Protein 2YQ4 (pdb70)

B-factor: mean 53.25, std 19.8, range [8.23, 131.44]

Nearest PDB structures (foldseek):
  2yq5-assembly1_B  TM=1.001E+00  e=1.625E-65  Lactobacillus delbrueckii subsp. bulgaricus
  2yq5-assembly1_C  TM=9.884E-01  e=2.726E-63  Lactobacillus delbrueckii subsp. bulgaricus
  2yq5-assembly1_A  TM=9.998E-01  e=2.490E-62  Lactobacillus delbrueckii subsp. bulgaricus
  2yq5-assembly1_D  TM=9.914E-01  e=2.132E-59  Lactobacillus delbrueckii subsp. bulgaricus
  7jp2-assembly1_B  TM=9.228E-01  e=4.873E-36  Treponema pallidum

Structure (mmCIF, N/CA/C/O backbone):
data_2YQ4
#
_entry.id   2YQ4
#
_cell.length_a   92.211
_cell.length_b   108.367
_cell.length_c   147.178
_cell.angle_alpha   90.00
_cell.angle_beta   90.00
_cell.angle_gamma   90.00
#
_symmetry.space_group_name_H-M   'P 21 21 21'
#
loop_
_entity.id
_entity.type
_entity.pdbx_description
1 polymer 'D-ISOMER SPECIFIC 2-HYDROXYACID DEHYDROGENASE'
2 water water
#
loop_
_atom_site.group_PDB
_atom_site.id
_atom_site.type_symbol
_atom_site.label_atom_id
_atom_site.label_alt_id
_atom_site.label_comp_id
_atom_site.label_asym_id
_atom_site.label_entity_id
_atom_site.label_seq_id
_atom_site.pdbx_PDB_ins_code
_atom_site.Cartn_x
_atom_site.Cartn_y
_atom_site.Cartn_z
_atom_site.occupancy
_atom_site.B_iso_or_equiv
_atom_site.auth_seq_id
_atom_site.auth_comp_id
_atom_site.auth_asym_id
_atom_site.auth_atom_id
_atom_site.pdbx_PDB_model_num
ATOM 1 N N . THR A 1 2 ? 35.703 -13.257 46.759 1.00 81.02 2 THR A N 1
ATOM 2 C CA . THR A 1 2 ? 36.107 -12.287 47.781 1.00 75.17 2 THR A CA 1
ATOM 3 C C . THR A 1 2 ? 35.148 -12.314 48.984 1.00 68.95 2 THR A C 1
ATOM 4 O O . THR A 1 2 ? 34.072 -12.913 48.936 1.00 64.05 2 THR A O 1
ATOM 8 N N . LYS A 1 3 ? 35.558 -11.647 50.054 1.00 74.16 3 LYS A N 1
ATOM 9 C CA . LYS A 1 3 ? 34.845 -11.623 51.337 1.00 78.16 3 LYS A CA 1
ATOM 10 C C . LYS A 1 3 ? 34.526 -10.208 51.831 1.00 76.20 3 LYS A C 1
ATOM 11 O O . LYS A 1 3 ? 35.351 -9.303 51.663 1.00 76.12 3 LYS A O 1
ATOM 17 N N . ILE A 1 4 ? 33.356 -10.029 52.462 1.00 71.47 4 ILE A N 1
ATOM 18 C CA . ILE A 1 4 ? 33.011 -8.745 53.095 1.00 70.90 4 ILE A CA 1
ATOM 19 C C . ILE A 1 4 ? 32.341 -9.042 54.446 1.00 64.58 4 ILE A C 1
ATOM 20 O O . ILE A 1 4 ? 31.474 -9.917 54.568 1.00 63.49 4 ILE A O 1
ATOM 25 N N . ALA A 1 5 ? 32.767 -8.314 55.474 1.00 54.32 5 ALA A N 1
ATOM 26 C CA . ALA A 1 5 ? 32.128 -8.469 56.771 1.00 62.01 5 ALA A CA 1
ATOM 27 C C . ALA A 1 5 ? 31.305 -7.287 57.190 1.00 62.66 5 ALA A C 1
ATOM 28 O O . ALA A 1 5 ? 31.736 -6.152 56.998 1.00 58.10 5 ALA A O 1
ATOM 30 N N . MET A 1 6 ? 30.155 -7.562 57.813 1.00 64.55 6 MET A N 1
ATOM 31 C CA . MET A 1 6 ? 29.179 -6.516 58.122 1.00 64.86 6 MET A CA 1
ATOM 32 C C . MET A 1 6 ? 28.817 -6.461 59.606 1.00 64.33 6 MET A C 1
ATOM 33 O O . MET A 1 6 ? 28.508 -7.474 60.238 1.00 62.38 6 MET A O 1
ATOM 38 N N . TYR A 1 7 ? 28.819 -5.241 60.132 1.00 63.70 7 TYR A N 1
ATOM 39 C CA . TYR A 1 7 ? 28.486 -4.968 61.521 1.00 62.49 7 TYR A CA 1
ATOM 40 C C . TYR A 1 7 ? 27.275 -4.094 61.608 1.00 62.93 7 TYR A C 1
ATOM 41 O O . TYR A 1 7 ? 26.863 -3.499 60.616 1.00 62.13 7 TYR A O 1
ATOM 50 N N . ASN A 1 8 ? 26.707 -4.016 62.804 1.00 66.53 8 ASN A N 1
ATOM 51 C CA . ASN A 1 8 ? 25.588 -3.133 63.016 1.00 63.58 8 ASN A CA 1
ATOM 52 C C . ASN A 1 8 ? 24.424 -3.594 62.158 1.00 66.02 8 ASN A C 1
ATOM 53 O O . ASN A 1 8 ? 23.587 -2.773 61.763 1.00 73.17 8 ASN A O 1
ATOM 58 N N . VAL A 1 9 ? 24.331 -4.896 61.886 1.00 57.23 9 VAL A N 1
ATOM 59 C CA . VAL A 1 9 ? 23.334 -5.352 60.925 1.00 52.02 9 VAL A CA 1
ATOM 60 C C . VAL A 1 9 ? 22.041 -5.532 61.683 1.00 55.87 9 VAL A C 1
ATOM 61 O O . VAL A 1 9 ? 22.025 -5.992 62.822 1.00 60.28 9 VAL A O 1
ATOM 65 N N . SER A 1 10 ? 20.955 -5.152 61.033 1.00 52.45 10 SER A N 1
ATOM 66 C CA . SER A 1 10 ? 19.654 -5.235 61.631 1.00 46.49 10 SER A CA 1
ATOM 67 C C . SER A 1 10 ? 18.867 -6.355 60.951 1.00 48.39 10 SER A C 1
ATOM 68 O O . SER A 1 10 ? 19.136 -6.697 59.793 1.00 45.54 10 SER A O 1
ATOM 71 N N . PRO A 1 11 ? 17.931 -6.980 61.682 1.00 49.07 11 PRO A N 1
ATOM 72 C CA . PRO A 1 11 ? 17.145 -8.082 61.095 1.00 51.89 11 PRO A CA 1
ATOM 73 C C . PRO A 1 11 ? 16.549 -7.750 59.719 1.00 50.09 11 PRO A C 1
ATOM 74 O O . PRO A 1 11 ? 16.494 -8.584 58.804 1.00 44.35 11 PRO A O 1
ATOM 78 N N . ILE A 1 12 ? 16.093 -6.509 59.610 1.00 47.04 12 ILE A N 1
ATOM 79 C CA . ILE A 1 12 ? 15.538 -5.956 58.384 1.00 48.30 12 ILE A CA 1
ATOM 80 C C . ILE A 1 12 ? 16.444 -5.917 57.144 1.00 43.04 12 ILE A C 1
ATOM 81 O O . ILE A 1 12 ? 15.969 -6.046 56.014 1.00 41.54 12 ILE A O 1
ATOM 86 N N . GLU A 1 13 ? 17.745 -5.794 57.395 1.00 42.52 13 GLU A N 1
ATOM 87 C CA . GLU A 1 13 ? 18.810 -5.736 56.374 1.00 48.40 13 GLU A CA 1
ATOM 88 C C . GLU A 1 13 ? 19.106 -7.102 55.769 1.00 51.37 13 GLU A C 1
ATOM 89 O O . GLU A 1 13 ? 19.545 -7.223 54.604 1.00 50.30 13 GLU A O 1
ATOM 95 N N . VAL A 1 14 ? 18.910 -8.126 56.585 1.00 51.84 14 VAL A N 1
ATOM 96 C CA . VAL A 1 14 ? 19.376 -9.446 56.243 1.00 47.18 14 VAL A CA 1
ATOM 97 C C . VAL A 1 14 ? 18.997 -9.917 54.832 1.00 50.81 14 VAL A C 1
ATOM 98 O O . VAL A 1 14 ? 19.885 -10.094 54.018 1.00 53.99 14 VAL A O 1
ATOM 102 N N . PRO A 1 15 ? 17.690 -10.109 54.536 1.00 53.30 15 PRO A N 1
ATOM 103 C CA . PRO A 1 15 ? 17.201 -10.582 53.216 1.00 52.82 15 PRO A CA 1
ATOM 104 C C . PRO A 1 15 ? 17.844 -9.899 51.989 1.00 50.73 15 PRO A C 1
ATOM 105 O O . PRO A 1 15 ? 18.153 -10.528 50.966 1.00 46.45 15 PRO A O 1
ATOM 109 N N . TYR A 1 16 ? 17.986 -8.581 52.104 1.00 50.13 16 TYR A N 1
ATOM 110 C CA . TYR A 1 16 ? 18.514 -7.738 51.045 1.00 51.05 16 TYR A CA 1
ATOM 111 C C . TYR A 1 16 ? 19.991 -8.090 50.844 1.00 51.52 16 TYR A C 1
ATOM 112 O O . TYR A 1 16 ? 20.449 -8.317 49.731 1.00 50.73 16 TYR A O 1
ATOM 121 N N . ILE A 1 17 ? 20.707 -8.186 51.965 1.00 52.15 17 ILE A N 1
ATOM 122 C CA . ILE A 1 17 ? 22.086 -8.679 51.987 1.00 53.16 17 ILE A CA 1
ATOM 123 C C . ILE A 1 17 ? 22.253 -10.086 51.424 1.00 59.72 17 ILE A C 1
ATOM 124 O O . ILE A 1 17 ? 23.151 -10.310 50.631 1.00 65.22 17 ILE A O 1
ATOM 129 N N . GLU A 1 18 ? 21.381 -11.022 51.789 1.00 62.09 18 GLU A N 1
ATOM 130 C CA . GLU A 1 18 ? 21.517 -12.406 51.328 1.00 63.05 18 GLU A CA 1
ATOM 131 C C . GLU A 1 18 ? 21.192 -12.466 49.868 1.00 58.56 18 GLU A C 1
ATOM 132 O O . GLU A 1 18 ? 21.712 -13.300 49.128 1.00 55.23 18 GLU A O 1
ATOM 138 N N . ASP A 1 19 ? 20.427 -11.479 49.441 1.00 55.92 19 ASP A N 1
ATOM 139 C CA . ASP A 1 19 ? 20.131 -11.345 48.044 1.00 66.76 19 ASP A CA 1
ATOM 140 C C . ASP A 1 19 ? 21.335 -10.817 47.238 1.00 65.41 19 ASP A C 1
ATOM 141 O O . ASP A 1 19 ? 21.732 -11.414 46.229 1.00 64.65 19 ASP A O 1
ATOM 146 N N . TRP A 1 20 ? 21.914 -9.704 47.672 1.00 62.15 20 TRP A N 1
ATOM 147 C CA . TRP A 1 20 ? 23.123 -9.217 47.034 1.00 57.42 20 TRP A CA 1
ATOM 148 C C . TRP A 1 20 ? 24.139 -10.337 47.008 1.00 62.18 20 TRP A C 1
ATOM 149 O O . TRP A 1 20 ? 24.841 -10.526 46.018 1.00 61.32 20 TRP A O 1
ATOM 160 N N . ALA A 1 21 ? 24.242 -11.048 48.128 1.00 64.41 21 ALA A N 1
ATOM 161 C CA . ALA A 1 21 ? 25.165 -12.175 48.274 1.00 65.65 21 ALA A CA 1
ATOM 162 C C . ALA A 1 21 ? 24.984 -13.302 47.250 1.00 72.00 21 ALA A C 1
ATOM 163 O O . ALA A 1 21 ? 25.903 -13.593 46.490 1.00 72.07 21 ALA A O 1
ATOM 165 N N . LYS A 1 22 ? 23.786 -13.874 47.151 1.00 71.12 22 LYS A N 1
ATOM 166 C CA . LYS A 1 22 ? 23.598 -14.979 46.210 1.00 64.89 22 LYS A CA 1
ATOM 167 C C . LYS A 1 22 ? 23.674 -14.463 44.776 1.00 66.22 22 LYS A C 1
ATOM 168 O O . LYS A 1 22 ? 23.934 -15.238 43.855 1.00 69.63 22 LYS A O 1
ATOM 174 N N . LYS A 1 23 ? 23.465 -13.154 44.602 1.00 63.09 23 LYS A N 1
ATOM 175 C CA . LYS A 1 23 ? 23.478 -12.521 43.281 1.00 63.97 23 LYS A CA 1
ATOM 176 C C . LYS A 1 23 ? 24.877 -12.234 42.729 1.00 65.78 23 LYS A C 1
ATOM 177 O O . LYS A 1 23 ? 25.114 -12.373 41.527 1.00 62.37 23 LYS A O 1
ATOM 183 N N . ASN A 1 24 ? 25.769 -11.760 43.598 1.00 65.73 24 ASN A N 1
ATOM 184 C CA . ASN A 1 24 ? 27.162 -11.413 43.236 1.00 72.51 24 ASN A CA 1
ATOM 185 C C . ASN A 1 24 ? 28.264 -12.471 43.496 1.00 68.90 24 ASN A C 1
ATOM 186 O O . ASN A 1 24 ? 29.452 -12.191 43.298 1.00 58.67 24 ASN A O 1
ATOM 191 N N . ASP A 1 25 ? 27.873 -13.653 43.970 1.00 70.09 25 ASP A N 1
ATOM 192 C CA . ASP A 1 25 ? 28.820 -14.737 44.253 1.00 72.60 25 ASP A CA 1
ATOM 193 C C . ASP A 1 25 ? 29.832 -14.363 45.340 1.00 71.89 25 ASP A C 1
ATOM 194 O O . ASP A 1 25 ? 31.033 -14.570 45.197 1.00 80.68 25 ASP A O 1
ATOM 199 N N . VAL A 1 26 ? 29.315 -13.825 46.438 1.00 66.26 26 VAL A N 1
ATOM 200 C CA . VAL A 1 26 ? 30.120 -13.184 47.472 1.00 64.00 26 VAL A CA 1
ATOM 201 C C . VAL A 1 26 ? 29.820 -13.683 48.894 1.00 71.01 26 VAL A C 1
ATOM 202 O O . VAL A 1 26 ? 28.669 -13.974 49.251 1.00 73.28 26 VAL A O 1
ATOM 206 N N . GLU A 1 27 ? 30.866 -13.824 49.696 1.00 74.28 27 GLU A N 1
ATOM 207 C CA . GLU A 1 27 ? 30.693 -14.243 51.081 1.00 73.27 27 GLU A CA 1
ATOM 208 C C . GLU A 1 27 ? 30.510 -13.084 52.030 1.00 75.18 27 GLU A C 1
ATOM 209 O O . GLU A 1 27 ? 31.287 -12.126 52.002 1.00 73.86 27 GLU A O 1
ATOM 215 N N . ILE A 1 28 ? 29.508 -13.150 52.885 1.00 72.49 28 ILE A N 1
ATOM 216 C CA . ILE A 1 28 ? 29.285 -12.016 53.753 1.00 72.84 28 ILE A CA 1
ATOM 217 C C . ILE A 1 28 ? 29.167 -12.656 55.119 1.00 69.66 28 ILE A C 1
ATOM 218 O O . ILE A 1 28 ? 28.307 -13.514 55.321 1.00 73.91 28 ILE A O 1
ATOM 223 N N . LYS A 1 29 ? 30.036 -12.287 56.054 1.00 60.15 29 LYS A N 1
ATOM 224 C CA . LYS A 1 29 ? 29.782 -12.660 57.438 1.00 66.93 29 LYS A CA 1
ATOM 225 C C . LYS A 1 29 ? 29.346 -11.452 58.285 1.00 68.47 29 LYS A C 1
ATOM 226 O O . LYS A 1 29 ? 29.930 -10.365 58.172 1.00 62.94 29 LYS A O 1
ATOM 232 N N . THR A 1 30 ? 28.314 -11.668 59.115 1.00 70.62 30 THR A N 1
ATOM 233 C CA . THR A 1 30 ? 27.619 -10.603 59.860 1.00 65.03 30 THR A CA 1
ATOM 234 C C . THR A 1 30 ? 27.550 -10.651 61.396 1.00 64.25 30 THR A C 1
ATOM 235 O O . THR A 1 30 ? 27.645 -11.710 62.013 1.00 63.68 30 THR A O 1
ATOM 239 N N . THR A 1 31 ? 27.190 -9.517 61.981 1.00 63.33 31 THR A N 1
ATOM 240 C CA . THR A 1 31 ? 26.956 -9.414 63.416 1.00 66.76 31 THR A CA 1
ATOM 241 C C . THR A 1 31 ? 26.222 -8.147 63.792 1.00 65.35 31 THR A C 1
ATOM 242 O O . THR A 1 31 ? 26.539 -7.058 63.314 1.00 66.34 31 THR A O 1
ATOM 246 N N . ASP A 1 32 ? 25.291 -8.290 64.719 1.00 62.64 32 ASP A N 1
ATOM 247 C CA . ASP A 1 32 ? 24.465 -7.180 65.158 1.00 68.82 32 ASP A CA 1
ATOM 248 C C . ASP A 1 32 ? 25.252 -6.097 65.935 1.00 73.34 32 ASP A C 1
ATOM 249 O O . ASP A 1 32 ? 24.832 -4.931 66.039 1.00 73.07 32 ASP A O 1
ATOM 254 N N . GLN A 1 33 ? 26.430 -6.472 66.411 1.00 71.88 33 GLN A N 1
ATOM 255 C CA . GLN A 1 33 ? 27.222 -5.607 67.281 1.00 75.93 33 GLN A CA 1
ATOM 256 C C . GLN A 1 33 ? 28.278 -4.781 66.555 1.00 71.54 33 GLN A C 1
ATOM 257 O O . GLN A 1 33 ? 28.745 -5.150 65.478 1.00 71.54 33 GLN A O 1
ATOM 263 N N . ALA A 1 34 ? 28.681 -3.692 67.202 1.00 68.35 34 ALA A N 1
ATOM 264 C CA . ALA A 1 34 ? 29.513 -2.640 66.617 1.00 66.81 34 ALA A CA 1
ATOM 265 C C . ALA A 1 34 ? 30.942 -3.093 66.365 1.00 70.41 34 ALA A C 1
ATOM 266 O O . ALA A 1 34 ? 31.368 -4.114 66.883 1.00 79.83 34 ALA A O 1
ATOM 268 N N . LEU A 1 35 ? 31.648 -2.404 65.478 1.00 64.84 35 LEU A N 1
ATOM 269 C CA . LEU A 1 35 ? 33.065 -2.690 65.323 1.00 70.52 35 LEU A CA 1
ATOM 270 C C . LEU A 1 35 ? 33.908 -2.202 66.499 1.00 78.56 35 LEU A C 1
ATOM 271 O O . LEU A 1 35 ? 33.877 -1.020 66.866 1.00 73.61 35 LEU A O 1
ATOM 276 N N . THR A 1 36 ? 34.699 -3.130 67.040 1.00 81.59 36 THR A N 1
ATOM 277 C CA . THR A 1 36 ? 35.568 -2.867 68.180 1.00 80.51 36 THR A CA 1
ATOM 278 C C . THR A 1 36 ? 36.716 -3.857 68.316 1.00 85.35 36 THR A C 1
ATOM 279 O O . THR A 1 36 ? 36.922 -4.728 67.464 1.00 82.92 36 THR A O 1
ATOM 283 N N . SER A 1 37 ? 37.504 -3.644 69.365 1.00 87.30 37 SER A N 1
ATOM 284 C CA . SER A 1 37 ? 38.628 -4.495 69.717 1.00 81.87 37 SER A CA 1
ATOM 285 C C . SER A 1 37 ? 38.245 -5.968 69.658 1.00 79.61 37 SER A C 1
ATOM 286 O O . SER A 1 37 ? 38.954 -6.794 69.078 1.00 74.40 37 SER A O 1
ATOM 289 N N . ALA A 1 38 ? 37.101 -6.289 70.252 1.00 77.74 38 ALA A N 1
ATOM 290 C CA . ALA A 1 38 ? 36.640 -7.665 70.264 1.00 77.44 38 ALA A CA 1
ATOM 291 C C . ALA A 1 38 ? 36.277 -8.147 68.862 1.00 87.73 38 ALA A C 1
ATOM 292 O O . ALA A 1 38 ? 36.894 -9.070 68.312 1.00 83.88 38 ALA A O 1
ATOM 294 N N . THR A 1 39 ? 35.265 -7.491 68.298 1.00 90.07 39 THR A N 1
ATOM 295 C CA . THR A 1 39 ? 34.616 -7.935 67.067 1.00 84.52 39 THR A CA 1
ATOM 296 C C . THR A 1 39 ? 35.382 -7.633 65.777 1.00 79.13 39 THR A C 1
ATOM 297 O O . THR A 1 39 ? 34.906 -7.927 64.693 1.00 79.79 39 THR A O 1
ATOM 301 N N . VAL A 1 40 ? 36.582 -7.096 65.880 1.00 75.21 40 VAL A N 1
ATOM 302 C CA . VAL A 1 40 ? 37.325 -6.812 64.674 1.00 72.20 40 VAL A CA 1
ATOM 303 C C . VAL A 1 40 ? 37.761 -8.147 64.075 1.00 73.44 40 VAL A C 1
ATOM 304 O O . VAL A 1 40 ? 38.026 -8.251 62.884 1.00 71.32 40 VAL A O 1
ATOM 308 N N . ASP A 1 41 ? 37.833 -9.167 64.927 1.00 82.21 41 ASP A N 1
ATOM 309 C CA . ASP A 1 41 ? 38.263 -10.512 64.527 1.00 84.95 41 ASP A CA 1
ATOM 310 C C . ASP A 1 41 ? 37.492 -11.184 63.375 1.00 77.87 41 ASP A C 1
ATOM 311 O O . ASP A 1 41 ? 37.968 -12.166 62.826 1.00 85.98 41 ASP A O 1
ATOM 316 N N . LEU A 1 42 ? 36.326 -10.681 62.992 1.00 76.28 42 LEU A N 1
ATOM 317 C CA . LEU A 1 42 ? 35.591 -11.306 61.879 1.00 72.77 42 LEU A CA 1
ATOM 318 C C . LEU A 1 42 ? 35.878 -10.708 60.518 1.00 75.00 42 LEU A C 1
ATOM 319 O O . LEU A 1 42 ? 35.403 -11.202 59.503 1.00 76.54 42 LEU A O 1
ATOM 324 N N . ALA A 1 43 ? 36.664 -9.645 60.505 1.00 78.84 43 ALA A N 1
ATOM 325 C CA . ALA A 1 43 ? 37.037 -9.005 59.256 1.00 80.84 43 ALA A CA 1
ATOM 326 C C . ALA A 1 43 ? 38.263 -9.647 58.612 1.00 88.42 43 ALA A C 1
ATOM 327 O O . ALA A 1 43 ? 38.942 -9.028 57.785 1.00 88.27 43 ALA A O 1
ATOM 329 N N . GLU A 1 44 ? 38.539 -10.888 59.013 1.00 87.51 44 GLU A N 1
ATOM 330 C CA . GLU A 1 44 ? 39.637 -11.674 58.443 1.00 98.03 44 GLU A CA 1
ATOM 331 C C . GLU A 1 44 ? 39.396 -12.170 57.003 1.00 97.85 44 GLU A C 1
ATOM 332 O O . GLU A 1 44 ? 38.392 -12.836 56.706 1.00 91.79 44 GLU A O 1
ATOM 338 N N . GLY A 1 45 ? 40.321 -11.814 56.114 1.00 91.38 45 GLY A N 1
ATOM 339 C CA . GLY A 1 45 ? 40.281 -12.280 54.744 1.00 86.96 45 GLY A CA 1
ATOM 340 C C . GLY A 1 45 ? 39.484 -11.348 53.878 1.00 85.35 45 GLY A C 1
ATOM 341 O O . GLY A 1 45 ? 39.376 -11.552 52.675 1.00 91.64 45 GLY A O 1
ATOM 342 N N . CYS A 1 46 ? 38.913 -10.321 54.491 1.00 81.71 46 CYS A N 1
ATOM 343 C CA . CYS A 1 46 ? 37.959 -9.498 53.776 1.00 78.10 46 CYS A CA 1
ATOM 344 C C . CYS A 1 46 ? 38.588 -8.438 52.897 1.00 77.05 46 CYS A C 1
ATOM 345 O O . CYS A 1 46 ? 39.573 -7.796 53.263 1.00 75.48 46 CYS A O 1
ATOM 348 N N . SER A 1 47 ? 37.974 -8.234 51.744 1.00 74.61 47 SER A N 1
ATOM 349 C CA . SER A 1 47 ? 38.283 -7.099 50.913 1.00 71.75 47 SER A CA 1
ATOM 350 C C . SER A 1 47 ? 37.721 -5.842 51.561 1.00 72.37 47 SER A C 1
ATOM 351 O O . SER A 1 47 ? 38.227 -4.747 51.329 1.00 69.05 47 SER A O 1
ATOM 354 N N . SER A 1 48 ? 36.642 -6.007 52.335 1.00 67.19 48 SER A N 1
ATOM 355 C CA . SER A 1 48 ? 35.947 -4.869 52.933 1.00 63.79 48 SER A CA 1
ATOM 356 C C . SER A 1 48 ? 35.167 -5.150 54.232 1.00 57.18 48 SER A C 1
ATOM 357 O O . SER A 1 48 ? 34.718 -6.270 54.494 1.00 61.67 48 SER A O 1
ATOM 360 N N . VAL A 1 49 ? 35.000 -4.112 55.042 1.00 57.41 49 VAL A N 1
ATOM 361 C CA . VAL A 1 49 ? 33.973 -4.103 56.091 1.00 59.60 49 VAL A CA 1
ATOM 362 C C . VAL A 1 49 ? 32.834 -3.125 55.752 1.00 71.75 49 VAL A C 1
ATOM 363 O O . VAL A 1 49 ? 33.005 -2.235 54.909 1.00 69.81 49 VAL A O 1
ATOM 367 N N . SER A 1 50 ? 31.679 -3.316 56.408 1.00 71.48 50 SER A N 1
ATOM 368 C CA . SER A 1 50 ? 30.449 -2.539 56.185 1.00 61.06 50 SER A CA 1
ATOM 369 C C . SER A 1 50 ? 29.777 -2.204 57.497 1.00 55.98 50 SER A C 1
ATOM 370 O O . SER A 1 50 ? 29.380 -3.092 58.251 1.00 55.41 50 SER A O 1
ATOM 373 N N . LEU A 1 51 ? 29.605 -0.913 57.750 1.00 57.94 51 LEU A N 1
ATOM 374 C CA . LEU A 1 51 ? 29.101 -0.506 59.050 1.00 63.95 51 LEU A CA 1
ATOM 375 C C . LEU A 1 51 ? 27.828 0.347 58.974 1.00 61.28 51 LEU A C 1
ATOM 376 O O . LEU A 1 51 ? 27.604 1.049 57.990 1.00 57.79 51 LEU A O 1
ATOM 381 N N . LYS A 1 52 ? 26.993 0.264 60.014 1.00 65.75 52 LYS A N 1
ATOM 382 C CA . LYS A 1 52 ? 25.935 1.257 60.267 1.00 68.53 52 LYS A CA 1
ATOM 383 C C . LYS A 1 52 ? 26.004 1.690 61.749 1.00 65.38 52 LYS A C 1
ATOM 384 O O . LYS A 1 52 ? 25.143 1.325 62.554 1.00 67.90 52 LYS A O 1
ATOM 390 N N . PRO A 1 53 ? 27.034 2.469 62.105 1.00 56.12 53 PRO A N 1
ATOM 391 C CA . PRO A 1 53 ? 27.435 2.795 63.484 1.00 66.36 53 PRO A CA 1
ATOM 392 C C . PRO A 1 53 ? 26.518 3.772 64.245 1.00 67.91 53 PRO A C 1
ATOM 393 O O . PRO A 1 53 ? 25.980 4.707 63.644 1.00 60.33 53 PRO A O 1
ATOM 397 N N . LEU A 1 54 ? 26.410 3.598 65.564 1.00 66.08 54 LEU A N 1
ATOM 398 C CA . LEU A 1 54 ? 25.716 4.565 66.431 1.00 68.95 54 LEU A CA 1
ATOM 399 C C . LEU A 1 54 ? 26.674 5.366 67.298 1.00 75.41 54 LEU A C 1
ATOM 400 O O . LEU A 1 54 ? 26.294 6.399 67.869 1.00 72.89 54 LEU A O 1
ATOM 405 N N . GLY A 1 55 ? 27.886 4.840 67.452 1.00 78.75 55 GLY A N 1
ATOM 406 C CA . GLY A 1 55 ? 28.965 5.536 68.134 1.00 83.56 55 GLY A CA 1
ATOM 407 C C . GLY A 1 55 ? 30.198 5.705 67.250 1.00 86.24 55 GLY A C 1
ATOM 408 O O . GLY A 1 55 ? 30.329 5.030 66.222 1.00 82.50 55 GLY A O 1
ATOM 409 N N . PRO A 1 56 ? 31.088 6.647 67.611 1.00 93.34 56 PRO A N 1
ATOM 410 C CA . PRO A 1 56 ? 32.426 6.686 67.006 1.00 88.01 56 PRO A CA 1
ATOM 411 C C . PRO A 1 56 ? 33.135 5.347 67.149 1.00 77.06 56 PRO A C 1
ATOM 412 O O . PRO A 1 56 ? 33.008 4.681 68.177 1.00 70.56 56 PRO A O 1
ATOM 416 N N . VAL A 1 57 ? 33.866 4.959 66.116 1.00 76.31 57 VAL A N 1
ATOM 417 C CA . VAL A 1 57 ? 34.773 3.825 66.208 1.00 77.14 57 VAL A CA 1
ATOM 418 C C . VAL A 1 57 ? 36.112 4.397 66.677 1.00 84.69 57 VAL A C 1
ATOM 419 O O . VAL A 1 57 ? 36.983 4.728 65.866 1.00 86.42 57 VAL A O 1
ATOM 423 N N . ASP A 1 58 ? 36.278 4.494 67.993 1.00 83.00 58 ASP A N 1
ATOM 424 C CA . ASP A 1 58 ? 37.335 5.309 68.586 1.00 75.39 58 ASP A CA 1
ATOM 425 C C . ASP A 1 58 ? 38.610 4.557 68.913 1.00 79.39 58 ASP A C 1
ATOM 426 O O . ASP A 1 58 ? 39.583 5.172 69.329 1.00 85.84 58 ASP A O 1
ATOM 431 N N . GLU A 1 59 ? 38.629 3.245 68.705 1.00 79.35 59 GLU A N 1
ATOM 432 C CA . GLU A 1 59 ? 39.800 2.460 69.081 1.00 83.20 59 GLU A CA 1
ATOM 433 C C . GLU A 1 59 ? 40.747 2.265 67.899 1.00 89.50 59 GLU A C 1
ATOM 434 O O . GLU A 1 59 ? 40.335 1.776 66.850 1.00 94.16 59 GLU A O 1
ATOM 440 N N . GLU A 1 60 ? 42.012 2.650 68.080 1.00 92.75 60 GLU A N 1
ATOM 441 C CA . GLU A 1 60 ? 43.046 2.591 67.027 1.00 97.09 60 GLU A CA 1
ATOM 442 C C . GLU A 1 60 ? 43.346 1.148 66.586 1.00 87.87 60 GLU A C 1
ATOM 443 O O . GLU A 1 60 ? 43.664 0.866 65.408 1.00 83.83 60 GLU A O 1
ATOM 449 N N . VAL A 1 61 ? 43.307 0.252 67.568 1.00 82.26 61 VAL A N 1
ATOM 450 C CA . VAL A 1 61 ? 43.617 -1.149 67.340 1.00 89.09 61 VAL A CA 1
ATOM 451 C C . VAL A 1 61 ? 42.816 -1.717 66.169 1.00 94.06 61 VAL A C 1
ATOM 452 O O . VAL A 1 61 ? 43.347 -2.443 65.321 1.00 91.62 61 VAL A O 1
ATOM 456 N N . VAL A 1 62 ? 41.532 -1.373 66.133 1.00 97.04 62 VAL A N 1
ATOM 457 C CA . VAL A 1 62 ? 40.630 -1.808 65.077 1.00 84.89 62 VAL A CA 1
ATOM 458 C C . VAL A 1 62 ? 41.191 -1.488 63.693 1.00 89.31 62 VAL A C 1
ATOM 459 O O . VAL A 1 62 ? 41.250 -2.357 62.824 1.00 91.82 62 VAL A O 1
ATOM 463 N N . TYR A 1 63 ? 41.640 -0.245 63.509 1.00 89.54 63 TYR A N 1
ATOM 464 C CA . TYR A 1 63 ? 42.160 0.202 62.218 1.00 85.41 63 TYR A CA 1
ATOM 465 C C . TYR A 1 63 ? 43.445 -0.526 61.870 1.00 85.28 63 TYR A C 1
ATOM 466 O O . TYR A 1 63 ? 43.625 -0.994 60.736 1.00 78.94 63 TYR A O 1
ATOM 475 N N . GLN A 1 64 ? 44.332 -0.667 62.854 1.00 93.18 64 GLN A N 1
ATOM 476 C CA . GLN A 1 64 ? 45.590 -1.338 62.538 1.00 95.34 64 GLN A CA 1
ATOM 477 C C . GLN A 1 64 ? 45.407 -2.799 62.154 1.00 93.59 64 GLN A C 1
ATOM 478 O O . GLN A 1 64 ? 45.922 -3.232 61.127 1.00 92.39 64 GLN A O 1
ATOM 484 N N . LYS A 1 65 ? 44.636 -3.541 62.946 1.00 93.14 65 LYS A N 1
ATOM 485 C CA . LYS A 1 65 ? 44.340 -4.930 62.598 1.00 98.06 65 LYS A CA 1
ATOM 486 C C . LYS A 1 65 ? 43.599 -4.979 61.249 1.00 90.63 65 LYS A C 1
ATOM 487 O O . LYS A 1 65 ? 43.697 -5.966 60.502 1.00 85.91 65 LYS A O 1
ATOM 493 N N . LEU A 1 66 ? 42.869 -3.912 60.929 1.00 86.66 66 LEU A N 1
ATOM 494 C CA . LEU A 1 66 ? 42.221 -3.853 59.622 1.00 89.66 66 LEU A CA 1
ATOM 495 C C . LEU A 1 66 ? 43.226 -3.858 58.473 1.00 91.89 66 LEU A C 1
ATOM 496 O O . LEU A 1 66 ? 43.224 -4.770 57.633 1.00 89.36 66 LEU A O 1
ATOM 501 N N . SER A 1 67 ? 44.117 -2.870 58.457 1.00 95.19 67 SER A N 1
ATOM 502 C CA . SER A 1 67 ? 45.128 -2.834 57.403 1.00 88.02 67 SER A CA 1
ATOM 503 C C . SER A 1 67 ? 46.081 -4.016 57.523 1.00 85.18 67 SER A C 1
ATOM 504 O O . SER A 1 67 ? 46.766 -4.377 56.569 1.00 86.68 67 SER A O 1
ATOM 507 N N . GLU A 1 68 ? 46.050 -4.659 58.682 1.00 80.56 68 GLU A N 1
ATOM 508 C CA . GLU A 1 68 ? 46.773 -5.899 58.924 1.00 87.19 68 GLU A CA 1
ATOM 509 C C . GLU A 1 68 ? 46.128 -7.094 58.213 1.00 91.99 68 GLU A C 1
ATOM 510 O O . GLU A 1 68 ? 46.828 -8.037 57.852 1.00 93.84 68 GLU A O 1
ATOM 516 N N . TYR A 1 69 ? 44.811 -7.061 57.994 1.00 90.95 69 TYR A N 1
ATOM 517 C CA . TYR A 1 69 ? 44.134 -8.224 57.405 1.00 82.32 69 TYR A CA 1
ATOM 518 C C . TYR A 1 69 ? 44.027 -8.157 55.891 1.00 71.67 69 TYR A C 1
ATOM 519 O O . TYR A 1 69 ? 43.595 -9.112 55.252 1.00 65.52 69 TYR A O 1
ATOM 528 N N . GLY A 1 70 ? 44.451 -7.044 55.315 1.00 72.84 70 GLY A N 1
ATOM 529 C CA . GLY A 1 70 ? 44.314 -6.862 53.887 1.00 80.62 70 GLY A CA 1
ATOM 530 C C . GLY A 1 70 ? 42.872 -6.504 53.562 1.00 81.24 70 GLY A C 1
ATOM 531 O O . GLY A 1 70 ? 42.328 -6.902 52.524 1.00 74.25 70 GLY A O 1
ATOM 532 N N . VAL A 1 71 ? 42.256 -5.776 54.494 1.00 80.02 71 VAL A N 1
ATOM 533 C CA . VAL A 1 71 ? 40.932 -5.157 54.342 1.00 79.89 71 VAL A CA 1
ATOM 534 C C . VAL A 1 71 ? 41.105 -3.830 53.591 1.00 77.61 71 VAL A C 1
ATOM 535 O O . VAL A 1 71 ? 41.850 -2.958 54.051 1.00 72.32 71 VAL A O 1
ATOM 539 N N . LYS A 1 72 ? 40.434 -3.663 52.448 1.00 76.95 72 LYS A N 1
ATOM 540 C CA . LYS A 1 72 ? 40.686 -2.481 51.618 1.00 78.44 72 LYS A CA 1
ATOM 541 C C . LYS A 1 72 ? 39.910 -1.232 52.000 1.00 76.14 72 LYS A C 1
ATOM 542 O O . LYS A 1 72 ? 40.432 -0.116 51.900 1.00 70.05 72 LYS A O 1
ATOM 548 N N . CYS A 1 73 ? 38.655 -1.422 52.407 1.00 75.48 73 CYS A N 1
ATOM 549 C CA . CYS A 1 73 ? 37.781 -0.284 52.649 1.00 74.19 73 CYS A CA 1
ATOM 550 C C . CYS A 1 73 ? 36.745 -0.520 53.753 1.00 67.61 73 CYS A C 1
ATOM 551 O O . CYS A 1 73 ? 36.292 -1.653 53.975 1.00 67.32 73 CYS A O 1
ATOM 554 N N . ILE A 1 74 ? 36.404 0.554 54.456 1.00 68.19 74 ILE A N 1
ATOM 555 C CA . ILE A 1 74 ? 35.242 0.595 55.333 1.00 72.25 74 ILE A CA 1
ATOM 556 C C . ILE A 1 74 ? 34.113 1.305 54.604 1.00 72.02 74 ILE A C 1
ATOM 557 O O . ILE A 1 74 ? 34.233 2.486 54.245 1.00 73.88 74 ILE A O 1
ATOM 562 N N . GLY A 1 75 ? 33.008 0.606 54.391 1.00 72.67 75 GLY A N 1
ATOM 563 C CA . GLY A 1 75 ? 31.918 1.200 53.652 1.00 68.34 75 GLY A CA 1
ATOM 564 C C . GLY A 1 75 ? 30.810 1.419 54.644 1.00 67.52 75 GLY A C 1
ATOM 565 O O . GLY A 1 75 ? 30.327 0.472 55.270 1.00 68.30 75 GLY A O 1
ATOM 566 N N . LEU A 1 76 ? 30.439 2.678 54.822 1.00 66.02 76 LEU A N 1
ATOM 567 C CA . LEU A 1 76 ? 29.292 3.027 55.627 1.00 62.60 76 LEU A CA 1
ATOM 568 C C . LEU A 1 76 ? 28.052 2.769 54.795 1.00 60.64 76 LEU A C 1
ATOM 569 O O . LEU A 1 76 ? 28.065 2.893 53.568 1.00 59.75 76 LEU A O 1
ATOM 574 N N . ARG A 1 77 ? 26.990 2.394 55.494 1.00 60.52 77 ARG A N 1
ATOM 575 C CA . ARG A 1 77 ? 25.657 2.279 54.937 1.00 56.18 77 ARG A CA 1
ATOM 576 C C . ARG A 1 77 ? 24.806 3.460 55.343 1.00 57.32 77 ARG A C 1
ATOM 577 O O . ARG A 1 77 ? 23.578 3.356 55.367 1.00 59.85 77 ARG A O 1
ATOM 585 N N . ILE A 1 78 ? 25.439 4.593 55.621 1.00 50.36 78 ILE A N 1
ATOM 586 C CA . ILE A 1 78 ? 24.658 5.751 55.973 1.00 51.26 78 ILE A CA 1
ATOM 587 C C . ILE A 1 78 ? 25.276 6.914 55.272 1.00 54.44 78 ILE A C 1
ATOM 588 O O . ILE A 1 78 ? 26.205 6.741 54.492 1.00 55.79 78 ILE A O 1
ATOM 593 N N . VAL A 1 79 ? 24.760 8.103 55.523 1.00 58.26 79 VAL A N 1
ATOM 594 C CA . VAL A 1 79 ? 25.391 9.285 54.973 1.00 58.96 79 VAL A CA 1
ATOM 595 C C . VAL A 1 79 ? 26.569 9.786 55.804 1.00 60.08 79 VAL A C 1
ATOM 596 O O . VAL A 1 79 ? 27.631 10.104 55.265 1.00 59.80 79 VAL A O 1
ATOM 600 N N . GLY A 1 80 ? 26.350 9.845 57.119 1.00 66.23 80 GLY A N 1
ATOM 601 C CA . GLY A 1 80 ? 27.294 10.411 58.075 1.00 77.56 80 GLY A CA 1
ATOM 602 C C . GLY A 1 80 ? 28.516 9.558 58.377 1.00 83.70 80 GLY A C 1
ATOM 603 O O . GLY A 1 80 ? 28.429 8.549 59.089 1.00 85.69 80 GLY A O 1
ATOM 604 N N . PHE A 1 81 ? 29.668 10.012 57.891 1.00 81.72 81 PHE A N 1
ATOM 605 C CA . PHE A 1 81 ? 30.950 9.335 58.098 1.00 79.63 81 PHE A CA 1
ATOM 606 C C . PHE A 1 81 ? 31.745 9.874 59.296 1.00 82.23 81 PHE A C 1
ATOM 607 O O . PHE A 1 81 ? 32.926 9.589 59.457 1.00 87.41 81 PHE A O 1
ATOM 615 N N . ASN A 1 82 ? 31.096 10.671 60.126 1.00 76.85 82 ASN A N 1
ATOM 616 C CA . ASN A 1 82 ? 31.773 11.348 61.210 1.00 75.61 82 ASN A CA 1
ATOM 617 C C . ASN A 1 82 ? 32.072 10.415 62.376 1.00 81.74 82 ASN A C 1
ATOM 618 O O . ASN A 1 82 ? 32.752 10.796 63.320 1.00 87.79 82 ASN A O 1
ATOM 623 N N . THR A 1 83 ? 31.581 9.185 62.293 1.00 79.31 83 THR A N 1
ATOM 624 C CA . THR A 1 83 ? 31.869 8.161 63.300 1.00 81.95 83 THR A CA 1
ATOM 625 C C . THR A 1 83 ? 33.172 7.437 63.002 1.00 79.83 83 THR A C 1
ATOM 626 O O . THR A 1 83 ? 33.501 6.432 63.633 1.00 79.08 83 THR A O 1
ATOM 630 N N . ILE A 1 84 ? 33.908 7.968 62.034 1.00 80.01 84 ILE A N 1
ATOM 631 C CA . ILE A 1 84 ? 35.233 7.475 61.689 1.00 83.54 84 ILE A CA 1
ATOM 632 C C . ILE A 1 84 ? 36.278 8.532 62.078 1.00 88.68 84 ILE A C 1
ATOM 633 O O . ILE A 1 84 ? 36.092 9.724 61.812 1.00 88.11 84 ILE A O 1
ATOM 638 N N . ASN A 1 85 ? 37.366 8.096 62.723 1.00 92.76 85 ASN A N 1
ATOM 639 C CA . ASN A 1 85 ? 38.569 8.925 62.887 1.00 100.24 85 ASN A CA 1
ATOM 640 C C . ASN A 1 85 ? 39.363 8.766 61.570 1.00 107.42 85 ASN A C 1
ATOM 641 O O . ASN A 1 85 ? 39.709 7.639 61.182 1.00 100.31 85 ASN A O 1
ATOM 646 N N . PHE A 1 86 ? 39.711 9.889 60.926 1.00 113.33 86 PHE A N 1
ATOM 647 C CA . PHE A 1 86 ? 40.302 9.871 59.569 1.00 106.79 86 PHE A CA 1
ATOM 648 C C . PHE A 1 86 ? 41.813 9.980 59.471 1.00 104.24 86 PHE A C 1
ATOM 649 O O . PHE A 1 86 ? 42.412 9.759 58.414 1.00 98.48 86 PHE A O 1
ATOM 657 N N . ASP A 1 87 ? 42.418 10.317 60.591 1.00 103.80 87 ASP A N 1
ATOM 658 C CA . ASP A 1 87 ? 43.846 10.278 60.738 1.00 105.14 87 ASP A CA 1
ATOM 659 C C . ASP A 1 87 ? 44.361 8.845 60.581 1.00 105.28 87 ASP A C 1
ATOM 660 O O . ASP A 1 87 ? 45.286 8.569 59.810 1.00 100.27 87 ASP A O 1
ATOM 665 N N . TRP A 1 88 ? 43.687 7.926 61.260 1.00 102.46 88 TRP A N 1
ATOM 666 C CA . TRP A 1 88 ? 44.117 6.539 61.335 1.00 98.53 88 TRP A CA 1
ATOM 667 C C . TRP A 1 88 ? 43.805 5.726 60.087 1.00 97.88 88 TRP A C 1
ATOM 668 O O . TRP A 1 88 ? 44.375 4.653 59.866 1.00 88.39 88 TRP A O 1
ATOM 679 N N . THR A 1 89 ? 42.910 6.278 59.272 1.00 103.56 89 THR A N 1
ATOM 680 C CA . THR A 1 89 ? 42.476 5.691 58.006 1.00 96.12 89 THR A CA 1
ATOM 681 C C . THR A 1 89 ? 43.519 5.844 56.896 1.00 97.23 89 THR A C 1
ATOM 682 O O . THR A 1 89 ? 43.233 5.743 55.700 1.00 98.65 89 THR A O 1
ATOM 686 N N . LYS A 1 90 ? 44.731 6.123 57.348 1.00 95.82 90 LYS A N 1
ATOM 687 C CA . LYS A 1 90 ? 45.934 6.202 56.539 1.00 91.44 90 LYS A CA 1
ATOM 688 C C . LYS A 1 90 ? 46.723 4.913 56.673 1.00 80.63 90 LYS A C 1
ATOM 689 O O . LYS A 1 90 ? 47.904 4.941 56.990 1.00 82.27 90 LYS A O 1
ATOM 695 N N . LYS A 1 91 ? 46.060 3.780 56.439 1.00 74.03 91 LYS A N 1
ATOM 696 C CA . LYS A 1 91 ? 46.639 2.477 56.755 1.00 76.30 91 LYS A CA 1
ATOM 697 C C . LYS A 1 91 ? 46.295 1.446 55.682 1.00 74.28 91 LYS A C 1
ATOM 698 O O . LYS A 1 91 ? 46.118 1.796 54.514 1.00 68.68 91 LYS A O 1
ATOM 704 N N . LEU A 1 94 ? 43.489 2.597 54.473 1.00 66.22 94 LEU A N 1
ATOM 705 C CA . LEU A 1 94 ? 42.078 2.211 54.549 1.00 70.00 94 LEU A CA 1
ATOM 706 C C . LEU A 1 94 ? 41.160 3.253 53.862 1.00 76.57 94 LEU A C 1
ATOM 707 O O . LEU A 1 94 ? 41.126 4.428 54.244 1.00 76.47 94 LEU A O 1
ATOM 712 N N . LEU A 1 95 ? 40.392 2.796 52.874 1.00 74.89 95 LEU A N 1
ATOM 713 C CA . LEU A 1 95 ? 39.378 3.606 52.192 1.00 73.42 95 LEU A CA 1
ATOM 714 C C . LEU A 1 95 ? 38.055 3.717 52.941 1.00 71.60 95 LEU A C 1
ATOM 715 O O . LEU A 1 95 ? 37.737 2.876 53.763 1.00 62.61 95 LEU A O 1
ATOM 720 N N . VAL A 1 96 ? 37.304 4.780 52.667 1.00 69.46 96 VAL A N 1
ATOM 721 C CA . VAL A 1 96 ? 36.000 4.977 53.291 1.00 69.34 96 VAL A CA 1
ATOM 722 C C . VAL A 1 96 ? 34.956 5.399 52.249 1.00 79.06 96 VAL A C 1
ATOM 723 O O . VAL A 1 96 ? 35.120 6.426 51.569 1.00 79.10 96 VAL A O 1
ATOM 727 N N . THR A 1 97 ? 33.876 4.610 52.158 1.00 80.59 97 THR A N 1
ATOM 728 C CA . THR A 1 97 ? 32.713 4.907 51.300 1.00 70.14 97 THR A CA 1
ATOM 729 C C . THR A 1 97 ? 31.474 5.148 52.105 1.00 67.78 97 THR A C 1
ATOM 730 O O . THR A 1 97 ? 31.384 4.734 53.243 1.00 63.39 97 THR A O 1
ATOM 734 N N . ASN A 1 98 ? 30.542 5.890 51.542 1.00 72.59 98 ASN A N 1
ATOM 735 C CA . ASN A 1 98 ? 29.310 6.121 52.253 1.00 64.30 98 ASN A CA 1
ATOM 736 C C . ASN A 1 98 ? 28.168 5.846 51.268 1.00 61.20 98 ASN A C 1
ATOM 737 O O . ASN A 1 98 ? 28.388 5.424 50.127 1.00 59.89 98 ASN A O 1
ATOM 742 N N . VAL A 1 99 ? 26.950 6.043 51.732 1.00 58.12 99 VAL A N 1
ATOM 743 C CA . VAL A 1 99 ? 25.776 5.857 50.914 1.00 54.81 99 VAL A CA 1
ATOM 744 C C . VAL A 1 99 ? 25.128 7.201 51.085 1.00 56.16 99 VAL A C 1
ATOM 745 O O . VAL A 1 99 ? 24.460 7.478 52.082 1.00 53.96 99 VAL A O 1
ATOM 749 N N . PRO A 1 100 ? 25.386 8.064 50.099 1.00 56.24 100 PRO A N 1
ATOM 750 C CA . PRO A 1 100 ? 25.034 9.478 50.010 1.00 50.77 100 PRO A CA 1
ATOM 751 C C . PRO A 1 100 ? 23.555 9.663 49.802 1.00 46.62 100 PRO A C 1
ATOM 752 O O . PRO A 1 100 ? 22.943 10.442 50.526 1.00 47.19 100 PRO A O 1
ATOM 756 N N . VAL A 1 101 ? 23.002 8.985 48.803 1.00 45.79 101 VAL A N 1
ATOM 757 C CA . VAL A 1 101 ? 21.570 9.024 48.536 1.00 50.43 101 VAL A CA 1
ATOM 758 C C . VAL A 1 101 ? 20.981 7.608 48.505 1.00 55.49 101 VAL A C 1
ATOM 759 O O . VAL A 1 101 ? 21.528 6.771 47.795 1.00 61.31 101 VAL A O 1
ATOM 763 N N . TYR A 1 102 ? 19.935 7.311 49.290 1.00 60.15 102 TYR A N 1
ATOM 764 C CA . TYR A 1 102 ? 19.283 5.969 49.261 1.00 60.84 102 TYR A CA 1
ATOM 765 C C . TYR A 1 102 ? 17.792 5.936 48.869 1.00 54.20 102 TYR A C 1
ATOM 766 O O . TYR A 1 102 ? 17.304 4.941 48.313 1.00 41.50 102 TYR A O 1
ATOM 775 N N . SER A 1 103 ? 17.073 6.966 49.294 1.00 56.10 103 SER A N 1
ATOM 776 C CA . SER A 1 103 ? 15.677 7.197 48.938 1.00 53.08 103 SER A CA 1
ATOM 777 C C . SER A 1 103 ? 15.419 8.652 49.207 1.00 49.04 103 SER A C 1
ATOM 778 O O . SER A 1 103 ? 15.329 9.056 50.358 1.00 46.99 103 SER A O 1
ATOM 781 N N . PRO A 1 104 ? 15.401 9.463 48.160 1.00 50.56 104 PRO A N 1
ATOM 782 C CA . PRO A 1 104 ? 15.070 10.864 48.419 1.00 46.85 104 PRO A CA 1
ATOM 783 C C . PRO A 1 104 ? 13.611 10.920 48.774 1.00 45.56 104 PRO A C 1
ATOM 784 O O . PRO A 1 104 ? 13.137 11.526 49.755 1.00 42.01 104 PRO A O 1
ATOM 788 N N . ARG A 1 105 ? 12.897 10.159 47.965 1.00 43.41 105 ARG A N 1
ATOM 789 C CA . ARG A 1 105 ? 11.478 10.046 48.095 1.00 38.34 105 ARG A CA 1
ATOM 790 C C . ARG A 1 105 ? 10.989 9.516 49.428 1.00 40.24 105 ARG A C 1
ATOM 791 O O . ARG A 1 105 ? 9.982 9.982 49.924 1.00 39.53 105 ARG A O 1
ATOM 799 N N . ALA A 1 106 ? 11.680 8.577 50.048 1.00 40.09 106 ALA A N 1
ATOM 800 C CA . ALA A 1 106 ? 11.245 8.226 51.399 1.00 38.99 106 ALA A CA 1
ATOM 801 C C . ALA A 1 106 ? 11.001 9.432 52.319 1.00 35.38 106 ALA A C 1
ATOM 802 O O . ALA A 1 106 ? 9.896 9.610 52.877 1.00 34.54 106 ALA A O 1
ATOM 804 N N . ILE A 1 107 ? 11.965 10.341 52.335 1.00 32.64 107 ILE A N 1
ATOM 805 C CA . ILE A 1 107 ? 11.866 11.505 53.195 1.00 32.92 107 ILE A CA 1
ATOM 806 C C . ILE A 1 107 ? 10.902 12.527 52.625 1.00 32.33 107 ILE A C 1
ATOM 807 O O . ILE A 1 107 ? 10.180 13.177 53.383 1.00 29.14 107 ILE A O 1
ATOM 812 N N . ALA A 1 108 ? 10.843 12.627 51.300 1.00 33.14 108 ALA A N 1
ATOM 813 C CA . ALA A 1 108 ? 9.922 13.570 50.671 1.00 30.11 108 ALA A CA 1
ATOM 814 C C . ALA A 1 108 ? 8.495 13.155 50.974 1.00 27.98 108 ALA A C 1
ATOM 815 O O . ALA A 1 108 ? 7.631 13.996 51.214 1.00 26.14 108 ALA A O 1
ATOM 817 N N . GLU A 1 109 ? 8.234 11.855 50.945 1.00 28.81 109 GLU A N 1
ATOM 818 C CA . GLU A 1 109 ? 6.896 11.383 51.244 1.00 32.97 109 GLU A CA 1
ATOM 819 C C . GLU A 1 109 ? 6.531 11.452 52.727 1.00 37.02 109 GLU A C 1
ATOM 820 O O . GLU A 1 109 ? 5.359 11.634 53.080 1.00 34.98 109 GLU A O 1
ATOM 826 N N . MET A 1 110 ? 7.520 11.401 53.610 1.00 37.88 110 MET A N 1
ATOM 827 C CA . MET A 1 110 ? 7.161 11.554 55.014 1.00 33.26 110 MET A CA 1
ATOM 828 C C . MET A 1 110 ? 6.805 13.010 55.234 1.00 33.19 110 MET A C 1
ATOM 829 O O . MET A 1 110 ? 5.788 13.336 55.858 1.00 31.05 110 MET A O 1
ATOM 834 N N . THR A 1 111 ? 7.667 13.878 54.713 1.00 34.27 111 THR A N 1
ATOM 835 C CA . THR A 1 111 ? 7.438 15.309 54.736 1.00 31.28 111 THR A CA 1
ATOM 836 C C . THR A 1 111 ? 6.030 15.636 54.273 1.00 30.27 111 THR A C 1
ATOM 837 O O . THR A 1 111 ? 5.247 16.278 54.994 1.00 27.91 111 THR A O 1
ATOM 841 N N . VAL A 1 112 ? 5.684 15.131 53.093 1.00 30.49 112 VAL A N 1
ATOM 842 C CA . VAL A 1 112 ? 4.381 15.416 52.532 1.00 26.71 112 VAL A CA 1
ATOM 843 C C . VAL A 1 112 ? 3.257 14.858 53.403 1.00 25.11 112 VAL A C 1
ATOM 844 O O . VAL A 1 112 ? 2.328 15.580 53.756 1.00 22.64 112 VAL A O 1
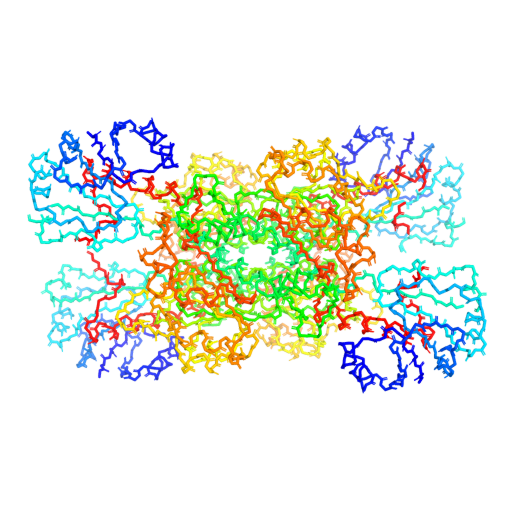ATOM 848 N N . THR A 1 113 ? 3.354 13.598 53.795 1.00 23.26 113 THR A N 1
ATOM 849 C CA . THR A 1 113 ? 2.332 13.052 54.673 1.00 23.50 113 THR A CA 1
ATOM 850 C C . THR A 1 113 ? 2.092 13.897 55.904 1.00 29.18 113 THR A C 1
ATOM 851 O O . THR A 1 113 ? 0.950 14.244 56.196 1.00 32.16 113 THR A O 1
ATOM 855 N N . GLN A 1 114 ? 3.150 14.320 56.581 1.00 27.95 114 GLN A N 1
ATOM 856 C CA . GLN A 1 114 ? 2.940 15.077 57.801 1.00 23.91 114 GLN A CA 1
ATOM 857 C C . GLN A 1 114 ? 2.295 16.419 57.476 1.00 29.63 114 GLN A C 1
ATOM 858 O O . GLN A 1 114 ? 1.403 16.897 58.204 1.00 32.55 114 GLN A O 1
ATOM 864 N N . ALA A 1 115 ? 2.686 17.020 56.363 1.00 32.07 115 ALA A N 1
ATOM 865 C CA . ALA A 1 115 ? 2.025 18.263 56.011 1.00 27.79 115 ALA A CA 1
ATOM 866 C C . ALA A 1 115 ? 0.534 18.063 55.762 1.00 24.52 115 ALA A C 1
ATOM 867 O O . ALA A 1 115 ? -0.289 18.750 56.347 1.00 23.34 115 ALA A O 1
ATOM 869 N N . MET A 1 116 ? 0.174 17.067 54.972 1.00 26.26 116 MET A N 1
ATOM 870 C CA . MET A 1 116 ? -1.233 16.899 54.611 1.00 32.07 116 MET A CA 1
ATOM 871 C C . MET A 1 116 ? -2.041 16.623 55.869 1.00 34.01 116 MET A C 1
ATOM 872 O O . MET A 1 116 ? -3.181 17.100 56.002 1.00 34.33 116 MET A O 1
ATOM 877 N N . TYR A 1 117 ? -1.450 15.855 56.790 1.00 32.41 117 TYR A N 1
ATOM 878 C CA . TYR A 1 117 ? -2.123 15.514 58.039 1.00 32.99 117 TYR A CA 1
ATOM 879 C C . TYR A 1 117 ? -2.426 16.757 58.849 1.00 34.78 117 TYR A C 1
ATOM 880 O O . TYR A 1 117 ? -3.588 16.997 59.168 1.00 34.12 117 TYR A O 1
ATOM 889 N N . LEU A 1 118 ? -1.439 17.621 59.084 1.00 34.50 118 LEU A N 1
ATOM 890 C CA . LEU A 1 118 ? -1.791 18.809 59.862 1.00 36.39 118 LEU A CA 1
ATOM 891 C C . LEU A 1 118 ? -2.754 19.694 59.108 1.00 38.19 118 LEU A C 1
ATOM 892 O O . LEU A 1 118 ? -3.745 20.152 59.672 1.00 42.99 118 LEU A O 1
ATOM 897 N N . LEU A 1 119 ? -2.507 19.885 57.826 1.00 35.30 119 LEU A N 1
ATOM 898 C CA . LEU A 1 119 ? -3.365 20.736 57.021 1.00 36.90 119 LEU A CA 1
ATOM 899 C C . LEU A 1 119 ? -4.838 20.280 57.116 1.00 32.32 119 LEU A C 1
ATOM 900 O O . LEU A 1 119 ? -5.744 21.101 56.999 1.00 30.44 119 LEU A O 1
ATOM 905 N N . ARG A 1 120 ? -5.084 18.986 57.280 1.00 31.96 120 ARG A N 1
ATOM 906 C CA . ARG A 1 120 ? -6.466 18.505 57.450 1.00 37.09 120 ARG A CA 1
ATOM 907 C C . ARG A 1 120 ? -6.978 18.541 58.902 1.00 39.12 120 ARG A C 1
ATOM 908 O O . ARG A 1 120 ? -8.156 18.272 59.157 1.00 38.04 120 ARG A O 1
ATOM 916 N N . LYS A 1 121 ? -6.066 18.784 59.845 1.00 39.18 121 LYS A N 1
ATOM 917 C CA . LYS A 1 121 ? -6.407 19.031 61.250 1.00 35.50 121 LYS A CA 1
ATOM 918 C C . LYS A 1 121 ? -7.003 17.808 61.941 1.00 36.24 121 LYS A C 1
ATOM 919 O O . LYS A 1 121 ? -7.837 17.917 62.832 1.00 36.93 121 LYS A O 1
ATOM 925 N N . ILE A 1 122 ? -6.549 16.640 61.511 1.00 37.94 122 ILE A N 1
ATOM 926 C CA . ILE A 1 122 ? -7.053 15.371 61.996 1.00 36.27 122 ILE A CA 1
ATOM 927 C C . ILE A 1 122 ? -6.704 15.157 63.462 1.00 36.69 122 ILE A C 1
ATOM 928 O O . ILE A 1 122 ? -7.512 14.641 64.209 1.00 36.83 122 ILE A O 1
ATOM 933 N N . GLY A 1 123 ? -5.484 15.480 63.867 1.00 37.96 123 GLY A N 1
ATOM 934 C CA . GLY A 1 123 ? -5.137 15.407 65.279 1.00 42.19 123 GLY A CA 1
ATOM 935 C C . GLY A 1 123 ? -5.948 16.357 66.162 1.00 38.29 123 GLY A C 1
ATOM 936 O O . GLY A 1 123 ? -6.355 16.010 67.282 1.00 36.34 123 GLY A O 1
ATOM 937 N N . GLU A 1 124 ? -6.256 17.526 65.609 1.00 35.36 124 GLU A N 1
ATOM 938 C CA . GLU A 1 124 ? -7.078 18.526 66.284 1.00 39.38 124 GLU A CA 1
ATOM 939 C C . GLU A 1 124 ? -8.545 18.031 66.385 1.00 40.41 124 GLU A C 1
ATOM 940 O O . GLU A 1 124 ? -9.211 18.144 67.443 1.00 38.59 124 GLU A O 1
ATOM 946 N N . PHE A 1 125 ? -9.010 17.382 65.321 1.00 42.41 125 PHE A N 1
ATOM 947 C CA . PHE A 1 125 ? -10.357 16.814 65.310 1.00 40.47 125 PHE A CA 1
ATOM 948 C C . PHE A 1 125 ? -10.406 15.664 66.288 1.00 43.00 125 PHE A C 1
ATOM 949 O O . PHE A 1 125 ? -11.328 15.577 67.081 1.00 46.05 125 PHE A O 1
ATOM 957 N N . ARG A 1 126 ? -9.441 14.755 66.233 1.00 44.90 126 ARG A N 1
ATOM 958 C CA . ARG A 1 126 ? -9.514 13.604 67.115 1.00 45.20 126 ARG A CA 1
ATOM 959 C C . ARG A 1 126 ? -9.418 14.087 68.561 1.00 45.10 126 ARG A C 1
ATOM 960 O O . ARG A 1 126 ? -9.970 13.475 69.486 1.00 37.51 126 ARG A O 1
ATOM 968 N N . TYR A 1 127 ? -8.790 15.240 68.756 1.00 42.92 127 TYR A N 1
ATOM 969 C CA . TYR A 1 127 ? -8.755 15.744 70.104 1.00 46.20 127 TYR A CA 1
ATOM 970 C C . TYR A 1 127 ? -10.138 16.194 70.533 1.00 48.37 127 TYR A C 1
ATOM 971 O O . TYR A 1 127 ? -10.577 15.848 71.644 1.00 56.06 127 TYR A O 1
ATOM 980 N N . ARG A 1 128 ? -10.886 16.845 69.643 1.00 40.93 128 ARG A N 1
ATOM 981 C CA . ARG A 1 128 ? -12.198 17.316 70.100 1.00 45.39 128 ARG A CA 1
ATOM 982 C C . ARG A 1 128 ? -13.226 16.169 70.198 1.00 49.54 128 ARG A C 1
ATOM 983 O O . ARG A 1 128 ? -14.124 16.194 71.052 1.00 49.37 128 ARG A O 1
ATOM 991 N N . MET A 1 129 ? -13.096 15.180 69.319 1.00 51.92 129 MET A N 1
ATOM 992 C CA . MET A 1 129 ? -13.919 13.971 69.346 1.00 48.10 129 MET A CA 1
ATOM 993 C C . MET A 1 129 ? -13.667 13.178 70.646 1.00 49.40 129 MET A C 1
ATOM 994 O O . MET A 1 129 ? -14.613 12.841 71.369 1.00 47.20 129 MET A O 1
ATOM 999 N N . ASP A 1 130 ? -12.395 12.895 70.937 1.00 49.67 130 ASP A N 1
ATOM 1000 C CA . ASP A 1 130 ? -12.015 11.988 72.028 1.00 50.29 130 ASP A CA 1
ATOM 1001 C C . ASP A 1 130 ? -12.008 12.588 73.455 1.00 46.07 130 ASP A C 1
ATOM 1002 O O . ASP A 1 130 ? -12.170 11.850 74.425 1.00 47.89 130 ASP A O 1
ATOM 1007 N N . HIS A 1 131 ? -11.799 13.894 73.594 1.00 44.59 131 HIS A N 1
ATOM 1008 C CA . HIS A 1 131 ? -11.671 14.481 74.936 1.00 50.49 131 HIS A CA 1
ATOM 1009 C C . HIS A 1 131 ? -12.889 15.281 75.313 1.00 54.72 131 HIS A C 1
ATOM 1010 O O . HIS A 1 131 ? -13.245 15.321 76.495 1.00 65.75 131 HIS A O 1
ATOM 1017 N N . ASP A 1 132 ? -13.472 15.983 74.348 1.00 50.05 132 ASP A N 1
ATOM 1018 C CA . ASP A 1 132 ? -14.708 16.725 74.612 1.00 53.81 132 ASP A CA 1
ATOM 1019 C C . ASP A 1 132 ? -16.016 15.997 74.235 1.00 52.14 132 ASP A C 1
ATOM 1020 O O . ASP A 1 132 ? -17.087 16.585 74.351 1.00 56.87 132 ASP A O 1
ATOM 1025 N N . HIS A 1 133 ? -15.946 14.768 73.734 1.00 46.53 133 HIS A N 1
ATOM 1026 C CA . HIS A 1 133 ? -17.099 14.177 73.071 1.00 45.26 133 HIS A CA 1
ATOM 1027 C C . HIS A 1 133 ? -17.730 15.199 72.130 1.00 47.08 133 HIS A C 1
ATOM 1028 O O . HIS A 1 133 ? -18.939 15.415 72.181 1.00 50.54 133 HIS A O 1
ATOM 1035 N N . ASP A 1 134 ? -16.932 15.851 71.296 1.00 47.26 134 ASP A N 1
ATOM 1036 C CA . ASP A 1 134 ? -17.454 16.882 70.385 1.00 46.85 134 ASP A CA 1
ATOM 1037 C C . ASP A 1 134 ? -17.183 16.534 68.896 1.00 52.14 134 ASP A C 1
ATOM 1038 O O . ASP A 1 134 ? -16.033 16.479 68.444 1.00 51.31 134 ASP A O 1
ATOM 1043 N N . PHE A 1 135 ? -18.247 16.390 68.114 1.00 44.18 135 PHE A N 1
ATOM 1044 C CA . PHE A 1 135 ? -18.117 15.988 66.717 1.00 40.78 135 PHE A CA 1
ATOM 1045 C C . PHE A 1 135 ? -18.596 17.067 65.796 1.00 43.70 135 PHE A C 1
ATOM 1046 O O . PHE A 1 135 ? -18.838 16.821 64.616 1.00 44.77 135 PHE A O 1
ATOM 1054 N N . THR A 1 136 ? -18.748 18.269 66.335 1.00 44.29 136 THR A N 1
ATOM 1055 C CA . THR A 1 136 ? -19.100 19.374 65.473 1.00 46.09 136 THR A CA 1
ATOM 1056 C C . THR A 1 136 ? -17.929 19.829 64.623 1.00 44.02 136 THR A C 1
ATOM 1057 O O . THR A 1 136 ? -16.782 19.432 64.842 1.00 40.64 136 THR A O 1
ATOM 1061 N N . TRP A 1 137 ? -18.201 20.780 63.747 1.00 37.93 137 TRP A N 1
ATOM 1062 C CA . TRP A 1 137 ? -17.158 21.273 62.896 1.00 38.01 137 TRP A CA 1
ATOM 1063 C C . TRP A 1 137 ? -16.980 22.768 63.108 1.00 40.69 137 TRP A C 1
ATOM 1064 O O . TRP A 1 137 ? -17.729 23.553 62.526 1.00 40.63 137 TRP A O 1
ATOM 1075 N N . PRO A 1 138 ? -15.964 23.178 63.902 1.00 39.62 138 PRO A N 1
ATOM 1076 C CA . PRO A 1 138 ? -15.830 24.613 64.201 1.00 45.59 138 PRO A CA 1
ATOM 1077 C C . PRO A 1 138 ? -15.181 25.519 63.138 1.00 44.67 138 PRO A C 1
ATOM 1078 O O . PRO A 1 138 ? -14.565 25.045 62.198 1.00 46.77 138 PRO A O 1
ATOM 1082 N N . SER A 1 139 ? -15.364 26.829 63.290 1.00 46.74 139 SER A N 1
ATOM 1083 C CA . SER A 1 139 ? -14.795 27.808 62.373 1.00 45.99 139 SER A CA 1
ATOM 1084 C C . SER A 1 139 ? -13.294 27.658 62.231 1.00 44.48 139 SER A C 1
ATOM 1085 O O . SER A 1 139 ? -12.767 27.613 61.128 1.00 46.86 139 SER A O 1
ATOM 1088 N N . ASN A 1 140 ? -12.615 27.559 63.364 1.00 43.15 140 ASN A N 1
ATOM 1089 C CA . ASN A 1 140 ? -11.159 27.596 63.393 1.00 41.84 140 ASN A CA 1
ATOM 1090 C C . ASN A 1 140 ? -10.509 26.298 62.900 1.00 45.47 140 ASN A C 1
ATOM 1091 O O . ASN A 1 140 ? -9.280 26.163 62.892 1.00 43.94 140 ASN A O 1
ATOM 1096 N N . LEU A 1 141 ? -11.347 25.324 62.549 1.00 46.03 141 LEU A N 1
ATOM 1097 C CA . LEU A 1 141 ? -10.893 24.076 61.919 1.00 44.47 141 LEU A CA 1
ATOM 1098 C C . LEU A 1 141 ? -11.122 23.921 60.412 1.00 38.59 141 LEU A C 1
ATOM 1099 O O . LEU A 1 141 ? -10.929 22.834 59.858 1.00 33.19 141 LEU A O 1
ATOM 1104 N N . ILE A 1 142 ? -11.524 24.986 59.733 1.00 40.39 142 ILE A N 1
ATOM 1105 C CA . ILE A 1 142 ? -11.648 24.853 58.292 1.00 44.12 142 ILE A CA 1
ATOM 1106 C C . ILE A 1 142 ? -10.305 24.575 57.636 1.00 46.01 142 ILE A C 1
ATOM 1107 O O . ILE A 1 142 ? -9.263 25.092 58.065 1.00 44.07 142 ILE A O 1
ATOM 1112 N N . SER A 1 143 ? -10.358 23.856 56.520 1.00 42.72 143 SER A N 1
ATOM 1113 C CA . SER A 1 143 ? -9.142 23.402 55.897 1.00 38.81 143 SER A CA 1
ATOM 1114 C C . SER A 1 143 ? -9.060 23.945 54.526 1.00 38.87 143 SER A C 1
ATOM 1115 O O . SER A 1 143 ? -9.878 24.749 54.137 1.00 43.43 143 SER A O 1
ATOM 1118 N N . ASN A 1 144 ? -8.055 23.536 53.783 1.00 41.26 144 ASN A N 1
ATOM 1119 C CA . ASN A 1 144 ? -8.007 23.978 52.414 1.00 44.22 144 ASN A CA 1
ATOM 1120 C C . ASN A 1 144 ? -7.460 22.926 51.462 1.00 42.29 144 ASN A C 1
ATOM 1121 O O . ASN A 1 144 ? -6.871 21.927 51.895 1.00 38.85 144 ASN A O 1
ATOM 1126 N N . GLU A 1 145 ? -7.664 23.140 50.165 1.00 42.96 145 GLU A N 1
ATOM 1127 C CA . GLU A 1 145 ? -7.076 22.251 49.157 1.00 46.90 145 GLU A CA 1
ATOM 1128 C C . GLU A 1 145 ? -5.588 22.572 48.955 1.00 48.33 145 GLU A C 1
ATOM 1129 O O . GLU A 1 145 ? -5.203 23.747 48.853 1.00 49.64 145 GLU A O 1
ATOM 1135 N N . ILE A 1 146 ? -4.764 21.548 48.784 1.00 42.99 146 ILE A N 1
ATOM 1136 C CA . ILE A 1 146 ? -3.332 21.765 48.621 1.00 40.92 146 ILE A CA 1
ATOM 1137 C C . ILE A 1 146 ? -2.939 22.763 47.484 1.00 43.47 146 ILE A C 1
ATOM 1138 O O . ILE A 1 146 ? -2.042 23.602 47.674 1.00 34.87 146 ILE A O 1
ATOM 1143 N N . TYR A 1 147 ? -3.643 22.712 46.349 1.00 42.66 147 TYR A N 1
ATOM 1144 C CA . TYR A 1 147 ? -3.350 23.582 45.201 1.00 38.94 147 TYR A CA 1
ATOM 1145 C C . TYR A 1 147 ? -3.540 25.090 45.375 1.00 41.53 147 TYR A C 1
ATOM 1146 O O . TYR A 1 147 ? -3.178 25.873 44.484 1.00 38.67 147 TYR A O 1
ATOM 1155 N N . ASN A 1 148 ? -4.134 25.499 46.492 1.00 40.88 148 ASN A N 1
ATOM 1156 C CA . ASN A 1 148 ? -4.303 26.923 46.736 1.00 37.39 148 ASN A CA 1
ATOM 1157 C C . ASN A 1 148 ? -3.290 27.433 47.730 1.00 38.33 148 ASN A C 1
ATOM 1158 O O . ASN A 1 148 ? -3.316 28.587 48.143 1.00 39.27 148 ASN A O 1
ATOM 1163 N N . LEU A 1 149 ? -2.384 26.560 48.112 1.00 37.56 149 LEU A N 1
ATOM 1164 C CA . LEU A 1 149 ? -1.457 26.879 49.165 1.00 35.97 149 LEU A CA 1
ATOM 1165 C C . LEU A 1 149 ? -0.121 26.962 48.513 1.00 36.20 149 LEU A C 1
ATOM 1166 O O . LEU A 1 149 ? 0.079 26.431 47.427 1.00 39.90 149 LEU A O 1
ATOM 1171 N N . THR A 1 150 ? 0.793 27.675 49.139 1.00 35.93 150 THR A N 1
ATOM 1172 C CA . THR A 1 150 ? 2.140 27.673 48.621 1.00 32.96 150 THR A CA 1
ATOM 1173 C C . THR A 1 150 ? 3.087 27.063 49.644 1.00 33.25 150 THR A C 1
ATOM 1174 O O . THR A 1 150 ? 3.014 27.364 50.833 1.00 37.30 150 THR A O 1
ATOM 1178 N N . VAL A 1 151 ? 3.947 26.171 49.171 1.00 31.07 151 VAL A N 1
ATOM 1179 C CA . VAL A 1 151 ? 4.814 25.384 50.018 1.00 25.59 151 VAL A CA 1
ATOM 1180 C C . VAL A 1 151 ? 6.181 25.969 49.837 1.00 31.80 151 VAL A C 1
ATOM 1181 O O . VAL A 1 151 ? 6.618 26.131 48.700 1.00 36.57 151 VAL A O 1
ATOM 1185 N N . GLY A 1 152 ? 6.889 26.177 50.949 1.00 34.60 152 GLY A N 1
ATOM 1186 C CA . GLY A 1 152 ? 8.193 26.825 51.006 1.00 32.54 152 GLY A CA 1
ATOM 1187 C C . GLY A 1 152 ? 9.270 25.924 51.553 1.00 31.34 152 GLY A C 1
ATOM 1188 O O . GLY A 1 152 ? 9.089 25.239 52.542 1.00 32.29 152 GLY A O 1
ATOM 1189 N N . LEU A 1 153 ? 10.394 25.887 50.870 1.00 36.24 153 LEU A N 1
ATOM 1190 C CA . LEU A 1 153 ? 11.468 25.005 51.272 1.00 38.18 153 LEU A CA 1
ATOM 1191 C C . LEU A 1 153 ? 12.680 25.817 51.717 1.00 39.74 153 LEU A C 1
ATOM 1192 O O . LEU A 1 153 ? 13.147 26.672 50.970 1.00 41.47 153 LEU A O 1
ATOM 1197 N N . ILE A 1 154 ? 13.152 25.617 52.945 1.00 41.16 154 ILE A N 1
ATOM 1198 C CA . ILE A 1 154 ? 14.474 26.139 53.316 1.00 39.45 154 ILE A CA 1
ATOM 1199 C C . ILE A 1 154 ? 15.543 25.071 53.089 1.00 39.39 154 ILE A C 1
ATOM 1200 O O . ILE A 1 154 ? 15.676 24.163 53.913 1.00 33.77 154 ILE A O 1
ATOM 1205 N N . GLY A 1 155 ? 16.316 25.191 52.007 1.00 43.25 155 GLY A N 1
ATOM 1206 C CA . GLY A 1 155 ? 17.304 24.182 51.669 1.00 39.44 155 GLY A CA 1
ATOM 1207 C C . GLY A 1 155 ? 16.604 23.234 50.721 1.00 35.93 155 GLY A C 1
ATOM 1208 O O . GLY A 1 155 ? 15.485 22.829 50.955 1.00 37.91 155 GLY A O 1
ATOM 1209 N N . VAL A 1 156 ? 17.239 22.888 49.627 1.00 37.01 156 VAL A N 1
ATOM 1210 C CA . VAL A 1 156 ? 16.593 22.025 48.660 1.00 41.29 156 VAL A CA 1
ATOM 1211 C C . VAL A 1 156 ? 17.633 21.094 48.109 1.00 47.57 156 VAL A C 1
ATOM 1212 O O . VAL A 1 156 ? 18.381 21.468 47.193 1.00 55.36 156 VAL A O 1
ATOM 1216 N N . GLY A 1 157 ? 17.704 19.871 48.605 1.00 40.70 157 GLY A N 1
ATOM 1217 C CA . GLY A 1 157 ? 18.637 19.005 47.930 1.00 44.78 157 GLY A CA 1
ATOM 1218 C C . GLY A 1 157 ? 17.944 17.915 47.175 1.00 43.29 157 GLY A C 1
ATOM 1219 O O . GLY A 1 157 ? 16.965 18.186 46.503 1.00 42.44 157 GLY A O 1
ATOM 1220 N N . HIS A 1 158 ? 18.377 16.684 47.364 1.00 45.90 158 HIS A N 1
ATOM 1221 C CA . HIS A 1 158 ? 17.703 15.554 46.762 1.00 48.67 158 HIS A CA 1
ATOM 1222 C C . HIS A 1 158 ? 16.331 15.445 47.403 1.00 47.68 158 HIS A C 1
ATOM 1223 O O . HIS A 1 158 ? 15.299 15.178 46.752 1.00 50.91 158 HIS A O 1
ATOM 1230 N N . ILE A 1 159 ? 16.290 15.772 48.671 1.00 44.11 159 ILE A N 1
ATOM 1231 C CA . ILE A 1 159 ? 15.062 15.614 49.391 1.00 43.98 159 ILE A CA 1
ATOM 1232 C C . ILE A 1 159 ? 14.201 16.827 49.080 1.00 41.26 159 ILE A C 1
ATOM 1233 O O . ILE A 1 159 ? 13.035 16.664 48.694 1.00 41.34 159 ILE A O 1
ATOM 1238 N N . GLY A 1 160 ? 14.752 18.029 49.203 1.00 39.70 160 GLY A N 1
ATOM 1239 C CA . GLY A 1 160 ? 13.947 19.195 48.917 1.00 42.09 160 GLY A CA 1
ATOM 1240 C C . GLY A 1 160 ? 13.267 19.068 47.559 1.00 44.71 160 GLY A C 1
ATOM 1241 O O . GLY A 1 160 ? 12.048 19.251 47.460 1.00 43.88 160 GLY A O 1
ATOM 1242 N N . SER A 1 161 ? 14.035 18.783 46.505 1.00 44.32 161 SER A N 1
ATOM 1243 C CA . SER A 1 161 ? 13.456 18.583 45.166 1.00 37.17 161 SER A CA 1
ATOM 1244 C C . SER A 1 161 ? 12.428 17.468 45.052 1.00 36.33 161 SER A C 1
ATOM 1245 O O . SER A 1 161 ? 11.412 17.648 44.421 1.00 38.69 161 SER A O 1
ATOM 1248 N N . ALA A 1 162 ? 12.673 16.308 45.646 1.00 33.65 162 ALA A N 1
ATOM 1249 C CA . ALA A 1 162 ? 11.606 15.314 45.609 1.00 34.27 162 ALA A CA 1
ATOM 1250 C C . ALA A 1 162 ? 10.311 15.865 46.184 1.00 36.26 162 ALA A C 1
ATOM 1251 O O . ALA A 1 162 ? 9.225 15.693 45.601 1.00 38.91 162 ALA A O 1
ATOM 1253 N N . VAL A 1 163 ? 10.425 16.576 47.295 1.00 34.96 163 VAL A N 1
ATOM 1254 C CA . VAL A 1 163 ? 9.244 17.161 47.900 1.00 33.37 163 VAL A CA 1
ATOM 1255 C C . VAL A 1 163 ? 8.570 18.144 46.968 1.00 38.05 163 VAL A C 1
ATOM 1256 O O . VAL A 1 163 ? 7.358 18.030 46.711 1.00 37.32 163 VAL A O 1
ATOM 1260 N N . ALA A 1 164 ? 9.366 19.059 46.411 1.00 37.71 164 ALA A N 1
ATOM 1261 C CA . ALA A 1 164 ? 8.885 19.988 45.397 1.00 30.92 164 ALA A CA 1
ATOM 1262 C C . ALA A 1 164 ? 8.187 19.239 44.268 1.00 35.92 164 ALA A C 1
ATOM 1263 O O . ALA A 1 164 ? 7.062 19.571 43.923 1.00 35.13 164 ALA A O 1
ATOM 1265 N N . GLU A 1 165 ? 8.831 18.216 43.714 1.00 36.11 165 GLU A N 1
ATOM 1266 C CA . GLU A 1 165 ? 8.211 17.442 42.650 1.00 37.92 165 GLU A CA 1
ATOM 1267 C C . GLU A 1 165 ? 6.811 16.992 43.011 1.00 39.29 165 GLU A C 1
ATOM 1268 O O . GLU A 1 165 ? 5.876 17.116 42.201 1.00 37.99 165 GLU A O 1
ATOM 1274 N N . ILE A 1 166 ? 6.660 16.527 44.250 1.00 38.99 166 ILE A N 1
ATOM 1275 C CA . ILE A 1 166 ? 5.379 15.972 44.646 1.00 37.42 166 ILE A CA 1
ATOM 1276 C C . ILE A 1 166 ? 4.341 17.081 44.756 1.00 36.71 166 ILE A C 1
ATOM 1277 O O . ILE A 1 166 ? 3.312 17.062 44.092 1.00 36.55 166 ILE A O 1
ATOM 1282 N N . PHE A 1 167 ? 4.648 18.085 45.566 1.00 32.58 167 PHE A N 1
ATOM 1283 C CA . PHE A 1 167 ? 3.711 19.168 45.750 1.00 31.77 167 PHE A CA 1
ATOM 1284 C C . PHE A 1 167 ? 3.363 19.856 44.481 1.00 35.64 167 PHE A C 1
ATOM 1285 O O . PHE A 1 167 ? 2.185 20.067 44.184 1.00 36.61 167 PHE A O 1
ATOM 1293 N N . SER A 1 168 ? 4.377 20.144 43.689 1.00 37.03 168 SER A N 1
ATOM 1294 C CA . SER A 1 168 ? 4.141 20.765 42.408 1.00 39.39 168 SER A CA 1
ATOM 1295 C C . SER A 1 168 ? 3.187 19.900 41.608 1.00 37.73 168 SER A C 1
ATOM 1296 O O . SER A 1 168 ? 2.245 20.396 41.007 1.00 33.89 168 SER A O 1
ATOM 1299 N N . ALA A 1 169 ? 3.438 18.600 41.606 1.00 38.78 169 ALA A N 1
ATOM 1300 C CA . ALA A 1 169 ? 2.603 17.679 40.860 1.00 39.11 169 ALA A CA 1
ATOM 1301 C C . ALA A 1 169 ? 1.134 17.711 41.338 1.00 34.99 169 ALA A C 1
ATOM 1302 O O . ALA A 1 169 ? 0.206 17.496 40.533 1.00 26.83 169 ALA A O 1
ATOM 1304 N N . MET A 1 170 ? 0.934 17.943 42.650 1.00 36.76 170 MET A N 1
ATOM 1305 C CA . MET A 1 170 ? -0.428 18.057 43.206 1.00 35.96 170 MET A CA 1
ATOM 1306 C C . MET A 1 170 ? -0.987 19.445 42.985 1.00 41.21 170 MET A C 1
ATOM 1307 O O . MET A 1 170 ? -2.135 19.712 43.370 1.00 42.37 170 MET A O 1
ATOM 1312 N N . GLY A 1 171 ? -0.198 20.337 42.394 1.00 37.38 171 GLY A N 1
ATOM 1313 C CA . GLY A 1 171 ? -0.754 21.622 42.013 1.00 37.87 171 GLY A CA 1
ATOM 1314 C C . GLY A 1 171 ? -0.500 22.776 42.961 1.00 38.00 171 GLY A C 1
ATOM 1315 O O . GLY A 1 171 ? -0.926 23.900 42.683 1.00 41.06 171 GLY A O 1
ATOM 1316 N N . ALA A 1 172 ? 0.184 22.512 44.074 1.00 39.04 172 ALA A N 1
ATOM 1317 C CA . ALA A 1 172 ? 0.661 23.581 44.962 1.00 43.50 172 ALA A CA 1
ATOM 1318 C C . ALA A 1 172 ? 1.736 24.460 44.280 1.00 43.67 172 ALA A C 1
ATOM 1319 O O . ALA A 1 172 ? 2.451 23.989 43.385 1.00 45.51 172 ALA A O 1
ATOM 1321 N N . LYS A 1 173 ? 1.876 25.718 44.717 1.00 35.93 173 LYS A N 1
ATOM 1322 C CA . LYS A 1 173 ? 3.002 26.548 44.300 1.00 33.59 173 LYS A CA 1
ATOM 1323 C C . LYS A 1 173 ? 4.143 26.255 45.241 1.00 34.34 173 LYS A C 1
ATOM 1324 O O . LYS A 1 173 ? 3.913 26.225 46.438 1.00 38.93 173 LYS A O 1
ATOM 1330 N N . VAL A 1 174 ? 5.368 26.073 44.727 1.00 32.53 174 VAL A N 1
ATOM 1331 C CA . VAL A 1 174 ? 6.532 25.890 45.604 1.00 28.37 174 VAL A CA 1
ATOM 1332 C C . VAL A 1 174 ? 7.551 27.002 45.445 1.00 32.99 174 VAL A C 1
ATOM 1333 O O . VAL A 1 174 ? 8.063 27.250 44.351 1.00 36.25 174 VAL A O 1
ATOM 1337 N N . ILE A 1 175 ? 7.915 27.606 46.573 1.00 33.49 175 ILE A N 1
ATOM 1338 C CA . ILE A 1 175 ? 9.042 28.516 46.616 1.00 32.17 175 ILE A CA 1
ATOM 1339 C C . ILE A 1 175 ? 10.144 27.891 47.451 1.00 36.87 175 ILE A C 1
ATOM 1340 O O . ILE A 1 175 ? 9.898 26.983 48.243 1.00 38.34 175 ILE A O 1
ATOM 1345 N N . ALA A 1 176 ? 11.354 28.405 47.326 1.00 38.94 176 ALA A N 1
ATOM 1346 C CA . ALA A 1 176 ? 12.461 27.770 48.014 1.00 38.94 176 ALA A CA 1
ATOM 1347 C C . ALA A 1 176 ? 13.687 28.639 48.180 1.00 44.79 176 ALA A C 1
ATOM 1348 O O . ALA A 1 176 ? 13.959 29.508 47.346 1.00 47.64 176 ALA A O 1
ATOM 1350 N N . TYR A 1 177 ? 14.392 28.441 49.286 1.00 44.82 177 TYR A N 1
ATOM 1351 C CA . TYR A 1 177 ? 15.731 28.996 49.442 1.00 42.76 177 TYR A CA 1
ATOM 1352 C C . TYR A 1 177 ? 16.862 27.958 49.483 1.00 43.45 177 TYR A C 1
ATOM 1353 O O . TYR A 1 177 ? 16.845 27.034 50.292 1.00 43.00 177 TYR A O 1
ATOM 1362 N N . ASP A 1 178 ? 17.818 28.087 48.569 1.00 48.59 178 ASP A N 1
ATOM 1363 C CA . ASP A 1 178 ? 19.034 27.265 48.582 1.00 50.11 178 ASP A CA 1
ATOM 1364 C C . ASP A 1 178 ? 20.096 28.273 48.208 1.00 52.99 178 ASP A C 1
ATOM 1365 O O . ASP A 1 178 ? 19.933 29.074 47.279 1.00 53.88 178 ASP A O 1
ATOM 1370 N N . VAL A 1 179 ? 21.227 28.152 48.869 1.00 57.42 179 VAL A N 1
ATOM 1371 C CA . VAL A 1 179 ? 22.382 28.963 48.576 1.00 57.33 179 VAL A CA 1
ATOM 1372 C C . VAL A 1 179 ? 22.881 28.787 47.146 1.00 51.44 179 VAL A C 1
ATOM 1373 O O . VAL A 1 179 ? 23.383 29.735 46.547 1.00 42.15 179 VAL A O 1
ATOM 1377 N N . ALA A 1 180 ? 22.608 27.610 46.580 1.00 54.66 180 ALA A N 1
ATOM 1378 C CA . ALA A 1 180 ? 23.129 27.183 45.284 1.00 47.19 180 ALA A CA 1
ATOM 1379 C C . ALA A 1 180 ? 22.011 26.931 44.301 1.00 58.61 180 ALA A C 1
ATOM 1380 O O . ALA A 1 180 ? 20.930 26.445 44.658 1.00 61.37 180 ALA A O 1
ATOM 1382 N N . TYR A 1 181 ? 22.298 27.254 43.047 1.00 61.08 181 TYR A N 1
ATOM 1383 C CA . TYR A 1 181 ? 21.313 27.191 41.981 1.00 60.19 181 TYR A CA 1
ATOM 1384 C C . TYR A 1 181 ? 21.471 25.880 41.242 1.00 62.04 181 TYR A C 1
ATOM 1385 O O . TYR A 1 181 ? 22.587 25.477 40.896 1.00 59.88 181 TYR A O 1
ATOM 1394 N N . ASN A 1 182 ? 20.339 25.199 41.079 1.00 64.11 182 ASN A N 1
ATOM 1395 C CA . ASN A 1 182 ? 20.215 23.909 40.385 1.00 63.27 182 ASN A CA 1
ATOM 1396 C C . ASN A 1 182 ? 19.182 23.895 39.266 1.00 55.05 182 ASN A C 1
ATOM 1397 O O . ASN A 1 182 ? 18.005 23.790 39.541 1.00 58.46 182 ASN A O 1
ATOM 1402 N N . PRO A 1 183 ? 19.598 24.131 38.020 1.00 54.69 183 PRO A N 1
ATOM 1403 C CA . PRO A 1 183 ? 18.656 24.329 36.914 1.00 59.49 183 PRO A CA 1
ATOM 1404 C C . PRO A 1 183 ? 17.625 23.200 36.814 1.00 56.43 183 PRO A C 1
ATOM 1405 O O . PRO A 1 183 ? 16.454 23.430 36.488 1.00 53.86 183 PRO A O 1
ATOM 1409 N N . GLU A 1 184 ? 18.047 21.989 37.141 1.00 53.05 184 GLU A N 1
ATOM 1410 C CA . GLU A 1 184 ? 17.153 20.844 37.068 1.00 50.35 184 GLU A CA 1
ATOM 1411 C C . GLU A 1 184 ? 15.919 20.944 37.971 1.00 46.40 184 GLU A C 1
ATOM 1412 O O . GLU A 1 184 ? 15.074 20.064 37.906 1.00 53.70 184 GLU A O 1
ATOM 1418 N N . PHE A 1 185 ? 15.861 21.912 38.889 1.00 46.32 185 PHE A N 1
ATOM 1419 C CA . PHE A 1 185 ? 14.657 22.097 39.734 1.00 46.68 185 PHE A CA 1
ATOM 1420 C C . PHE A 1 185 ? 13.631 23.155 39.284 1.00 45.31 185 PHE A C 1
ATOM 1421 O O . PHE A 1 185 ? 12.575 23.275 39.913 1.00 45.02 185 PHE A O 1
ATOM 1429 N N . GLU A 1 186 ? 13.890 23.906 38.213 1.00 42.70 186 GLU A N 1
ATOM 1430 C CA . GLU A 1 186 ? 12.915 24.943 37.856 1.00 41.17 186 GLU A CA 1
ATOM 1431 C C . GLU A 1 186 ? 11.531 24.487 37.452 1.00 36.89 186 GLU A C 1
ATOM 1432 O O . GLU A 1 186 ? 10.583 25.267 37.549 1.00 34.53 186 GLU A O 1
ATOM 1438 N N . PRO A 1 187 ? 11.410 23.255 36.945 1.00 35.14 187 PRO A N 1
ATOM 1439 C CA . PRO A 1 187 ? 10.055 22.855 36.587 1.00 35.98 187 PRO A CA 1
ATOM 1440 C C . PRO A 1 187 ? 9.185 22.711 37.810 1.00 38.54 187 PRO A C 1
ATOM 1441 O O . PRO A 1 187 ? 7.948 22.793 37.678 1.00 33.17 187 PRO A O 1
ATOM 1445 N N . PHE A 1 188 ? 9.826 22.494 38.973 1.00 43.30 188 PHE A N 1
ATOM 1446 C CA . PHE A 1 188 ? 9.086 22.210 40.214 1.00 40.35 188 PHE A CA 1
ATOM 1447 C C . PHE A 1 188 ? 8.989 23.325 41.293 1.00 38.02 188 PHE A C 1
ATOM 1448 O O . PHE A 1 188 ? 8.148 23.256 42.200 1.00 37.47 188 PHE A O 1
ATOM 1456 N N . LEU A 1 189 ? 9.777 24.382 41.155 1.00 36.06 189 LEU A N 1
ATOM 1457 C CA . LEU A 1 189 ? 9.806 25.414 42.175 1.00 33.09 189 LEU A CA 1
ATOM 1458 C C . LEU A 1 189 ? 10.369 26.714 41.656 1.00 36.38 189 LEU A C 1
ATOM 1459 O O . LEU A 1 189 ? 10.979 26.767 40.578 1.00 36.23 189 LEU A O 1
ATOM 1464 N N . THR A 1 190 ? 10.175 27.760 42.443 1.00 36.67 190 THR A N 1
ATOM 1465 C CA . THR A 1 190 ? 10.748 29.067 42.151 1.00 37.88 190 THR A CA 1
ATOM 1466 C C . THR A 1 190 ? 11.734 29.414 43.244 1.00 39.29 190 THR A C 1
ATOM 1467 O O . THR A 1 190 ? 11.397 29.285 44.424 1.00 39.98 190 THR A O 1
ATOM 1471 N N . TYR A 1 191 ? 12.956 29.795 42.881 1.00 39.45 191 TYR A N 1
ATOM 1472 C CA . TYR A 1 191 ? 13.892 30.260 43.900 1.00 41.75 191 TYR A CA 1
ATOM 1473 C C . TYR A 1 191 ? 13.554 31.661 44.351 1.00 41.88 191 TYR A C 1
ATOM 1474 O O . TYR A 1 191 ? 13.072 32.476 43.566 1.00 41.81 191 TYR A O 1
ATOM 1483 N N . THR A 1 192 ? 13.865 31.943 45.613 1.00 42.75 192 THR A N 1
ATOM 1484 C CA . THR A 1 192 ? 13.681 33.271 46.194 1.00 45.92 192 THR A CA 1
ATOM 1485 C C . THR A 1 192 ? 14.482 33.354 47.502 1.00 49.05 192 THR A C 1
ATOM 1486 O O . THR A 1 192 ? 15.152 32.395 47.888 1.00 53.77 192 THR A O 1
ATOM 1490 N N . ASP A 1 193 ? 14.426 34.491 48.181 1.00 46.56 193 ASP A N 1
ATOM 1491 C CA . ASP A 1 193 ? 15.213 34.677 49.395 1.00 49.19 193 ASP A CA 1
ATOM 1492 C C . ASP A 1 193 ? 14.585 34.025 50.609 1.00 49.21 193 ASP A C 1
ATOM 1493 O O . ASP A 1 193 ? 13.375 33.793 50.636 1.00 48.43 193 ASP A O 1
ATOM 1498 N N . PHE A 1 194 ? 15.429 33.755 51.607 1.00 47.20 194 PHE A N 1
ATOM 1499 C CA . PHE A 1 194 ? 15.046 33.133 52.873 1.00 41.99 194 PHE A CA 1
ATOM 1500 C C . PHE A 1 194 ? 13.818 33.787 53.514 1.00 46.32 194 PHE A C 1
ATOM 1501 O O . PHE A 1 194 ? 12.773 33.134 53.773 1.00 52.79 194 PHE A O 1
ATOM 1509 N N . ASP A 1 195 ? 13.916 35.100 53.695 1.00 44.77 195 ASP A N 1
ATOM 1510 C CA . ASP A 1 195 ? 12.825 35.847 54.304 1.00 49.94 195 ASP A CA 1
ATOM 1511 C C . ASP A 1 195 ? 11.525 35.585 53.555 1.00 48.34 195 ASP A C 1
ATOM 1512 O O . ASP A 1 195 ? 10.488 35.318 54.166 1.00 50.55 195 ASP A O 1
ATOM 1517 N N . THR A 1 196 ? 11.570 35.660 52.233 1.00 49.28 196 THR A N 1
ATOM 1518 C CA . THR A 1 196 ? 10.344 35.530 51.464 1.00 55.40 196 THR A CA 1
ATOM 1519 C C . THR A 1 196 ? 9.795 34.110 51.634 1.00 51.04 196 THR A C 1
ATOM 1520 O O . THR A 1 196 ? 8.571 33.920 51.725 1.00 55.05 196 THR A O 1
ATOM 1524 N N . VAL A 1 197 ? 10.670 33.112 51.723 1.00 41.56 197 VAL A N 1
ATOM 1525 C CA . VAL A 1 197 ? 10.137 31.775 51.863 1.00 41.87 197 VAL A CA 1
ATOM 1526 C C . VAL A 1 197 ? 9.265 31.794 53.091 1.00 39.31 197 VAL A C 1
ATOM 1527 O O . VAL A 1 197 ? 8.100 31.434 53.020 1.00 39.40 197 VAL A O 1
ATOM 1531 N N . LEU A 1 198 ? 9.773 32.318 54.194 1.00 41.41 198 LEU A N 1
ATOM 1532 C CA . LEU A 1 198 ? 8.957 32.291 55.423 1.00 41.89 198 LEU A CA 1
ATOM 1533 C C . LEU A 1 198 ? 7.706 33.159 55.356 1.00 43.19 198 LEU A C 1
ATOM 1534 O O . LEU A 1 198 ? 6.673 32.817 55.932 1.00 43.44 198 LEU A O 1
ATOM 1539 N N . LYS A 1 199 ? 7.803 34.297 54.687 1.00 47.30 199 LYS A N 1
ATOM 1540 C CA . LYS A 1 199 ? 6.700 35.245 54.669 1.00 52.10 199 LYS A CA 1
ATOM 1541 C C . LYS A 1 199 ? 5.526 34.754 53.821 1.00 52.82 199 LYS A C 1
ATOM 1542 O O . LYS A 1 199 ? 4.367 34.987 54.175 1.00 49.77 199 LYS A O 1
ATOM 1548 N N . GLU A 1 200 ? 5.807 34.062 52.717 1.00 52.74 200 GLU A N 1
ATOM 1549 C CA . GLU A 1 200 ? 4.729 33.738 51.772 1.00 53.58 200 GLU A CA 1
ATOM 1550 C C . GLU A 1 200 ? 4.099 32.353 51.972 1.00 47.35 200 GLU A C 1
ATOM 1551 O O . GLU A 1 200 ? 2.909 32.156 51.674 1.00 42.88 200 GLU A O 1
ATOM 1557 N N . ALA A 1 201 ? 4.880 31.424 52.516 1.00 41.29 201 ALA A N 1
ATOM 1558 C CA . ALA A 1 201 ? 4.515 30.010 52.564 1.00 35.66 201 ALA A CA 1
ATOM 1559 C C . ALA A 1 201 ? 3.352 29.752 53.487 1.00 31.92 201 ALA A C 1
ATOM 1560 O O . ALA A 1 201 ? 3.073 30.560 54.352 1.00 35.84 201 ALA A O 1
ATOM 1562 N N . ASP A 1 202 ? 2.651 28.651 53.245 1.00 30.05 202 ASP A N 1
ATOM 1563 C CA . ASP A 1 202 ? 1.589 28.169 54.108 1.00 27.16 202 ASP A CA 1
ATOM 1564 C C . ASP A 1 202 ? 2.059 26.931 54.818 1.00 29.12 202 ASP A C 1
ATOM 1565 O O . ASP A 1 202 ? 1.585 26.547 55.895 1.00 28.87 202 ASP A O 1
ATOM 1570 N N . ILE A 1 203 ? 3.000 26.300 54.147 1.00 29.19 203 ILE A N 1
ATOM 1571 C CA . ILE A 1 203 ? 3.780 25.222 54.697 1.00 33.13 203 ILE A CA 1
ATOM 1572 C C . ILE A 1 203 ? 5.283 25.457 54.511 1.00 34.38 203 ILE A C 1
ATOM 1573 O O . ILE A 1 203 ? 5.783 25.499 53.408 1.00 36.30 203 ILE A O 1
ATOM 1578 N N . VAL A 1 204 ? 6.008 25.540 55.611 1.00 32.05 204 VAL A N 1
ATOM 1579 C CA . VAL A 1 204 ? 7.452 25.669 55.577 1.00 35.13 204 VAL A CA 1
ATOM 1580 C C . VAL A 1 204 ? 8.120 24.382 55.954 1.00 38.44 204 VAL A C 1
ATOM 1581 O O . VAL A 1 204 ? 7.864 23.881 57.027 1.00 36.82 204 VAL A O 1
ATOM 1585 N N . SER A 1 205 ? 8.925 23.825 55.051 1.00 41.55 205 SER A N 1
ATOM 1586 C CA . SER A 1 205 ? 9.632 22.565 55.316 1.00 44.56 205 SER A CA 1
ATOM 1587 C C . SER A 1 205 ? 11.131 22.790 55.228 1.00 43.99 205 SER A C 1
ATOM 1588 O O . SER A 1 205 ? 11.599 23.554 54.374 1.00 47.72 205 SER A O 1
ATOM 1591 N N . LEU A 1 206 ? 11.890 22.090 56.069 1.00 39.27 206 LEU A N 1
ATOM 1592 C CA . LEU A 1 206 ? 13.298 22.409 56.189 1.00 35.87 206 LEU A CA 1
ATOM 1593 C C . LEU A 1 206 ? 14.102 21.273 55.601 1.00 39.24 206 LEU A C 1
ATOM 1594 O O . LEU A 1 206 ? 13.831 20.108 55.910 1.00 45.10 206 LEU A O 1
ATOM 1599 N N . HIS A 1 207 ? 15.078 21.613 54.757 1.00 34.91 207 HIS A N 1
ATOM 1600 C CA . HIS A 1 207 ? 15.919 20.626 54.064 1.00 36.24 207 HIS A CA 1
ATOM 1601 C C . HIS A 1 207 ? 17.307 21.152 53.799 1.00 40.77 207 HIS A C 1
ATOM 1602 O O . HIS A 1 207 ? 17.951 20.723 52.834 1.00 42.93 207 HIS A O 1
ATOM 1609 N N . THR A 1 208 ? 17.768 22.080 54.636 1.00 39.71 208 THR A N 1
ATOM 1610 C CA . THR A 1 208 ? 19.162 22.470 54.576 1.00 38.46 208 THR A CA 1
ATOM 1611 C C . THR A 1 208 ? 19.904 21.381 55.355 1.00 42.89 208 THR A C 1
ATOM 1612 O O . THR A 1 208 ? 19.267 20.599 56.077 1.00 44.46 208 THR A O 1
ATOM 1616 N N . PRO A 1 209 ? 21.245 21.342 55.253 1.00 39.62 209 PRO A N 1
ATOM 1617 C CA . PRO A 1 209 ? 22.028 20.449 56.120 1.00 46.89 209 PRO A CA 1
ATOM 1618 C C . PRO A 1 209 ? 22.549 21.063 57.437 1.00 48.91 209 PRO A C 1
ATOM 1619 O O . PRO A 1 209 ? 22.689 22.289 57.565 1.00 44.61 209 PRO A O 1
ATOM 1623 N N . LEU A 1 210 ? 22.791 20.200 58.425 1.00 48.62 210 LEU A N 1
ATOM 1624 C CA . LEU A 1 210 ? 23.385 20.627 59.691 1.00 50.90 210 LEU A CA 1
ATOM 1625 C C . LEU A 1 210 ? 24.817 21.105 59.582 1.00 58.95 210 LEU A C 1
ATOM 1626 O O . LEU A 1 210 ? 25.721 20.326 59.282 1.00 59.41 210 LEU A O 1
ATOM 1631 N N . PHE A 1 211 ? 25.009 22.388 59.868 1.00 64.69 211 PHE A N 1
ATOM 1632 C CA . PHE A 1 211 ? 26.327 23.001 60.015 1.00 67.65 211 PHE A CA 1
ATOM 1633 C C . PHE A 1 211 ? 26.326 23.932 61.227 1.00 67.21 211 PHE A C 1
ATOM 1634 O O . PHE A 1 211 ? 25.261 24.300 61.733 1.00 61.93 211 PHE A O 1
ATOM 1642 N N . PRO A 1 212 ? 27.523 24.246 61.746 1.00 73.11 212 PRO A N 1
ATOM 1643 C CA . PRO A 1 212 ? 27.637 25.231 62.825 1.00 65.75 212 PRO A CA 1
ATOM 1644 C C . PRO A 1 212 ? 26.890 26.521 62.504 1.00 65.42 212 PRO A C 1
ATOM 1645 O O . PRO A 1 212 ? 26.160 27.034 63.357 1.00 68.24 212 PRO A O 1
ATOM 1649 N N . SER A 1 213 ? 27.102 27.046 61.298 1.00 59.33 213 SER A N 1
ATOM 1650 C CA . SER A 1 213 ? 26.445 28.267 60.847 1.00 61.00 213 SER A CA 1
ATOM 1651 C C . SER A 1 213 ? 24.927 28.078 60.588 1.00 65.16 213 SER A C 1
ATOM 1652 O O . SER A 1 213 ? 24.234 29.021 60.200 1.00 59.42 213 SER A O 1
ATOM 1655 N N . THR A 1 214 ? 24.438 26.850 60.797 1.00 67.52 214 THR A N 1
ATOM 1656 C CA . THR A 1 214 ? 23.042 26.443 60.523 1.00 61.90 214 THR A CA 1
ATOM 1657 C C . THR A 1 214 ? 22.219 25.987 61.745 1.00 57.96 214 THR A C 1
ATOM 1658 O O . THR A 1 214 ? 20.986 26.106 61.779 1.00 47.86 214 THR A O 1
ATOM 1662 N N . GLU A 1 215 ? 22.945 25.509 62.751 1.00 61.70 215 GLU A N 1
ATOM 1663 C CA . GLU A 1 215 ? 22.426 25.163 64.065 1.00 57.66 215 GLU A CA 1
ATOM 1664 C C . GLU A 1 215 ? 21.505 26.299 64.496 1.00 55.62 215 GLU A C 1
ATOM 1665 O O . GLU A 1 215 ? 21.896 27.455 64.531 1.00 58.01 215 GLU A O 1
ATOM 1671 N N . ASN A 1 216 ? 20.256 25.955 64.781 1.00 55.12 216 ASN A N 1
ATOM 1672 C CA . ASN A 1 216 ? 19.253 26.934 65.197 1.00 54.87 216 ASN A CA 1
ATOM 1673 C C . ASN A 1 216 ? 18.753 27.941 64.169 1.00 51.04 216 ASN A C 1
ATOM 1674 O O . ASN A 1 216 ? 18.371 29.061 64.509 1.00 48.74 216 ASN A O 1
ATOM 1679 N N . MET A 1 217 ? 18.714 27.504 62.918 1.00 50.97 217 MET A N 1
ATOM 1680 C CA . MET A 1 217 ? 18.142 28.291 61.834 1.00 50.78 217 MET A CA 1
ATOM 1681 C C . MET A 1 217 ? 16.776 28.883 62.112 1.00 46.26 217 MET A C 1
ATOM 1682 O O . MET A 1 217 ? 16.505 30.033 61.747 1.00 42.50 217 MET A O 1
ATOM 1687 N N . ILE A 1 218 ? 15.912 28.071 62.717 1.00 42.57 218 ILE A N 1
ATOM 1688 C CA . ILE A 1 218 ? 14.574 28.507 63.055 1.00 40.95 218 ILE A CA 1
ATOM 1689 C C . ILE A 1 218 ? 14.443 28.789 64.542 1.00 41.33 218 ILE A C 1
ATOM 1690 O O . ILE A 1 218 ? 14.518 27.887 65.373 1.00 39.92 218 ILE A O 1
ATOM 1695 N N . GLY A 1 219 ? 14.240 30.059 64.852 1.00 41.35 219 GLY A N 1
ATOM 1696 C CA . GLY A 1 219 ? 13.991 30.547 66.194 1.00 47.66 219 GLY A CA 1
ATOM 1697 C C . GLY A 1 219 ? 12.850 31.533 66.201 1.00 50.04 219 GLY A C 1
ATOM 1698 O O . GLY A 1 219 ? 12.094 31.613 65.230 1.00 50.50 219 GLY A O 1
ATOM 1699 N N . GLU A 1 220 ? 12.721 32.276 67.298 1.00 47.91 220 GLU A N 1
ATOM 1700 C CA . GLU A 1 220 ? 11.650 33.257 67.426 1.00 51.48 220 GLU A CA 1
ATOM 1701 C C . GLU A 1 220 ? 11.369 34.105 66.185 1.00 55.30 220 GLU A C 1
ATOM 1702 O O . GLU A 1 220 ? 10.290 33.985 65.571 1.00 54.50 220 GLU A O 1
ATOM 1708 N N . LYS A 1 221 ? 12.336 34.943 65.808 1.00 52.28 221 LYS A N 1
ATOM 1709 C CA . LYS A 1 221 ? 12.168 35.818 64.643 1.00 55.99 221 LYS A CA 1
ATOM 1710 C C . LYS A 1 221 ? 11.472 35.155 63.470 1.00 60.94 221 LYS A C 1
ATOM 1711 O O . LYS A 1 221 ? 10.474 35.676 62.900 1.00 68.14 221 LYS A O 1
ATOM 1717 N N . GLN A 1 222 ? 11.925 33.952 63.172 1.00 56.73 222 GLN A N 1
ATOM 1718 C CA . GLN A 1 222 ? 11.428 33.310 61.987 1.00 57.24 222 GLN A CA 1
ATOM 1719 C C . GLN A 1 222 ? 9.979 32.805 62.218 1.00 58.19 222 GLN A C 1
ATOM 1720 O O . GLN A 1 222 ? 9.122 32.988 61.344 1.00 55.43 222 GLN A O 1
ATOM 1726 N N . LEU A 1 223 ? 9.677 32.253 63.398 1.00 47.45 223 LEU A N 1
ATOM 1727 C CA . LEU A 1 223 ? 8.327 31.752 63.647 1.00 44.20 223 LEU A CA 1
ATOM 1728 C C . LEU A 1 223 ? 7.260 32.859 63.704 1.00 51.10 223 LEU A C 1
ATOM 1729 O O . LEU A 1 223 ? 6.134 32.724 63.171 1.00 49.29 223 LEU A O 1
ATOM 1734 N N . LYS A 1 224 ? 7.609 33.976 64.328 1.00 52.16 224 LYS A N 1
ATOM 1735 C CA . LYS A 1 224 ? 6.705 35.116 64.283 1.00 58.74 224 LYS A CA 1
ATOM 1736 C C . LYS A 1 224 ? 6.471 35.599 62.857 1.00 54.33 224 LYS A C 1
ATOM 1737 O O . LYS A 1 224 ? 5.342 36.009 62.509 1.00 40.55 224 LYS A O 1
ATOM 1743 N N . GLU A 1 225 ? 7.503 35.423 62.017 1.00 58.59 225 GLU A N 1
ATOM 1744 C CA . GLU A 1 225 ? 7.436 35.859 60.614 1.00 56.99 225 GLU A CA 1
ATOM 1745 C C . GLU A 1 225 ? 6.629 34.927 59.729 1.00 51.93 225 GLU A C 1
ATOM 1746 O O . GLU A 1 225 ? 6.093 35.342 58.694 1.00 50.59 225 GLU A O 1
ATOM 1752 N N . MET A 1 226 ? 6.566 33.665 60.120 1.00 49.66 226 MET A N 1
ATOM 1753 C CA . MET A 1 226 ? 5.747 32.701 59.410 1.00 47.26 226 MET A CA 1
ATOM 1754 C C . MET A 1 226 ? 4.335 33.133 59.612 1.00 44.76 226 MET A C 1
ATOM 1755 O O . MET A 1 226 ? 4.049 33.874 60.559 1.00 48.69 226 MET A O 1
ATOM 1760 N N . LYS A 1 227 ? 3.445 32.612 58.774 1.00 40.96 227 LYS A N 1
ATOM 1761 C CA . LYS A 1 227 ? 2.043 32.946 58.893 1.00 38.02 227 LYS A CA 1
ATOM 1762 C C . LYS A 1 227 ? 1.553 32.255 60.142 1.00 39.36 227 LYS A C 1
ATOM 1763 O O . LYS A 1 227 ? 1.925 31.128 60.439 1.00 43.55 227 LYS A O 1
ATOM 1769 N N . LYS A 1 228 ? 0.673 32.920 60.858 1.00 41.24 228 LYS A N 1
ATOM 1770 C CA . LYS A 1 228 ? -0.012 32.312 61.974 1.00 42.72 228 LYS A CA 1
ATOM 1771 C C . LYS A 1 228 ? -0.535 30.938 61.504 1.00 40.45 228 LYS A C 1
ATOM 1772 O O . LYS A 1 228 ? -0.428 29.955 62.234 1.00 40.13 228 LYS A O 1
ATOM 1778 N N . SER A 1 229 ? -1.053 30.862 60.271 1.00 41.56 229 SER A N 1
ATOM 1779 C CA . SER A 1 229 ? -1.714 29.643 59.751 1.00 40.72 229 SER A CA 1
ATOM 1780 C C . SER A 1 229 ? -0.750 28.622 59.146 1.00 39.32 229 SER A C 1
ATOM 1781 O O . SER A 1 229 ? -1.146 27.542 58.701 1.00 36.15 229 SER A O 1
ATOM 1784 N N . ALA A 1 230 ? 0.529 28.922 59.214 1.00 35.36 230 ALA A N 1
ATOM 1785 C CA . ALA A 1 230 ? 1.495 28.104 58.544 1.00 33.27 230 ALA A CA 1
ATOM 1786 C C . ALA A 1 230 ? 1.890 26.921 59.398 1.00 34.85 230 ALA A C 1
ATOM 1787 O O . ALA A 1 230 ? 1.659 26.881 60.604 1.00 33.86 230 ALA A O 1
ATOM 1789 N N . TYR A 1 231 ? 2.490 25.949 58.736 1.00 33.41 231 TYR A N 1
ATOM 1790 C CA . TYR A 1 231 ? 2.906 24.723 59.372 1.00 34.59 231 TYR A CA 1
ATOM 1791 C C . TYR A 1 231 ? 4.349 24.498 59.112 1.00 35.58 231 TYR A C 1
ATOM 1792 O O . TYR A 1 231 ? 4.838 24.681 58.014 1.00 33.94 231 TYR A O 1
ATOM 1801 N N . LEU A 1 232 ? 5.047 24.147 60.179 1.00 37.25 232 LEU A N 1
ATOM 1802 C CA . LEU A 1 232 ? 6.474 23.947 60.067 1.00 41.56 232 LEU A CA 1
ATOM 1803 C C . LEU A 1 232 ? 6.776 22.462 60.041 1.00 38.40 232 LEU A C 1
ATOM 1804 O O . LEU A 1 232 ? 6.296 21.688 60.882 1.00 38.35 232 LEU A O 1
ATOM 1809 N N . ILE A 1 233 ? 7.471 22.060 58.994 1.00 35.36 233 ILE A N 1
ATOM 1810 C CA . ILE A 1 233 ? 7.937 20.710 58.869 1.00 40.22 233 ILE A CA 1
ATOM 1811 C C . ILE A 1 233 ? 9.449 20.605 59.054 1.00 38.56 233 ILE A C 1
ATOM 1812 O O . ILE A 1 233 ? 10.230 21.209 58.312 1.00 36.50 233 ILE A O 1
ATOM 1817 N N . ASN A 1 234 ? 9.856 19.767 60.005 1.00 38.31 234 ASN A N 1
ATOM 1818 C CA . ASN A 1 234 ? 11.243 19.343 60.041 1.00 39.82 234 ASN A CA 1
ATOM 1819 C C . ASN A 1 234 ? 11.396 17.831 59.924 1.00 38.89 234 ASN A C 1
ATOM 1820 O O . ASN A 1 234 ? 11.295 17.106 60.923 1.00 32.15 234 ASN A O 1
ATOM 1825 N N . CYS A 1 235 ? 11.626 17.365 58.695 1.00 41.98 235 CYS A N 1
ATOM 1826 C CA . CYS A 1 235 ? 12.054 15.994 58.450 1.00 33.68 235 CYS A CA 1
ATOM 1827 C C . CYS A 1 235 ? 13.488 15.933 58.050 1.00 35.72 235 CYS A C 1
ATOM 1828 O O . CYS A 1 235 ? 13.872 15.049 57.291 1.00 38.48 235 CYS A O 1
ATOM 1831 N N . ALA A 1 236 ? 14.268 16.885 58.554 1.00 42.03 236 ALA A N 1
ATOM 1832 C CA . ALA A 1 236 ? 15.677 17.069 58.175 1.00 44.08 236 ALA A CA 1
ATOM 1833 C C . ALA A 1 236 ? 16.541 16.709 59.395 1.00 41.56 236 ALA A C 1
ATOM 1834 O O . ALA A 1 236 ? 16.980 15.552 59.551 1.00 36.13 236 ALA A O 1
ATOM 1836 N N . ARG A 1 237 ? 16.825 17.732 60.210 1.00 42.86 237 ARG A N 1
ATOM 1837 C CA . ARG A 1 237 ? 17.625 17.595 61.433 1.00 46.83 237 ARG A CA 1
ATOM 1838 C C . ARG A 1 237 ? 17.102 18.452 62.592 1.00 44.14 237 ARG A C 1
ATOM 1839 O O . ARG A 1 237 ? 16.877 19.647 62.438 1.00 41.98 237 ARG A O 1
ATOM 1847 N N . GLY A 1 238 ? 16.942 17.843 63.760 1.00 44.59 238 GLY A N 1
ATOM 1848 C CA . GLY A 1 238 ? 16.350 18.531 64.893 1.00 45.20 238 GLY A CA 1
ATOM 1849 C C . GLY A 1 238 ? 17.049 19.817 65.261 1.00 46.78 238 GLY A C 1
ATOM 1850 O O . GLY A 1 238 ? 16.424 20.769 65.730 1.00 42.68 238 GLY A O 1
ATOM 1851 N N . GLU A 1 239 ? 18.357 19.847 65.056 1.00 53.76 239 GLU A N 1
ATOM 1852 C CA . GLU A 1 239 ? 19.172 20.983 65.481 1.00 58.62 239 GLU A CA 1
ATOM 1853 C C . GLU A 1 239 ? 18.978 22.232 64.602 1.00 53.49 239 GLU A C 1
ATOM 1854 O O . GLU A 1 239 ? 19.564 23.285 64.853 1.00 52.61 239 GLU A O 1
ATOM 1860 N N . LEU A 1 240 ? 18.162 22.110 63.566 1.00 49.02 240 LEU A N 1
ATOM 1861 C CA . LEU A 1 240 ? 17.803 23.263 62.755 1.00 49.85 240 LEU A CA 1
ATOM 1862 C C . LEU A 1 240 ? 16.826 24.126 63.544 1.00 43.46 240 LEU A C 1
ATOM 1863 O O . LEU A 1 240 ? 16.706 25.336 63.337 1.00 38.42 240 LEU A O 1
ATOM 1868 N N . VAL A 1 241 ? 16.130 23.479 64.465 1.00 45.08 241 VAL A N 1
ATOM 1869 C CA . VAL A 1 241 ? 15.062 24.134 65.199 1.00 48.75 241 VAL A CA 1
ATOM 1870 C C . VAL A 1 241 ? 15.248 24.151 66.730 1.00 51.34 241 VAL A C 1
ATOM 1871 O O . VAL A 1 241 ? 15.454 23.126 67.397 1.00 50.25 241 VAL A O 1
ATOM 1875 N N . ASP A 1 242 ? 15.232 25.372 67.238 1.00 47.72 242 ASP A N 1
ATOM 1876 C CA . ASP A 1 242 ? 15.209 25.694 68.646 1.00 40.38 242 ASP A CA 1
ATOM 1877 C C . ASP A 1 242 ? 13.896 25.287 69.295 1.00 44.08 242 ASP A C 1
ATOM 1878 O O . ASP A 1 242 ? 12.913 26.035 69.251 1.00 44.12 242 ASP A O 1
ATOM 1883 N N . THR A 1 243 ? 13.877 24.117 69.924 1.00 42.45 243 THR A N 1
ATOM 1884 C CA . THR A 1 243 ? 12.634 23.581 70.486 1.00 40.41 243 THR A CA 1
ATOM 1885 C C . THR A 1 243 ? 11.903 24.536 71.432 1.00 46.72 243 THR A C 1
ATOM 1886 O O . THR A 1 243 ? 10.670 24.540 71.495 1.00 43.12 243 THR A O 1
ATOM 1890 N N . GLY A 1 244 ? 12.658 25.360 72.153 1.00 46.22 244 GLY A N 1
ATOM 1891 C CA . GLY A 1 244 ? 12.035 26.260 73.094 1.00 41.28 244 GLY A CA 1
ATOM 1892 C C . GLY A 1 244 ? 11.227 27.262 72.317 1.00 42.45 244 GLY A C 1
ATOM 1893 O O . GLY A 1 244 ? 10.080 27.566 72.659 1.00 48.50 244 GLY A O 1
ATOM 1894 N N . ALA A 1 245 ? 11.787 27.717 71.209 1.00 42.18 245 ALA A N 1
ATOM 1895 C CA . ALA A 1 245 ? 11.124 28.760 70.453 1.00 46.64 245 ALA A CA 1
ATOM 1896 C C . ALA A 1 245 ? 9.905 28.131 69.798 1.00 48.23 245 ALA A C 1
ATOM 1897 O O . ALA A 1 245 ? 8.822 28.739 69.768 1.00 47.33 245 ALA A O 1
ATOM 1899 N N . LEU A 1 246 ? 10.074 26.906 69.298 1.00 42.98 246 LEU A N 1
ATOM 1900 C CA . LEU A 1 246 ? 8.991 26.206 68.614 1.00 45.27 246 LEU A CA 1
ATOM 1901 C C . LEU A 1 246 ? 7.786 26.047 69.551 1.00 48.84 246 LEU A C 1
ATOM 1902 O O . LEU A 1 246 ? 6.635 26.373 69.207 1.00 42.32 246 LEU A O 1
ATOM 1907 N N . ILE A 1 247 ? 8.091 25.567 70.755 1.00 50.34 247 ILE A N 1
ATOM 1908 C CA . ILE A 1 247 ? 7.101 25.326 71.792 1.00 51.30 247 ILE A CA 1
ATOM 1909 C C . ILE A 1 247 ? 6.369 26.610 72.108 1.00 51.37 247 ILE A C 1
ATOM 1910 O O . ILE A 1 247 ? 5.128 26.651 72.124 1.00 50.09 247 ILE A O 1
ATOM 1915 N N . LYS A 1 248 ? 7.146 27.666 72.341 1.00 45.75 248 LYS A N 1
ATOM 1916 C CA . LYS A 1 248 ? 6.545 28.952 72.585 1.00 48.76 248 LYS A CA 1
ATOM 1917 C C . LYS A 1 248 ? 5.615 29.433 71.467 1.00 55.18 248 LYS A C 1
ATOM 1918 O O . LYS A 1 248 ? 4.485 29.880 71.747 1.00 54.46 248 LYS A O 1
ATOM 1924 N N . ALA A 1 249 ? 6.007 29.200 70.211 1.00 50.98 249 ALA A N 1
ATOM 1925 C CA . ALA A 1 249 ? 5.222 29.695 69.077 1.00 49.14 249 ALA A CA 1
ATOM 1926 C C . ALA A 1 249 ? 3.926 28.933 68.887 1.00 48.76 249 ALA A C 1
ATOM 1927 O O . ALA A 1 249 ? 2.859 29.519 68.678 1.00 43.36 249 ALA A O 1
ATOM 1929 N N . LEU A 1 250 ? 4.018 27.627 69.075 1.00 50.59 250 LEU A N 1
ATOM 1930 C CA . LEU A 1 250 ? 2.874 26.759 68.905 1.00 52.55 250 LEU A CA 1
ATOM 1931 C C . LEU A 1 250 ? 1.908 27.123 70.003 1.00 54.22 250 LEU A C 1
ATOM 1932 O O . LEU A 1 250 ? 0.706 27.202 69.774 1.00 51.01 250 LEU A O 1
ATOM 1937 N N . GLN A 1 251 ? 2.437 27.309 71.209 1.00 54.29 251 GLN A N 1
ATOM 1938 C CA . GLN A 1 251 ? 1.584 27.652 72.327 1.00 55.66 251 GLN A CA 1
ATOM 1939 C C . GLN A 1 251 ? 0.847 28.983 72.129 1.00 58.13 251 GLN A C 1
ATOM 1940 O O . GLN A 1 251 ? -0.334 29.123 72.490 1.00 58.17 251 GLN A O 1
ATOM 1946 N N . ASP A 1 252 ? 1.538 29.972 71.584 1.00 50.33 252 ASP A N 1
ATOM 1947 C CA . ASP A 1 252 ? 0.901 31.274 71.400 1.00 54.72 252 ASP A CA 1
ATOM 1948 C C . ASP A 1 252 ? 0.088 31.507 70.109 1.00 56.45 252 ASP A C 1
ATOM 1949 O O . ASP A 1 252 ? -0.668 32.495 69.997 1.00 46.57 252 ASP A O 1
ATOM 1954 N N . GLY A 1 253 ? 0.148 30.544 69.193 1.00 58.65 253 GLY A N 1
ATOM 1955 C CA . GLY A 1 253 ? -0.501 30.684 67.892 1.00 58.71 253 GLY A CA 1
ATOM 1956 C C . GLY A 1 253 ? 0.218 31.542 66.843 1.00 51.28 253 GLY A C 1
ATOM 1957 O O . GLY A 1 253 ? -0.399 32.246 66.038 1.00 55.06 253 GLY A O 1
ATOM 1958 N N . GLU A 1 254 ? 1.538 31.440 66.819 1.00 44.72 254 GLU A N 1
ATOM 1959 C CA . GLU A 1 254 ? 2.334 32.190 65.870 1.00 49.17 254 GLU A CA 1
ATOM 1960 C C . GLU A 1 254 ? 2.534 31.332 64.620 1.00 48.76 254 GLU A C 1
ATOM 1961 O O . GLU A 1 254 ? 2.783 31.848 63.517 1.00 47.48 254 GLU A O 1
ATOM 1967 N N . ILE A 1 255 ? 2.479 30.017 64.823 1.00 43.17 255 ILE A N 1
ATOM 1968 C CA . ILE A 1 255 ? 2.268 29.057 63.746 1.00 36.95 255 ILE A CA 1
ATOM 1969 C C . ILE A 1 255 ? 1.158 28.079 64.127 1.00 40.68 255 ILE A C 1
ATOM 1970 O O . ILE A 1 255 ? 0.881 27.874 65.310 1.00 41.49 255 ILE A O 1
ATOM 1975 N N . ALA A 1 256 ? 0.616 27.381 63.137 1.00 39.72 256 ALA A N 1
ATOM 1976 C CA . ALA A 1 256 ? -0.617 26.635 63.319 1.00 35.39 256 ALA A CA 1
ATOM 1977 C C . ALA A 1 256 ? -0.337 25.191 63.672 1.00 36.43 256 ALA A C 1
ATOM 1978 O O . ALA A 1 256 ? -1.243 24.444 64.043 1.00 37.05 256 ALA A O 1
ATOM 1980 N N . GLY A 1 257 ? 0.930 24.808 63.597 1.00 34.88 257 GLY A N 1
ATOM 1981 C CA . GLY A 1 257 ? 1.307 23.417 63.755 1.00 35.88 257 GLY A CA 1
ATOM 1982 C C . GLY A 1 257 ? 2.689 23.000 63.278 1.00 37.47 257 GLY A C 1
ATOM 1983 O O . GLY A 1 257 ? 3.421 23.759 62.622 1.00 39.84 257 GLY A O 1
ATOM 1984 N N . ALA A 1 258 ? 3.050 21.765 63.603 1.00 32.14 258 ALA A N 1
ATOM 1985 C CA . ALA A 1 258 ? 4.359 21.276 63.247 1.00 33.90 258 ALA A CA 1
ATOM 1986 C C . ALA A 1 258 ? 4.387 19.767 63.138 1.00 33.59 258 ALA A C 1
ATOM 1987 O O . ALA A 1 258 ? 3.707 19.062 63.892 1.00 31.09 258 ALA A O 1
ATOM 1989 N N . GLY A 1 259 ? 5.135 19.287 62.148 1.00 33.58 259 GLY A N 1
ATOM 1990 C CA . GLY A 1 259 ? 5.414 17.872 62.034 1.00 33.57 259 GLY A CA 1
ATOM 1991 C C . GLY A 1 259 ? 6.908 17.649 62.156 1.00 34.57 259 GLY A C 1
ATOM 1992 O O . GLY A 1 259 ? 7.705 18.249 61.412 1.00 33.62 259 GLY A O 1
ATOM 1993 N N . LEU A 1 260 ? 7.309 16.762 63.064 1.00 33.12 260 LEU A N 1
ATOM 1994 C CA . LEU A 1 260 ? 8.737 16.606 63.299 1.00 35.65 260 LEU A CA 1
ATOM 1995 C C . LEU A 1 260 ? 9.122 15.148 63.231 1.00 35.27 260 LEU A C 1
ATOM 1996 O O . LEU A 1 260 ? 8.495 14.315 63.872 1.00 38.70 260 LEU A O 1
ATOM 2001 N N . ASP A 1 261 ? 10.234 14.857 62.575 1.00 28.85 261 ASP A N 1
ATOM 2002 C CA . ASP A 1 261 ? 10.762 13.517 62.592 1.00 28.14 261 ASP A CA 1
ATOM 2003 C C . ASP A 1 261 ? 12.017 13.582 63.372 1.00 32.68 261 ASP A C 1
ATOM 2004 O O . ASP A 1 261 ? 12.731 12.595 63.487 1.00 36.20 261 ASP A O 1
ATOM 2009 N N . THR A 1 262 ? 12.321 14.770 63.871 1.00 33.21 262 THR A N 1
ATOM 2010 C CA . THR A 1 262 ? 13.613 14.986 64.479 1.00 33.98 262 THR A CA 1
ATOM 2011 C C . THR A 1 262 ? 13.592 16.233 65.378 1.00 32.94 262 THR A C 1
ATOM 2012 O O . THR A 1 262 ? 12.832 17.186 65.163 1.00 29.41 262 THR A O 1
ATOM 2016 N N . LEU A 1 263 ? 14.461 16.203 66.381 1.00 39.49 263 LEU A N 1
ATOM 2017 C CA . LEU A 1 263 ? 14.427 17.102 67.528 1.00 40.63 263 LEU A CA 1
ATOM 2018 C C . LEU A 1 263 ? 15.840 17.316 68.071 1.00 49.47 263 LEU A C 1
ATOM 2019 O O . LEU A 1 263 ? 16.664 16.381 68.067 1.00 49.20 263 LEU A O 1
ATOM 2024 N N . ALA A 1 264 ? 16.158 18.546 68.473 1.00 51.84 264 ALA A N 1
ATOM 2025 C CA . ALA A 1 264 ? 17.472 18.783 69.066 1.00 57.68 264 ALA A CA 1
ATOM 2026 C C . ALA A 1 264 ? 17.540 17.992 70.364 1.00 50.96 264 ALA A C 1
ATOM 2027 O O . ALA A 1 264 ? 16.597 18.007 71.165 1.00 40.01 264 ALA A O 1
ATOM 2029 N N . GLY A 1 265 ? 18.647 17.295 70.577 1.00 48.34 265 GLY A N 1
ATOM 2030 C CA . GLY A 1 265 ? 18.739 16.515 71.780 1.00 46.34 265 GLY A CA 1
ATOM 2031 C C . GLY A 1 265 ? 18.224 15.108 71.635 1.00 46.04 265 GLY A C 1
ATOM 2032 O O . GLY A 1 265 ? 18.381 14.316 72.562 1.00 49.79 265 GLY A O 1
ATOM 2033 N N . GLU A 1 266 ? 17.613 14.793 70.493 1.00 43.97 266 GLU A N 1
ATOM 2034 C CA . GLU A 1 266 ? 16.889 13.524 70.310 1.00 41.28 266 GLU A CA 1
ATOM 2035 C C . GLU A 1 266 ? 17.653 12.234 70.669 1.00 42.47 266 GLU A C 1
ATOM 2036 O O . GLU A 1 266 ? 17.029 11.207 70.902 1.00 45.18 266 GLU A O 1
ATOM 2042 N N . SER A 1 267 ? 18.981 12.250 70.598 1.00 41.61 267 SER A N 1
ATOM 2043 C CA . SER A 1 267 ? 19.789 11.040 70.814 1.00 41.55 267 SER A CA 1
ATOM 2044 C C . SER A 1 267 ? 19.645 10.240 72.132 1.00 42.06 267 SER A C 1
ATOM 2045 O O . SER A 1 267 ? 19.848 9.022 72.146 1.00 41.17 267 SER A O 1
ATOM 2048 N N . SER A 1 268 ? 19.266 10.911 73.217 1.00 44.07 268 SER A N 1
ATOM 2049 C CA . SER A 1 268 ? 18.945 10.262 74.504 1.00 48.21 268 SER A CA 1
ATOM 2050 C C . SER A 1 268 ? 17.894 9.154 74.411 1.00 49.03 268 SER A C 1
ATOM 2051 O O . SER A 1 268 ? 18.061 8.076 74.972 1.00 48.90 268 SER A O 1
ATOM 2054 N N . TYR A 1 269 ? 16.816 9.441 73.685 1.00 48.87 269 TYR A N 1
ATOM 2055 C CA . TYR A 1 269 ? 15.601 8.634 73.684 1.00 43.45 269 TYR A CA 1
ATOM 2056 C C . TYR A 1 269 ? 15.201 8.033 72.349 1.00 47.09 269 TYR A C 1
ATOM 2057 O O . TYR A 1 269 ? 14.637 6.946 72.324 1.00 51.46 269 TYR A O 1
ATOM 2066 N N . PHE A 1 270 ? 15.416 8.748 71.247 1.00 47.69 270 PHE A N 1
ATOM 2067 C CA . PHE A 1 270 ? 15.243 8.106 69.950 1.00 46.56 270 PHE A CA 1
ATOM 2068 C C . PHE A 1 270 ? 16.200 6.952 69.910 1.00 43.97 270 PHE A C 1
ATOM 2069 O O . PHE A 1 270 ? 17.388 7.150 70.120 1.00 43.48 270 PHE A O 1
ATOM 2077 N N . GLY A 1 271 ? 15.688 5.755 69.646 1.00 45.44 271 GLY A N 1
ATOM 2078 C CA . GLY A 1 271 ? 16.541 4.588 69.575 1.00 47.29 271 GLY A CA 1
ATOM 2079 C C . GLY A 1 271 ? 16.607 3.784 70.860 1.00 43.72 271 GLY A C 1
ATOM 2080 O O . GLY A 1 271 ? 17.315 2.787 70.932 1.00 47.48 271 GLY A O 1
ATOM 2081 N N . HIS A 1 272 ? 15.894 4.220 71.887 1.00 39.89 272 HIS A N 1
ATOM 2082 C CA . HIS A 1 272 ? 16.040 3.598 73.190 1.00 42.79 272 HIS A CA 1
ATOM 2083 C C . HIS A 1 272 ? 14.682 2.923 73.626 1.00 47.24 272 HIS A C 1
ATOM 2084 O O . HIS A 1 272 ? 13.631 3.424 73.252 1.00 51.08 272 HIS A O 1
ATOM 2091 N N . THR A 1 273 ? 14.678 1.832 74.415 1.00 49.56 273 THR A N 1
ATOM 2092 C CA . THR A 1 273 ? 13.417 1.247 75.000 1.00 48.43 273 THR A CA 1
ATOM 2093 C C . THR A 1 273 ? 13.329 1.224 76.527 1.00 51.02 273 THR A C 1
ATOM 2094 O O . THR A 1 273 ? 14.269 1.594 77.231 1.00 47.21 273 THR A O 1
ATOM 2098 N N . GLY A 1 274 ? 12.167 0.812 77.035 1.00 51.86 274 GLY A N 1
ATOM 2099 C CA . GLY A 1 274 ? 12.012 0.658 78.473 1.00 58.26 274 GLY A CA 1
ATOM 2100 C C . GLY A 1 274 ? 12.310 1.889 79.305 1.00 60.32 274 GLY A C 1
ATOM 2101 O O . GLY A 1 274 ? 12.734 1.798 80.454 1.00 63.07 274 GLY A O 1
ATOM 2102 N N . LEU A 1 275 ? 12.111 3.045 78.695 1.00 58.24 275 LEU A N 1
ATOM 2103 C CA . LEU A 1 275 ? 12.419 4.341 79.290 1.00 61.11 275 LEU A CA 1
ATOM 2104 C C . LEU A 1 275 ? 11.582 4.780 80.545 1.00 63.28 275 LEU A C 1
ATOM 2105 O O . LEU A 1 275 ? 10.376 4.513 80.646 1.00 60.08 275 LEU A O 1
ATOM 2110 N N . THR A 1 276 ? 12.264 5.369 81.530 1.00 58.99 276 THR A N 1
ATOM 2111 C CA . THR A 1 276 ? 11.624 6.012 82.675 1.00 62.54 276 THR A CA 1
ATOM 2112 C C . THR A 1 276 ? 11.037 7.333 82.191 1.00 60.63 276 THR A C 1
ATOM 2113 O O . THR A 1 276 ? 11.516 7.896 81.214 1.00 58.07 276 THR A O 1
ATOM 2117 N N . ASP A 1 277 ? 10.070 7.892 82.909 1.00 62.46 277 ASP A N 1
ATOM 2118 C CA . ASP A 1 277 ? 9.521 9.169 82.467 1.00 62.34 277 ASP A CA 1
ATOM 2119 C C . ASP A 1 277 ? 10.601 10.237 82.580 1.00 67.54 277 ASP A C 1
ATOM 2120 O O . ASP A 1 277 ? 10.581 11.218 81.833 1.00 70.15 277 ASP A O 1
ATOM 2125 N N . SER A 1 278 ? 11.533 10.038 83.520 1.00 71.24 278 SER A N 1
ATOM 2126 C CA . SER A 1 278 ? 12.752 10.854 83.603 1.00 69.43 278 SER A CA 1
ATOM 2127 C C . SER A 1 278 ? 13.606 10.756 82.331 1.00 65.95 278 SER A C 1
ATOM 2128 O O . SER A 1 278 ? 14.079 11.768 81.806 1.00 66.15 278 SER A O 1
ATOM 2131 N N . GLU A 1 279 ? 13.845 9.536 81.863 1.00 61.58 279 GLU A N 1
ATOM 2132 C CA . GLU A 1 279 ? 14.679 9.333 80.677 1.00 62.23 279 GLU A CA 1
ATOM 2133 C C . GLU A 1 279 ? 14.228 10.095 79.413 1.00 60.54 279 GLU A C 1
ATOM 2134 O O . GLU A 1 279 ? 14.998 10.311 78.471 1.00 56.24 279 GLU A O 1
ATOM 2140 N N . ILE A 1 280 ? 12.964 10.493 79.422 1.00 61.00 280 ILE A N 1
ATOM 2141 C CA . ILE A 1 280 ? 12.305 11.150 78.305 1.00 53.46 280 ILE A CA 1
ATOM 2142 C C . ILE A 1 280 ? 12.118 12.625 78.616 1.00 53.64 280 ILE A C 1
ATOM 2143 O O . ILE A 1 280 ? 11.462 12.958 79.600 1.00 59.34 280 ILE A O 1
ATOM 2148 N N . PRO A 1 281 ? 12.631 13.520 77.763 1.00 46.69 281 PRO A N 1
ATOM 2149 C CA . PRO A 1 281 ? 12.596 14.919 78.192 1.00 49.44 281 PRO A CA 1
ATOM 2150 C C . PRO A 1 281 ? 11.243 15.588 78.062 1.00 52.46 281 PRO A C 1
ATOM 2151 O O . PRO A 1 281 ? 10.360 15.103 77.365 1.00 51.08 281 PRO A O 1
ATOM 2155 N N . GLU A 1 282 ? 11.085 16.682 78.799 1.00 58.18 282 GLU A N 1
ATOM 2156 C CA . GLU A 1 282 ? 9.806 17.384 78.931 1.00 63.78 282 GLU A CA 1
ATOM 2157 C C . GLU A 1 282 ? 9.378 18.083 77.639 1.00 63.54 282 GLU A C 1
ATOM 2158 O O . GLU A 1 282 ? 8.186 18.086 77.319 1.00 56.54 282 GLU A O 1
ATOM 2164 N N . ASP A 1 283 ? 10.339 18.626 76.880 1.00 64.16 283 ASP A N 1
ATOM 2165 C CA . ASP A 1 283 ? 10.003 19.229 75.586 1.00 56.64 283 ASP A CA 1
ATOM 2166 C C . ASP A 1 283 ? 9.402 18.227 74.592 1.00 51.63 283 ASP A C 1
ATOM 2167 O O . ASP A 1 283 ? 8.411 18.542 73.907 1.00 48.44 283 ASP A O 1
ATOM 2172 N N . TYR A 1 284 ? 9.874 16.983 74.621 1.00 47.15 284 TYR A N 1
ATOM 2173 C CA . TYR A 1 284 ? 9.209 16.000 73.797 1.00 43.78 284 TYR A CA 1
ATOM 2174 C C . TYR A 1 284 ? 7.769 15.826 74.243 1.00 52.15 284 TYR A C 1
ATOM 2175 O O . TYR A 1 284 ? 6.865 15.872 73.410 1.00 49.22 284 TYR A O 1
ATOM 2184 N N . LYS A 1 285 ? 7.558 15.653 75.551 1.00 58.86 285 LYS A N 1
ATOM 2185 C CA . LYS A 1 285 ? 6.224 15.371 76.095 1.00 51.85 285 LYS A CA 1
ATOM 2186 C C . LYS A 1 285 ? 5.222 16.527 75.901 1.00 50.94 285 LYS A C 1
ATOM 2187 O O . LYS A 1 285 ? 4.024 16.297 75.642 1.00 49.18 285 LYS A O 1
ATOM 2193 N N . THR A 1 286 ? 5.771 17.749 75.843 1.00 51.56 286 THR A N 1
ATOM 2194 C CA . THR A 1 286 ? 5.027 19.012 75.659 1.00 48.58 286 THR A CA 1
ATOM 2195 C C . THR A 1 286 ? 4.591 19.204 74.212 1.00 51.26 286 THR A C 1
ATOM 2196 O O . THR A 1 286 ? 3.448 19.627 73.943 1.00 50.15 286 THR A O 1
ATOM 2200 N N . LEU A 1 287 ? 5.496 18.940 73.275 1.00 45.87 287 LEU A N 1
ATOM 2201 C CA . LEU A 1 287 ? 5.086 19.055 71.895 1.00 42.05 287 LEU A CA 1
ATOM 2202 C C . LEU A 1 287 ? 4.122 17.903 71.614 1.00 45.90 287 LEU A C 1
ATOM 2203 O O . LEU A 1 287 ? 3.019 18.095 71.089 1.00 43.39 287 LEU A O 1
ATOM 2208 N N . ALA A 1 288 ? 4.517 16.723 72.088 1.00 45.57 288 ALA A N 1
ATOM 2209 C CA . ALA A 1 288 ? 3.777 15.478 71.910 1.00 46.22 288 ALA A CA 1
ATOM 2210 C C . ALA A 1 288 ? 2.403 15.438 72.535 1.00 46.59 288 ALA A C 1
ATOM 2211 O O . ALA A 1 288 ? 1.654 14.497 72.300 1.00 53.56 288 ALA A O 1
ATOM 2213 N N . LYS A 1 289 ? 2.044 16.438 73.322 1.00 43.51 289 LYS A N 1
ATOM 2214 C CA . LYS A 1 289 ? 0.744 16.369 73.968 1.00 42.59 289 LYS A CA 1
ATOM 2215 C C . LYS A 1 289 ? -0.191 17.217 73.094 1.00 40.99 289 LYS A C 1
ATOM 2216 O O . LYS A 1 289 ? -1.412 17.045 73.114 1.00 36.23 289 LYS A O 1
ATOM 2222 N N . MET A 1 290 ? 0.408 18.060 72.251 1.00 45.81 290 MET A N 1
ATOM 2223 C CA . MET A 1 290 ? -0.317 18.966 71.340 1.00 43.36 290 MET A CA 1
ATOM 2224 C C . MET A 1 290 ? -0.922 18.330 70.094 1.00 37.98 290 MET A C 1
ATOM 2225 O O . MET A 1 290 ? -0.217 17.690 69.320 1.00 42.60 290 MET A O 1
ATOM 2230 N N . PRO A 1 291 ? -2.236 18.526 69.892 1.00 34.72 291 PRO A N 1
ATOM 2231 C CA . PRO A 1 291 ? -3.017 18.041 68.745 1.00 39.74 291 PRO A CA 1
ATOM 2232 C C . PRO A 1 291 ? -2.612 18.652 67.384 1.00 40.93 291 PRO A C 1
ATOM 2233 O O . PRO A 1 291 ? -2.943 18.029 66.364 1.00 37.37 291 PRO A O 1
ATOM 2237 N N . ASN A 1 292 ? -2.020 19.854 67.356 1.00 38.18 292 ASN A N 1
ATOM 2238 C CA . ASN A 1 292 ? -1.517 20.431 66.100 1.00 34.03 292 ASN A CA 1
ATOM 2239 C C . ASN A 1 292 ? -0.071 20.081 65.858 1.00 33.62 292 ASN A C 1
ATOM 2240 O O . ASN A 1 292 ? 0.618 20.758 65.117 1.00 38.50 292 ASN A O 1
ATOM 2245 N N . VAL A 1 293 ? 0.420 19.084 66.562 1.00 34.58 293 VAL A N 1
ATOM 2246 C CA . VAL A 1 293 ? 1.744 18.557 66.306 1.00 30.64 293 VAL A CA 1
ATOM 2247 C C . VAL A 1 293 ? 1.681 17.108 65.929 1.00 30.41 293 VAL A C 1
ATOM 2248 O O . VAL A 1 293 ? 0.837 16.364 66.419 1.00 33.96 293 VAL A O 1
ATOM 2252 N N . VAL A 1 294 ? 2.549 16.706 65.026 1.00 29.53 294 VAL A N 1
ATOM 2253 C CA . VAL A 1 294 ? 2.739 15.288 64.828 1.00 31.42 294 VAL A CA 1
ATOM 2254 C C . VAL A 1 294 ? 4.232 15.110 64.952 1.00 35.61 294 VAL A C 1
ATOM 2255 O O . VAL A 1 294 ? 5.007 15.971 64.494 1.00 33.90 294 VAL A O 1
ATOM 2259 N N . ILE A 1 295 ? 4.634 13.972 65.514 1.00 33.46 295 ILE A N 1
ATOM 2260 C CA . ILE A 1 295 ? 6.053 13.694 65.703 1.00 36.87 295 ILE A CA 1
ATOM 2261 C C . ILE A 1 295 ? 6.209 12.255 65.360 1.00 35.99 295 ILE A C 1
ATOM 2262 O O . ILE A 1 295 ? 5.293 11.468 65.586 1.00 41.41 295 ILE A O 1
ATOM 2267 N N . THR A 1 296 ? 7.333 11.947 64.721 1.00 32.42 296 THR A N 1
ATOM 2268 C CA . THR A 1 296 ? 7.761 10.584 64.446 1.00 36.56 296 THR A CA 1
ATOM 2269 C C . THR A 1 296 ? 9.203 10.289 64.823 1.00 41.80 296 THR A C 1
ATOM 2270 O O . THR A 1 296 ? 10.037 11.201 64.819 1.00 40.24 296 THR A O 1
ATOM 2274 N N . PRO A 1 297 ? 9.529 9.014 65.098 1.00 40.10 297 PRO A N 1
ATOM 2275 C CA . PRO A 1 297 ? 10.847 8.906 65.709 1.00 38.97 297 PRO A CA 1
ATOM 2276 C C . PRO A 1 297 ? 12.024 8.798 64.725 1.00 39.75 297 PRO A C 1
ATOM 2277 O O . PRO A 1 297 ? 12.627 7.734 64.621 1.00 43.62 297 PRO A O 1
ATOM 2281 N N . HIS A 1 298 ? 12.325 9.880 64.004 1.00 37.63 298 HIS A N 1
ATOM 2282 C CA . HIS A 1 298 ? 13.377 9.870 62.983 1.00 37.48 298 HIS A CA 1
ATOM 2283 C C . HIS A 1 298 ? 13.324 8.706 62.039 1.00 37.06 298 HIS A C 1
ATOM 2284 O O . HIS A 1 298 ? 14.328 8.048 61.791 1.00 37.01 298 HIS A O 1
ATOM 2291 N N . SER A 1 299 ? 12.121 8.413 61.590 1.00 38.10 299 SER A N 1
ATOM 2292 C CA . SER A 1 299 ? 11.893 7.395 60.585 1.00 40.48 299 SER A CA 1
ATOM 2293 C C . SER A 1 299 ? 11.446 7.909 59.228 1.00 40.99 299 SER A C 1
ATOM 2294 O O . SER A 1 299 ? 10.905 7.144 58.429 1.00 36.08 299 SER A O 1
ATOM 2297 N N . ALA A 1 300 ? 11.762 9.155 58.908 1.00 43.02 300 ALA A N 1
ATOM 2298 C CA . ALA A 1 300 ? 11.466 9.614 57.568 1.00 38.19 300 ALA A CA 1
ATOM 2299 C C . ALA A 1 300 ? 12.078 8.705 56.545 1.00 37.68 300 ALA A C 1
ATOM 2300 O O . ALA A 1 300 ? 11.451 8.332 55.564 1.00 36.11 300 ALA A O 1
ATOM 2302 N N . PHE A 1 301 ? 13.298 8.305 56.837 1.00 40.80 301 PHE A N 1
ATOM 2303 C CA . PHE A 1 301 ? 14.078 7.468 55.959 1.00 40.27 301 PHE A CA 1
ATOM 2304 C C . PHE A 1 301 ? 13.558 6.065 55.772 1.00 36.19 301 PHE A C 1
ATOM 2305 O O . PHE A 1 301 ? 13.886 5.447 54.770 1.00 34.89 301 PHE A O 1
ATOM 2313 N N . TYR A 1 302 ? 12.668 5.609 56.653 1.00 32.10 302 TYR A N 1
ATOM 2314 C CA . TYR A 1 302 ? 12.488 4.163 56.881 1.00 32.92 302 TYR A CA 1
ATOM 2315 C C . TYR A 1 302 ? 11.579 3.318 56.004 1.00 40.37 302 TYR A C 1
ATOM 2316 O O . TYR A 1 302 ? 10.502 2.900 56.443 1.00 45.67 302 TYR A O 1
ATOM 2325 N N . THR A 1 303 ? 12.095 2.927 54.841 1.00 39.90 303 THR A N 1
ATOM 2326 C CA . THR A 1 303 ? 11.346 2.131 53.872 1.00 39.91 303 THR A CA 1
ATOM 2327 C C . THR A 1 303 ? 12.173 0.978 53.365 1.00 36.99 303 THR A C 1
ATOM 2328 O O . THR A 1 303 ? 13.370 0.915 53.588 1.00 36.98 303 THR A O 1
ATOM 2332 N N . GLU A 1 304 ? 11.532 0.087 52.630 1.00 39.75 304 GLU A N 1
ATOM 2333 C CA . GLU A 1 304 ? 12.248 -1.014 52.014 1.00 41.27 304 GLU A CA 1
ATOM 2334 C C . GLU A 1 304 ? 13.250 -0.481 51.020 1.00 42.70 304 GLU A C 1
ATOM 2335 O O . GLU A 1 304 ? 14.323 -1.058 50.871 1.00 45.93 304 GLU A O 1
ATOM 2341 N N . THR A 1 305 ? 12.908 0.594 50.322 1.00 39.01 305 THR A N 1
ATOM 2342 C CA . THR A 1 305 ? 13.813 1.118 49.327 1.00 37.02 305 THR A CA 1
ATOM 2343 C C . THR A 1 305 ? 15.077 1.601 50.033 1.00 42.58 305 THR A C 1
ATOM 2344 O O . THR A 1 305 ? 16.183 1.289 49.586 1.00 45.99 305 THR A O 1
ATOM 2348 N N . SER A 1 306 ? 14.943 2.306 51.152 1.00 40.30 306 SER A N 1
ATOM 2349 C CA . SER A 1 306 ? 16.139 2.760 51.865 1.00 40.87 306 SER A CA 1
ATOM 2350 C C . SER A 1 306 ? 17.013 1.625 52.390 1.00 36.77 306 SER A C 1
ATOM 2351 O O . SER A 1 306 ? 18.198 1.598 52.158 1.00 39.48 306 SER A O 1
ATOM 2354 N N . ILE A 1 307 ? 16.427 0.658 53.063 1.00 36.94 307 ILE A N 1
ATOM 2355 C CA . ILE A 1 307 ? 17.203 -0.489 53.494 1.00 39.68 307 ILE A CA 1
ATOM 2356 C C . ILE A 1 307 ? 17.889 -1.246 52.342 1.00 43.04 307 ILE A C 1
ATOM 2357 O O . ILE A 1 307 ? 19.119 -1.480 52.363 1.00 43.82 307 ILE A O 1
ATOM 2362 N N . ARG A 1 308 ? 17.119 -1.517 51.291 1.00 39.95 308 ARG A N 1
ATOM 2363 C CA . ARG A 1 308 ? 17.652 -2.200 50.141 1.00 36.88 308 ARG A CA 1
ATOM 2364 C C . ARG A 1 308 ? 18.850 -1.405 49.655 1.00 45.01 308 ARG A C 1
ATOM 2365 O O . ARG A 1 308 ? 19.947 -1.956 49.554 1.00 46.80 308 ARG A O 1
ATOM 2373 N N . ASN A 1 309 ? 18.671 -0.114 49.391 1.00 45.94 309 ASN A N 1
ATOM 2374 C CA . ASN A 1 309 ? 19.734 0.667 48.748 1.00 45.47 309 ASN A CA 1
ATOM 2375 C C . ASN A 1 309 ? 20.956 0.912 49.647 1.00 42.09 309 ASN A C 1
ATOM 2376 O O . ASN A 1 309 ? 22.069 0.949 49.157 1.00 43.95 309 ASN A O 1
ATOM 2381 N N . MET A 1 310 ? 20.741 1.122 50.947 1.00 42.94 310 MET A N 1
ATOM 2382 C CA . MET A 1 310 ? 21.821 1.251 51.946 1.00 45.21 310 MET A CA 1
ATOM 2383 C C . MET A 1 310 ? 22.695 0.016 52.021 1.00 45.92 310 MET A C 1
ATOM 2384 O O . MET A 1 310 ? 23.877 0.124 52.327 1.00 44.18 310 MET A O 1
ATOM 2389 N N . VAL A 1 311 ? 22.123 -1.153 51.730 1.00 47.49 311 VAL A N 1
ATOM 2390 C CA . VAL A 1 311 ? 22.911 -2.389 51.742 1.00 42.72 311 VAL A CA 1
ATOM 2391 C C . VAL A 1 311 ? 23.595 -2.564 50.388 1.00 44.93 311 VAL A C 1
ATOM 2392 O O . VAL A 1 311 ? 24.818 -2.723 50.292 1.00 44.38 311 VAL A O 1
ATOM 2396 N N . GLN A 1 312 ? 22.799 -2.473 49.336 1.00 48.07 312 GLN A N 1
ATOM 2397 C CA . GLN A 1 312 ? 23.240 -2.805 47.994 1.00 51.79 312 GLN A CA 1
ATOM 2398 C C . GLN A 1 312 ? 24.226 -1.766 47.411 1.00 53.55 312 GLN A C 1
ATOM 2399 O O . GLN A 1 312 ? 25.243 -2.136 46.830 1.00 58.91 312 GLN A O 1
ATOM 2405 N N . ILE A 1 313 ? 23.936 -0.477 47.531 1.00 46.80 313 ILE A N 1
ATOM 2406 C CA . ILE A 1 313 ? 24.894 0.499 47.035 1.00 46.03 313 ILE A CA 1
ATOM 2407 C C . ILE A 1 313 ? 26.256 0.289 47.650 1.00 52.94 313 ILE A C 1
ATOM 2408 O O . ILE A 1 313 ? 27.260 0.224 46.933 1.00 57.26 313 ILE A O 1
ATOM 2413 N N . CYS A 1 314 ? 26.268 0.096 48.968 1.00 54.56 314 CYS A N 1
ATOM 2414 C CA . CYS A 1 314 ? 27.515 -0.023 49.699 1.00 52.29 314 CYS A CA 1
ATOM 2415 C C . CYS A 1 314 ? 28.261 -1.280 49.313 1.00 53.16 314 CYS A C 1
ATOM 2416 O O . CYS A 1 314 ? 29.472 -1.248 49.151 1.00 58.59 314 CYS A O 1
ATOM 2419 N N . LEU A 1 315 ? 27.548 -2.397 49.198 1.00 52.50 315 LEU A N 1
ATOM 2420 C CA . LEU A 1 315 ? 28.214 -3.635 48.787 1.00 56.70 315 LEU A CA 1
ATOM 2421 C C . LEU A 1 315 ? 28.765 -3.544 47.345 1.00 61.23 315 LEU A C 1
ATOM 2422 O O . LEU A 1 315 ? 29.886 -3.968 47.084 1.00 61.23 315 LEU A O 1
ATOM 2427 N N . THR A 1 316 ? 27.957 -3.037 46.411 1.00 58.47 316 THR A N 1
ATOM 2428 C CA . THR A 1 316 ? 28.361 -2.929 45.008 1.00 62.93 316 THR A CA 1
ATOM 2429 C C . THR A 1 316 ? 29.623 -2.071 44.910 1.00 65.17 316 THR A C 1
ATOM 2430 O O . THR A 1 316 ? 30.530 -2.345 44.092 1.00 64.63 316 THR A O 1
ATOM 2434 N N . ASP A 1 317 ? 29.659 -1.018 45.732 1.00 61.59 317 ASP A N 1
ATOM 2435 C CA . ASP A 1 317 ? 30.847 -0.178 45.838 1.00 63.78 317 ASP A CA 1
ATOM 2436 C C . ASP A 1 317 ? 32.007 -1.014 46.375 1.00 70.56 317 ASP A C 1
ATOM 2437 O O . ASP A 1 317 ? 33.103 -0.982 45.813 1.00 80.90 317 ASP A O 1
ATOM 2442 N N . GLN A 1 318 ? 31.789 -1.750 47.462 1.00 67.26 318 GLN A N 1
ATOM 2443 C CA . GLN A 1 318 ? 32.844 -2.632 47.992 1.00 70.90 318 GLN A CA 1
ATOM 2444 C C . GLN A 1 318 ? 33.399 -3.587 46.927 1.00 70.82 318 GLN A C 1
ATOM 2445 O O . GLN A 1 318 ? 34.597 -3.807 46.876 1.00 70.57 318 GLN A O 1
ATOM 2451 N N . LEU A 1 319 ? 32.542 -4.150 46.084 1.00 64.23 319 LEU A N 1
ATOM 2452 C CA . LEU A 1 319 ? 33.011 -5.055 45.054 1.00 58.78 319 LEU A CA 1
ATOM 2453 C C . LEU A 1 319 ? 33.865 -4.353 44.053 1.00 65.18 319 LEU A C 1
ATOM 2454 O O . LEU A 1 319 ? 35.018 -4.746 43.790 1.00 65.05 319 LEU A O 1
ATOM 2459 N N . THR A 1 320 ? 33.339 -3.219 43.603 1.00 72.55 320 THR A N 1
ATOM 2460 C CA . THR A 1 320 ? 34.080 -2.353 42.708 1.00 73.69 320 THR A CA 1
ATOM 2461 C C . THR A 1 320 ? 35.475 -2.091 43.282 1.00 73.81 320 THR A C 1
ATOM 2462 O O . THR A 1 320 ? 36.450 -2.116 42.542 1.00 72.82 320 THR A O 1
ATOM 2466 N N . ILE A 1 321 ? 35.583 -1.892 44.596 1.00 74.75 321 ILE A N 1
ATOM 2467 C CA . ILE A 1 321 ? 36.895 -1.668 45.215 1.00 76.95 321 ILE A CA 1
ATOM 2468 C C . ILE A 1 321 ? 37.694 -2.956 45.442 1.00 76.57 321 ILE A C 1
ATOM 2469 O O . ILE A 1 321 ? 38.903 -2.916 45.649 1.00 76.19 321 ILE A O 1
ATOM 2474 N N . ALA A 1 322 ? 37.007 -4.093 45.435 1.00 76.27 322 ALA A N 1
ATOM 2475 C CA . ALA A 1 322 ? 37.669 -5.391 45.469 1.00 75.90 322 ALA A CA 1
ATOM 2476 C C . ALA A 1 322 ? 38.309 -5.699 44.133 1.00 74.03 322 ALA A C 1
ATOM 2477 O O . ALA A 1 322 ? 39.089 -6.636 44.007 1.00 74.25 322 ALA A O 1
ATOM 2479 N N . LYS A 1 323 ? 38.014 -4.870 43.143 1.00 73.73 323 LYS A N 1
ATOM 2480 C CA . LYS A 1 323 ? 38.599 -5.070 41.822 1.00 76.07 323 LYS A CA 1
ATOM 2481 C C . LYS A 1 323 ? 39.307 -3.785 41.405 1.00 79.71 323 LYS A C 1
ATOM 2482 O O . LYS A 1 323 ? 39.370 -3.423 40.224 1.00 75.36 323 LYS A O 1
ATOM 2488 N N . GLY A 1 324 ? 39.850 -3.109 42.414 1.00 76.79 324 GLY A N 1
ATOM 2489 C CA . GLY A 1 324 ? 40.652 -1.916 42.243 1.00 81.29 324 GLY A CA 1
ATOM 2490 C C . GLY A 1 324 ? 39.836 -0.881 41.485 1.00 91.34 324 GLY A C 1
ATOM 2491 O O . GLY A 1 324 ? 40.346 -0.129 40.644 1.00 85.36 324 GLY A O 1
ATOM 2492 N N . GLY A 1 325 ? 38.535 -0.882 41.755 1.00 96.11 325 GLY A N 1
ATOM 2493 C CA . GLY A 1 325 ? 37.629 0.117 41.221 1.00 92.85 325 GLY A CA 1
ATOM 2494 C C . GLY A 1 325 ? 37.725 1.261 42.201 1.00 90.65 325 GLY A C 1
ATOM 2495 O O . GLY A 1 325 ? 38.316 1.101 43.271 1.00 90.74 325 GLY A O 1
ATOM 2496 N N . ARG A 1 326 ? 37.187 2.418 41.851 1.00 90.65 326 ARG A N 1
ATOM 2497 C CA . ARG A 1 326 ? 36.990 3.469 42.842 1.00 93.45 326 ARG A CA 1
ATOM 2498 C C . ARG A 1 326 ? 35.648 4.168 42.642 1.00 93.45 326 ARG A C 1
ATOM 2499 O O . ARG A 1 326 ? 35.596 5.234 42.030 1.00 97.75 326 ARG A O 1
ATOM 2507 N N . PRO A 1 327 ? 34.548 3.548 43.101 1.00 91.11 327 PRO A N 1
ATOM 2508 C CA . PRO A 1 327 ? 33.257 4.213 42.878 1.00 92.16 327 PRO A CA 1
ATOM 2509 C C . PRO A 1 327 ? 33.253 5.557 43.592 1.00 90.55 327 PRO A C 1
ATOM 2510 O O . PRO A 1 327 ? 33.938 5.736 44.604 1.00 83.13 327 PRO A O 1
ATOM 2514 N N . ARG A 1 328 ? 32.427 6.472 43.104 1.00 84.99 328 ARG A N 1
ATOM 2515 C CA . ARG A 1 328 ? 32.422 7.847 43.596 1.00 89.06 328 ARG A CA 1
ATOM 2516 C C . ARG A 1 328 ? 32.122 8.095 45.071 1.00 80.14 328 ARG A C 1
ATOM 2517 O O . ARG A 1 328 ? 32.352 9.196 45.565 1.00 71.72 328 ARG A O 1
ATOM 2525 N N . SER A 1 329 ? 31.674 7.072 45.785 1.00 83.74 329 SER A N 1
ATOM 2526 C CA . SER A 1 329 ? 31.352 7.222 47.204 1.00 83.77 329 SER A CA 1
ATOM 2527 C C . SER A 1 329 ? 32.586 7.086 48.085 1.00 87.88 329 SER A C 1
ATOM 2528 O O . SER A 1 329 ? 32.476 6.858 49.293 1.00 80.96 329 SER A O 1
ATOM 2531 N N . ILE A 1 330 ? 33.757 7.250 47.464 1.00 90.07 330 ILE A N 1
ATOM 2532 C CA . ILE A 1 330 ? 34.993 7.441 48.216 1.00 81.04 330 ILE A CA 1
ATOM 2533 C C . ILE A 1 330 ? 34.886 8.822 48.823 1.00 81.91 330 ILE A C 1
ATOM 2534 O O . ILE A 1 330 ? 34.435 9.746 48.150 1.00 89.33 330 ILE A O 1
ATOM 2539 N N . VAL A 1 331 ? 35.332 8.993 50.062 1.00 73.83 331 VAL A N 1
ATOM 2540 C CA . VAL A 1 331 ? 34.863 10.137 50.841 1.00 71.13 331 VAL A CA 1
ATOM 2541 C C . VAL A 1 331 ? 35.898 11.216 51.139 1.00 67.86 331 VAL A C 1
ATOM 2542 O O . VAL A 1 331 ? 37.098 10.965 51.108 1.00 79.45 331 VAL A O 1
ATOM 2546 N N . THR B 1 2 ? -35.878 40.427 43.121 1.00 96.46 2 THR B N 1
ATOM 2547 C CA . THR B 1 2 ? -34.866 39.403 43.385 1.00 87.06 2 THR B CA 1
ATOM 2548 C C . THR B 1 2 ? -34.224 39.565 44.786 1.00 74.83 2 THR B C 1
ATOM 2549 O O . THR B 1 2 ? -33.274 40.324 44.969 1.00 70.88 2 THR B O 1
ATOM 2553 N N . LYS B 1 3 ? -34.788 38.847 45.761 1.00 80.73 3 LYS B N 1
ATOM 2554 C CA . LYS B 1 3 ? -34.329 38.784 47.164 1.00 82.67 3 LYS B CA 1
ATOM 2555 C C . LYS B 1 3 ? -34.343 37.319 47.652 1.00 86.15 3 LYS B C 1
ATOM 2556 O O . LYS B 1 3 ? -35.227 36.556 47.252 1.00 86.82 3 LYS B O 1
ATOM 2562 N N . ILE B 1 4 ? -33.401 36.920 48.517 1.00 82.03 4 ILE B N 1
ATOM 2563 C CA . ILE B 1 4 ? -33.264 35.494 48.895 1.00 77.50 4 ILE B CA 1
ATOM 2564 C C . ILE B 1 4 ? -33.350 35.221 50.388 1.00 69.30 4 ILE B C 1
ATOM 2565 O O . ILE B 1 4 ? -32.725 35.921 51.180 1.00 71.15 4 ILE B O 1
ATOM 2570 N N . ALA B 1 5 ? -34.020 34.141 50.772 1.00 65.30 5 ALA B N 1
ATOM 2571 C CA . ALA B 1 5 ? -33.967 33.720 52.173 1.00 70.65 5 ALA B CA 1
ATOM 2572 C C . ALA B 1 5 ? -33.007 32.593 52.418 1.00 71.21 5 ALA B C 1
ATOM 2573 O O . ALA B 1 5 ? -32.976 31.631 51.665 1.00 72.25 5 ALA B O 1
ATOM 2575 N N . MET B 1 6 ? -32.266 32.678 53.514 1.00 70.96 6 MET B N 1
ATOM 2576 C CA . MET B 1 6 ? -31.348 31.605 53.826 1.00 70.37 6 MET B CA 1
ATOM 2577 C C . MET B 1 6 ? -31.498 31.097 55.233 1.00 70.11 6 MET B C 1
ATOM 2578 O O . MET B 1 6 ? -31.584 31.859 56.198 1.00 67.02 6 MET B O 1
ATOM 2583 N N . TYR B 1 7 ? -31.454 29.774 55.309 1.00 71.16 7 TYR B N 1
ATOM 2584 C CA . TYR B 1 7 ? -31.652 29.016 56.521 1.00 76.16 7 TYR B CA 1
ATOM 2585 C C . TYR B 1 7 ? -30.510 28.021 56.680 1.00 75.44 7 TYR B C 1
ATOM 2586 O O . TYR B 1 7 ? -29.897 27.596 55.689 1.00 75.18 7 TYR B O 1
ATOM 2595 N N . ASN B 1 8 ? -30.279 27.614 57.924 1.00 69.13 8 ASN B N 1
ATOM 2596 C CA . ASN B 1 8 ? -29.206 26.698 58.285 1.00 64.61 8 ASN B CA 1
ATOM 2597 C C . ASN B 1 8 ? -27.818 27.319 58.191 1.00 62.24 8 ASN B C 1
ATOM 2598 O O . ASN B 1 8 ? -26.822 26.596 58.251 1.00 70.84 8 ASN B O 1
ATOM 2603 N N . VAL B 1 9 ? -27.721 28.640 58.062 1.00 58.05 9 VAL B N 1
ATOM 2604 C CA . VAL B 1 9 ? -26.389 29.221 57.852 1.00 63.95 9 VAL B CA 1
ATOM 2605 C C . VAL B 1 9 ? -25.558 29.082 59.120 1.00 62.96 9 VAL B C 1
ATOM 2606 O O . VAL B 1 9 ? -26.092 29.090 60.226 1.00 64.28 9 VAL B O 1
ATOM 2610 N N . SER B 1 10 ? -24.252 28.959 58.948 1.00 61.55 10 SER B N 1
ATOM 2611 C CA . SER B 1 10 ? -23.343 28.790 60.067 1.00 59.45 10 SER B CA 1
ATOM 2612 C C . SER B 1 10 ? -22.317 29.934 60.000 1.00 60.47 10 SER B C 1
ATOM 2613 O O . SER B 1 10 ? -22.154 30.542 58.935 1.00 64.31 10 SER B O 1
ATOM 2616 N N . PRO B 1 11 ? -21.620 30.236 61.124 1.00 58.26 11 PRO B N 1
ATOM 2617 C CA . PRO B 1 11 ? -20.745 31.424 61.114 1.00 58.90 11 PRO B CA 1
ATOM 2618 C C . PRO B 1 11 ? -19.787 31.527 59.957 1.00 57.65 11 PRO B C 1
ATOM 2619 O O . PRO B 1 11 ? -19.488 32.637 59.509 1.00 58.45 11 PRO B O 1
ATOM 2623 N N . ILE B 1 12 ? -19.282 30.384 59.524 1.00 58.60 12 ILE B N 1
ATOM 2624 C CA . ILE B 1 12 ? -18.284 30.335 58.470 1.00 58.39 12 ILE B CA 1
ATOM 2625 C C . ILE B 1 12 ? -18.812 30.738 57.080 1.00 48.77 12 ILE B C 1
ATOM 2626 O O . ILE B 1 12 ? -18.103 31.351 56.287 1.00 50.18 12 ILE B O 1
ATOM 2631 N N . GLU B 1 13 ? -20.072 30.413 56.821 1.00 43.89 13 GLU B N 1
ATOM 2632 C CA . GLU B 1 13 ? -20.728 30.702 55.541 1.00 54.12 13 GLU B CA 1
ATOM 2633 C C . GLU B 1 13 ? -20.975 32.179 55.408 1.00 59.01 13 GLU B C 1
ATOM 2634 O O . GLU B 1 13 ? -21.032 32.739 54.291 1.00 63.06 13 GLU B O 1
ATOM 2640 N N . VAL B 1 14 ? -21.177 32.807 56.548 1.00 52.82 14 VAL B N 1
ATOM 2641 C CA . VAL B 1 14 ? -21.610 34.172 56.551 1.00 54.35 14 VAL B CA 1
ATOM 2642 C C . VAL B 1 14 ? -20.861 35.004 55.511 1.00 58.29 14 VAL B C 1
ATOM 2643 O O . VAL B 1 14 ? -21.495 35.600 54.631 1.00 59.58 14 VAL B O 1
ATOM 2647 N N . PRO B 1 15 ? -19.514 34.982 55.554 1.00 54.33 15 PRO B N 1
ATOM 2648 C CA . PRO B 1 15 ? -18.699 35.803 54.649 1.00 52.02 15 PRO B CA 1
ATOM 2649 C C . PRO B 1 15 ? -18.928 35.583 53.162 1.00 57.32 15 PRO B C 1
ATOM 2650 O O . PRO B 1 15 ? -19.092 36.567 52.442 1.00 62.92 15 PRO B O 1
ATOM 2654 N N . TYR B 1 16 ? -19.018 34.343 52.702 1.00 53.26 16 TYR B N 1
ATOM 2655 C CA . TYR B 1 16 ? -19.278 34.148 51.283 1.00 56.78 16 TYR B CA 1
ATOM 2656 C C . TYR B 1 16 ? -20.667 34.553 50.903 1.00 58.69 16 TYR B C 1
ATOM 2657 O O . TYR B 1 16 ? -20.901 35.078 49.804 1.00 63.42 16 TYR B O 1
ATOM 2666 N N . ILE B 1 17 ? -21.586 34.384 51.838 1.00 57.83 17 ILE B N 1
ATOM 2667 C CA . ILE B 1 17 ? -22.915 34.896 51.584 1.00 65.25 17 ILE B CA 1
ATOM 2668 C C . ILE B 1 17 ? -22.874 36.382 51.312 1.00 66.98 17 ILE B C 1
ATOM 2669 O O . ILE B 1 17 ? -23.267 36.841 50.237 1.00 65.91 17 ILE B O 1
ATOM 2674 N N . GLU B 1 18 ? -22.361 37.118 52.295 1.00 65.59 18 GLU B N 1
ATOM 2675 C CA . GLU B 1 18 ? -22.315 38.575 52.237 1.00 71.12 18 GLU B CA 1
ATOM 2676 C C . GLU B 1 18 ? -21.527 39.111 51.051 1.00 70.99 18 GLU B C 1
ATOM 2677 O O . GLU B 1 18 ? -21.941 40.082 50.398 1.00 72.28 18 GLU B O 1
ATOM 2683 N N . ASP B 1 19 ? -20.467 38.404 50.693 1.00 68.36 19 ASP B N 1
ATOM 2684 C CA . ASP B 1 19 ? -19.671 38.808 49.551 1.00 74.04 19 ASP B CA 1
ATOM 2685 C C . ASP B 1 19 ? -20.409 38.549 48.239 1.00 74.36 19 ASP B C 1
ATOM 2686 O O . ASP B 1 19 ? -20.200 39.237 47.237 1.00 77.26 19 ASP B O 1
ATOM 2691 N N . TRP B 1 20 ? -21.314 37.586 48.247 1.00 68.15 20 TRP B N 1
ATOM 2692 C CA . TRP B 1 20 ? -21.982 37.285 47.005 1.00 68.92 20 TRP B CA 1
ATOM 2693 C C . TRP B 1 20 ? -23.206 38.174 46.850 1.00 74.71 20 TRP B C 1
ATOM 2694 O O . TRP B 1 20 ? -23.489 38.667 45.743 1.00 75.23 20 TRP B O 1
ATOM 2705 N N . ALA B 1 21 ? -23.928 38.413 47.936 1.00 74.80 21 ALA B N 1
ATOM 2706 C CA . ALA B 1 21 ? -25.078 39.279 47.805 1.00 81.96 21 ALA B CA 1
ATOM 2707 C C . ALA B 1 21 ? -24.496 40.612 47.352 1.00 82.87 21 ALA B C 1
ATOM 2708 O O . ALA B 1 21 ? -25.018 41.266 46.436 1.00 84.08 21 ALA B O 1
ATOM 2710 N N . LYS B 1 22 ? -23.379 40.987 47.970 1.00 75.30 22 LYS B N 1
ATOM 2711 C CA . LYS B 1 22 ? -22.738 42.256 47.669 1.00 71.72 22 LYS B CA 1
ATOM 2712 C C . LYS B 1 22 ? -22.235 42.328 46.214 1.00 74.34 22 LYS B C 1
ATOM 2713 O O . LYS B 1 22 ? -22.281 43.388 45.602 1.00 74.27 22 LYS B O 1
ATOM 2719 N N . LYS B 1 23 ? -21.750 41.207 45.671 1.00 75.58 23 LYS B N 1
ATOM 2720 C CA . LYS B 1 23 ? -21.186 41.194 44.318 1.00 67.95 23 LYS B CA 1
ATOM 2721 C C . LYS B 1 23 ? -22.263 41.149 43.217 1.00 71.04 23 LYS B C 1
ATOM 2722 O O . LYS B 1 23 ? -22.020 41.543 42.075 1.00 62.82 23 LYS B O 1
ATOM 2728 N N . ASN B 1 24 ? -23.466 40.701 43.575 1.00 72.54 24 ASN B N 1
ATOM 2729 C CA . ASN B 1 24 ? -24.553 40.489 42.602 1.00 72.70 24 ASN B CA 1
ATOM 2730 C C . ASN B 1 24 ? -25.809 41.329 42.826 1.00 72.42 24 ASN B C 1
ATOM 2731 O O . ASN B 1 24 ? -26.761 41.214 42.055 1.00 75.13 24 ASN B O 1
ATOM 2736 N N . ASP B 1 25 ? -25.819 42.148 43.876 1.00 73.10 25 ASP B N 1
ATOM 2737 C CA . ASP B 1 25 ? -26.927 43.083 44.140 1.00 82.76 25 ASP B CA 1
ATOM 2738 C C . ASP B 1 25 ? -28.218 42.359 44.435 1.00 89.05 25 ASP B C 1
ATOM 2739 O O . ASP B 1 25 ? -29.287 42.677 43.898 1.00 90.38 25 ASP B O 1
ATOM 2744 N N . VAL B 1 26 ? -28.120 41.360 45.289 1.00 87.87 26 VAL B N 1
ATOM 2745 C CA . VAL B 1 26 ? -29.315 40.803 45.861 1.00 89.36 26 VAL B CA 1
ATOM 2746 C C . VAL B 1 26 ? -29.238 41.124 47.360 1.00 91.58 26 VAL B C 1
ATOM 2747 O O . VAL B 1 26 ? -28.152 41.256 47.943 1.00 84.12 26 VAL B O 1
ATOM 2751 N N . GLU B 1 27 ? -30.407 41.192 47.986 1.00 90.32 27 GLU B N 1
ATOM 2752 C CA . GLU B 1 27 ? -30.486 41.252 49.427 1.00 81.88 27 GLU B CA 1
ATOM 2753 C C . GLU B 1 27 ? -30.680 39.855 49.887 1.00 79.78 27 GLU B C 1
ATOM 2754 O O . GLU B 1 27 ? -31.392 39.070 49.263 1.00 79.37 27 GLU B O 1
ATOM 2760 N N . ILE B 1 28 ? -30.057 39.550 51.008 1.00 78.52 28 ILE B N 1
ATOM 2761 C CA . ILE B 1 28 ? -30.279 38.270 51.616 1.00 75.59 28 ILE B CA 1
ATOM 2762 C C . ILE B 1 28 ? -30.605 38.530 53.063 1.00 65.36 28 ILE B C 1
ATOM 2763 O O . ILE B 1 28 ? -30.100 39.464 53.674 1.00 58.81 28 ILE B O 1
ATOM 2768 N N . LYS B 1 29 ? -31.467 37.671 53.580 1.00 68.37 29 LYS B N 1
ATOM 2769 C CA . LYS B 1 29 ? -31.779 37.559 54.987 1.00 73.70 29 LYS B CA 1
ATOM 2770 C C . LYS B 1 29 ? -31.334 36.197 55.423 1.00 72.47 29 LYS B C 1
ATOM 2771 O O . LYS B 1 29 ? -31.275 35.257 54.623 1.00 67.24 29 LYS B O 1
ATOM 2777 N N . THR B 1 30 ? -30.943 36.116 56.685 1.00 74.56 30 THR B N 1
ATOM 2778 C CA . THR B 1 30 ? -30.408 34.882 57.197 1.00 76.68 30 THR B CA 1
ATOM 2779 C C . THR B 1 30 ? -30.928 34.504 58.565 1.00 73.76 30 THR B C 1
ATOM 2780 O O . THR B 1 30 ? -31.467 35.334 59.290 1.00 77.83 30 THR B O 1
ATOM 2784 N N . THR B 1 31 ? -30.777 33.228 58.893 1.00 70.61 31 THR B N 1
ATOM 2785 C CA . THR B 1 31 ? -31.141 32.703 60.198 1.00 77.65 31 THR B CA 1
ATOM 2786 C C . THR B 1 31 ? -30.514 31.342 60.448 1.00 79.66 31 THR B C 1
ATOM 2787 O O . THR B 1 31 ? -30.372 30.549 59.514 1.00 78.23 31 THR B O 1
ATOM 2791 N N . ASP B 1 32 ? -30.107 31.070 61.684 1.00 81.55 32 ASP B N 1
ATOM 2792 C CA . ASP B 1 32 ? -29.374 29.831 61.976 1.00 82.35 32 ASP B CA 1
ATOM 2793 C C . ASP B 1 32 ? -30.258 28.571 62.145 1.00 82.51 32 ASP B C 1
ATOM 2794 O O . ASP B 1 32 ? -29.747 27.449 62.040 1.00 75.75 32 ASP B O 1
ATOM 2799 N N . GLN B 1 33 ? -31.564 28.738 62.398 1.00 87.57 33 GLN B N 1
ATOM 2800 C CA . GLN B 1 33 ? -32.430 27.560 62.593 1.00 87.15 33 GLN B CA 1
ATOM 2801 C C . GLN B 1 33 ? -32.949 26.932 61.298 1.00 79.62 33 GLN B C 1
ATOM 2802 O O . GLN B 1 33 ? -32.924 27.555 60.236 1.00 77.65 33 GLN B O 1
ATOM 2808 N N . ALA B 1 34 ? -33.456 25.706 61.410 1.00 75.91 34 ALA B N 1
ATOM 2809 C CA . ALA B 1 34 ? -33.967 24.985 60.252 1.00 75.39 34 ALA B CA 1
ATOM 2810 C C . ALA B 1 34 ? -35.082 25.833 59.681 1.00 85.14 34 ALA B C 1
ATOM 2811 O O . ALA B 1 34 ? -35.563 26.745 60.349 1.00 93.27 34 ALA B O 1
ATOM 2813 N N . LEU B 1 35 ? -3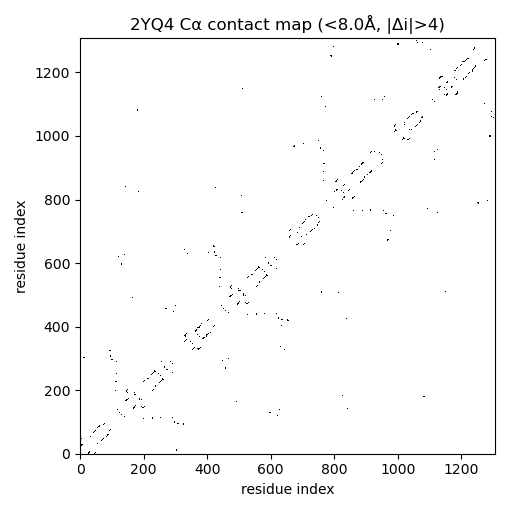5.443 25.610 58.427 1.00 88.51 35 LEU B N 1
ATOM 2814 C CA . LEU B 1 35 ? -36.695 26.170 57.930 1.00 93.44 35 LEU B CA 1
ATOM 2815 C C . LEU B 1 35 ? -37.900 25.335 58.380 1.00 102.72 35 LEU B C 1
ATOM 2816 O O . LEU B 1 35 ? -38.082 24.192 57.945 1.00 109.19 35 LEU B O 1
ATOM 2821 N N . THR B 1 36 ? -38.697 25.912 59.278 1.00 103.04 36 THR B N 1
ATOM 2822 C CA . THR B 1 36 ? -39.984 25.363 59.705 1.00 103.55 36 THR B CA 1
ATOM 2823 C C . THR B 1 36 ? -41.062 26.457 59.638 1.00 103.72 36 THR B C 1
ATOM 2824 O O . THR B 1 36 ? -40.840 27.531 59.070 1.00 97.87 36 THR B O 1
ATOM 2828 N N . SER B 1 37 ? -42.222 26.182 60.224 1.00 106.05 37 SER B N 1
ATOM 2829 C CA . SER B 1 37 ? -43.382 27.075 60.141 1.00 100.12 37 SER B CA 1
ATOM 2830 C C . SER B 1 37 ? -43.329 28.374 60.977 1.00 101.20 37 SER B C 1
ATOM 2831 O O . SER B 1 37 ? -44.173 29.247 60.791 1.00 101.08 37 SER B O 1
ATOM 2834 N N . ALA B 1 38 ? -42.344 28.527 61.862 1.00 102.95 38 ALA B N 1
ATOM 2835 C CA . ALA B 1 38 ? -42.176 29.807 62.572 1.00 104.32 38 ALA B CA 1
ATOM 2836 C C . ALA B 1 38 ? -41.271 30.785 61.821 1.00 101.63 38 ALA B C 1
ATOM 2837 O O . ALA B 1 38 ? -41.500 32.002 61.815 1.00 95.72 38 ALA B O 1
ATOM 2839 N N . THR B 1 39 ? -40.232 30.239 61.210 1.00 99.90 39 THR B N 1
ATOM 2840 C CA . THR B 1 39 ? -39.224 31.022 60.522 1.00 91.57 39 THR B CA 1
ATOM 2841 C C . THR B 1 39 ? -39.546 31.240 59.040 1.00 86.05 39 THR B C 1
ATOM 2842 O O . THR B 1 39 ? -38.901 32.045 58.373 1.00 84.72 39 THR B O 1
ATOM 2846 N N . VAL B 1 40 ? -40.558 30.531 58.544 1.00 87.76 40 VAL B N 1
ATOM 2847 C CA . VAL B 1 40 ? -41.048 30.700 57.171 1.00 87.17 40 VAL B CA 1
ATOM 2848 C C . VAL B 1 40 ? -41.460 32.136 56.880 1.00 86.80 40 VAL B C 1
ATOM 2849 O O . VAL B 1 40 ? -41.380 32.622 55.741 1.00 78.24 40 VAL B O 1
ATOM 2853 N N . ASP B 1 41 ? -41.902 32.795 57.944 1.00 91.34 41 ASP B N 1
ATOM 2854 C CA . ASP B 1 41 ? -42.327 34.183 57.919 1.00 91.70 41 ASP B CA 1
ATOM 2855 C C . ASP B 1 41 ? -41.253 35.139 57.444 1.00 89.88 41 ASP B C 1
ATOM 2856 O O . ASP B 1 41 ? -41.523 36.304 57.140 1.00 86.92 41 ASP B O 1
ATOM 2861 N N . LEU B 1 42 ? -40.026 34.638 57.419 1.00 93.60 42 LEU B N 1
ATOM 2862 C CA . LEU B 1 42 ? -38.878 35.414 56.984 1.00 90.84 42 LEU B CA 1
ATOM 2863 C C . LEU B 1 42 ? -38.772 35.460 55.452 1.00 86.15 42 LEU B C 1
ATOM 2864 O O . LEU B 1 42 ? -38.386 36.479 54.869 1.00 81.65 42 LEU B O 1
ATOM 2869 N N . ALA B 1 43 ? -39.185 34.377 54.800 1.00 81.95 43 ALA B N 1
ATOM 2870 C CA . ALA B 1 43 ? -39.073 34.292 53.347 1.00 86.57 43 ALA B CA 1
ATOM 2871 C C . ALA B 1 43 ? -40.086 35.085 52.543 1.00 94.84 43 ALA B C 1
ATOM 2872 O O . ALA B 1 43 ? -40.277 34.828 51.352 1.00 87.52 43 ALA B O 1
ATOM 2874 N N . GLU B 1 44 ? -40.716 36.065 53.178 1.00 101.86 44 GLU B N 1
ATOM 2875 C CA . GLU B 1 44 ? -41.676 36.914 52.481 1.00 107.73 44 GLU B CA 1
ATOM 2876 C C . GLU B 1 44 ? -40.972 37.950 51.598 1.00 103.75 44 GLU B C 1
ATOM 2877 O O . GLU B 1 44 ? -40.047 38.649 52.035 1.00 91.55 44 GLU B O 1
ATOM 2883 N N . GLY B 1 45 ? -41.405 37.987 50.338 1.00 108.55 45 GLY B N 1
ATOM 2884 C CA . GLY B 1 45 ? -40.892 38.894 49.326 1.00 101.54 45 GLY B CA 1
ATOM 2885 C C . GLY B 1 45 ? -39.777 38.297 48.501 1.00 104.78 45 GLY B C 1
ATOM 2886 O O . GLY B 1 45 ? -39.417 38.828 47.452 1.00 109.90 45 GLY B O 1
ATOM 2887 N N . CYS B 1 46 ? -39.234 37.189 48.990 1.00 104.25 46 CYS B N 1
ATOM 2888 C CA . CYS B 1 46 ? -38.092 36.510 48.382 1.00 97.87 46 CYS B CA 1
ATOM 2889 C C . CYS B 1 46 ? -38.394 35.661 47.119 1.00 96.00 46 CYS B C 1
ATOM 2890 O O . CYS B 1 46 ? -39.478 35.072 47.013 1.00 92.91 46 CYS B O 1
ATOM 2893 N N . SER B 1 47 ? -37.433 35.588 46.184 1.00 94.92 47 SER B N 1
ATOM 2894 C CA . SER B 1 47 ? -37.579 34.779 44.952 1.00 96.10 47 SER B CA 1
ATOM 2895 C C . SER B 1 47 ? -37.116 33.314 45.097 1.00 90.35 47 SER B C 1
ATOM 2896 O O . SER B 1 47 ? -37.351 32.489 44.207 1.00 81.21 47 SER B O 1
ATOM 2899 N N . SER B 1 48 ? -36.433 33.010 46.200 1.00 91.93 48 SER B N 1
ATOM 2900 C CA . SER B 1 48 ? -35.883 31.672 46.434 1.00 82.06 48 SER B CA 1
ATOM 2901 C C . SER B 1 48 ? -35.349 31.476 47.859 1.00 74.43 48 SER B C 1
ATOM 2902 O O . SER B 1 48 ? -34.948 32.435 48.543 1.00 74.55 48 SER B O 1
ATOM 2905 N N . VAL B 1 49 ? -35.302 30.224 48.297 1.00 62.07 49 VAL B N 1
ATOM 2906 C CA . VAL B 1 49 ? -34.658 29.933 49.562 1.00 66.02 49 VAL B CA 1
ATOM 2907 C C . VAL B 1 49 ? -33.475 29.006 49.472 1.00 65.67 49 VAL B C 1
ATOM 2908 O O . VAL B 1 49 ? -33.379 28.234 48.528 1.00 68.04 49 VAL B O 1
ATOM 2912 N N . SER B 1 50 ? -32.618 29.050 50.493 1.00 61.76 50 SER B N 1
ATOM 2913 C CA . SER B 1 50 ? -31.435 28.203 50.566 1.00 64.30 50 SER B CA 1
ATOM 2914 C C . SER B 1 50 ? -31.252 27.667 51.962 1.00 65.45 50 SER B C 1
ATOM 2915 O O . SER B 1 50 ? -31.069 28.417 52.903 1.00 63.17 50 SER B O 1
ATOM 2918 N N . LEU B 1 51 ? -31.214 26.356 52.070 1.00 64.98 51 LEU B N 1
ATOM 2919 C CA . LEU B 1 51 ? -31.095 25.697 53.348 1.00 66.62 51 LEU B CA 1
ATOM 2920 C C . LEU B 1 51 ? -29.883 24.828 53.211 1.00 66.28 51 LEU B C 1
ATOM 2921 O O . LEU B 1 51 ? -29.412 24.598 52.098 1.00 67.06 51 LEU B O 1
ATOM 2926 N N . LYS B 1 52 ? -29.377 24.382 54.354 1.00 68.62 52 LYS B N 1
ATOM 2927 C CA . LYS B 1 52 ? -28.405 23.295 54.442 1.00 69.18 52 LYS B CA 1
ATOM 2928 C C . LYS B 1 52 ? -28.857 22.421 55.590 1.00 66.63 52 LYS B C 1
ATOM 2929 O O . LYS B 1 52 ? -28.356 22.526 56.706 1.00 71.48 52 LYS B O 1
ATOM 2935 N N . PRO B 1 53 ? -29.829 21.547 55.295 1.00 65.36 53 PRO B N 1
ATOM 2936 C CA . PRO B 1 53 ? -30.625 20.733 56.222 1.00 71.54 53 PRO B CA 1
ATOM 2937 C C . PRO B 1 53 ? -29.849 19.733 57.065 1.00 72.16 53 PRO B C 1
ATOM 2938 O O . PRO B 1 53 ? -28.883 19.140 56.573 1.00 69.96 53 PRO B O 1
ATOM 2942 N N . LEU B 1 54 ? -30.347 19.516 58.289 1.00 77.24 54 LEU B N 1
ATOM 2943 C CA . LEU B 1 54 ? -29.946 18.431 59.202 1.00 74.31 54 LEU B CA 1
ATOM 2944 C C . LEU B 1 54 ? -31.006 17.327 59.350 1.00 74.19 54 LEU B C 1
ATOM 2945 O O . LEU B 1 54 ? -30.682 16.175 59.652 1.00 71.12 54 LEU B O 1
ATOM 2950 N N . GLY B 1 55 ? -32.273 17.715 59.190 1.00 75.79 55 GLY B N 1
ATOM 2951 C CA . GLY B 1 55 ? -33.394 16.794 59.148 1.00 77.23 55 GLY B CA 1
ATOM 2952 C C . GLY B 1 55 ? -34.492 17.275 58.216 1.00 84.27 55 GLY B C 1
ATOM 2953 O O . GLY B 1 55 ? -34.498 18.430 57.778 1.00 79.57 55 GLY B O 1
ATOM 2954 N N . PRO B 1 56 ? -35.456 16.394 57.934 1.00 91.58 56 PRO B N 1
ATOM 2955 C CA . PRO B 1 56 ? -36.533 16.624 56.965 1.00 93.38 56 PRO B CA 1
ATOM 2956 C C . PRO B 1 56 ? -37.326 17.896 57.208 1.00 88.15 56 PRO B C 1
ATOM 2957 O O . PRO B 1 56 ? -37.691 18.220 58.333 1.00 85.79 56 PRO B O 1
ATOM 2961 N N . VAL B 1 57 ? -37.530 18.649 56.142 1.00 88.42 57 VAL B N 1
ATOM 2962 C CA . VAL B 1 57 ? -38.609 19.615 56.116 1.00 95.75 57 VAL B CA 1
ATOM 2963 C C . VAL B 1 57 ? -39.914 18.894 55.788 1.00 101.96 57 VAL B C 1
ATOM 2964 O O . VAL B 1 57 ? -40.162 18.510 54.640 1.00 95.71 57 VAL B O 1
ATOM 2968 N N . ASP B 1 58 ? -40.724 18.692 56.826 1.00 109.46 58 ASP B N 1
ATOM 2969 C CA . ASP B 1 58 ? -41.945 17.884 56.756 1.00 109.34 58 ASP B CA 1
ATOM 2970 C C . ASP B 1 58 ? -43.238 18.626 57.150 1.00 113.40 58 ASP B C 1
ATOM 2971 O O . ASP B 1 58 ? -44.302 18.014 57.255 1.00 111.45 58 ASP B O 1
ATOM 2976 N N . GLU B 1 59 ? -43.167 19.946 57.294 1.00 112.65 59 GLU B N 1
ATOM 2977 C CA . GLU B 1 59 ? -44.371 20.742 57.518 1.00 107.08 59 GLU B CA 1
ATOM 2978 C C . GLU B 1 59 ? -44.950 21.287 56.207 1.00 105.83 59 GLU B C 1
ATOM 2979 O O . GLU B 1 59 ? -44.265 21.977 55.462 1.00 105.26 59 GLU B O 1
ATOM 2985 N N . GLU B 1 60 ? -46.210 20.976 55.923 1.00 106.72 60 GLU B N 1
ATOM 2986 C CA . GLU B 1 60 ? -46.845 21.388 54.664 1.00 104.54 60 GLU B CA 1
ATOM 2987 C C . GLU B 1 60 ? -47.232 22.873 54.596 1.00 99.87 60 GLU B C 1
ATOM 2988 O O . GLU B 1 60 ? -47.275 23.502 53.500 1.00 92.82 60 GLU B O 1
ATOM 2994 N N . VAL B 1 61 ? -47.439 23.449 55.779 1.00 104.84 61 VAL B N 1
ATOM 2995 C CA . VAL B 1 61 ? -47.751 24.857 55.840 1.00 102.18 61 VAL B CA 1
ATOM 2996 C C . VAL B 1 61 ? -46.663 25.511 55.058 1.00 97.55 61 VAL B C 1
ATOM 2997 O O . VAL B 1 61 ? -46.927 26.159 54.071 1.00 90.71 61 VAL B O 1
ATOM 3001 N N . VAL B 1 62 ? -45.426 25.246 55.460 1.00 105.57 62 VAL B N 1
ATOM 3002 C CA . VAL B 1 62 ? -44.267 25.897 54.862 1.00 103.40 62 VAL B CA 1
ATOM 3003 C C . VAL B 1 62 ? -44.229 25.860 53.336 1.00 101.17 62 VAL B C 1
ATOM 3004 O O . VAL B 1 62 ? -43.961 26.881 52.723 1.00 100.66 62 VAL B O 1
ATOM 3008 N N . TYR B 1 63 ? -44.520 24.708 52.731 1.00 100.84 63 TYR B N 1
ATOM 3009 C CA . TYR B 1 63 ? -44.543 24.587 51.266 1.00 103.84 63 TYR B CA 1
ATOM 3010 C C . TYR B 1 63 ? -45.574 25.494 50.603 1.00 105.42 63 TYR B C 1
ATOM 3011 O O . TYR B 1 63 ? -45.266 26.301 49.698 1.00 105.47 63 TYR B O 1
ATOM 3020 N N . GLN B 1 64 ? -46.819 25.341 51.035 1.00 99.60 64 GLN B N 1
ATOM 3021 C CA . GLN B 1 64 ? -47.861 26.167 50.446 1.00 97.10 64 GLN B CA 1
ATOM 3022 C C . GLN B 1 64 ? -47.835 27.645 50.896 1.00 98.12 64 GLN B C 1
ATOM 3023 O O . GLN B 1 64 ? -48.349 28.505 50.169 1.00 99.77 64 GLN B O 1
ATOM 3029 N N . LYS B 1 65 ? -47.189 27.943 52.034 1.00 96.08 65 LYS B N 1
ATOM 3030 C CA . LYS B 1 65 ? -46.938 29.330 52.488 1.00 100.22 65 LYS B CA 1
ATOM 3031 C C . LYS B 1 65 ? -45.821 29.962 51.662 1.00 102.07 65 LYS B C 1
ATOM 3032 O O . LYS B 1 65 ? -45.737 31.185 51.539 1.00 100.55 65 LYS B O 1
ATOM 3038 N N . LEU B 1 66 ? -44.924 29.114 51.166 1.00 102.32 66 LEU B N 1
ATOM 3039 C CA . LEU B 1 66 ? -43.831 29.537 50.296 1.00 101.28 66 LEU B CA 1
ATOM 3040 C C . LEU B 1 66 ? -44.401 29.888 48.930 1.00 98.99 66 LEU B C 1
ATOM 3041 O O . LEU B 1 66 ? -44.050 30.923 48.362 1.00 99.20 66 LEU B O 1
ATOM 3046 N N . SER B 1 67 ? -45.306 29.048 48.414 1.00 99.86 67 SER B N 1
ATOM 3047 C CA . SER B 1 67 ? -45.851 29.327 47.084 1.00 100.02 67 SER B CA 1
ATOM 3048 C C . SER B 1 67 ? -46.866 30.468 47.198 1.00 97.60 67 SER B C 1
ATOM 3049 O O . SER B 1 67 ? -47.116 31.179 46.227 1.00 94.72 67 SER B O 1
ATOM 3052 N N . GLU B 1 68 ? -47.403 30.672 48.397 1.00 93.68 68 GLU B N 1
ATOM 3053 C CA . GLU B 1 68 ? -48.224 31.847 48.684 1.00 91.67 68 GLU B CA 1
ATOM 3054 C C . GLU B 1 68 ? -47.387 33.142 48.722 1.00 94.21 68 GLU B C 1
ATOM 3055 O O . GLU B 1 68 ? -47.753 34.134 48.103 1.00 94.71 68 GLU B O 1
ATOM 3061 N N . TYR B 1 69 ? -46.275 33.136 49.462 1.00 99.42 69 TYR B N 1
ATOM 3062 C CA . TYR B 1 69 ? -45.313 34.249 49.439 1.00 100.57 69 TYR B CA 1
ATOM 3063 C C . TYR B 1 69 ? -44.783 34.413 48.025 1.00 97.04 69 TYR B C 1
ATOM 3064 O O . TYR B 1 69 ? -44.254 35.465 47.655 1.00 87.92 69 TYR B O 1
ATOM 3073 N N . GLY B 1 70 ? -44.935 33.344 47.247 1.00 99.81 70 GLY B N 1
ATOM 3074 C CA . GLY B 1 70 ? -44.618 33.355 45.832 1.00 103.10 70 GLY B CA 1
ATOM 3075 C C . GLY B 1 70 ? -43.185 32.971 45.499 1.00 109.59 70 GLY B C 1
ATOM 3076 O O . GLY B 1 70 ? -42.709 33.296 44.410 1.00 111.02 70 GLY B O 1
ATOM 3077 N N . VAL B 1 71 ? -42.515 32.244 46.400 1.00 103.88 71 VAL B N 1
ATOM 3078 C CA . VAL B 1 71 ? -41.165 31.722 46.127 1.00 100.75 71 VAL B CA 1
ATOM 3079 C C . VAL B 1 71 ? -41.133 30.642 45.028 1.00 101.42 71 VAL B C 1
ATOM 3080 O O . VAL B 1 71 ? -42.038 29.794 44.941 1.00 93.74 71 VAL B O 1
ATOM 3084 N N . LYS B 1 72 ? -40.076 30.671 44.207 1.00 93.99 72 LYS B N 1
ATOM 3085 C CA . LYS B 1 72 ? -40.027 29.814 43.020 1.00 86.56 72 LYS B CA 1
ATOM 3086 C C . LYS B 1 72 ? -39.273 28.474 43.161 1.00 88.02 72 LYS B C 1
ATOM 3087 O O . LYS B 1 72 ? -39.613 27.490 42.491 1.00 82.74 72 LYS B O 1
ATOM 3093 N N . CYS B 1 73 ? -38.270 28.435 44.044 1.00 94.93 73 CYS B N 1
ATOM 3094 C CA . CYS B 1 73 ? -37.422 27.235 44.218 1.00 93.04 73 CYS B CA 1
ATOM 3095 C C . CYS B 1 73 ? -36.858 27.081 45.637 1.00 85.17 73 CYS B C 1
ATOM 3096 O O . CYS B 1 73 ? -36.633 28.068 46.353 1.00 85.06 73 CYS B O 1
ATOM 3099 N N . ILE B 1 74 ? -36.546 25.846 46.003 1.00 78.92 74 ILE B N 1
ATOM 3100 C CA . ILE B 1 74 ? -35.770 25.610 47.199 1.00 81.27 74 ILE B CA 1
ATOM 3101 C C . ILE B 1 74 ? -34.398 25.141 46.769 1.00 77.31 74 ILE B C 1
ATOM 3102 O O . ILE B 1 74 ? -34.234 24.051 46.188 1.00 75.03 74 ILE B O 1
ATOM 3107 N N . GLY B 1 75 ? -33.419 25.999 47.049 1.00 73.43 75 GLY B N 1
ATOM 3108 C CA . GLY B 1 75 ? -32.032 25.706 46.762 1.00 70.93 75 GLY B CA 1
ATOM 3109 C C . GLY B 1 75 ? -31.425 25.102 48.002 1.00 65.44 75 GLY B C 1
ATOM 3110 O O . GLY B 1 75 ? -31.526 25.606 49.118 1.00 71.39 75 GLY B O 1
ATOM 3111 N N . LEU B 1 76 ? -30.813 23.965 47.792 1.00 59.24 76 LEU B N 1
ATOM 3112 C CA . LEU B 1 76 ? -30.074 23.310 48.819 1.00 63.58 76 LEU B CA 1
ATOM 3113 C C . LEU B 1 76 ? -28.595 23.610 48.622 1.00 66.21 76 LEU B C 1
ATOM 3114 O O . LEU B 1 76 ? -28.164 23.908 47.497 1.00 65.25 76 LEU B O 1
ATOM 3119 N N . ARG B 1 77 ? -27.819 23.540 49.699 1.00 59.53 77 ARG B N 1
ATOM 3120 C CA . ARG B 1 77 ? -26.392 23.819 49.605 1.00 57.08 77 ARG B CA 1
ATOM 3121 C C . ARG B 1 77 ? -25.585 22.541 49.859 1.00 56.14 77 ARG B C 1
ATOM 3122 O O . ARG B 1 77 ? -24.486 22.582 50.412 1.00 56.50 77 ARG B O 1
ATOM 3130 N N . ILE B 1 78 ? -26.141 21.409 49.438 1.00 52.78 78 ILE B N 1
ATOM 3131 C CA . ILE B 1 78 ? -25.522 20.116 49.652 1.00 56.71 78 ILE B CA 1
ATOM 3132 C C . ILE B 1 78 ? -25.965 19.301 48.479 1.00 60.81 78 ILE B C 1
ATOM 3133 O O . ILE B 1 78 ? -26.699 19.801 47.630 1.00 59.58 78 ILE B O 1
ATOM 3138 N N . VAL B 1 79 ? -25.573 18.035 48.447 1.00 67.99 79 VAL B N 1
ATOM 3139 C CA . VAL B 1 79 ? -26.159 17.103 47.484 1.00 75.00 79 VAL B CA 1
ATOM 3140 C C . VAL B 1 79 ? -27.494 16.530 47.969 1.00 80.08 79 VAL B C 1
ATOM 3141 O O . VAL B 1 79 ? -28.371 16.219 47.148 1.00 76.93 79 VAL B O 1
ATOM 3145 N N . GLY B 1 80 ? -27.645 16.401 49.293 1.00 78.56 80 GLY B N 1
ATOM 3146 C CA . GLY B 1 80 ? -28.755 15.651 49.867 1.00 84.99 80 GLY B CA 1
ATOM 3147 C C . GLY B 1 80 ? -30.120 16.325 49.890 1.00 92.52 80 GLY B C 1
ATOM 3148 O O . GLY B 1 80 ? -30.344 17.334 50.574 1.00 83.44 80 GLY B O 1
ATOM 3149 N N . PHE B 1 81 ? -31.037 15.738 49.120 1.00 92.71 81 PHE B N 1
ATOM 3150 C CA . PHE B 1 81 ? -32.433 16.180 49.028 1.00 93.42 81 PHE B CA 1
ATOM 3151 C C . PHE B 1 81 ? -33.541 15.372 49.716 1.00 91.54 81 PHE B C 1
ATOM 3152 O O . PHE B 1 81 ? -34.715 15.721 49.619 1.00 95.05 81 PHE B O 1
ATOM 3160 N N . ASN B 1 82 ? -33.165 14.321 50.429 1.00 91.89 82 ASN B N 1
ATOM 3161 C CA . ASN B 1 82 ? -34.138 13.473 51.113 1.00 94.00 82 ASN B CA 1
ATOM 3162 C C . ASN B 1 82 ? -35.068 14.273 52.025 1.00 90.26 82 ASN B C 1
ATOM 3163 O O . ASN B 1 82 ? -36.227 13.918 52.244 1.00 93.19 82 ASN B O 1
ATOM 3168 N N . THR B 1 83 ? -34.534 15.371 52.536 1.00 87.29 83 THR B N 1
ATOM 3169 C CA . THR B 1 83 ? -35.234 16.237 53.463 1.00 89.59 83 THR B CA 1
ATOM 3170 C C . THR B 1 83 ? -36.381 17.027 52.843 1.00 93.23 83 THR B C 1
ATOM 3171 O O . THR B 1 83 ? -37.328 17.400 53.545 1.00 94.20 83 THR B O 1
ATOM 3175 N N . ILE B 1 84 ? -36.307 17.305 51.547 1.00 91.13 84 ILE B N 1
ATOM 3176 C CA . ILE B 1 84 ? -37.447 17.952 50.911 1.00 95.49 84 ILE B CA 1
ATOM 3177 C C . ILE B 1 84 ? -38.521 16.944 50.531 1.00 103.87 84 ILE B C 1
ATOM 3178 O O . ILE B 1 84 ? -38.227 15.936 49.890 1.00 104.69 84 ILE B O 1
ATOM 3183 N N . ASN B 1 85 ? -39.772 17.226 50.897 1.00 110.97 85 ASN B N 1
ATOM 3184 C CA . ASN B 1 85 ? -40.888 16.384 50.468 1.00 113.67 85 ASN B CA 1
ATOM 3185 C C . ASN B 1 85 ? -41.427 16.834 49.096 1.00 112.06 85 ASN B C 1
ATOM 3186 O O . ASN B 1 85 ? -41.849 17.984 48.931 1.00 104.19 85 ASN B O 1
ATOM 3191 N N . PHE B 1 86 ? -41.424 15.924 48.126 1.00 116.25 86 PHE B N 1
ATOM 3192 C CA . PHE B 1 86 ? -41.838 16.229 46.750 1.00 114.46 86 PHE B CA 1
ATOM 3193 C C . PHE B 1 86 ? -43.337 16.147 46.496 1.00 112.81 86 PHE B C 1
ATOM 3194 O O . PHE B 1 86 ? -43.829 16.578 45.450 1.00 113.73 86 PHE B O 1
ATOM 3202 N N . ASP B 1 87 ? -44.056 15.582 47.456 1.00 109.42 87 ASP B N 1
ATOM 3203 C CA . ASP B 1 87 ? -45.499 15.616 47.429 1.00 107.19 87 ASP B CA 1
ATOM 3204 C C . ASP B 1 87 ? -45.937 17.071 47.617 1.00 105.46 87 ASP B C 1
ATOM 3205 O O . ASP B 1 87 ? -46.823 17.556 46.912 1.00 106.31 87 ASP B O 1
ATOM 3210 N N . TRP B 1 88 ? -45.264 17.767 48.533 1.00 107.87 88 TRP B N 1
ATOM 3211 C CA . TRP B 1 88 ? -45.594 19.146 48.940 1.00 110.84 88 TRP B CA 1
ATOM 3212 C C . TRP B 1 88 ? -45.079 20.249 47.989 1.00 112.72 88 TRP B C 1
ATOM 3213 O O . TRP B 1 88 ? -45.627 21.362 47.946 1.00 108.74 88 TRP B O 1
ATOM 3224 N N . THR B 1 89 ? -44.021 19.923 47.245 1.00 113.00 89 THR B N 1
ATOM 3225 C CA . THR B 1 89 ? -43.441 20.800 46.222 1.00 105.37 89 THR B CA 1
ATOM 3226 C C . THR B 1 89 ? -44.453 21.032 45.107 1.00 100.99 89 THR B C 1
ATOM 3227 O O . THR B 1 89 ? -44.197 21.770 44.149 1.00 93.63 89 THR B O 1
ATOM 3231 N N . LYS B 1 90 ? -45.610 20.393 45.253 1.00 102.82 90 LYS B N 1
ATOM 3232 C CA . LYS B 1 90 ? -46.663 20.491 44.268 1.00 98.49 90 LYS B CA 1
ATOM 3233 C C . LYS B 1 90 ? -48.001 20.682 44.977 1.00 88.37 90 LYS B C 1
ATOM 3234 O O . LYS B 1 90 ? -48.195 21.671 45.694 1.00 81.26 90 LYS B O 1
ATOM 3240 N N . LEU B 1 94 ? -43.405 24.216 42.781 1.00 89.41 94 LEU B N 1
ATOM 3241 C CA . LEU B 1 94 ? -42.091 24.500 43.375 1.00 96.63 94 LEU B CA 1
ATOM 3242 C C . LEU B 1 94 ? -40.908 23.655 42.832 1.00 96.66 94 LEU B C 1
ATOM 3243 O O . LEU B 1 94 ? -41.000 22.427 42.690 1.00 99.05 94 LEU B O 1
ATOM 3248 N N . LEU B 1 95 ? -39.823 24.342 42.476 1.00 77.70 95 LEU B N 1
ATOM 3249 C CA . LEU B 1 95 ? -38.639 23.696 41.944 1.00 71.79 95 LEU B CA 1
ATOM 3250 C C . LEU B 1 95 ? -37.671 23.427 43.087 1.00 82.52 95 LEU B C 1
ATOM 3251 O O . LEU B 1 95 ? -37.751 24.072 44.123 1.00 83.80 95 LEU B O 1
ATOM 3256 N N . VAL B 1 96 ? -36.763 22.474 42.916 1.00 86.91 96 VAL B N 1
ATOM 3257 C CA . VAL B 1 96 ? -35.719 22.241 43.916 1.00 76.54 96 VAL B CA 1
ATOM 3258 C C . VAL B 1 96 ? -34.394 22.091 43.183 1.00 76.32 96 VAL B C 1
ATOM 3259 O O . VAL B 1 96 ? -34.311 21.361 42.181 1.00 69.35 96 VAL B O 1
ATOM 3263 N N . THR B 1 97 ? -33.369 22.784 43.684 1.00 79.27 97 THR B N 1
ATOM 3264 C CA . THR B 1 97 ? -32.014 22.686 43.135 1.00 72.34 97 THR B CA 1
ATOM 3265 C C . THR B 1 97 ? -31.091 22.312 44.268 1.00 66.46 97 THR B C 1
ATOM 3266 O O . THR B 1 97 ? -31.343 22.633 45.422 1.00 61.32 97 THR B O 1
ATOM 3270 N N . ASN B 1 98 ? -30.089 21.520 43.940 1.00 65.40 98 ASN B N 1
ATOM 3271 C CA . ASN B 1 98 ? -29.022 21.220 44.871 1.00 63.48 98 ASN B CA 1
ATOM 3272 C C . ASN B 1 98 ? -27.648 21.687 44.342 1.00 65.52 98 ASN B C 1
ATOM 3273 O O . ASN B 1 98 ? -27.541 22.319 43.275 1.00 62.89 98 ASN B O 1
ATOM 3278 N N . VAL B 1 99 ? -26.606 21.380 45.099 1.00 60.82 99 VAL B N 1
ATOM 3279 C CA . VAL B 1 99 ? -25.229 21.664 44.700 1.00 60.33 99 VAL B CA 1
ATOM 3280 C C . VAL B 1 99 ? -24.482 20.359 44.604 1.00 58.65 99 VAL B C 1
ATOM 3281 O O . VAL B 1 99 ? -23.953 19.854 45.580 1.00 61.30 99 VAL B O 1
ATOM 3285 N N . PRO B 1 100 ? -24.445 19.807 43.395 1.00 61.16 100 PRO B N 1
ATOM 3286 C CA . PRO B 1 100 ? -23.941 18.454 43.156 1.00 65.56 100 PRO B CA 1
ATOM 3287 C C . PRO B 1 100 ? -22.437 18.259 43.240 1.00 62.40 100 PRO B C 1
ATOM 3288 O O . PRO B 1 100 ? -22.002 17.225 43.743 1.00 61.96 100 PRO B O 1
ATOM 3292 N N . VAL B 1 101 ? -21.658 19.213 42.754 1.00 62.09 101 VAL B N 1
ATOM 3293 C CA . VAL B 1 101 ? -20.210 19.077 42.780 1.00 55.30 101 VAL B CA 1
ATOM 3294 C C . VAL B 1 101 ? -19.600 20.307 43.412 1.00 60.13 101 VAL B C 1
ATOM 3295 O O . VAL B 1 101 ? -19.525 21.339 42.734 1.00 54.32 101 VAL B O 1
ATOM 3299 N N . TYR B 1 102 ? -19.172 20.224 44.679 1.00 59.67 102 TYR B N 1
ATOM 3300 C CA . TYR B 1 102 ? -18.605 21.416 45.336 1.00 50.25 102 TYR B CA 1
ATOM 3301 C C . TYR B 1 102 ? -17.097 21.450 45.549 1.00 42.73 102 TYR B C 1
ATOM 3302 O O . TYR B 1 102 ? -16.482 22.508 45.431 1.00 41.53 102 TYR B O 1
ATOM 3311 N N . SER B 1 103 ? -16.473 20.335 45.838 1.00 40.45 103 SER B N 1
ATOM 3312 C CA . SER B 1 103 ? -15.025 20.369 45.784 1.00 43.28 103 SER B CA 1
ATOM 3313 C C . SER B 1 103 ? -14.577 18.965 45.840 1.00 44.55 103 SER B C 1
ATOM 3314 O O . SER B 1 103 ? -14.242 18.465 46.908 1.00 47.45 103 SER B O 1
ATOM 3317 N N . PRO B 1 104 ? -14.481 18.343 44.676 1.00 43.05 104 PRO B N 1
ATOM 3318 C CA . PRO B 1 104 ? -14.065 16.950 44.678 1.00 44.33 104 PRO B CA 1
ATOM 3319 C C . PRO B 1 104 ? -12.720 16.787 45.327 1.00 41.28 104 PRO B C 1
ATOM 3320 O O . PRO B 1 104 ? -12.494 15.839 46.098 1.00 36.26 104 PRO B O 1
ATOM 3324 N N . ARG B 1 105 ? -11.853 17.755 45.097 1.00 35.86 105 ARG B N 1
ATOM 3325 C CA . ARG B 1 105 ? -10.513 17.580 45.592 1.00 38.55 105 ARG B CA 1
ATOM 3326 C C . ARG B 1 105 ? -10.470 17.616 47.132 1.00 36.44 105 ARG B C 1
ATOM 3327 O O . ARG B 1 105 ? -9.597 17.029 47.741 1.00 33.89 105 ARG B O 1
ATOM 3335 N N . ALA B 1 106 ? -11.446 18.231 47.773 1.00 35.18 106 ALA B N 1
ATOM 3336 C CA . ALA B 1 106 ? -11.459 18.198 49.219 1.00 32.53 106 ALA B CA 1
ATOM 3337 C C . ALA B 1 106 ? -11.608 16.776 49.748 1.00 30.26 106 ALA B C 1
ATOM 3338 O O . ALA B 1 106 ? -10.839 16.319 50.621 1.00 29.12 106 ALA B O 1
ATOM 3340 N N . ILE B 1 107 ? -12.465 16.008 49.098 1.00 29.56 107 ILE B N 1
ATOM 3341 C CA . ILE B 1 107 ? -12.629 14.650 49.558 1.00 29.39 107 ILE B CA 1
ATOM 3342 C C . ILE B 1 107 ? -11.461 13.838 49.060 1.00 31.77 107 ILE B C 1
ATOM 3343 O O . ILE B 1 107 ? -10.953 12.987 49.789 1.00 32.10 107 ILE B O 1
ATOM 3348 N N . ALA B 1 108 ? -11.008 14.087 47.837 1.00 32.38 108 ALA B N 1
ATOM 3349 C CA . ALA B 1 108 ? -9.948 13.235 47.336 1.00 31.24 108 ALA B CA 1
ATOM 3350 C C . ALA B 1 108 ? -8.713 13.442 48.187 1.00 29.68 108 ALA B C 1
ATOM 3351 O O . ALA B 1 108 ? -7.931 12.524 48.420 1.00 30.83 108 ALA B O 1
ATOM 3353 N N . GLU B 1 109 ? -8.581 14.643 48.724 1.00 29.96 109 GLU B N 1
ATOM 3354 C CA . GLU B 1 109 ? -7.396 14.965 49.489 1.00 30.62 109 GLU B CA 1
ATOM 3355 C C . GLU B 1 109 ? -7.491 14.360 50.875 1.00 30.84 109 GLU B C 1
ATOM 3356 O O . GLU B 1 109 ? -6.506 13.818 51.376 1.00 31.00 109 GLU B O 1
ATOM 3362 N N . MET B 1 110 ? -8.686 14.288 51.447 1.00 27.61 110 MET B N 1
ATOM 3363 C CA . MET B 1 110 ? -8.728 13.606 52.723 1.00 26.55 110 MET B CA 1
ATOM 3364 C C . MET B 1 110 ? -8.385 12.138 52.465 1.00 29.01 110 MET B C 1
ATOM 3365 O O . MET B 1 110 ? -7.558 11.556 53.164 1.00 27.72 110 MET B O 1
ATOM 3370 N N . THR B 1 111 ? -8.963 11.564 51.412 1.00 32.23 111 THR B N 1
ATOM 3371 C CA . THR B 1 111 ? -8.669 10.179 51.030 1.00 31.59 111 THR B CA 1
ATOM 3372 C C . THR B 1 111 ? -7.164 9.907 50.960 1.00 29.43 111 THR B C 1
ATOM 3373 O O . THR B 1 111 ? -6.641 8.988 51.625 1.00 27.46 111 THR B O 1
ATOM 3377 N N . VAL B 1 112 ? -6.464 10.746 50.200 1.00 28.77 112 VAL B N 1
ATOM 3378 C CA . VAL B 1 112 ? -5.024 10.606 50.087 1.00 27.83 112 VAL B CA 1
ATOM 3379 C C . VAL B 1 112 ? -4.259 10.807 51.409 1.00 26.23 112 VAL B C 1
ATOM 3380 O O . VAL B 1 112 ? -3.481 9.943 51.791 1.00 21.82 112 VAL B O 1
ATOM 3384 N N . THR B 1 113 ? -4.546 11.895 52.125 1.00 23.07 113 THR B N 1
ATOM 3385 C CA . THR B 1 113 ? -3.954 12.172 53.431 1.00 21.55 113 THR B CA 1
ATOM 3386 C C . THR B 1 113 ? -4.050 10.998 54.407 1.00 25.66 113 THR B C 1
ATOM 3387 O O . THR B 1 113 ? -3.059 10.581 55.030 1.00 21.90 113 THR B O 1
ATOM 3391 N N . GLN B 1 114 ? -5.271 10.537 54.619 1.00 26.79 114 GLN B N 1
ATOM 3392 C CA . GLN B 1 114 ? -5.495 9.419 55.506 1.00 23.20 114 GLN B CA 1
ATOM 3393 C C . GLN B 1 114 ? -4.667 8.248 54.998 1.00 23.92 114 GLN B C 1
ATOM 3394 O O . GLN B 1 114 ? -4.128 7.463 55.782 1.00 23.95 114 GLN B O 1
ATOM 3400 N N . ALA B 1 115 ? -4.560 8.135 53.674 1.00 24.46 115 ALA B N 1
ATOM 3401 C CA . ALA B 1 115 ? -3.893 6.975 53.120 1.00 23.37 115 ALA B CA 1
ATOM 3402 C C . ALA B 1 115 ? -2.393 7.041 53.400 1.00 28.16 115 ALA B C 1
ATOM 3403 O O . ALA B 1 115 ? -1.783 6.033 53.752 1.00 28.85 115 ALA B O 1
ATOM 3405 N N . MET B 1 116 ? -1.789 8.211 53.241 1.00 28.81 116 MET B N 1
ATOM 3406 C CA . MET B 1 116 ? -0.357 8.393 53.497 1.00 29.35 116 MET B CA 1
ATOM 3407 C C . MET B 1 116 ? -0.026 8.243 54.991 1.00 33.45 116 MET B C 1
ATOM 3408 O O . MET B 1 116 ? 0.971 7.600 55.360 1.00 35.04 116 MET B O 1
ATOM 3413 N N . TYR B 1 117 ? -0.852 8.862 55.843 1.00 28.52 117 TYR B N 1
ATOM 3414 C CA . TYR B 1 117 ? -0.681 8.740 57.283 1.00 27.72 117 TYR B CA 1
ATOM 3415 C C . TYR B 1 117 ? -0.672 7.300 57.683 1.00 29.30 117 TYR B C 1
ATOM 3416 O O . TYR B 1 117 ? 0.200 6.854 58.403 1.00 36.20 117 TYR B O 1
ATOM 3425 N N . LEU B 1 118 ? -1.636 6.549 57.194 1.00 28.43 118 LEU B N 1
ATOM 3426 C CA . LEU B 1 118 ? -1.607 5.120 57.452 1.00 33.67 118 LEU B CA 1
ATOM 3427 C C . LEU B 1 118 ? -0.358 4.425 56.916 1.00 32.71 118 LEU B C 1
ATOM 3428 O O . LEU B 1 118 ? 0.370 3.739 57.627 1.00 31.32 118 LEU B O 1
ATOM 3433 N N . LEU B 1 119 ? -0.076 4.697 55.661 1.00 34.25 119 LEU B N 1
ATOM 3434 C CA . LEU B 1 119 ? 1.020 4.055 54.968 1.00 37.98 119 LEU B CA 1
ATOM 3435 C C . LEU B 1 119 ? 2.357 4.254 55.663 1.00 36.54 119 LEU B C 1
ATOM 3436 O O . LEU B 1 119 ? 3.248 3.415 55.552 1.00 36.70 119 LEU B O 1
ATOM 3441 N N . ARG B 1 120 ? 2.485 5.351 56.394 1.00 36.48 120 ARG B N 1
ATOM 3442 C CA . ARG B 1 120 ? 3.746 5.684 57.056 1.00 41.12 120 ARG B CA 1
ATOM 3443 C C . ARG B 1 120 ? 3.765 5.273 58.517 1.00 39.66 120 ARG B C 1
ATOM 3444 O O . ARG B 1 120 ? 4.741 5.491 59.213 1.00 39.08 120 ARG B O 1
ATOM 3452 N N . LYS B 1 121 ? 2.681 4.662 58.963 1.00 35.67 121 LYS B N 1
ATOM 3453 C CA . LYS B 1 121 ? 2.611 4.087 60.293 1.00 35.01 121 LYS B CA 1
ATOM 3454 C C . LYS B 1 121 ? 2.801 5.081 61.425 1.00 39.51 121 LYS B C 1
ATOM 3455 O O . LYS B 1 121 ? 3.297 4.721 62.489 1.00 42.55 121 LYS B O 1
ATOM 3461 N N . ILE B 1 122 ? 2.500 6.349 61.160 1.00 37.93 122 ILE B N 1
ATOM 3462 C CA . ILE B 1 122 ? 2.648 7.396 62.169 1.00 36.13 122 ILE B CA 1
ATOM 3463 C C . ILE B 1 122 ? 1.821 7.093 63.428 1.00 38.62 122 ILE B C 1
ATOM 3464 O O . ILE B 1 122 ? 2.226 7.419 64.547 1.00 37.42 122 ILE B O 1
ATOM 3469 N N . GLY B 1 123 ? 0.640 6.502 63.237 1.00 34.96 123 GLY B N 1
ATOM 3470 C CA . GLY B 1 123 ? -0.173 6.120 64.372 1.00 37.14 123 GLY B CA 1
ATOM 3471 C C . GLY B 1 123 ? 0.407 4.973 65.188 1.00 42.80 123 GLY B C 1
ATOM 3472 O O . GLY B 1 123 ? 0.477 5.034 66.430 1.00 44.00 123 GLY B O 1
ATOM 3473 N N . GLU B 1 124 ? 0.916 3.959 64.497 1.00 41.11 124 GLU B N 1
ATOM 3474 C CA . GLU B 1 124 ? 1.495 2.810 65.184 1.00 42.25 124 GLU B CA 1
ATOM 3475 C C . GLU B 1 124 ? 2.739 3.257 65.946 1.00 36.54 124 GLU B C 1
ATOM 3476 O O . GLU B 1 124 ? 2.966 2.882 67.105 1.00 40.23 124 GLU B O 1
ATOM 3482 N N . PHE B 1 125 ? 3.509 4.122 65.321 1.00 31.40 125 PHE B N 1
ATOM 3483 C CA . PHE B 1 125 ? 4.667 4.650 65.991 1.00 36.28 125 PHE B CA 1
ATOM 3484 C C . PHE B 1 125 ? 4.263 5.496 67.179 1.00 39.98 125 PHE B C 1
ATOM 3485 O O . PHE B 1 125 ? 4.912 5.454 68.222 1.00 41.88 125 PHE B O 1
ATOM 3493 N N . ARG B 1 126 ? 3.209 6.285 67.028 1.00 38.12 126 ARG B N 1
ATOM 3494 C CA . ARG B 1 126 ? 2.804 7.134 68.130 1.00 42.89 126 ARG B CA 1
ATOM 3495 C C . ARG B 1 126 ? 2.438 6.247 69.312 1.00 42.30 126 ARG B C 1
ATOM 3496 O O . ARG B 1 126 ? 2.816 6.530 70.450 1.00 42.96 126 ARG B O 1
ATOM 3504 N N . TYR B 1 127 ? 1.745 5.151 69.055 1.00 41.76 127 TYR B N 1
ATOM 3505 C CA . TYR B 1 127 ? 1.446 4.234 70.144 1.00 40.92 127 TYR B CA 1
ATOM 3506 C C . TYR B 1 127 ? 2.674 3.686 70.837 1.00 41.24 127 TYR B C 1
ATOM 3507 O O . TYR B 1 127 ? 2.776 3.771 72.052 1.00 41.00 127 TYR B O 1
ATOM 3516 N N . ARG B 1 128 ? 3.635 3.166 70.073 1.00 49.53 128 ARG B N 1
ATOM 3517 C CA . ARG B 1 128 ? 4.843 2.621 70.722 1.00 50.18 128 ARG B CA 1
ATOM 3518 C C . ARG B 1 128 ? 5.662 3.675 71.449 1.00 46.74 128 ARG B C 1
ATOM 3519 O O . ARG B 1 128 ? 6.220 3.393 72.509 1.00 47.30 128 ARG B O 1
ATOM 3527 N N . MET B 1 129 ? 5.764 4.871 70.890 1.00 44.04 129 MET B N 1
ATOM 3528 C CA . MET B 1 129 ? 6.470 5.929 71.594 1.00 50.70 129 MET B CA 1
ATOM 3529 C C . MET B 1 129 ? 5.809 6.356 72.919 1.00 54.77 129 MET B C 1
ATOM 3530 O O . MET B 1 129 ? 6.487 6.434 73.959 1.00 54.88 129 MET B O 1
ATOM 3535 N N . ASP B 1 130 ? 4.494 6.583 72.895 1.00 47.94 130 ASP B N 1
ATOM 3536 C CA . ASP B 1 130 ? 3.808 7.173 74.051 1.00 44.41 130 ASP B CA 1
ATOM 3537 C C . ASP B 1 130 ? 3.334 6.188 75.111 1.00 48.24 130 ASP B C 1
ATOM 3538 O O . ASP B 1 130 ? 3.170 6.560 76.273 1.00 50.09 130 ASP B O 1
ATOM 3543 N N . HIS B 1 131 ? 3.102 4.941 74.717 1.00 51.11 131 HIS B N 1
ATOM 3544 C CA . HIS B 1 131 ? 2.676 3.945 75.690 1.00 49.85 131 HIS B CA 1
ATOM 3545 C C . HIS B 1 131 ? 3.722 2.874 76.047 1.00 49.36 131 HIS B C 1
ATOM 3546 O O . HIS B 1 131 ? 3.829 2.457 77.199 1.00 46.71 131 HIS B O 1
ATOM 3553 N N . ASP B 1 132 ? 4.563 2.510 75.087 1.00 50.84 132 ASP B N 1
ATOM 3554 C CA . ASP B 1 132 ? 5.629 1.547 75.353 1.00 51.55 132 ASP B CA 1
ATOM 3555 C C . ASP B 1 132 ? 7.004 2.191 75.639 1.00 46.83 132 ASP B C 1
ATOM 3556 O O . ASP B 1 132 ? 7.972 1.493 75.942 1.00 39.49 132 ASP B O 1
ATOM 3561 N N . HIS B 1 133 ? 7.082 3.515 75.503 1.00 50.40 133 HIS B N 1
ATOM 3562 C CA . HIS B 1 133 ? 8.354 4.230 75.602 1.00 49.88 133 HIS B CA 1
ATOM 3563 C C . HIS B 1 133 ? 9.408 3.639 74.702 1.00 52.07 133 HIS B C 1
ATOM 3564 O O . HIS B 1 133 ? 10.566 3.486 75.091 1.00 54.03 133 HIS B O 1
ATOM 3571 N N . ASP B 1 134 ? 8.978 3.250 73.510 1.00 47.82 134 ASP B N 1
ATOM 3572 C CA . ASP B 1 134 ? 9.825 2.496 72.619 1.00 41.26 134 ASP B CA 1
ATOM 3573 C C . ASP B 1 134 ? 9.964 3.349 71.376 1.00 41.76 134 ASP B C 1
ATOM 3574 O O . ASP B 1 134 ? 8.979 3.678 70.740 1.00 45.32 134 ASP B O 1
ATOM 3579 N N . PHE B 1 135 ? 11.196 3.737 71.066 1.00 46.78 135 PHE B N 1
ATOM 3580 C CA . PHE B 1 135 ? 11.480 4.737 70.040 1.00 42.44 135 PHE B CA 1
ATOM 3581 C C . PHE B 1 135 ? 12.354 4.119 68.959 1.00 46.58 135 PHE B C 1
ATOM 3582 O O . PHE B 1 135 ? 13.192 4.814 68.369 1.00 49.83 135 PHE B O 1
ATOM 3590 N N . THR B 1 136 ? 12.217 2.803 68.762 1.00 47.45 136 THR B N 1
ATOM 3591 C CA . THR B 1 136 ? 13.093 2.037 67.862 1.00 46.90 136 THR B CA 1
ATOM 3592 C C . THR B 1 136 ? 12.365 1.745 66.547 1.00 45.05 136 THR B C 1
ATOM 3593 O O . THR B 1 136 ? 11.166 1.997 66.436 1.00 49.10 136 THR B O 1
ATOM 3597 N N . TRP B 1 137 ? 13.044 1.144 65.576 1.00 38.29 137 TRP B N 1
ATOM 3598 C CA . TRP B 1 137 ? 12.346 0.788 64.344 1.00 39.66 137 TRP B CA 1
ATOM 3599 C C . TRP B 1 137 ? 12.174 -0.704 64.097 1.00 35.48 137 TRP B C 1
ATOM 3600 O O . TRP B 1 137 ? 13.119 -1.392 63.696 1.00 31.98 137 TRP B O 1
ATOM 3611 N N . PRO B 1 138 ? 10.946 -1.202 64.313 1.00 34.12 138 PRO B N 1
ATOM 3612 C CA . PRO B 1 138 ? 10.642 -2.631 64.155 1.00 36.41 138 PRO B CA 1
ATOM 3613 C C . PRO B 1 138 ? 10.384 -3.079 62.715 1.00 34.92 138 PRO B C 1
ATOM 3614 O O . PRO B 1 138 ? 10.033 -2.283 61.857 1.00 37.73 138 PRO B O 1
ATOM 3618 N N . SER B 1 139 ? 10.595 -4.360 62.447 1.00 35.05 139 SER B N 1
ATOM 3619 C CA . SER B 1 139 ? 10.389 -4.870 61.102 1.00 37.64 139 SER B CA 1
ATOM 3620 C C . SER B 1 139 ? 9.012 -4.604 60.575 1.00 42.93 139 SER B C 1
ATOM 3621 O O . SER B 1 139 ? 8.862 -4.177 59.433 1.00 42.61 139 SER B O 1
ATOM 3624 N N . ASN B 1 140 ? 8.006 -4.769 61.426 1.00 47.34 140 ASN B N 1
ATOM 3625 C CA . ASN B 1 140 ? 6.626 -4.601 60.971 1.00 44.12 140 ASN B CA 1
ATOM 3626 C C . ASN B 1 140 ? 6.221 -3.164 60.721 1.00 39.12 140 ASN B C 1
ATOM 3627 O O . ASN B 1 140 ? 5.174 -2.917 60.154 1.00 42.41 140 ASN B O 1
ATOM 3632 N N . LEU B 1 141 ? 7.062 -2.217 61.102 1.00 37.11 141 LEU B N 1
ATOM 3633 C CA . LEU B 1 141 ? 6.727 -0.828 60.857 1.00 38.98 141 LEU B CA 1
ATOM 3634 C C . LEU B 1 141 ? 7.605 -0.238 59.740 1.00 40.98 141 LEU B C 1
ATOM 3635 O O . LEU B 1 141 ? 7.656 0.983 59.527 1.00 41.46 141 LEU B O 1
ATOM 3640 N N . ILE B 1 142 ? 8.318 -1.101 59.028 1.00 41.44 142 ILE B N 1
ATOM 3641 C CA . ILE B 1 142 ? 8.874 -0.674 57.755 1.00 39.66 142 ILE B CA 1
ATOM 3642 C C . ILE B 1 142 ? 7.750 -0.183 56.901 1.00 40.16 142 ILE B C 1
ATOM 3643 O O . ILE B 1 142 ? 6.628 -0.672 56.995 1.00 38.45 142 ILE B O 1
ATOM 3648 N N . SER B 1 143 ? 8.044 0.813 56.089 1.00 43.68 143 SER B N 1
ATOM 3649 C CA . SER B 1 143 ? 7.011 1.494 55.329 1.00 46.43 143 SER B CA 1
ATOM 3650 C C . SER B 1 143 ? 7.359 1.401 53.820 1.00 39.18 143 SER B C 1
ATOM 3651 O O . SER B 1 143 ? 8.334 0.758 53.422 1.00 38.79 143 SER B O 1
ATOM 3654 N N . ASN B 1 144 ? 6.591 2.046 52.961 1.00 35.52 144 ASN B N 1
ATOM 3655 C CA . ASN B 1 144 ? 6.951 1.930 51.570 1.00 38.10 144 ASN B CA 1
ATOM 3656 C C . ASN B 1 144 ? 6.655 3.210 50.771 1.00 40.96 144 ASN B C 1
ATOM 3657 O O . ASN B 1 144 ? 5.777 4.001 51.146 1.00 39.76 144 ASN B O 1
ATOM 3662 N N . GLU B 1 145 ? 7.434 3.449 49.712 1.00 35.59 145 GLU B N 1
ATOM 3663 C CA . GLU B 1 145 ? 7.201 4.632 48.897 1.00 34.99 145 GLU B CA 1
ATOM 3664 C C . GLU B 1 145 ? 5.946 4.424 48.087 1.00 33.30 145 GLU B C 1
ATOM 3665 O O . GLU B 1 145 ? 5.699 3.328 47.607 1.00 33.70 145 GLU B O 1
ATOM 3671 N N . ILE B 1 146 ? 5.213 5.499 47.838 1.00 32.03 146 ILE B N 1
ATOM 3672 C CA . ILE B 1 146 ? 3.914 5.373 47.210 1.00 30.48 146 ILE B CA 1
ATOM 3673 C C . ILE B 1 146 ? 3.959 4.904 45.771 1.00 29.15 146 ILE B C 1
ATOM 3674 O O . ILE B 1 146 ? 3.082 4.176 45.319 1.00 28.21 146 ILE B O 1
ATOM 3679 N N . TYR B 1 147 ? 5.035 5.226 45.079 1.00 30.71 147 TYR B N 1
ATOM 3680 C CA . TYR B 1 147 ? 5.111 4.862 43.681 1.00 32.93 147 TYR B CA 1
ATOM 3681 C C . TYR B 1 147 ? 5.294 3.369 43.492 1.00 33.56 147 TYR B C 1
ATOM 3682 O O . TYR B 1 147 ? 5.054 2.837 42.404 1.00 33.94 147 TYR B O 1
ATOM 3691 N N . ASN B 1 148 ? 5.620 2.683 44.578 1.00 31.76 148 ASN B N 1
ATOM 3692 C CA . ASN B 1 148 ? 5.766 1.240 44.530 1.00 33.82 148 ASN B CA 1
ATOM 3693 C C . ASN B 1 148 ? 4.491 0.512 44.840 1.00 33.10 148 ASN B C 1
ATOM 3694 O O . ASN B 1 148 ? 4.459 -0.710 44.805 1.00 34.13 148 ASN B O 1
ATOM 3699 N N . LEU B 1 149 ? 3.441 1.271 45.120 1.00 32.81 149 LEU B N 1
ATOM 3700 C CA . LEU B 1 149 ? 2.204 0.726 45.648 1.00 31.61 149 LEU B CA 1
ATOM 3701 C C . LEU B 1 149 ? 1.157 0.846 44.586 1.00 37.25 149 LEU B C 1
ATOM 3702 O O . LEU B 1 149 ? 1.257 1.712 43.713 1.00 42.38 149 LEU B O 1
ATOM 3707 N N . THR B 1 150 ? 0.111 0.044 44.685 1.00 35.87 150 THR B N 1
ATOM 3708 C CA . THR B 1 150 ? -1.004 0.212 43.760 1.00 38.08 150 THR B CA 1
ATOM 3709 C C . THR B 1 150 ? -2.330 0.583 44.457 1.00 36.14 150 THR B C 1
ATOM 3710 O O . THR B 1 150 ? -2.654 0.042 45.518 1.00 40.38 150 THR B O 1
ATOM 3714 N N . VAL B 1 151 ? -3.102 1.492 43.870 1.00 28.93 151 VAL B N 1
ATOM 3715 C CA . VAL B 1 151 ? -4.306 1.978 44.532 1.00 27.77 151 VAL B CA 1
ATOM 3716 C C . VAL B 1 151 ? -5.529 1.489 43.770 1.00 34.95 151 VAL B C 1
ATOM 3717 O O . VAL B 1 151 ? -5.695 1.773 42.573 1.00 34.30 151 VAL B O 1
ATOM 3721 N N . GLY B 1 152 ? -6.422 0.841 44.514 1.00 33.52 152 GLY B N 1
ATOM 3722 C CA . GLY B 1 152 ? -7.667 0.309 44.013 1.00 28.60 152 GLY B CA 1
ATOM 3723 C C . GLY B 1 152 ? -8.835 1.138 44.462 1.00 29.94 152 GLY B C 1
ATOM 3724 O O . GLY B 1 152 ? -8.900 1.538 45.613 1.00 30.90 152 GLY B O 1
ATOM 3725 N N . LEU B 1 153 ? -9.688 1.504 43.516 1.00 30.04 153 LEU B N 1
ATOM 3726 C CA . LEU B 1 153 ? -10.882 2.280 43.800 1.00 29.12 153 LEU B CA 1
ATOM 3727 C C . LEU B 1 153 ? -12.158 1.471 43.577 1.00 30.29 153 LEU B C 1
ATOM 3728 O O . LEU B 1 153 ? -12.352 0.954 42.484 1.00 37.45 153 LEU B O 1
ATOM 3733 N N . ILE B 1 154 ? -13.027 1.355 44.574 1.00 25.58 154 ILE B N 1
ATOM 3734 C CA . ILE B 1 154 ? -14.356 0.812 44.317 1.00 25.00 154 ILE B CA 1
ATOM 3735 C C . ILE B 1 154 ? -15.233 2.018 44.094 1.00 24.33 154 ILE B C 1
ATOM 3736 O O . ILE B 1 154 ? -15.518 2.757 45.022 1.00 24.12 154 ILE B O 1
ATOM 3741 N N . GLY B 1 155 ? -15.697 2.245 42.885 1.00 26.66 155 GLY B N 1
ATOM 3742 C CA . GLY B 1 155 ? -16.422 3.482 42.712 1.00 33.89 155 GLY B CA 1
ATOM 3743 C C . GLY B 1 155 ? -15.457 4.552 42.246 1.00 35.14 155 GLY B C 1
ATOM 3744 O O . GLY B 1 155 ? -14.348 4.649 42.748 1.00 34.16 155 GLY B O 1
ATOM 3745 N N . VAL B 1 156 ? -15.828 5.272 41.202 1.00 34.37 156 VAL B N 1
ATOM 3746 C CA . VAL B 1 156 ? -14.984 6.305 40.639 1.00 32.20 156 VAL B CA 1
ATOM 3747 C C . VAL B 1 156 ? -15.792 7.506 40.159 1.00 44.35 156 VAL B C 1
ATOM 3748 O O . VAL B 1 156 ? -16.170 7.535 38.973 1.00 49.91 156 VAL B O 1
ATOM 3752 N N . GLY B 1 157 ? -16.137 8.481 40.989 1.00 38.43 157 GLY B N 1
ATOM 3753 C CA . GLY B 1 157 ? -16.752 9.621 40.317 1.00 40.13 157 GLY B CA 1
ATOM 3754 C C . GLY B 1 157 ? -15.904 10.872 40.278 1.00 42.47 157 GLY B C 1
ATOM 3755 O O . GLY B 1 157 ? -14.713 10.788 40.015 1.00 44.82 157 GLY B O 1
ATOM 3756 N N . HIS B 1 158 ? -16.479 12.026 40.573 1.00 43.15 158 HIS B N 1
ATOM 3757 C CA . HIS B 1 158 ? -15.696 13.259 40.613 1.00 44.42 158 HIS B CA 1
ATOM 3758 C C . HIS B 1 158 ? -14.564 13.020 41.605 1.00 39.74 158 HIS B C 1
ATOM 3759 O O . HIS B 1 158 ? -13.370 13.300 41.339 1.00 36.18 158 HIS B O 1
ATOM 3766 N N . ILE B 1 159 ? -14.939 12.397 42.711 1.00 39.02 159 ILE B N 1
ATOM 3767 C CA . ILE B 1 159 ? -14.032 12.180 43.808 1.00 34.31 159 ILE B CA 1
ATOM 3768 C C . ILE B 1 159 ? -13.086 11.033 43.534 1.00 34.08 159 ILE B C 1
ATOM 3769 O O . ILE B 1 159 ? -11.866 11.219 43.603 1.00 32.96 159 ILE B O 1
ATOM 3774 N N . GLY B 1 160 ? -13.597 9.853 43.216 1.00 37.74 160 GLY B N 1
ATOM 3775 C CA . GLY B 1 160 ? -12.667 8.768 42.979 1.00 37.34 160 GLY B CA 1
ATOM 3776 C C . GLY B 1 160 ? -11.638 9.108 41.908 1.00 31.79 160 GLY B C 1
ATOM 3777 O O . GLY B 1 160 ? -10.433 8.879 42.100 1.00 28.43 160 GLY B O 1
ATOM 3778 N N . SER B 1 161 ? -12.094 9.707 40.810 1.00 30.87 161 SER B N 1
ATOM 3779 C CA . SER B 1 161 ? -11.178 10.194 39.775 1.00 31.25 161 SER B CA 1
ATOM 3780 C C . SER B 1 161 ? -10.150 11.212 40.237 1.00 30.88 161 SER B C 1
ATOM 3781 O O . SER B 1 161 ? -8.989 11.133 39.840 1.00 29.95 161 SER B O 1
ATOM 3784 N N . ALA B 1 162 ? -10.557 12.143 41.104 1.00 32.00 162 ALA B N 1
ATOM 3785 C CA . ALA B 1 162 ? -9.578 13.088 41.626 1.00 26.71 162 ALA B CA 1
ATOM 3786 C C . ALA B 1 162 ? -8.522 12.381 42.475 1.00 27.21 162 ALA B C 1
ATOM 3787 O O . ALA B 1 162 ? -7.324 12.694 42.368 1.00 33.78 162 ALA B O 1
ATOM 3789 N N . VAL B 1 163 ? -8.943 11.356 43.218 1.00 26.75 163 VAL B N 1
ATOM 3790 C CA . VAL B 1 163 ? -8.011 10.530 43.990 1.00 26.26 163 VAL B CA 1
ATOM 3791 C C . VAL B 1 163 ? -7.006 9.878 43.024 1.00 26.01 163 VAL B C 1
ATOM 3792 O O . VAL B 1 163 ? -5.795 9.808 43.285 1.00 23.73 163 VAL B O 1
ATOM 3796 N N . ALA B 1 164 ? -7.533 9.361 41.923 1.00 28.51 164 ALA B N 1
ATOM 3797 C CA . ALA B 1 164 ? -6.697 8.754 40.893 1.00 27.82 164 ALA B CA 1
ATOM 3798 C C . ALA B 1 164 ? -5.653 9.749 40.348 1.00 28.92 164 ALA B C 1
ATOM 3799 O O . ALA B 1 164 ? -4.494 9.387 40.264 1.00 31.62 164 ALA B O 1
ATOM 3801 N N . GLU B 1 165 ? -6.040 10.969 39.942 1.00 27.96 165 GLU B N 1
ATOM 3802 C CA . GLU B 1 165 ? -5.039 11.906 39.388 1.00 29.90 165 GLU B CA 1
ATOM 3803 C C . GLU B 1 165 ? -3.957 12.097 40.435 1.00 28.34 165 GLU B C 1
ATOM 3804 O O . GLU B 1 165 ? -2.755 12.181 40.113 1.00 29.17 165 GLU B O 1
ATOM 3810 N N . ILE B 1 166 ? -4.354 12.161 41.698 1.00 24.69 166 ILE B N 1
ATOM 3811 C CA . ILE B 1 166 ? -3.337 12.526 42.661 1.00 25.09 166 ILE B CA 1
ATOM 3812 C C . ILE B 1 166 ? -2.351 11.348 42.779 1.00 28.35 166 ILE B C 1
ATOM 3813 O O . ILE B 1 166 ? -1.156 11.510 42.546 1.00 30.93 166 ILE B O 1
ATOM 3818 N N . PHE B 1 167 ? -2.843 10.152 43.088 1.00 28.55 167 PHE B N 1
ATOM 3819 C CA . PHE B 1 167 ? -1.944 8.996 4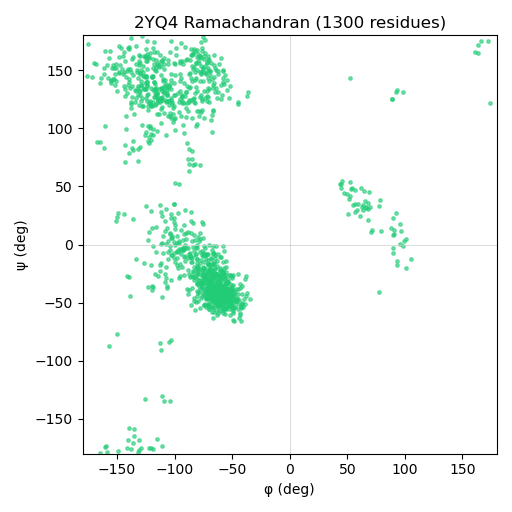3.216 1.00 28.62 167 PHE B CA 1
ATOM 3820 C C . PHE B 1 167 ? -1.151 8.636 41.960 1.00 29.58 167 PHE B C 1
ATOM 3821 O O . PHE B 1 167 ? -0.036 8.107 42.037 1.00 29.22 167 PHE B O 1
ATOM 3829 N N . SER B 1 168 ? -1.718 8.944 40.803 1.00 30.80 168 SER B N 1
ATOM 3830 C CA . SER B 1 168 ? -1.032 8.724 39.545 1.00 30.50 168 SER B CA 1
ATOM 3831 C C . SER B 1 168 ? 0.171 9.646 39.457 1.00 31.81 168 SER B C 1
ATOM 3832 O O . SER B 1 168 ? 1.269 9.176 39.178 1.00 33.62 168 SER B O 1
ATOM 3835 N N . ALA B 1 169 ? -0.045 10.953 39.644 1.00 29.17 169 ALA B N 1
ATOM 3836 C CA . ALA B 1 169 ? 1.072 11.911 39.734 1.00 31.09 169 ALA B CA 1
ATOM 3837 C C . ALA B 1 169 ? 2.219 11.462 40.667 1.00 34.27 169 ALA B C 1
ATOM 3838 O O . ALA B 1 169 ? 3.410 11.713 40.382 1.00 34.61 169 ALA B O 1
ATOM 3840 N N . MET B 1 170 ? 1.870 10.836 41.792 1.00 30.43 170 MET B N 1
ATOM 3841 C CA . MET B 1 170 ? 2.883 10.342 42.721 1.00 28.14 170 MET B CA 1
ATOM 3842 C C . MET B 1 170 ? 3.557 9.062 42.234 1.00 31.19 170 MET B C 1
ATOM 3843 O O . MET B 1 170 ? 4.545 8.608 42.802 1.00 28.33 170 MET B O 1
ATOM 3848 N N . GLY B 1 171 ? 3.024 8.492 41.166 1.00 31.48 171 GLY B N 1
ATOM 3849 C CA . GLY B 1 171 ? 3.653 7.344 40.563 1.00 32.26 171 GLY B CA 1
ATOM 3850 C C . GLY B 1 171 ? 3.083 6.008 40.987 1.00 34.39 171 GLY B C 1
ATOM 3851 O O . GLY B 1 171 ? 3.694 4.973 40.697 1.00 39.46 171 GLY B O 1
ATOM 3852 N N . ALA B 1 172 ? 1.938 5.995 41.671 1.00 32.45 172 ALA B N 1
ATOM 3853 C CA . ALA B 1 172 ? 1.335 4.705 42.030 1.00 33.34 172 ALA B CA 1
ATOM 3854 C C . ALA B 1 172 ? 0.616 4.132 40.838 1.00 34.77 172 ALA B C 1
ATOM 3855 O O . ALA B 1 172 ? 0.294 4.861 39.901 1.00 39.18 172 ALA B O 1
ATOM 3857 N N . LYS B 1 173 ? 0.355 2.831 40.866 1.00 35.74 173 LYS B N 1
ATOM 3858 C CA . LYS B 1 173 ? -0.461 2.234 39.825 1.00 39.62 173 LYS B CA 1
ATOM 3859 C C . LYS B 1 173 ? -1.883 2.396 40.315 1.00 33.88 173 LYS B C 1
ATOM 3860 O O . LYS B 1 173 ? -2.177 1.862 41.376 1.00 36.71 173 LYS B O 1
ATOM 3866 N N . VAL B 1 174 ? -2.792 3.018 39.556 1.00 25.55 174 VAL B N 1
ATOM 3867 C CA . VAL B 1 174 ? -4.185 3.065 40.045 1.00 31.61 174 VAL B CA 1
ATOM 3868 C C . VAL B 1 174 ? -5.221 2.204 39.311 1.00 33.39 174 VAL B C 1
ATOM 3869 O O . VAL B 1 174 ? -5.419 2.335 38.098 1.00 38.25 174 VAL B O 1
ATOM 3873 N N . ILE B 1 175 ? -6.009 1.451 40.061 1.00 24.94 175 ILE B N 1
ATOM 3874 C CA . ILE B 1 175 ? -6.990 0.613 39.413 1.00 27.16 175 ILE B CA 1
ATOM 3875 C C . ILE B 1 175 ? -8.316 0.770 40.066 1.00 33.72 175 ILE B C 1
ATOM 3876 O O . ILE B 1 175 ? -8.420 1.041 41.253 1.00 38.29 175 ILE B O 1
ATOM 3881 N N . ALA B 1 176 ? -9.350 0.592 39.278 1.00 32.61 176 ALA B N 1
ATOM 3882 C CA . ALA B 1 176 ? -10.643 0.918 39.768 1.00 28.04 176 ALA B CA 1
ATOM 3883 C C . ALA B 1 176 ? -11.682 0.036 39.168 1.00 34.70 176 ALA B C 1
ATOM 3884 O O . ALA B 1 176 ? -11.585 -0.384 38.011 1.00 36.37 176 ALA B O 1
ATOM 3886 N N . TYR B 1 177 ? -12.693 -0.207 39.982 1.00 35.20 177 TYR B N 1
ATOM 3887 C CA . TYR B 1 177 ? -13.925 -0.800 39.538 1.00 35.79 177 TYR B CA 1
ATOM 3888 C C . TYR B 1 177 ? -15.018 0.242 39.586 1.00 39.74 177 TYR B C 1
ATOM 3889 O O . TYR B 1 177 ? -15.218 0.942 40.592 1.00 37.48 177 TYR B O 1
ATOM 3898 N N . ASP B 1 178 ? -15.767 0.277 38.493 1.00 40.63 178 ASP B N 1
ATOM 3899 C CA . ASP B 1 178 ? -16.924 1.135 38.336 1.00 42.53 178 ASP B CA 1
ATOM 3900 C C . ASP B 1 178 ? -17.826 0.397 37.388 1.00 46.64 178 ASP B C 1
ATOM 3901 O O . ASP B 1 178 ? -17.342 -0.374 36.561 1.00 53.32 178 ASP B O 1
ATOM 3906 N N . VAL B 1 179 ? -19.126 0.622 37.495 1.00 48.46 179 VAL B N 1
ATOM 3907 C CA . VAL B 1 179 ? -20.082 -0.041 36.620 1.00 46.41 179 VAL B CA 1
ATOM 3908 C C . VAL B 1 179 ? -20.100 0.662 35.286 1.00 51.63 179 VAL B C 1
ATOM 3909 O O . VAL B 1 179 ? -20.442 0.074 34.261 1.00 54.89 179 VAL B O 1
ATOM 3913 N N . ALA B 1 180 ? -19.641 1.908 35.318 1.00 50.17 180 ALA B N 1
ATOM 3914 C CA . ALA B 1 180 ? -19.593 2.782 34.167 1.00 41.16 180 ALA B CA 1
ATOM 3915 C C . ALA B 1 180 ? -18.196 3.075 33.710 1.00 43.72 180 ALA B C 1
ATOM 3916 O O . ALA B 1 180 ? -17.222 2.980 34.470 1.00 48.40 180 ALA B O 1
ATOM 3918 N N . TYR B 1 181 ? -18.113 3.366 32.424 1.00 36.29 181 TYR B N 1
ATOM 3919 C CA . TYR B 1 181 ? -16.858 3.635 31.769 1.00 39.03 181 TYR B CA 1
ATOM 3920 C C . TYR B 1 181 ? -16.792 5.120 31.511 1.00 40.21 181 TYR B C 1
ATOM 3921 O O . TYR B 1 181 ? -17.737 5.691 30.990 1.00 40.63 181 TYR B O 1
ATOM 3930 N N . ASN B 1 182 ? -15.686 5.736 31.923 1.00 40.96 182 ASN B N 1
ATOM 3931 C CA . ASN B 1 182 ? -15.408 7.157 31.700 1.00 42.05 182 ASN B CA 1
ATOM 3932 C C . ASN B 1 182 ? -14.154 7.419 30.907 1.00 44.77 182 ASN B C 1
ATOM 3933 O O . ASN B 1 182 ? -13.096 7.569 31.496 1.00 52.73 182 ASN B O 1
ATOM 3938 N N . PRO B 1 183 ? -14.243 7.495 29.585 1.00 45.30 183 PRO B N 1
ATOM 3939 C CA . PRO B 1 183 ? -13.065 7.828 28.775 1.00 48.33 183 PRO B CA 1
ATOM 3940 C C . PRO B 1 183 ? -12.171 8.905 29.415 1.00 45.66 183 PRO B C 1
ATOM 3941 O O . PRO B 1 183 ? -10.963 8.693 29.490 1.00 42.02 183 PRO B O 1
ATOM 3945 N N . GLU B 1 184 ? -12.748 10.037 29.828 1.00 48.32 184 GLU B N 1
ATOM 3946 C CA . GLU B 1 184 ? -12.006 11.104 30.520 1.00 42.85 184 GLU B CA 1
ATOM 3947 C C . GLU B 1 184 ? -10.967 10.556 31.469 1.00 39.42 184 GLU B C 1
ATOM 3948 O O . GLU B 1 184 ? -9.982 11.236 31.722 1.00 42.12 184 GLU B O 1
ATOM 3954 N N . PHE B 1 185 ? -11.194 9.337 31.980 1.00 37.83 185 PHE B N 1
ATOM 3955 C CA . PHE B 1 185 ? -10.413 8.752 33.080 1.00 33.49 185 PHE B CA 1
ATOM 3956 C C . PHE B 1 185 ? -9.287 7.788 32.778 1.00 34.43 185 PHE B C 1
ATOM 3957 O O . PHE B 1 185 ? -8.552 7.429 33.695 1.00 34.72 185 PHE B O 1
ATOM 3965 N N . GLU B 1 186 ? -9.098 7.372 31.534 1.00 34.77 186 GLU B N 1
ATOM 3966 C CA . GLU B 1 186 ? -8.094 6.335 31.336 1.00 30.93 186 GLU B CA 1
ATOM 3967 C C . GLU B 1 186 ? -6.669 6.745 31.597 1.00 31.79 186 GLU B C 1
ATOM 3968 O O . GLU B 1 186 ? -5.831 5.875 31.827 1.00 31.94 186 GLU B O 1
ATOM 3974 N N . PRO B 1 187 ? -6.379 8.062 31.539 1.00 31.91 187 PRO B N 1
ATOM 3975 C CA . PRO B 1 187 ? -5.010 8.510 31.852 1.00 32.45 187 PRO B CA 1
ATOM 3976 C C . PRO B 1 187 ? -4.523 8.289 33.288 1.00 29.57 187 PRO B C 1
ATOM 3977 O O . PRO B 1 187 ? -3.322 8.221 33.544 1.00 26.60 187 PRO B O 1
ATOM 3981 N N . PHE B 1 188 ? -5.458 8.121 34.210 1.00 32.99 188 PHE B N 1
ATOM 3982 C CA . PHE B 1 188 ? -5.112 8.075 35.614 1.00 29.84 188 PHE B CA 1
ATOM 3983 C C . PHE B 1 188 ? -5.329 6.689 36.201 1.00 30.66 188 PHE B C 1
ATOM 3984 O O . PHE B 1 188 ? -4.753 6.372 37.223 1.00 36.28 188 PHE B O 1
ATOM 3992 N N . LEU B 1 189 ? -6.075 5.823 35.526 1.00 29.91 189 LEU B N 1
ATOM 3993 C CA . LEU B 1 189 ? -6.427 4.560 36.148 1.00 27.31 189 LEU B CA 1
ATOM 3994 C C . LEU B 1 189 ? -6.728 3.542 35.111 1.00 26.97 189 LEU B C 1
ATOM 3995 O O . LEU B 1 189 ? -6.976 3.867 33.942 1.00 26.58 189 LEU B O 1
ATOM 4000 N N . THR B 1 190 ? -6.784 2.301 35.560 1.00 23.94 190 THR B N 1
ATOM 4001 C CA . THR B 1 190 ? -7.169 1.234 34.674 1.00 30.11 190 THR B CA 1
ATOM 4002 C C . THR B 1 190 ? -8.392 0.537 35.221 1.00 33.69 190 THR B C 1
ATOM 4003 O O . THR B 1 190 ? -8.369 0.038 36.355 1.00 32.63 190 THR B O 1
ATOM 4007 N N . TYR B 1 191 ? -9.465 0.514 34.428 1.00 35.38 191 TYR B N 1
ATOM 4008 C CA . TYR B 1 191 ? -10.668 -0.153 34.870 1.00 34.11 191 TYR B CA 1
ATOM 4009 C C . TYR B 1 191 ? -10.461 -1.629 34.927 1.00 32.17 191 TYR B C 1
ATOM 4010 O O . TYR B 1 191 ? -9.825 -2.213 34.060 1.00 29.14 191 TYR B O 1
ATOM 4019 N N . THR B 1 192 ? -11.125 -2.220 35.909 1.00 34.29 192 THR B N 1
ATOM 4020 C CA . THR B 1 192 ? -11.202 -3.652 36.112 1.00 36.07 192 THR B CA 1
ATOM 4021 C C . THR B 1 192 ? -12.375 -4.024 36.988 1.00 36.80 192 THR B C 1
ATOM 4022 O O . THR B 1 192 ? -13.189 -3.162 37.344 1.00 40.80 192 THR B O 1
ATOM 4026 N N . ASP B 1 193 ? -12.459 -5.311 37.322 1.00 38.24 193 ASP B N 1
ATOM 4027 C CA . ASP B 1 193 ? -13.505 -5.817 38.210 1.00 46.47 193 ASP B CA 1
ATOM 4028 C C . ASP B 1 193 ? -13.259 -5.669 39.704 1.00 40.23 193 ASP B C 1
ATOM 4029 O O . ASP B 1 193 ? -12.146 -5.434 40.168 1.00 36.06 193 ASP B O 1
ATOM 4034 N N . PHE B 1 194 ? -14.333 -5.921 40.437 1.00 39.67 194 PHE B N 1
ATOM 4035 C CA . PHE B 1 194 ? -14.388 -5.742 41.870 1.00 41.56 194 PHE B CA 1
ATOM 4036 C C . PHE B 1 194 ? -13.429 -6.647 42.651 1.00 44.00 194 PHE B C 1
ATOM 4037 O O . PHE B 1 194 ? -12.530 -6.167 43.364 1.00 39.31 194 PHE B O 1
ATOM 4045 N N . ASP B 1 195 ? -13.623 -7.958 42.492 1.00 46.41 195 ASP B N 1
ATOM 4046 C CA . ASP B 1 195 ? -12.686 -8.953 43.001 1.00 43.46 195 ASP B CA 1
ATOM 4047 C C . ASP B 1 195 ? -11.244 -8.541 42.784 1.00 43.20 195 ASP B C 1
ATOM 4048 O O . ASP B 1 195 ? -10.448 -8.604 43.697 1.00 47.24 195 ASP B O 1
ATOM 4053 N N . THR B 1 196 ? -10.891 -8.178 41.557 1.00 40.41 196 THR B N 1
ATOM 4054 C CA . THR B 1 196 ? -9.504 -7.838 41.252 1.00 47.70 196 THR B CA 1
ATOM 4055 C C . THR B 1 196 ? -8.993 -6.629 42.044 1.00 48.41 196 THR B C 1
ATOM 4056 O O . THR B 1 196 ? -7.845 -6.621 42.522 1.00 46.79 196 THR B O 1
ATOM 4060 N N . VAL B 1 197 ? -9.836 -5.609 42.175 1.00 41.44 197 VAL B N 1
ATOM 4061 C CA . VAL B 1 197 ? -9.445 -4.446 42.938 1.00 36.98 197 VAL B CA 1
ATOM 4062 C C . VAL B 1 197 ? -9.125 -4.890 44.342 1.00 39.88 197 VAL B C 1
ATOM 4063 O O . VAL B 1 197 ? -8.054 -4.584 44.865 1.00 40.36 197 VAL B O 1
ATOM 4067 N N . LEU B 1 198 ? -10.026 -5.660 44.938 1.00 40.22 198 LEU B N 1
ATOM 4068 C CA . LEU B 1 198 ? -9.793 -6.119 46.299 1.00 35.58 198 LEU B CA 1
ATOM 4069 C C . LEU B 1 198 ? -8.550 -6.969 46.399 1.00 37.16 198 LEU B C 1
ATOM 4070 O O . LEU B 1 198 ? -7.778 -6.867 47.342 1.00 38.91 198 LEU B O 1
ATOM 4075 N N . LYS B 1 199 ? -8.354 -7.798 45.393 1.00 43.33 199 LYS B N 1
ATOM 4076 C CA . LYS B 1 199 ? -7.255 -8.752 45.369 1.00 48.43 199 LYS B CA 1
ATOM 4077 C C . LYS B 1 199 ? -5.834 -8.190 45.204 1.00 44.25 199 LYS B C 1
ATOM 4078 O O . LYS B 1 199 ? -4.905 -8.664 45.860 1.00 38.08 199 LYS B O 1
ATOM 4084 N N . GLU B 1 200 ? -5.682 -7.141 44.396 1.00 45.70 200 GLU B N 1
ATOM 4085 C CA . GLU B 1 200 ? -4.345 -6.671 44.012 1.00 40.04 200 GLU B CA 1
ATOM 4086 C C . GLU B 1 200 ? -3.842 -5.348 44.562 1.00 39.10 200 GLU B C 1
ATOM 4087 O O . GLU B 1 200 ? -2.675 -5.042 44.434 1.00 38.78 200 GLU B O 1
ATOM 4093 N N . ALA B 1 201 ? -4.697 -4.608 45.248 1.00 43.58 201 ALA B N 1
ATOM 4094 C CA . ALA B 1 201 ? -4.363 -3.263 45.706 1.00 37.39 201 ALA B CA 1
ATOM 4095 C C . ALA B 1 201 ? -3.670 -3.239 47.069 1.00 37.13 201 ALA B C 1
ATOM 4096 O O . ALA B 1 201 ? -3.928 -4.064 47.938 1.00 40.31 201 ALA B O 1
ATOM 4098 N N . ASP B 1 202 ? -2.772 -2.285 47.245 1.00 33.05 202 ASP B N 1
ATOM 4099 C CA . ASP B 1 202 ? -2.094 -2.121 48.516 1.00 34.37 202 ASP B CA 1
ATOM 4100 C C . ASP B 1 202 ? -2.863 -1.056 49.314 1.00 36.77 202 ASP B C 1
ATOM 4101 O O . ASP B 1 202 ? -2.673 -0.940 50.536 1.00 38.37 202 ASP B O 1
ATOM 4106 N N . ILE B 1 203 ? -3.705 -0.285 48.608 1.00 30.77 203 ILE B N 1
ATOM 4107 C CA . ILE B 1 203 ? -4.713 0.604 49.216 1.00 29.60 203 ILE B CA 1
ATOM 4108 C C . ILE B 1 203 ? -6.066 0.532 48.509 1.00 30.41 203 ILE B C 1
ATOM 4109 O O . ILE B 1 203 ? -6.155 0.724 47.314 1.00 33.78 203 ILE B O 1
ATOM 4114 N N . VAL B 1 204 ? -7.125 0.285 49.268 1.00 26.91 204 VAL B N 1
ATOM 4115 C CA . VAL B 1 204 ? -8.492 0.290 48.733 1.00 27.81 204 VAL B CA 1
ATOM 4116 C C . VAL B 1 204 ? -9.285 1.514 49.135 1.00 33.20 204 VAL B C 1
ATOM 4117 O O . VAL B 1 204 ? -9.423 1.798 50.322 1.00 37.30 204 VAL B O 1
ATOM 4121 N N . SER B 1 205 ? -9.797 2.256 48.161 1.00 32.22 205 SER B N 1
ATOM 4122 C CA . SER B 1 205 ? -10.592 3.452 48.459 1.00 36.13 205 SER B CA 1
ATOM 4123 C C . SER B 1 205 ? -12.034 3.344 47.965 1.00 32.42 205 SER B C 1
ATOM 4124 O O . SER B 1 205 ? -12.269 2.982 46.808 1.00 29.70 205 SER B O 1
ATOM 4127 N N . LEU B 1 206 ? -12.993 3.652 48.844 1.00 29.62 206 LEU B N 1
ATOM 4128 C CA . LEU B 1 206 ? -14.397 3.520 48.469 1.00 30.08 206 LEU B CA 1
ATOM 4129 C C . LEU B 1 206 ? -14.903 4.857 47.939 1.00 32.48 206 LEU B C 1
ATOM 4130 O O . LEU B 1 206 ? -14.837 5.872 48.630 1.00 35.08 206 LEU B O 1
ATOM 4135 N N . HIS B 1 207 ? -15.520 4.830 46.768 1.00 27.78 207 HIS B N 1
ATOM 4136 C CA . HIS B 1 207 ? -16.075 6.026 46.188 1.00 26.40 207 HIS B CA 1
ATOM 4137 C C . HIS B 1 207 ? -17.347 5.739 45.448 1.00 31.69 207 HIS B C 1
ATOM 4138 O O . HIS B 1 207 ? -17.696 6.455 44.529 1.00 43.95 207 HIS B O 1
ATOM 4145 N N . THR B 1 208 ? -18.060 4.699 45.822 1.00 30.71 208 THR B N 1
ATOM 4146 C CA . THR B 1 208 ? -19.304 4.444 45.124 1.00 36.26 208 THR B CA 1
ATOM 4147 C C . THR B 1 208 ? -20.376 5.268 45.837 1.00 48.98 208 THR B C 1
ATOM 4148 O O . THR B 1 208 ? -20.214 5.618 47.017 1.00 52.84 208 THR B O 1
ATOM 4152 N N . PRO B 1 209 ? -21.501 5.555 45.149 1.00 47.64 209 PRO B N 1
ATOM 4153 C CA . PRO B 1 209 ? -22.592 6.232 45.869 1.00 50.63 209 PRO B CA 1
ATOM 4154 C C . PRO B 1 209 ? -23.318 5.286 46.801 1.00 50.58 209 PRO B C 1
ATOM 4155 O O . PRO B 1 209 ? -23.197 4.074 46.614 1.00 48.76 209 PRO B O 1
ATOM 4159 N N . LEU B 1 210 ? -24.078 5.805 47.762 1.00 48.69 210 LEU B N 1
ATOM 4160 C CA . LEU B 1 210 ? -24.920 4.915 48.536 1.00 48.82 210 LEU B CA 1
ATOM 4161 C C . LEU B 1 210 ? -26.296 4.620 47.917 1.00 49.30 210 LEU B C 1
ATOM 4162 O O . LEU B 1 210 ? -27.079 5.532 47.634 1.00 43.10 210 LEU B O 1
ATOM 4167 N N . PHE B 1 211 ? -26.561 3.322 47.737 1.00 56.11 211 PHE B N 1
ATOM 4168 C CA . PHE B 1 211 ? -27.820 2.761 47.217 1.00 56.78 211 PHE B CA 1
ATOM 4169 C C . PHE B 1 211 ? -28.089 1.501 48.025 1.00 57.87 211 PHE B C 1
ATOM 4170 O O . PHE B 1 211 ? -27.156 0.839 48.472 1.00 56.87 211 PHE B O 1
ATOM 4178 N N . PRO B 1 212 ? -29.368 1.161 48.214 1.00 59.61 212 PRO B N 1
ATOM 4179 C CA . PRO B 1 212 ? -29.827 -0.084 48.839 1.00 56.65 212 PRO B CA 1
ATOM 4180 C C . PRO B 1 212 ? -29.011 -1.312 48.462 1.00 51.88 212 PRO B C 1
ATOM 4181 O O . PRO B 1 212 ? -28.835 -2.224 49.271 1.00 50.35 212 PRO B O 1
ATOM 4185 N N . SER B 1 213 ? -28.453 -1.270 47.259 1.00 47.01 213 SER B N 1
ATOM 4186 C CA . SER B 1 213 ? -27.748 -2.391 46.668 1.00 47.60 213 SER B CA 1
ATOM 4187 C C . SER B 1 213 ? -26.269 -2.368 47.001 1.00 49.17 213 SER B C 1
ATOM 4188 O O . SER B 1 213 ? -25.508 -3.303 46.707 1.00 42.48 213 SER B O 1
ATOM 4191 N N . THR B 1 214 ? -25.896 -1.310 47.700 1.00 53.47 214 THR B N 1
ATOM 4192 C CA . THR B 1 214 ? -24.506 -0.956 47.935 1.00 53.44 214 THR B CA 1
ATOM 4193 C C . THR B 1 214 ? -24.211 -0.925 49.431 1.00 53.40 214 THR B C 1
ATOM 4194 O O . THR B 1 214 ? -23.049 -1.001 49.876 1.00 48.37 214 THR B O 1
ATOM 4198 N N . GLU B 1 215 ? -25.291 -0.857 50.200 1.00 53.87 215 GLU B N 1
ATOM 4199 C CA . GLU B 1 215 ? -25.213 -1.002 51.630 1.00 47.99 215 GLU B CA 1
ATOM 4200 C C . GLU B 1 215 ? -24.447 -2.271 51.907 1.00 44.72 215 GLU B C 1
ATOM 4201 O O . GLU B 1 215 ? -24.592 -3.271 51.193 1.00 43.00 215 GLU B O 1
ATOM 4207 N N . ASN B 1 216 ? -23.538 -2.177 52.870 1.00 46.99 216 ASN B N 1
ATOM 4208 C CA . ASN B 1 216 ? -22.658 -3.287 53.204 1.00 46.78 216 ASN B CA 1
ATOM 4209 C C . ASN B 1 216 ? -21.934 -3.935 52.006 1.00 41.37 216 ASN B C 1
ATOM 4210 O O . ASN B 1 216 ? -21.859 -5.149 51.860 1.00 38.22 216 ASN B O 1
ATOM 4215 N N . MET B 1 217 ? -21.432 -3.091 51.129 1.00 39.64 217 MET B N 1
ATOM 4216 C CA . MET B 1 217 ? -20.680 -3.558 49.997 1.00 39.03 217 MET B CA 1
ATOM 4217 C C . MET B 1 217 ? -19.308 -4.141 50.380 1.00 41.92 217 MET B C 1
ATOM 4218 O O . MET B 1 217 ? -18.901 -5.207 49.905 1.00 41.64 217 MET B O 1
ATOM 4223 N N . ILE B 1 218 ? -18.652 -3.504 51.335 1.00 41.49 218 ILE B N 1
ATOM 4224 C CA . ILE B 1 218 ? -17.462 -4.085 51.931 1.00 37.91 218 ILE B CA 1
ATOM 4225 C C . ILE B 1 218 ? -17.771 -4.747 53.250 1.00 38.26 218 ILE B C 1
ATOM 4226 O O . ILE B 1 218 ? -17.965 -4.085 54.285 1.00 32.83 218 ILE B O 1
ATOM 4231 N N . GLY B 1 219 ? -17.717 -6.070 53.214 1.00 36.64 219 GLY B N 1
ATOM 4232 C CA . GLY B 1 219 ? -18.007 -6.851 54.382 1.00 36.94 219 GLY B CA 1
ATOM 4233 C C . GLY B 1 219 ? -17.057 -8.009 54.472 1.00 39.82 219 GLY B C 1
ATOM 4234 O O . GLY B 1 219 ? -16.074 -8.085 53.730 1.00 37.39 219 GLY B O 1
ATOM 4235 N N . GLU B 1 220 ? -17.382 -8.931 55.368 1.00 44.59 220 GLU B N 1
ATOM 4236 C CA . GLU B 1 220 ? -16.484 -10.024 55.713 1.00 47.96 220 GLU B CA 1
ATOM 4237 C C . GLU B 1 220 ? -15.780 -10.644 54.491 1.00 47.15 220 GLU B C 1
ATOM 4238 O O . GLU B 1 220 ? -14.546 -10.766 54.478 1.00 47.89 220 GLU B O 1
ATOM 4244 N N . LYS B 1 221 ? -16.541 -11.029 53.469 1.00 44.62 221 LYS B N 1
ATOM 4245 C CA . LYS B 1 221 ? -15.942 -11.724 52.332 1.00 44.90 221 LYS B CA 1
ATOM 4246 C C . LYS B 1 221 ? -14.902 -10.874 51.605 1.00 47.02 221 LYS B C 1
ATOM 4247 O O . LYS B 1 221 ? -13.759 -11.314 51.335 1.00 48.81 221 LYS B O 1
ATOM 4253 N N . GLN B 1 222 ? -15.271 -9.616 51.402 1.00 40.49 222 GLN B N 1
ATOM 4254 C CA . GLN B 1 222 ? -14.414 -8.677 50.715 1.00 40.55 222 GLN B CA 1
ATOM 4255 C C . GLN B 1 222 ? -13.144 -8.378 51.512 1.00 40.38 222 GLN B C 1
ATOM 4256 O O . GLN B 1 222 ? -12.048 -8.317 50.963 1.00 42.06 222 GLN B O 1
ATOM 4262 N N . LEU B 1 223 ? -13.283 -8.187 52.815 1.00 38.83 223 LEU B N 1
ATOM 4263 C CA . LEU B 1 223 ? -12.103 -8.015 53.648 1.00 38.73 223 LEU B CA 1
ATOM 4264 C C . LEU B 1 223 ? -11.169 -9.240 53.690 1.00 39.23 223 LEU B C 1
ATOM 4265 O O . LEU B 1 223 ? -9.969 -9.067 53.834 1.00 36.59 223 LEU B O 1
ATOM 4270 N N . LYS B 1 224 ? -11.685 -10.469 53.567 1.00 44.71 224 LYS B N 1
ATOM 4271 C CA . LYS B 1 224 ? -10.760 -11.619 53.446 1.00 44.19 224 LYS B CA 1
ATOM 4272 C C . LYS B 1 224 ? -10.055 -11.539 52.118 1.00 42.84 224 LYS B C 1
ATOM 4273 O O . LYS B 1 224 ? -8.921 -12.016 51.963 1.00 36.91 224 LYS B O 1
ATOM 4279 N N . GLU B 1 225 ? -10.731 -10.921 51.156 1.00 42.42 225 GLU B N 1
ATOM 4280 C CA . GLU B 1 225 ? -10.143 -10.855 49.834 1.00 40.05 225 GLU B CA 1
ATOM 4281 C C . GLU B 1 225 ? -8.996 -9.819 49.767 1.00 39.99 225 GLU B C 1
ATOM 4282 O O . GLU B 1 225 ? -8.047 -10.013 49.009 1.00 44.10 225 GLU B O 1
ATOM 4288 N N . MET B 1 226 ? -8.996 -8.795 50.619 1.00 35.13 226 MET B N 1
ATOM 4289 C CA . MET B 1 226 ? -7.957 -7.761 50.511 1.00 36.00 226 MET B CA 1
ATOM 4290 C C . MET B 1 226 ? -6.659 -8.336 51.062 1.00 37.07 226 MET B C 1
ATOM 4291 O O . MET B 1 226 ? -6.653 -9.501 51.461 1.00 36.81 226 MET B O 1
ATOM 4296 N N . LYS B 1 227 ? -5.560 -7.565 51.040 1.00 35.19 227 LYS B N 1
ATOM 4297 C CA . LYS B 1 227 ? -4.267 -8.086 51.519 1.00 34.69 227 LYS B CA 1
ATOM 4298 C C . LYS B 1 227 ? -3.986 -7.725 52.975 1.00 39.25 227 LYS B C 1
ATOM 4299 O O . LYS B 1 227 ? -4.361 -6.645 53.437 1.00 40.56 227 LYS B O 1
ATOM 4305 N N . LYS B 1 228 ? -3.295 -8.618 53.680 1.00 35.01 228 LYS B N 1
ATOM 4306 C CA . LYS B 1 228 ? -2.885 -8.363 55.048 1.00 31.46 228 LYS B CA 1
ATOM 4307 C C . LYS B 1 228 ? -2.361 -6.967 55.225 1.00 33.69 228 LYS B C 1
ATOM 4308 O O . LYS B 1 228 ? -2.553 -6.373 56.303 1.00 32.38 228 LYS B O 1
ATOM 4314 N N . SER B 1 229 ? -1.695 -6.461 54.177 1.00 29.89 229 SER B N 1
ATOM 4315 C CA . SER B 1 229 ? -0.961 -5.196 54.264 1.00 32.66 229 SER B CA 1
ATOM 4316 C C . SER B 1 229 ? -1.732 -4.014 53.661 1.00 33.55 229 SER B C 1
ATOM 4317 O O . SER B 1 229 ? -1.217 -2.896 53.572 1.00 32.19 229 SER B O 1
ATOM 4320 N N . ALA B 1 230 ? -2.946 -4.276 53.195 1.00 34.59 230 ALA B N 1
ATOM 4321 C CA . ALA B 1 230 ? -3.693 -3.275 52.452 1.00 34.91 230 ALA B CA 1
ATOM 4322 C C . ALA B 1 230 ? -4.429 -2.441 53.480 1.00 35.02 230 ALA B C 1
ATOM 4323 O O . ALA B 1 230 ? -4.774 -2.953 54.551 1.00 32.95 230 ALA B O 1
ATOM 4325 N N . TYR B 1 231 ? -4.614 -1.150 53.189 1.00 37.11 231 TYR B N 1
ATOM 4326 C CA . TYR B 1 231 ? -5.475 -0.281 54.021 1.00 38.52 231 TYR B CA 1
ATOM 4327 C C . TYR B 1 231 ? -6.840 -0.018 53.366 1.00 31.59 231 TYR B C 1
ATOM 4328 O O . TYR B 1 231 ? -6.958 0.137 52.145 1.00 29.09 231 TYR B O 1
ATOM 4337 N N . LEU B 1 232 ? -7.876 0.015 54.200 1.00 28.57 232 LEU B N 1
ATOM 4338 C CA . LEU B 1 232 ? -9.158 0.419 53.672 1.00 25.26 232 LEU B CA 1
ATOM 4339 C C . LEU B 1 232 ? -9.439 1.847 54.012 1.00 26.62 232 LEU B C 1
ATOM 4340 O O . LEU B 1 232 ? -9.325 2.241 55.161 1.00 26.70 232 LEU B O 1
ATOM 4345 N N . ILE B 1 233 ? -9.796 2.620 52.993 1.00 27.13 233 ILE B N 1
ATOM 4346 C CA . ILE B 1 233 ? -10.202 4.005 53.159 1.00 29.35 233 ILE B CA 1
ATOM 4347 C C . ILE B 1 233 ? -11.647 4.188 52.790 1.00 32.20 233 ILE B C 1
ATOM 4348 O O . ILE B 1 233 ? -12.038 3.872 51.652 1.00 31.46 233 ILE B O 1
ATOM 4353 N N . ASN B 1 234 ? -12.430 4.729 53.725 1.00 29.46 234 ASN B N 1
ATOM 4354 C CA . ASN B 1 234 ? -13.807 5.101 53.416 1.00 32.74 234 ASN B CA 1
ATOM 4355 C C . ASN B 1 234 ? -14.083 6.567 53.696 1.00 33.75 234 ASN B C 1
ATOM 4356 O O . ASN B 1 234 ? -14.515 6.949 54.788 1.00 33.39 234 ASN B O 1
ATOM 4361 N N . CYS B 1 235 ? -13.846 7.380 52.674 1.00 35.98 235 CYS B N 1
ATOM 4362 C CA . CYS B 1 235 ? -14.178 8.792 52.723 1.00 33.73 235 CYS B CA 1
ATOM 4363 C C . CYS B 1 235 ? -15.429 8.912 51.913 1.00 33.27 235 CYS B C 1
ATOM 4364 O O . CYS B 1 235 ? -15.730 9.978 51.404 1.00 33.27 235 CYS B O 1
ATOM 4367 N N . ALA B 1 236 ? -16.152 7.802 51.777 1.00 34.19 236 ALA B N 1
ATOM 4368 C CA . ALA B 1 236 ? -17.355 7.840 50.983 1.00 32.51 236 ALA B CA 1
ATOM 4369 C C . ALA B 1 236 ? -18.647 7.873 51.771 1.00 28.43 236 ALA B C 1
ATOM 4370 O O . ALA B 1 236 ? -19.193 8.944 52.006 1.00 32.40 236 ALA B O 1
ATOM 4372 N N . ARG B 1 237 ? -19.106 6.710 52.211 1.00 25.30 237 ARG B N 1
ATOM 4373 C CA . ARG B 1 237 ? -20.302 6.629 53.036 1.00 31.61 237 ARG B CA 1
ATOM 4374 C C . ARG B 1 237 ? -20.247 5.460 53.979 1.00 36.19 237 ARG B C 1
ATOM 4375 O O . ARG B 1 237 ? -19.974 4.348 53.542 1.00 38.94 237 ARG B O 1
ATOM 4383 N N . GLY B 1 238 ? -20.549 5.685 55.250 1.00 37.96 238 GLY B N 1
ATOM 4384 C CA . GLY B 1 238 ? -20.406 4.637 56.248 1.00 43.24 238 GLY B CA 1
ATOM 4385 C C . GLY B 1 238 ? -21.209 3.367 56.016 1.00 41.13 238 GLY B C 1
ATOM 4386 O O . GLY B 1 238 ? -20.744 2.249 56.265 1.00 40.80 238 GLY B O 1
ATOM 4387 N N . GLU B 1 239 ? -22.448 3.531 55.615 1.00 37.87 239 GLU B N 1
ATOM 4388 C CA . GLU B 1 239 ? -23.254 2.382 55.310 1.00 41.13 239 GLU B CA 1
ATOM 4389 C C . GLU B 1 239 ? -22.608 1.514 54.222 1.00 38.45 239 GLU B C 1
ATOM 4390 O O . GLU B 1 239 ? -23.129 0.464 53.871 1.00 41.21 239 GLU B O 1
ATOM 4396 N N . LEU B 1 240 ? -21.460 1.920 53.699 1.00 33.99 240 LEU B N 1
ATOM 4397 C CA . LEU B 1 240 ? -20.835 1.093 52.674 1.00 37.88 240 LEU B CA 1
ATOM 4398 C C . LEU B 1 240 ? -20.064 -0.033 53.308 1.00 39.70 240 LEU B C 1
ATOM 4399 O O . LEU B 1 240 ? -19.802 -1.048 52.670 1.00 41.26 240 LEU B O 1
ATOM 4404 N N . VAL B 1 241 ? -19.717 0.144 54.577 1.00 41.62 241 VAL B N 1
ATOM 4405 C CA . VAL B 1 241 ? -18.895 -0.827 55.267 1.00 35.14 241 VAL B CA 1
ATOM 4406 C C . VAL B 1 241 ? -19.591 -1.479 56.443 1.00 36.80 241 VAL B C 1
ATOM 4407 O O . VAL B 1 241 ? -20.211 -0.808 57.277 1.00 32.86 241 VAL B O 1
ATOM 4411 N N . ASP B 1 242 ? -19.393 -2.785 56.559 1.00 35.08 242 ASP B N 1
ATOM 4412 C CA . ASP B 1 242 ? -19.906 -3.505 57.700 1.00 34.24 242 ASP B CA 1
ATOM 4413 C C . ASP B 1 242 ? -18.926 -3.293 58.808 1.00 36.65 242 ASP B C 1
ATOM 4414 O O . ASP B 1 242 ? -17.898 -3.973 58.868 1.00 37.03 242 ASP B O 1
ATOM 4419 N N . THR B 1 243 ? -19.275 -2.388 59.722 1.00 35.17 243 THR B N 1
ATOM 4420 C CA . THR B 1 243 ? -18.359 -2.044 60.807 1.00 38.87 243 THR B CA 1
ATOM 4421 C C . THR B 1 243 ? -17.993 -3.226 61.673 1.00 37.49 243 THR B C 1
ATOM 4422 O O . THR B 1 243 ? -16.864 -3.333 62.140 1.00 32.31 243 THR B O 1
ATOM 4426 N N . GLY B 1 244 ? -18.966 -4.094 61.914 1.00 36.01 244 GLY B N 1
ATOM 4427 C CA . GLY B 1 244 ? -18.664 -5.275 62.692 1.00 40.32 244 GLY B CA 1
ATOM 4428 C C . GLY B 1 244 ? -17.565 -6.048 61.997 1.00 37.12 244 GLY B C 1
ATOM 4429 O O . GLY B 1 244 ? -16.489 -6.293 62.564 1.00 32.78 244 GLY B O 1
ATOM 4430 N N . ALA B 1 245 ? -17.825 -6.348 60.725 1.00 40.86 245 ALA B N 1
ATOM 4431 C CA . ALA B 1 245 ? -16.876 -7.045 59.866 1.00 39.90 245 ALA B CA 1
ATOM 4432 C C . ALA B 1 245 ? -15.534 -6.324 59.825 1.00 39.58 245 ALA B C 1
ATOM 4433 O O . ALA B 1 245 ? -14.484 -6.965 59.912 1.00 41.39 245 ALA B O 1
ATOM 4435 N N . LEU B 1 246 ? -15.560 -5.000 59.694 1.00 35.76 246 LEU B N 1
ATOM 4436 C CA . LEU B 1 246 ? -14.333 -4.234 59.574 1.00 35.41 246 LEU B CA 1
ATOM 4437 C C . LEU B 1 246 ? -13.497 -4.277 60.849 1.00 36.50 246 LEU B C 1
ATOM 4438 O O . LEU B 1 246 ? -12.277 -4.428 60.802 1.00 35.17 246 LEU B O 1
ATOM 4443 N N . ILE B 1 247 ? -14.178 -4.159 61.986 1.00 37.09 247 ILE B N 1
ATOM 4444 C CA . ILE B 1 247 ? -13.542 -4.169 63.295 1.00 33.65 247 ILE B CA 1
ATOM 4445 C C . ILE B 1 247 ? -12.870 -5.504 63.513 1.00 37.77 247 ILE B C 1
ATOM 4446 O O . ILE B 1 247 ? -11.715 -5.584 63.935 1.00 38.79 247 ILE B O 1
ATOM 4451 N N . LYS B 1 248 ? -13.609 -6.562 63.196 1.00 40.40 248 LYS B N 1
ATOM 4452 C CA . LYS B 1 248 ? -13.132 -7.918 63.444 1.00 41.92 248 LYS B CA 1
ATOM 4453 C C . LYS B 1 248 ? -12.013 -8.276 62.476 1.00 38.92 248 LYS B C 1
ATOM 4454 O O . LYS B 1 248 ? -11.120 -9.034 62.805 1.00 42.11 248 LYS B O 1
ATOM 4460 N N . ALA B 1 249 ? -12.050 -7.700 61.289 1.00 35.72 249 ALA B N 1
ATOM 4461 C CA . ALA B 1 249 ? -10.997 -7.937 60.322 1.00 38.90 249 ALA B CA 1
ATOM 4462 C C . ALA B 1 249 ? -9.734 -7.215 60.773 1.00 37.02 249 ALA B C 1
ATOM 4463 O O . ALA B 1 249 ? -8.629 -7.753 60.677 1.00 40.48 249 ALA B O 1
ATOM 4465 N N . LEU B 1 250 ? -9.895 -6.009 61.297 1.00 33.90 250 LEU B N 1
ATOM 4466 C CA . LEU B 1 250 ? -8.751 -5.274 61.821 1.00 36.73 250 LEU B CA 1
ATOM 4467 C C . LEU B 1 250 ? -8.148 -6.073 62.977 1.00 41.36 250 LEU B C 1
ATOM 4468 O O . LEU B 1 250 ? -6.919 -6.173 63.137 1.00 39.93 250 LEU B O 1
ATOM 4473 N N . GLN B 1 251 ? -9.031 -6.673 63.761 1.00 36.60 251 GLN B N 1
ATOM 4474 C CA . GLN B 1 251 ? -8.599 -7.426 64.906 1.00 34.48 251 GLN B CA 1
ATOM 4475 C C . GLN B 1 251 ? -7.819 -8.668 64.510 1.00 38.10 251 GLN B C 1
ATOM 4476 O O . GLN B 1 251 ? -6.770 -8.978 65.102 1.00 35.98 251 GLN B O 1
ATOM 4482 N N . ASP B 1 252 ? -8.307 -9.337 63.464 1.00 38.90 252 ASP B N 1
ATOM 4483 C CA . ASP B 1 252 ? -7.687 -10.573 62.960 1.00 41.10 252 ASP B CA 1
ATOM 4484 C C . ASP B 1 252 ? -6.476 -10.428 62.054 1.00 41.36 252 ASP B C 1
ATOM 4485 O O . ASP B 1 252 ? -5.798 -11.421 61.744 1.00 44.30 252 ASP B O 1
ATOM 4490 N N . GLY B 1 253 ? -6.224 -9.223 61.576 1.00 38.93 253 GLY B N 1
ATOM 4491 C CA . GLY B 1 253 ? -5.032 -9.036 60.781 1.00 41.33 253 GLY B CA 1
ATOM 4492 C C . GLY B 1 253 ? -5.355 -9.280 59.337 1.00 32.35 253 GLY B C 1
ATOM 4493 O O . GLY B 1 253 ? -4.457 -9.426 58.527 1.00 32.48 253 GLY B O 1
ATOM 4494 N N . GLU B 1 254 ? -6.643 -9.358 59.036 1.00 30.28 254 GLU B N 1
ATOM 4495 C CA . GLU B 1 254 ? -7.081 -9.494 57.669 1.00 33.71 254 GLU B CA 1
ATOM 4496 C C . GLU B 1 254 ? -6.634 -8.291 56.836 1.00 35.99 254 GLU B C 1
ATOM 4497 O O . GLU B 1 254 ? -6.138 -8.459 55.717 1.00 37.87 254 GLU B O 1
ATOM 4503 N N . ILE B 1 255 ? -6.767 -7.084 57.371 1.00 27.71 255 ILE B N 1
ATOM 4504 C CA . ILE B 1 255 ? -6.114 -5.952 56.720 1.00 30.67 255 ILE B CA 1
ATOM 4505 C C . ILE B 1 255 ? -5.180 -5.222 57.700 1.00 37.32 255 ILE B C 1
ATOM 4506 O O . ILE B 1 255 ? -5.114 -5.616 58.858 1.00 45.80 255 ILE B O 1
ATOM 4511 N N . ALA B 1 256 ? -4.423 -4.212 57.258 1.00 36.76 256 ALA B N 1
ATOM 4512 C CA . ALA B 1 256 ? -3.308 -3.707 58.078 1.00 36.60 256 ALA B CA 1
ATOM 4513 C C . ALA B 1 256 ? -3.655 -2.446 58.854 1.00 39.16 256 ALA B C 1
ATOM 4514 O O . ALA B 1 256 ? -2.931 -2.050 59.794 1.00 30.58 256 ALA B O 1
ATOM 4516 N N . GLY B 1 257 ? -4.760 -1.826 58.441 1.00 34.03 257 GLY B N 1
ATOM 4517 C CA . GLY B 1 257 ? -5.306 -0.655 59.091 1.00 29.49 257 GLY B CA 1
ATOM 4518 C C . GLY B 1 257 ? -6.350 0.009 58.224 1.00 28.62 257 GLY B C 1
ATOM 4519 O O . GLY B 1 257 ? -6.527 -0.338 57.045 1.00 38.19 257 GLY B O 1
ATOM 4520 N N . ALA B 1 258 ? -6.986 1.038 58.756 1.00 23.10 258 ALA B N 1
ATOM 4521 C CA . ALA B 1 258 ? -8.025 1.686 57.988 1.00 25.34 258 ALA B CA 1
ATOM 4522 C C . ALA B 1 258 ? -8.104 3.162 58.284 1.00 27.23 258 ALA B C 1
ATOM 4523 O O . ALA B 1 258 ? -7.691 3.619 59.344 1.00 29.68 258 ALA B O 1
ATOM 4525 N N . GLY B 1 259 ? -8.608 3.904 57.314 1.00 25.01 259 GLY B N 1
ATOM 4526 C CA . GLY B 1 259 ? -8.776 5.329 57.433 1.00 27.35 259 GLY B CA 1
ATOM 4527 C C . GLY B 1 259 ? -10.209 5.593 57.080 1.00 28.19 259 GLY B C 1
ATOM 4528 O O . GLY B 1 259 ? -10.651 5.277 55.965 1.00 24.69 259 GLY B O 1
ATOM 4529 N N . LEU B 1 260 ? -10.932 6.156 58.049 1.00 30.58 260 LEU B N 1
ATOM 4530 C CA . LEU B 1 260 ? -12.362 6.351 57.899 1.00 31.26 260 LEU B CA 1
ATOM 4531 C C . LEU B 1 260 ? -12.796 7.800 58.154 1.00 31.66 260 LEU B C 1
ATOM 4532 O O . LEU B 1 260 ? -12.396 8.398 59.148 1.00 32.42 260 LEU B O 1
ATOM 4537 N N . ASP B 1 261 ? -13.633 8.339 57.261 1.00 34.58 261 ASP B N 1
ATOM 4538 C CA . ASP B 1 261 ? -14.311 9.645 57.426 1.00 38.12 261 ASP B CA 1
ATOM 4539 C C . ASP B 1 261 ? -15.807 9.553 57.816 1.00 38.19 261 ASP B C 1
ATOM 4540 O O . ASP B 1 261 ? -16.476 10.572 58.039 1.00 34.13 261 ASP B O 1
ATOM 4545 N N . THR B 1 262 ? -16.341 8.339 57.778 1.00 35.12 262 THR B N 1
ATOM 4546 C CA . THR B 1 262 ? -17.762 8.085 57.905 1.00 34.30 262 THR B CA 1
ATOM 4547 C C . THR B 1 262 ? -17.940 6.681 58.433 1.00 34.59 262 THR B C 1
ATOM 4548 O O . THR B 1 262 ? -17.104 5.819 58.179 1.00 35.09 262 THR B O 1
ATOM 4552 N N . LEU B 1 263 ? -19.031 6.443 59.150 1.00 39.21 263 LEU B N 1
ATOM 4553 C CA . LEU B 1 263 ? -19.327 5.119 59.712 1.00 42.37 263 LEU B CA 1
ATOM 4554 C C . LEU B 1 263 ? -20.807 4.757 59.523 1.00 45.30 263 LEU B C 1
ATOM 4555 O O . LEU B 1 263 ? -21.685 5.632 59.599 1.00 48.82 263 LEU B O 1
ATOM 4560 N N . ALA B 1 264 ? -21.091 3.519 59.128 1.00 40.61 264 ALA B N 1
ATOM 4561 C CA . ALA B 1 264 ? -22.462 3.055 59.218 1.00 43.03 264 ALA B CA 1
ATOM 4562 C C . ALA B 1 264 ? -23.013 3.476 60.584 1.00 46.52 264 ALA B C 1
ATOM 4563 O O . ALA B 1 264 ? -22.427 3.101 61.611 1.00 44.55 264 ALA B O 1
ATOM 4565 N N . GLY B 1 265 ? -24.093 4.268 60.606 1.00 46.13 265 GLY B N 1
ATOM 4566 C CA . GLY B 1 265 ? -24.722 4.673 61.863 1.00 45.72 265 GLY B CA 1
ATOM 4567 C C . GLY B 1 265 ? -24.272 5.959 62.567 1.00 46.07 265 GLY B C 1
ATOM 4568 O O . GLY B 1 265 ? -24.686 6.224 63.689 1.00 39.63 265 GLY B O 1
ATOM 4569 N N . GLU B 1 266 ? -23.445 6.758 61.897 1.00 52.90 266 GLU B N 1
ATOM 4570 C CA . GLU B 1 266 ? -22.821 7.979 62.438 1.00 42.50 266 GLU B CA 1
ATOM 4571 C C . GLU B 1 266 ? -23.693 9.141 62.869 1.00 41.93 266 GLU B C 1
ATOM 4572 O O . GLU B 1 266 ? -23.291 9.936 63.711 1.00 42.03 266 GLU B O 1
ATOM 4578 N N . SER B 1 267 ? -24.862 9.264 62.260 1.00 38.61 267 SER B N 1
ATOM 4579 C CA . SER B 1 267 ? -25.664 10.473 62.397 1.00 42.46 267 SER B CA 1
ATOM 4580 C C . SER B 1 267 ? -26.228 10.755 63.773 1.00 46.58 267 SER B C 1
ATOM 4581 O O . SER B 1 267 ? -26.785 11.829 64.023 1.00 50.84 267 SER B O 1
ATOM 4584 N N . SER B 1 268 ? -26.073 9.786 64.662 1.00 47.98 268 SER B N 1
ATOM 4585 C CA . SER B 1 268 ? -26.350 9.972 66.081 1.00 45.19 268 SER B CA 1
ATOM 4586 C C . SER B 1 268 ? -25.430 10.928 66.834 1.00 47.18 268 SER B C 1
ATOM 4587 O O . SER B 1 268 ? -25.889 11.694 67.683 1.00 50.15 268 SER B O 1
ATOM 4590 N N . TYR B 1 269 ? -24.141 10.893 66.498 1.00 49.48 269 TYR B N 1
ATOM 4591 C CA . TYR B 1 269 ? -23.123 11.718 67.157 1.00 49.29 269 TYR B CA 1
ATOM 4592 C C . TYR B 1 269 ? -22.218 12.587 66.262 1.00 49.06 269 TYR B C 1
ATOM 4593 O O . TYR B 1 269 ? -21.637 13.568 66.728 1.00 48.69 269 TYR B O 1
ATOM 4602 N N . PHE B 1 270 ? -22.165 12.325 64.967 1.00 44.70 270 PHE B N 1
ATOM 4603 C CA . PHE B 1 270 ? -21.252 13.121 64.186 1.00 44.61 270 PHE B CA 1
ATOM 4604 C C . PHE B 1 270 ? -22.030 14.429 64.040 1.00 50.68 270 PHE B C 1
ATOM 4605 O O . PHE B 1 270 ? -23.216 14.433 63.674 1.00 50.78 270 PHE B O 1
ATOM 4613 N N . GLY B 1 271 ? -21.390 15.536 64.398 1.00 49.54 271 GLY B N 1
ATOM 4614 C CA . GLY B 1 271 ? -22.051 16.826 64.326 1.00 49.72 271 GLY B CA 1
ATOM 4615 C C . GLY B 1 271 ? -22.811 17.125 65.606 1.00 47.90 271 GLY B C 1
ATOM 4616 O O . GLY B 1 271 ? -23.637 18.025 65.664 1.00 48.71 271 GLY B O 1
ATOM 4617 N N . HIS B 1 272 ? -22.528 16.362 66.645 1.00 43.93 272 HIS B N 1
ATOM 4618 C CA . HIS B 1 272 ? -23.114 16.640 67.936 1.00 43.90 272 HIS B CA 1
ATOM 4619 C C . HIS B 1 272 ? -22.070 16.948 68.974 1.00 46.07 272 HIS B C 1
ATOM 4620 O O . HIS B 1 272 ? -20.868 16.813 68.751 1.00 46.59 272 HIS B O 1
ATOM 4627 N N . THR B 1 273 ? -22.576 17.423 70.101 1.00 47.66 273 THR B N 1
ATOM 4628 C CA . THR B 1 273 ? -21.820 17.720 71.304 1.00 44.85 273 THR B CA 1
ATOM 4629 C C . THR B 1 273 ? -22.900 17.939 72.341 1.00 45.55 273 THR B C 1
ATOM 4630 O O . THR B 1 273 ? -24.043 18.247 71.973 1.00 43.52 273 THR B O 1
ATOM 4634 N N . GLY B 1 274 ? -22.596 17.742 73.616 1.00 41.93 274 GLY B N 1
ATOM 4635 C CA . GLY B 1 274 ? -21.512 16.927 74.100 1.00 36.25 274 GLY B CA 1
ATOM 4636 C C . GLY B 1 274 ? -22.232 15.681 74.534 1.00 43.70 274 GLY B C 1
ATOM 4637 O O . GLY B 1 274 ? -23.169 15.723 75.332 1.00 41.28 274 GLY B O 1
ATOM 4638 N N . LEU B 1 275 ? -21.834 14.566 73.958 1.00 47.68 275 LEU B N 1
ATOM 4639 C CA . LEU B 1 275 ? -22.547 13.315 74.141 1.00 48.64 275 LEU B CA 1
ATOM 4640 C C . LEU B 1 275 ? -22.207 12.782 75.532 1.00 54.92 275 LEU B C 1
ATOM 4641 O O . LEU B 1 275 ? -21.320 13.317 76.230 1.00 48.72 275 LEU B O 1
ATOM 4646 N N . THR B 1 276 ? -22.945 11.761 75.957 1.00 52.96 276 THR B N 1
ATOM 4647 C CA . THR B 1 276 ? -22.554 10.999 77.134 1.00 53.93 276 THR B CA 1
ATOM 4648 C C . THR B 1 276 ? -21.757 9.787 76.640 1.00 54.74 276 THR B C 1
ATOM 4649 O O . THR B 1 276 ? -21.739 9.496 75.438 1.00 52.15 276 THR B O 1
ATOM 4653 N N . ASP B 1 277 ? -21.181 9.008 77.542 1.00 54.94 277 ASP B N 1
ATOM 4654 C CA . ASP B 1 277 ? -20.482 7.832 77.053 1.00 53.85 277 ASP B CA 1
ATOM 4655 C C . ASP B 1 277 ? -21.434 6.851 76.363 1.00 56.08 277 ASP B C 1
ATOM 4656 O O . ASP B 1 277 ? -21.112 6.340 75.292 1.00 54.58 277 ASP B O 1
ATOM 4661 N N . SER B 1 278 ? -22.636 6.683 76.914 1.00 56.86 278 SER B N 1
ATOM 4662 C CA . SER B 1 278 ? -23.667 5.821 76.330 1.00 52.50 278 SER B CA 1
ATOM 4663 C C . SER B 1 278 ? -24.060 6.201 74.895 1.00 50.75 278 SER B C 1
ATOM 4664 O O . SER B 1 278 ? -24.481 5.336 74.113 1.00 45.46 278 SER B O 1
ATOM 4667 N N . GLU B 1 279 ? -23.843 7.475 74.547 1.00 48.90 279 GLU B N 1
ATOM 4668 C CA . GLU B 1 279 ? -24.286 8.064 73.274 1.00 48.90 279 GLU B CA 1
ATOM 4669 C C . GLU B 1 279 ? -23.273 7.986 72.127 1.00 49.72 279 GLU B C 1
ATOM 4670 O O . GLU B 1 279 ? -23.634 8.149 70.971 1.00 49.72 279 GLU B O 1
ATOM 4676 N N . ILE B 1 280 ? -22.026 7.685 72.445 1.00 42.52 280 ILE B N 1
ATOM 4677 C CA . ILE B 1 280 ? -21.027 7.430 71.436 1.00 35.88 280 ILE B CA 1
ATOM 4678 C C . ILE B 1 280 ? -20.884 5.938 71.442 1.00 43.01 280 ILE B C 1
ATOM 4679 O O . ILE B 1 280 ? -20.670 5.352 72.496 1.00 49.26 280 ILE B O 1
ATOM 4684 N N . PRO B 1 281 ? -21.024 5.299 70.269 1.00 42.25 281 PRO B N 1
ATOM 4685 C CA . PRO B 1 281 ? -21.142 3.832 70.214 1.00 42.33 281 PRO B CA 1
ATOM 4686 C C . PRO B 1 281 ? -19.856 3.016 70.478 1.00 42.71 281 PRO B C 1
ATOM 4687 O O . PRO B 1 281 ? -18.729 3.445 70.175 1.00 40.42 281 PRO B O 1
ATOM 4691 N N . GLU B 1 282 ? -20.083 1.790 70.966 1.00 42.75 282 GLU B N 1
ATOM 4692 C CA . GLU B 1 282 ? -19.062 0.751 71.153 1.00 41.68 282 GLU B CA 1
ATOM 4693 C C . GLU B 1 282 ? -18.157 0.570 69.913 1.00 41.80 282 GLU B C 1
ATOM 4694 O O . GLU B 1 282 ? -16.929 0.522 70.050 1.00 38.45 282 GLU B O 1
ATOM 4700 N N . ASP B 1 283 ? -18.726 0.483 68.712 1.00 43.33 283 ASP B N 1
ATOM 4701 C CA . ASP B 1 283 ? -17.892 0.264 67.521 1.00 45.30 283 ASP B CA 1
ATOM 4702 C C . ASP B 1 283 ? -16.875 1.403 67.298 1.00 43.24 283 ASP B C 1
ATOM 4703 O O . ASP B 1 283 ? -15.645 1.172 67.157 1.00 34.15 283 ASP B O 1
ATOM 4708 N N . TYR B 1 284 ? -17.391 2.627 67.350 1.00 45.60 284 TYR B N 1
ATOM 4709 C CA . TYR B 1 284 ? -16.556 3.793 67.240 1.00 38.49 284 TYR B CA 1
ATOM 4710 C C . TYR B 1 284 ? -15.436 3.713 68.238 1.00 36.86 284 TYR B C 1
ATOM 4711 O O . TYR B 1 284 ? -14.270 3.829 67.872 1.00 36.84 284 TYR B O 1
ATOM 4720 N N . LYS B 1 285 ? -15.772 3.489 69.496 1.00 36.89 285 LYS B N 1
ATOM 4721 C CA . LYS B 1 285 ? -14.720 3.510 70.489 1.00 38.95 285 LYS B CA 1
ATOM 4722 C C . LYS B 1 285 ? -13.697 2.400 70.212 1.00 39.29 285 LYS B C 1
ATOM 4723 O O . LYS B 1 285 ? -12.498 2.584 70.447 1.00 40.52 285 LYS B O 1
ATOM 4729 N N . THR B 1 286 ? -14.153 1.265 69.679 1.00 35.86 286 THR B N 1
ATOM 4730 C CA . THR B 1 286 ? -13.239 0.159 69.435 1.00 31.00 286 THR B CA 1
ATOM 4731 C C . THR B 1 286 ? -12.198 0.571 68.415 1.00 35.66 286 THR B C 1
ATOM 4732 O O . THR B 1 286 ? -11.002 0.289 68.564 1.00 35.09 286 THR B O 1
ATOM 4736 N N . LEU B 1 287 ? -12.684 1.243 67.368 1.00 38.39 287 LEU B N 1
ATOM 4737 C CA . LEU B 1 287 ? -11.871 1.585 66.195 1.00 35.27 287 LEU B CA 1
ATOM 4738 C C . LEU B 1 287 ? -10.894 2.684 66.558 1.00 37.20 287 LEU B C 1
ATOM 4739 O O . LEU B 1 287 ? -9.725 2.676 66.183 1.00 38.96 287 LEU B O 1
ATOM 4744 N N . ALA B 1 288 ? -11.378 3.587 67.390 1.00 37.98 288 ALA B N 1
ATOM 4745 C CA . ALA B 1 288 ? -10.681 4.819 67.648 1.00 35.96 288 ALA B CA 1
ATOM 4746 C C . ALA B 1 288 ? -9.533 4.501 68.527 1.00 33.08 288 ALA B C 1
ATOM 4747 O O . ALA B 1 288 ? -8.664 5.329 68.711 1.00 35.43 288 ALA B O 1
ATOM 4749 N N . LYS B 1 289 ? -9.560 3.321 69.124 1.00 35.68 289 LYS B N 1
ATOM 4750 C CA . LYS B 1 289 ? -8.500 2.939 70.041 1.00 44.76 289 LYS B CA 1
ATOM 4751 C C . LYS B 1 289 ? -7.413 2.173 69.284 1.00 45.69 289 LYS B C 1
ATOM 4752 O O . LYS B 1 289 ? -6.402 1.783 69.876 1.00 43.78 289 LYS B O 1
ATOM 4758 N N . MET B 1 290 ? -7.652 1.939 67.990 1.00 43.59 290 MET B N 1
ATOM 4759 C CA . MET B 1 290 ? -6.752 1.175 67.116 1.00 39.19 290 MET B CA 1
ATOM 4760 C C . MET B 1 290 ? -5.755 2.161 66.479 1.00 38.67 290 MET B C 1
ATOM 4761 O O . MET B 1 290 ? -6.194 3.104 65.802 1.00 41.58 290 MET B O 1
ATOM 4766 N N . PRO B 1 291 ? -4.435 2.012 66.757 1.00 32.42 291 PRO B N 1
ATOM 4767 C CA . PRO B 1 291 ? -3.426 2.949 66.240 1.00 32.23 291 PRO B CA 1
ATOM 4768 C C . PRO B 1 291 ? -3.311 2.955 64.728 1.00 36.33 291 PRO B C 1
ATOM 4769 O O . PRO B 1 291 ? -2.983 3.997 64.146 1.00 32.54 291 PRO B O 1
ATOM 4773 N N . ASN B 1 292 ? -3.686 1.826 64.120 1.00 35.54 292 ASN B N 1
ATOM 4774 C CA . ASN B 1 292 ? -3.795 1.683 62.673 1.00 30.38 292 ASN B CA 1
ATOM 4775 C C . ASN B 1 292 ? -5.133 2.065 62.086 1.00 27.77 292 ASN B C 1
ATOM 4776 O O . ASN B 1 292 ? -5.441 1.794 60.937 1.00 28.51 292 ASN B O 1
ATOM 4781 N N . VAL B 1 293 ? -5.957 2.680 62.899 1.00 32.25 293 VAL B N 1
ATOM 4782 C CA . VAL B 1 293 ? -7.118 3.316 62.360 1.00 29.50 293 VAL B CA 1
ATOM 4783 C C . VAL B 1 293 ? -7.024 4.796 62.487 1.00 29.66 293 VAL B C 1
ATOM 4784 O O . VAL B 1 293 ? -6.510 5.312 63.476 1.00 31.83 293 VAL B O 1
ATOM 4788 N N . VAL B 1 294 ? -7.584 5.480 61.506 1.00 31.79 294 VAL B N 1
ATOM 4789 C CA . VAL B 1 294 ? -7.861 6.892 61.654 1.00 36.41 294 VAL B CA 1
ATOM 4790 C C . VAL B 1 294 ? -9.337 7.177 61.348 1.00 35.64 294 VAL B C 1
ATOM 4791 O O . VAL B 1 294 ? -9.947 6.609 60.420 1.00 30.09 294 VAL B O 1
ATOM 4795 N N . ILE B 1 295 ? -9.903 8.049 62.168 1.00 32.29 295 ILE B N 1
ATOM 4796 C CA . ILE B 1 295 ? -11.286 8.388 62.037 1.00 30.46 295 ILE B CA 1
ATOM 4797 C C . ILE B 1 295 ? -11.328 9.885 62.124 1.00 34.13 295 ILE B C 1
ATOM 4798 O O . ILE B 1 295 ? -10.787 10.464 63.057 1.00 36.18 295 ILE B O 1
ATOM 4803 N N . THR B 1 296 ? -11.936 10.509 61.118 1.00 34.25 296 THR B N 1
ATOM 4804 C CA . THR B 1 296 ? -12.342 11.914 61.146 1.00 34.16 296 THR B CA 1
ATOM 4805 C C . THR B 1 296 ? -13.843 12.006 61.058 1.00 33.05 296 THR B C 1
ATOM 4806 O O . THR B 1 296 ? -14.457 11.120 60.475 1.00 31.15 296 THR B O 1
ATOM 4810 N N . PRO B 1 297 ? -14.437 13.079 61.605 1.00 32.82 297 PRO B N 1
ATOM 4811 C CA . PRO B 1 297 ? -15.902 13.140 61.672 1.00 37.56 297 PRO B CA 1
ATOM 4812 C C . PRO B 1 297 ? -16.568 13.666 60.388 1.00 36.49 297 PRO B C 1
ATOM 4813 O O . PRO B 1 297 ? -17.134 14.753 60.446 1.00 35.53 297 PRO B O 1
ATOM 4817 N N . HIS B 1 298 ? -16.524 12.929 59.277 1.00 35.94 298 HIS B N 1
ATOM 4818 C CA . HIS B 1 298 ? -17.075 13.442 58.021 1.00 36.45 298 HIS B CA 1
ATOM 4819 C C . HIS B 1 298 ? -16.655 14.890 57.821 1.00 36.53 298 HIS B C 1
ATOM 4820 O O . HIS B 1 298 ? -17.503 15.758 57.627 1.00 37.34 298 HIS B O 1
ATOM 4827 N N . SER B 1 299 ? -15.360 15.155 57.922 1.00 36.75 299 SER B N 1
ATOM 4828 C CA . SER B 1 299 ? -14.825 16.474 57.599 1.00 38.54 299 SER B CA 1
ATOM 4829 C C . SER B 1 299 ? -14.144 16.471 56.236 1.00 37.92 299 SER B C 1
ATOM 4830 O O . SER B 1 299 ? -13.533 17.459 55.835 1.00 37.81 299 SER B O 1
ATOM 4833 N N . ALA B 1 300 ? -14.239 15.353 55.532 1.00 33.61 300 ALA B N 1
ATOM 4834 C CA . ALA B 1 300 ? -13.548 15.249 54.278 1.00 29.69 300 ALA B CA 1
ATOM 4835 C C . ALA B 1 300 ? -13.882 16.421 53.398 1.00 29.77 300 ALA B C 1
ATOM 4836 O O . ALA B 1 300 ? -13.019 16.984 52.751 1.00 29.40 300 ALA B O 1
ATOM 4838 N N . PHE B 1 301 ? -15.153 16.783 53.397 1.00 31.37 301 PHE B N 1
ATOM 4839 C CA . PHE B 1 301 ? -15.661 17.887 52.599 1.00 32.67 301 PHE B CA 1
ATOM 4840 C C . PHE B 1 301 ? -15.168 19.261 53.055 1.00 32.79 301 PHE B C 1
ATOM 4841 O O . PHE B 1 301 ? -15.224 20.225 52.297 1.00 32.42 301 PHE B O 1
ATOM 4849 N N . TYR B 1 302 ? -14.641 19.352 54.269 1.00 31.00 302 TYR B N 1
ATOM 4850 C CA . TYR B 1 302 ? -14.670 20.620 55.000 1.00 33.67 302 TYR B CA 1
ATOM 4851 C C . TYR B 1 302 ? -13.556 21.639 54.732 1.00 41.01 302 TYR B C 1
ATOM 4852 O O . TYR B 1 302 ? -12.678 21.864 55.586 1.00 42.86 302 TYR B O 1
ATOM 4861 N N . THR B 1 303 ? -13.635 22.284 53.560 1.00 38.58 303 THR B N 1
ATOM 4862 C CA . THR B 1 303 ? -12.671 23.316 53.144 1.00 40.85 303 THR B CA 1
ATOM 4863 C C . THR B 1 303 ? -13.293 24.658 52.741 1.00 38.66 303 THR B C 1
ATOM 4864 O O . THR B 1 303 ? -14.481 24.742 52.439 1.00 36.54 303 THR B O 1
ATOM 4868 N N . GLU B 1 304 ? -12.441 25.686 52.750 1.00 38.45 304 GLU B N 1
ATOM 4869 C CA . GLU B 1 304 ? -12.723 27.018 52.246 1.00 33.06 304 GLU B CA 1
ATOM 4870 C C . GLU B 1 304 ? -13.510 26.886 50.943 1.00 36.05 304 GLU B C 1
ATOM 4871 O O . GLU B 1 304 ? -14.623 27.403 50.802 1.00 43.89 304 GLU B O 1
ATOM 4877 N N . THR B 1 305 ? -12.953 26.122 50.009 1.00 34.36 305 THR B N 1
ATOM 4878 C CA . THR B 1 305 ? -13.538 25.960 48.678 1.00 34.88 305 THR B CA 1
ATOM 4879 C C . THR B 1 305 ? -14.958 25.394 48.757 1.00 36.26 305 THR B C 1
ATOM 4880 O O . THR B 1 305 ? -15.893 25.936 48.192 1.00 33.81 305 THR B O 1
ATOM 4884 N N . SER B 1 306 ? -15.088 24.275 49.448 1.00 38.74 306 SER B N 1
ATOM 4885 C CA . SER B 1 306 ? -16.367 23.647 49.741 1.00 36.95 306 SER B CA 1
ATOM 4886 C C . SER B 1 306 ? -17.433 24.600 50.316 1.00 35.30 306 SER B C 1
ATOM 4887 O O . SER B 1 306 ? -18.486 24.784 49.722 1.00 39.12 306 SER B O 1
ATOM 4890 N N . ILE B 1 307 ? -17.150 25.235 51.446 1.00 37.02 307 ILE B N 1
ATOM 4891 C CA . ILE B 1 307 ? -18.088 26.202 52.036 1.00 41.12 307 ILE B CA 1
ATOM 4892 C C . ILE B 1 307 ? -18.535 27.190 50.970 1.00 39.73 307 ILE B C 1
ATOM 4893 O O . ILE B 1 307 ? -19.744 27.379 50.712 1.00 41.87 307 ILE B O 1
ATOM 4898 N N . ARG B 1 308 ? -17.541 27.807 50.352 1.00 35.88 308 ARG B N 1
ATOM 4899 C CA . ARG B 1 308 ? -17.777 28.801 49.331 1.00 37.83 308 ARG B CA 1
ATOM 4900 C C . ARG B 1 308 ? -18.659 28.316 48.209 1.00 38.77 308 ARG B C 1
ATOM 4901 O O . ARG B 1 308 ? -19.537 29.032 47.780 1.00 41.61 308 ARG B O 1
ATOM 4909 N N . ASN B 1 309 ? -18.369 27.140 47.671 1.00 37.65 309 ASN B N 1
ATOM 4910 C CA . ASN B 1 309 ? -19.091 26.646 46.510 1.00 35.55 309 ASN B CA 1
ATOM 4911 C C . ASN B 1 309 ? -20.522 26.292 46.880 1.00 34.74 309 ASN B C 1
ATOM 4912 O O . ASN B 1 309 ? -21.450 26.610 46.155 1.00 35.67 309 ASN B O 1
ATOM 4917 N N . MET B 1 310 ? -20.700 25.592 47.990 1.00 39.48 310 MET B N 1
ATOM 4918 C CA . MET B 1 310 ? -22.034 25.414 48.573 1.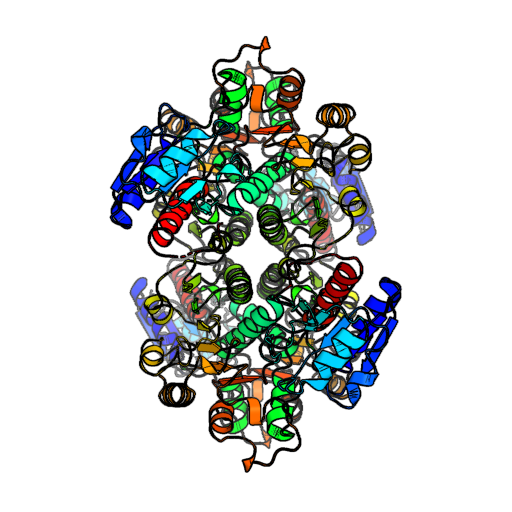00 47.42 310 MET B CA 1
ATOM 4919 C C . MET B 1 310 ? -22.881 26.676 48.624 1.00 47.02 310 MET B C 1
ATOM 4920 O O . MET B 1 310 ? -24.061 26.658 48.278 1.00 49.70 310 MET B O 1
ATOM 4925 N N . VAL B 1 311 ? -22.300 27.763 49.106 1.00 43.36 311 VAL B N 1
ATOM 4926 C CA . VAL B 1 311 ? -23.036 29.012 49.089 1.00 38.58 311 VAL B CA 1
ATOM 4927 C C . VAL B 1 311 ? -23.246 29.647 47.704 1.00 43.51 311 VAL B C 1
ATOM 4928 O O . VAL B 1 311 ? -24.380 29.936 47.324 1.00 46.52 311 VAL B O 1
ATOM 4932 N N . GLN B 1 312 ? -22.162 29.819 46.935 1.00 46.72 312 GLN B N 1
ATOM 4933 C CA . GLN B 1 312 ? -22.192 30.610 45.689 1.00 42.94 312 GLN B CA 1
ATOM 4934 C C . GLN B 1 312 ? -22.795 29.870 44.517 1.00 44.38 312 GLN B C 1
ATOM 4935 O O . GLN B 1 312 ? -23.441 30.481 43.666 1.00 54.46 312 GLN B O 1
ATOM 4941 N N . ILE B 1 313 ? -22.655 28.559 44.482 1.00 40.41 313 ILE B N 1
ATOM 4942 C CA . ILE B 1 313 ? -23.331 27.851 43.424 1.00 41.19 313 ILE B CA 1
ATOM 4943 C C . ILE B 1 313 ? -24.824 27.893 43.624 1.00 45.84 313 ILE B C 1
ATOM 4944 O O . ILE B 1 313 ? -25.591 28.049 42.677 1.00 50.77 313 ILE B O 1
ATOM 4949 N N . CYS B 1 314 ? -25.243 27.823 44.877 1.00 48.84 314 CYS B N 1
ATOM 4950 C CA . CYS B 1 314 ? -26.666 27.836 45.143 1.00 53.21 314 CYS B CA 1
ATOM 4951 C C . CYS B 1 314 ? -27.251 29.208 44.881 1.00 55.28 314 CYS B C 1
ATOM 4952 O O . CYS B 1 314 ? -28.199 29.346 44.110 1.00 56.75 314 CYS B O 1
ATOM 4955 N N . LEU B 1 315 ? -26.656 30.233 45.482 1.00 51.85 315 LEU B N 1
ATOM 4956 C CA . LEU B 1 315 ? -27.178 31.559 45.226 1.00 53.99 315 LEU B CA 1
ATOM 4957 C C . LEU B 1 315 ? -27.181 31.884 43.744 1.00 60.46 315 LEU B C 1
ATOM 4958 O O . LEU B 1 315 ? -28.220 32.293 43.237 1.00 72.89 315 LEU B O 1
ATOM 4963 N N . THR B 1 316 ? -26.090 31.674 43.009 1.00 54.01 316 THR B N 1
ATOM 4964 C CA . THR B 1 316 ? -26.192 32.030 41.591 1.00 56.05 316 THR B CA 1
ATOM 4965 C C . THR B 1 316 ? -27.277 31.181 40.873 1.00 63.16 316 THR B C 1
ATOM 4966 O O . THR B 1 316 ? -28.010 31.711 40.035 1.00 65.17 316 THR B O 1
ATOM 4970 N N . ASP B 1 317 ? -27.403 29.888 41.196 1.00 58.14 317 ASP B N 1
ATOM 4971 C CA . ASP B 1 317 ? -28.500 29.096 40.619 1.00 54.14 317 ASP B CA 1
ATOM 4972 C C . ASP B 1 317 ? -29.848 29.752 40.843 1.00 66.28 317 ASP B C 1
ATOM 4973 O O . ASP B 1 317 ? -30.688 29.848 39.931 1.00 74.52 317 ASP B O 1
ATOM 4978 N N .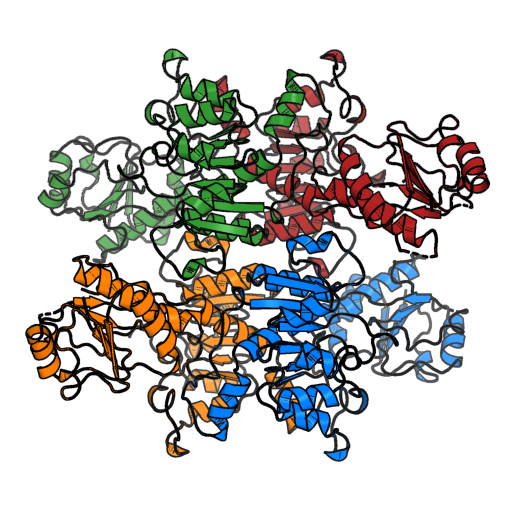 GLN B 1 318 ? -30.049 30.222 42.065 1.00 67.88 318 GLN B N 1
ATOM 4979 C CA . GLN B 1 318 ? -31.278 30.920 42.422 1.00 71.26 318 GLN B CA 1
ATOM 4980 C C . GLN B 1 318 ? -31.482 32.236 41.648 1.00 67.04 318 GLN B C 1
ATOM 4981 O O . GLN B 1 318 ? -32.618 32.594 41.305 1.00 68.61 318 GLN B O 1
ATOM 4987 N N . LEU B 1 319 ? -30.383 32.925 41.339 1.00 60.55 319 LEU B N 1
ATOM 4988 C CA . LEU B 1 319 ? -30.463 34.169 40.576 1.00 67.34 319 LEU B CA 1
ATOM 4989 C C . LEU B 1 319 ? -30.823 33.855 39.116 1.00 74.20 319 LEU B C 1
ATOM 4990 O O . LEU B 1 319 ? -31.672 34.535 38.531 1.00 75.80 319 LEU B O 1
ATOM 4995 N N . THR B 1 320 ? -30.170 32.871 38.498 1.00 69.24 320 THR B N 1
ATOM 4996 C CA . THR B 1 320 ? -30.622 32.475 37.168 1.00 68.15 320 THR B CA 1
ATOM 4997 C C . THR B 1 320 ? -32.093 32.045 37.229 1.00 70.49 320 THR B C 1
ATOM 4998 O O . THR B 1 320 ? -32.812 32.134 36.240 1.00 75.98 320 THR B O 1
ATOM 5002 N N . ILE B 1 321 ? -32.566 31.618 38.393 1.00 70.30 321 ILE B N 1
ATOM 5003 C CA . ILE B 1 321 ? -33.994 31.317 38.494 1.00 75.86 321 ILE B CA 1
ATOM 5004 C C . ILE B 1 321 ? -34.902 32.564 38.465 1.00 76.57 321 ILE B C 1
ATOM 5005 O O . ILE B 1 321 ? -35.769 32.671 37.595 1.00 77.42 321 ILE B O 1
ATOM 5010 N N . ALA B 1 322 ? -34.634 33.542 39.329 1.00 74.62 322 ALA B N 1
ATOM 5011 C CA . ALA B 1 322 ? -35.425 34.783 39.360 1.00 77.76 322 ALA B CA 1
ATOM 5012 C C . ALA B 1 322 ? -35.508 35.525 38.023 1.00 81.45 322 ALA B C 1
ATOM 5013 O O . ALA B 1 322 ? -36.440 36.309 37.811 1.00 83.05 322 ALA B O 1
ATOM 5015 N N . LYS B 1 323 ? -34.537 35.305 37.142 1.00 80.44 323 LYS B N 1
ATOM 5016 C CA . LYS B 1 323 ? -34.544 35.952 35.836 1.00 76.54 323 LYS B CA 1
ATOM 5017 C C . LYS B 1 323 ? -35.075 34.973 34.797 1.00 77.07 323 LYS B C 1
ATOM 5018 O O . LYS B 1 323 ? -34.915 35.188 33.605 1.00 85.13 323 LYS B O 1
ATOM 5024 N N . GLY B 1 324 ? -35.666 33.875 35.262 1.00 77.27 324 GLY B N 1
ATOM 5025 C CA . GLY B 1 324 ? -36.282 32.897 34.376 1.00 79.84 324 GLY B CA 1
ATOM 5026 C C . GLY B 1 324 ? -35.536 31.716 33.788 1.00 81.90 324 GLY B C 1
ATOM 5027 O O . GLY B 1 324 ? -36.059 31.007 32.930 1.00 81.85 324 GLY B O 1
ATOM 5028 N N . GLY B 1 325 ? -34.314 31.494 34.232 1.00 82.32 325 GLY B N 1
ATOM 5029 C CA . GLY B 1 325 ? -33.576 30.329 33.792 1.00 81.76 325 GLY B CA 1
ATOM 5030 C C . GLY B 1 325 ? -34.056 29.087 34.519 1.00 86.23 325 GLY B C 1
ATOM 5031 O O . GLY B 1 325 ? -34.769 29.172 35.526 1.00 85.86 325 GLY B O 1
ATOM 5032 N N . ARG B 1 326 ? -33.726 27.926 33.965 1.00 88.50 326 ARG B N 1
ATOM 5033 C CA . ARG B 1 326 ? -33.992 26.661 34.638 1.00 89.00 326 ARG B CA 1
ATOM 5034 C C . ARG B 1 326 ? -32.725 25.789 34.599 1.00 89.21 326 ARG B C 1
ATOM 5035 O O . ARG B 1 326 ? -32.575 24.924 33.727 1.00 86.57 326 ARG B O 1
ATOM 5043 N N . PRO B 1 327 ? -31.794 26.040 35.540 1.00 80.99 327 PRO B N 1
ATOM 5044 C CA . PRO B 1 327 ? -30.463 25.423 35.569 1.00 78.42 327 PRO B CA 1
ATOM 5045 C C . PRO B 1 327 ? -30.486 23.931 35.896 1.00 73.62 327 PRO B C 1
ATOM 5046 O O . PRO B 1 327 ? -31.347 23.469 36.647 1.00 74.99 327 PRO B O 1
ATOM 5050 N N . ARG B 1 328 ? -29.518 23.204 35.346 1.00 67.72 328 ARG B N 1
ATOM 5051 C CA . ARG B 1 328 ? -29.448 21.751 35.446 1.00 65.78 328 ARG B CA 1
ATOM 5052 C C . ARG B 1 328 ? -29.431 21.274 36.902 1.00 69.31 328 ARG B C 1
ATOM 5053 O O . ARG B 1 328 ? -29.527 20.075 37.186 1.00 62.65 328 ARG B O 1
ATOM 5061 N N . SER B 1 329 ? -29.372 22.222 37.833 1.00 71.94 329 SER B N 1
ATOM 5062 C CA . SER B 1 329 ? -29.310 21.853 39.239 1.00 73.18 329 SER B CA 1
ATOM 5063 C C . SER B 1 329 ? -30.694 21.545 39.740 1.00 70.15 329 SER B C 1
ATOM 5064 O O . SER B 1 329 ? -30.878 21.042 40.851 1.00 69.03 329 SER B O 1
ATOM 5067 N N . ILE B 1 330 ? -31.659 21.836 38.879 1.00 68.14 330 ILE B N 1
ATOM 5068 C CA . ILE B 1 330 ? -33.045 21.520 39.128 1.00 71.82 330 ILE B CA 1
ATOM 5069 C C . ILE B 1 330 ? -33.196 20.010 39.040 1.00 76.31 330 ILE B C 1
ATOM 5070 O O . ILE B 1 330 ? -32.840 19.415 38.014 1.00 70.86 330 ILE B O 1
ATOM 5075 N N . VAL B 1 331 ? -33.688 19.404 40.122 1.00 76.73 331 VAL B N 1
ATOM 5076 C CA . VAL B 1 331 ? -33.751 17.941 40.284 1.00 79.38 331 VAL B CA 1
ATOM 5077 C C . VAL B 1 331 ? -35.124 17.320 39.930 1.00 77.04 331 VAL B C 1
ATOM 5078 O O . VAL B 1 331 ? -35.490 16.239 40.414 1.00 69.22 331 VAL B O 1
ATOM 5082 N N . ASN B 1 332 ? -35.846 17.995 39.036 1.00 80.43 332 ASN B N 1
ATOM 5083 C CA . ASN B 1 332 ? -37.157 17.552 38.566 1.00 69.56 332 ASN B CA 1
ATOM 5084 C C . ASN B 1 332 ? -37.699 18.400 37.411 1.00 52.03 332 ASN B C 1
ATOM 5085 O O . ASN B 1 332 ? -38.060 17.870 36.362 1.00 35.25 332 ASN B O 1
ATOM 5090 N N . THR C 1 2 ? -31.594 -10.866 22.299 1.00 44.33 2 THR C N 1
ATOM 5091 C CA . THR C 1 2 ? -31.456 -9.415 22.123 1.00 45.43 2 THR C CA 1
ATOM 5092 C C . THR C 1 2 ? -30.561 -9.062 20.926 1.00 50.97 2 THR C C 1
ATOM 5093 O O . THR C 1 2 ? -29.432 -9.550 20.827 1.00 52.60 2 THR C O 1
ATOM 5097 N N . LYS C 1 3 ? -31.049 -8.191 20.042 1.00 51.51 3 LYS C N 1
ATOM 5098 C CA . LYS C 1 3 ? -30.372 -7.933 18.760 1.00 47.92 3 LYS C CA 1
ATOM 5099 C C . LYS C 1 3 ? -30.177 -6.470 18.405 1.00 48.32 3 LYS C C 1
ATOM 5100 O O . LYS C 1 3 ? -31.013 -5.628 18.727 1.00 46.15 3 LYS C O 1
ATOM 5106 N N . ILE C 1 4 ? -29.027 -6.188 17.787 1.00 49.79 4 ILE C N 1
ATOM 5107 C CA . ILE C 1 4 ? -28.677 -4.861 17.265 1.00 46.13 4 ILE C CA 1
ATOM 5108 C C . ILE C 1 4 ? -28.145 -4.922 15.815 1.00 43.89 4 ILE C C 1
ATOM 5109 O O . ILE C 1 4 ? -27.337 -5.793 15.474 1.00 45.57 4 ILE C O 1
ATOM 5114 N N . ALA C 1 5 ? -28.622 -4.028 14.956 1.00 40.71 5 ALA C N 1
ATOM 5115 C CA . ALA C 1 5 ? -28.132 -3.966 13.572 1.00 36.98 5 ALA C CA 1
ATOM 5116 C C . ALA C 1 5 ? -27.114 -2.851 13.420 1.00 39.78 5 ALA C C 1
ATOM 5117 O O . ALA C 1 5 ? -27.420 -1.709 13.751 1.00 42.88 5 ALA C O 1
ATOM 5119 N N . MET C 1 6 ? -25.939 -3.133 12.869 1.00 39.79 6 MET C N 1
ATOM 5120 C CA . MET C 1 6 ? -24.942 -2.066 12.702 1.00 40.09 6 MET C CA 1
ATOM 5121 C C . MET C 1 6 ? -24.682 -1.616 11.261 1.00 37.54 6 MET C C 1
ATOM 5122 O O . MET C 1 6 ? -24.417 -2.434 10.395 1.00 42.95 6 MET C O 1
ATOM 5127 N N . TYR C 1 7 ? -24.726 -0.302 11.029 1.00 36.24 7 TYR C N 1
ATOM 5128 C CA . TYR C 1 7 ? -24.467 0.300 9.706 1.00 38.98 7 TYR C CA 1
ATOM 5129 C C . TYR C 1 7 ? -23.173 1.115 9.605 1.00 40.03 7 TYR C C 1
ATOM 5130 O O . TYR C 1 7 ? -22.630 1.582 10.610 1.00 44.67 7 TYR C O 1
ATOM 5139 N N . ASN C 1 8 ? -22.670 1.286 8.395 1.00 39.11 8 ASN C N 1
ATOM 5140 C CA . ASN C 1 8 ? -21.497 2.112 8.216 1.00 40.68 8 ASN C CA 1
ATOM 5141 C C . ASN C 1 8 ? -20.284 1.567 8.938 1.00 42.29 8 ASN C C 1
ATOM 5142 O O . ASN C 1 8 ? -19.430 2.330 9.412 1.00 47.62 8 ASN C O 1
ATOM 5147 N N . VAL C 1 9 ? -20.181 0.260 9.057 1.00 38.34 9 VAL C N 1
ATOM 5148 C CA . VAL C 1 9 ? -18.986 -0.242 9.699 1.00 38.70 9 VAL C CA 1
ATOM 5149 C C . VAL C 1 9 ? -17.820 -0.273 8.705 1.00 36.59 9 VAL C C 1
ATOM 5150 O O . VAL C 1 9 ? -17.959 -0.676 7.557 1.00 35.62 9 VAL C O 1
ATOM 5154 N N . SER C 1 10 ? -16.692 0.247 9.144 1.00 36.48 10 SER C N 1
ATOM 5155 C CA . SER C 1 10 ? -15.482 0.226 8.361 1.00 35.97 10 SER C CA 1
ATOM 5156 C C . SER C 1 10 ? -14.718 -0.932 8.976 1.00 39.19 10 SER C C 1
ATOM 5157 O O . SER C 1 10 ? -14.923 -1.263 10.136 1.00 41.77 10 SER C O 1
ATOM 5160 N N . PRO C 1 11 ? -13.809 -1.539 8.227 1.00 41.68 11 PRO C N 1
ATOM 5161 C CA . PRO C 1 11 ? -13.052 -2.666 8.771 1.00 43.48 11 PRO C CA 1
ATOM 5162 C C . PRO C 1 11 ? -12.612 -2.446 10.208 1.00 45.71 11 PRO C C 1
ATOM 5163 O O . PRO C 1 11 ? -12.797 -3.288 11.105 1.00 38.49 11 PRO C O 1
ATOM 5167 N N . ILE C 1 12 ? -12.158 -1.224 10.430 1.00 44.01 12 ILE C N 1
ATOM 5168 C CA . ILE C 1 12 ? -11.406 -0.857 11.604 1.00 35.84 12 ILE C CA 1
ATOM 5169 C C . ILE C 1 12 ? -12.182 -0.991 12.888 1.00 34.63 12 ILE C C 1
ATOM 5170 O O . ILE C 1 12 ? -11.619 -1.211 13.935 1.00 40.21 12 ILE C O 1
ATOM 5175 N N . GLU C 1 13 ? -13.489 -0.889 12.780 1.00 34.55 13 GLU C N 1
ATOM 5176 C CA . GLU C 1 13 ? -14.391 -1.027 13.912 1.00 38.90 13 GLU C CA 1
ATOM 5177 C C . GLU C 1 13 ? -14.613 -2.479 14.268 1.00 39.45 13 GLU C C 1
ATOM 5178 O O . GLU C 1 13 ? -14.858 -2.836 15.429 1.00 38.30 13 GLU C O 1
ATOM 5184 N N . VAL C 1 14 ? -14.538 -3.314 13.245 1.00 45.43 14 VAL C N 1
ATOM 5185 C CA . VAL C 1 14 ? -14.943 -4.703 13.360 1.00 45.90 14 VAL C CA 1
ATOM 5186 C C . VAL C 1 14 ? -14.454 -5.452 14.600 1.00 40.39 14 VAL C C 1
ATOM 5187 O O . VAL C 1 14 ? -15.251 -6.082 15.277 1.00 39.68 14 VAL C O 1
ATOM 5191 N N . PRO C 1 15 ? -13.157 -5.362 14.917 1.00 37.33 15 PRO C N 1
ATOM 5192 C CA . PRO C 1 15 ? -12.699 -6.107 16.087 1.00 34.47 15 PRO C CA 1
ATOM 5193 C C . PRO C 1 15 ? -13.262 -5.605 17.397 1.00 42.33 15 PRO C C 1
ATOM 5194 O O . PRO C 1 15 ? -13.437 -6.409 18.330 1.00 44.35 15 PRO C O 1
ATOM 5198 N N . TYR C 1 16 ? -13.694 -4.346 17.428 1.00 42.42 16 TYR C N 1
ATOM 5199 C CA . TYR C 1 16 ? -14.259 -3.824 18.661 1.00 38.43 16 TYR C CA 1
ATOM 5200 C C . TYR C 1 16 ? -15.680 -4.235 18.672 1.00 36.68 16 TYR C C 1
ATOM 5201 O O . TYR C 1 16 ? -16.291 -4.405 19.711 1.00 40.76 16 TYR C O 1
ATOM 5210 N N . ILE C 1 17 ? -16.190 -4.485 17.492 1.00 37.38 17 ILE C N 1
ATOM 5211 C CA . ILE C 1 17 ? -17.568 -4.859 17.410 1.00 39.52 17 ILE C CA 1
ATOM 5212 C C . ILE C 1 17 ? -17.692 -6.304 17.905 1.00 38.69 17 ILE C C 1
ATOM 5213 O O . ILE C 1 17 ? -18.548 -6.609 18.740 1.00 39.55 17 ILE C O 1
ATOM 5218 N N . GLU C 1 18 ? -16.887 -7.215 17.365 1.00 41.18 18 GLU C N 1
ATOM 5219 C CA . GLU C 1 18 ? -17.051 -8.613 17.760 1.00 46.30 18 GLU C CA 1
ATOM 5220 C C . GLU C 1 18 ? -16.673 -8.692 19.228 1.00 49.03 18 GLU C C 1
ATOM 5221 O O . GLU C 1 18 ? -17.372 -9.322 20.034 1.00 52.41 18 GLU C O 1
ATOM 5227 N N . ASP C 1 19 ? -15.620 -7.955 19.580 1.00 45.63 19 ASP C N 1
ATOM 5228 C CA . ASP C 1 19 ? -15.147 -7.876 20.962 1.00 46.46 19 ASP C CA 1
ATOM 5229 C C . ASP C 1 19 ? -16.281 -7.542 21.963 1.00 46.78 19 ASP C C 1
ATOM 5230 O O . ASP C 1 19 ? -16.486 -8.231 22.975 1.00 48.41 19 ASP C O 1
ATOM 5235 N N . TRP C 1 20 ? -17.069 -6.532 21.635 1.00 46.59 20 TRP C N 1
ATOM 5236 C CA . TRP C 1 20 ? -18.158 -6.117 22.510 1.00 48.90 20 TRP C CA 1
ATOM 5237 C C . TRP C 1 20 ? -19.287 -7.147 22.500 1.00 48.31 20 TRP C C 1
ATOM 5238 O O . TRP C 1 20 ? -19.913 -7.414 23.531 1.00 45.74 20 TRP C O 1
ATOM 5249 N N . ALA C 1 21 ? -19.583 -7.687 21.320 1.00 48.72 21 ALA C N 1
ATOM 5250 C CA . ALA C 1 21 ? -20.607 -8.727 21.228 1.00 51.97 21 ALA C CA 1
ATOM 5251 C C . ALA C 1 21 ? -20.313 -9.989 22.051 1.00 51.00 21 ALA C C 1
ATOM 5252 O O . ALA C 1 21 ? -21.241 -10.673 22.524 1.00 48.66 21 ALA C O 1
ATOM 5254 N N . LYS C 1 22 ? -19.031 -10.261 22.273 1.00 47.88 22 LYS C N 1
ATOM 5255 C CA . LYS C 1 22 ? -18.670 -11.362 23.155 1.00 45.94 22 LYS C CA 1
ATOM 5256 C C . LYS C 1 22 ? -18.790 -10.897 24.592 1.00 48.08 22 LYS C C 1
ATOM 5257 O O . LYS C 1 22 ? -19.392 -11.569 25.424 1.00 44.85 22 LYS C O 1
ATOM 5263 N N . LYS C 1 23 ? -18.294 -9.695 24.873 1.00 50.71 23 LYS C N 1
ATOM 5264 C CA . LYS C 1 23 ? -18.325 -9.259 26.255 1.00 47.46 23 LYS C CA 1
ATOM 5265 C C . LYS C 1 23 ? -19.736 -9.168 26.788 1.00 46.04 23 LYS C C 1
ATOM 5266 O O . LYS C 1 23 ? -19.955 -9.406 27.971 1.00 45.29 23 LYS C O 1
ATOM 5272 N N . ASN C 1 24 ? -20.710 -8.927 25.917 1.00 45.07 24 ASN C N 1
ATOM 5273 C CA . ASN C 1 24 ? -22.060 -8.765 26.425 1.00 47.25 24 ASN C CA 1
ATOM 5274 C C . ASN C 1 24 ? -23.106 -9.783 25.993 1.00 50.82 24 ASN C C 1
ATOM 5275 O O . ASN C 1 24 ? -24.232 -9.722 26.497 1.00 49.06 24 ASN C O 1
ATOM 5280 N N . ASP C 1 25 ? -22.794 -10.694 25.072 1.00 49.56 25 ASP C N 1
ATOM 5281 C CA . ASP C 1 25 ? -23.821 -11.682 24.716 1.00 59.08 25 ASP C CA 1
ATOM 5282 C C . ASP C 1 25 ? -25.010 -11.053 23.952 1.00 60.56 25 ASP C C 1
ATOM 5283 O O . ASP C 1 25 ? -26.190 -11.268 24.293 1.00 57.83 25 ASP C O 1
ATOM 5288 N N . VAL C 1 26 ? -24.690 -10.212 22.973 1.00 57.47 26 VAL C N 1
ATOM 5289 C CA . VAL C 1 26 ? -25.686 -9.556 22.130 1.00 48.61 26 VAL C CA 1
ATOM 5290 C C . VAL C 1 26 ? -25.411 -9.996 20.698 1.00 47.78 26 VAL C C 1
ATOM 5291 O O . VAL C 1 26 ? -24.254 -10.163 20.317 1.00 48.65 26 VAL C O 1
ATOM 5295 N N . GLU C 1 27 ? -26.457 -10.185 19.898 1.00 47.45 27 GLU C N 1
ATOM 5296 C CA . GLU C 1 27 ? -26.252 -10.593 18.510 1.00 44.79 27 GLU C CA 1
ATOM 5297 C C . GLU C 1 27 ? -26.150 -9.400 17.575 1.00 43.17 27 GLU C C 1
ATOM 5298 O O . GLU C 1 27 ? -26.980 -8.494 17.614 1.00 42.65 27 GLU C O 1
ATOM 5304 N N . ILE C 1 28 ? -25.096 -9.369 16.773 1.00 41.96 28 ILE C N 1
ATOM 5305 C CA . ILE C 1 28 ? -24.881 -8.229 15.887 1.00 42.35 28 ILE C CA 1
ATOM 5306 C C . ILE C 1 28 ? -24.875 -8.623 14.392 1.00 43.83 28 ILE C C 1
ATOM 5307 O O . ILE C 1 28 ? -24.069 -9.449 13.948 1.00 43.17 28 ILE C O 1
ATOM 5312 N N . LYS C 1 29 ? -25.762 -8.007 13.624 1.00 40.43 29 LYS C N 1
ATOM 5313 C CA . LYS C 1 29 ? -25.737 -8.048 12.166 1.00 38.32 29 LYS C CA 1
ATOM 5314 C C . LYS C 1 29 ? -24.928 -6.836 11.718 1.00 33.17 29 LYS C C 1
ATOM 5315 O O . LYS C 1 29 ? -25.076 -5.780 12.329 1.00 36.54 29 LYS C O 1
ATOM 5321 N N . THR C 1 30 ? -24.057 -6.956 10.711 1.00 27.34 30 THR C N 1
ATOM 5322 C CA . THR C 1 30 ? -23.245 -5.784 10.303 1.00 32.06 30 THR C CA 1
ATOM 5323 C C . THR C 1 30 ? -23.280 -5.401 8.823 1.00 33.31 30 THR C C 1
ATOM 5324 O O . THR C 1 30 ? -23.373 -6.252 7.951 1.00 38.62 30 THR C O 1
ATOM 5328 N N . THR C 1 31 ? -23.141 -4.108 8.541 1.00 33.44 31 THR C N 1
ATOM 5329 C CA . THR C 1 31 ? -22.980 -3.656 7.165 1.00 40.03 31 THR C CA 1
ATOM 5330 C C . THR C 1 31 ? -22.217 -2.371 6.946 1.00 40.76 31 THR C C 1
ATOM 5331 O O .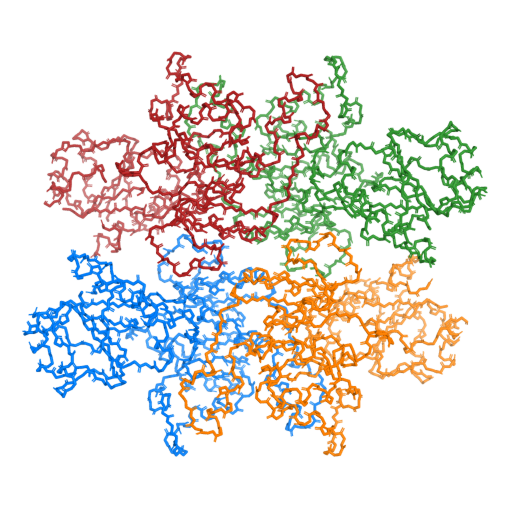 THR C 1 31 ? -22.356 -1.412 7.699 1.00 40.88 31 THR C O 1
ATOM 5335 N N . ASP C 1 32 ? -21.433 -2.356 5.877 1.00 45.15 32 ASP C N 1
ATOM 5336 C CA . ASP C 1 32 ? -20.663 -1.178 5.509 1.00 45.29 32 ASP C CA 1
ATOM 5337 C C . ASP C 1 32 ? -21.489 -0.178 4.721 1.00 45.30 32 ASP C C 1
ATOM 5338 O O . ASP C 1 32 ? -20.947 0.824 4.267 1.00 47.99 32 ASP C O 1
ATOM 5343 N N . GLN C 1 33 ? -22.800 -0.402 4.614 1.00 43.01 33 GLN C N 1
ATOM 5344 C CA . GLN C 1 33 ? -23.635 0.488 3.800 1.00 48.37 33 GLN C CA 1
ATOM 5345 C C . GLN C 1 33 ? -24.472 1.437 4.605 1.00 50.04 33 GLN C C 1
ATOM 5346 O O . GLN C 1 33 ? -24.662 1.251 5.811 1.00 49.76 33 GLN C O 1
ATOM 5352 N N . ALA C 1 34 ? -24.996 2.446 3.916 1.00 44.89 34 ALA C N 1
ATOM 5353 C CA . ALA C 1 34 ? -25.794 3.460 4.579 1.00 51.80 34 ALA C CA 1
ATOM 5354 C C . ALA C 1 34 ? -27.145 2.878 4.974 1.00 50.26 34 ALA C C 1
ATOM 5355 O O . ALA C 1 34 ? -27.571 1.861 4.430 1.00 48.38 34 ALA C O 1
ATOM 5357 N N . LEU C 1 35 ? -27.786 3.472 5.972 1.00 45.94 35 LEU C N 1
ATOM 5358 C CA . LEU C 1 35 ? -29.180 3.170 6.220 1.00 43.66 35 LEU C CA 1
ATOM 5359 C C . LEU C 1 35 ? -30.072 3.921 5.254 1.00 51.41 35 LEU C C 1
ATOM 5360 O O . LEU C 1 35 ? -30.119 5.144 5.283 1.00 58.19 35 LEU C O 1
ATOM 5365 N N . THR C 1 36 ? -30.769 3.191 4.392 1.00 55.78 36 THR C N 1
ATOM 5366 C CA . THR C 1 36 ? -31.820 3.741 3.533 1.00 49.32 36 THR C CA 1
ATOM 5367 C C . THR C 1 36 ? -33.066 2.849 3.475 1.00 47.61 36 THR C C 1
ATOM 5368 O O . THR C 1 36 ? -33.194 1.880 4.221 1.00 46.16 36 THR C O 1
ATOM 5372 N N . SER C 1 37 ? -33.979 3.190 2.575 1.00 45.93 37 SER C N 1
ATOM 5373 C CA . SER C 1 37 ? -35.125 2.333 2.265 1.00 54.29 37 SER C CA 1
ATOM 5374 C C . SER C 1 37 ? -34.699 0.909 1.891 1.00 54.59 37 SER C C 1
ATOM 5375 O O . SER C 1 37 ? -35.415 -0.056 2.160 1.00 53.82 37 SER C O 1
ATOM 5378 N N . ALA C 1 38 ? -33.538 0.781 1.262 1.00 51.83 38 ALA C N 1
ATOM 5379 C CA . ALA C 1 38 ? -33.089 -0.502 0.741 1.00 51.12 38 ALA C CA 1
ATOM 5380 C C . ALA C 1 38 ? -32.704 -1.450 1.859 1.00 55.30 38 ALA C C 1
ATOM 5381 O O . ALA C 1 38 ? -33.011 -2.646 1.816 1.00 55.72 38 ALA C O 1
ATOM 5383 N N . THR C 1 39 ? -32.015 -0.901 2.851 1.00 55.25 39 THR C N 1
ATOM 5384 C CA . THR C 1 39 ? -31.386 -1.696 3.897 1.00 50.66 39 THR C CA 1
ATOM 5385 C C . THR C 1 39 ? -32.028 -1.747 5.276 1.00 50.17 39 THR C C 1
ATOM 5386 O O . THR C 1 39 ? -31.561 -2.484 6.137 1.00 49.21 39 THR C O 1
ATOM 5390 N N . VAL C 1 40 ? -33.133 -1.043 5.466 1.00 53.65 40 VAL C N 1
ATOM 5391 C CA . VAL C 1 40 ? -33.831 -1.036 6.750 1.00 49.23 40 VAL C CA 1
ATOM 5392 C C . VAL C 1 40 ? -34.303 -2.420 7.174 1.00 48.31 40 VAL C C 1
ATOM 5393 O O . VAL C 1 40 ? -34.424 -2.741 8.356 1.00 48.98 40 VAL C O 1
ATOM 5397 N N . ASP C 1 41 ? -34.453 -3.270 6.174 1.00 55.56 41 ASP C N 1
ATOM 5398 C CA . ASP C 1 41 ? -34.805 -4.661 6.366 1.00 59.58 41 ASP C CA 1
ATOM 5399 C C . ASP C 1 41 ? -34.075 -5.325 7.517 1.00 53.43 41 ASP C C 1
ATOM 5400 O O . ASP C 1 41 ? -34.696 -5.899 8.414 1.00 55.22 41 ASP C O 1
ATOM 5405 N N . LEU C 1 42 ? -32.754 -5.230 7.459 1.00 48.84 42 LEU C N 1
ATOM 5406 C CA . LEU C 1 42 ? -31.811 -5.807 8.405 1.00 43.20 42 LEU C CA 1
ATOM 5407 C C . LEU C 1 42 ? -32.088 -5.545 9.895 1.00 47.43 42 LEU C C 1
ATOM 5408 O O . LEU C 1 42 ? -31.688 -6.334 10.760 1.00 41.75 42 LEU C O 1
ATOM 5413 N N . ALA C 1 43 ? -32.774 -4.438 10.188 1.00 51.42 43 ALA C N 1
ATOM 5414 C CA . ALA C 1 43 ? -33.146 -4.108 11.568 1.00 47.57 43 ALA C CA 1
ATOM 5415 C C . ALA C 1 43 ? -34.117 -5.094 12.213 1.00 51.30 43 ALA C C 1
ATOM 5416 O O . ALA C 1 43 ? -34.335 -5.043 13.416 1.00 54.55 43 ALA C O 1
ATOM 5418 N N . GLU C 1 44 ? -34.701 -5.977 11.415 1.00 50.71 44 GLU C N 1
ATOM 5419 C CA . GLU C 1 44 ? -35.568 -7.028 11.925 1.00 54.50 44 GLU C CA 1
ATOM 5420 C C . GLU C 1 44 ? -35.152 -7.637 13.252 1.00 54.59 44 GLU C C 1
ATOM 5421 O O . GLU C 1 44 ? -34.056 -8.174 13.397 1.00 52.92 44 GLU C O 1
ATOM 5427 N N . GLY C 1 45 ? -36.121 -7.655 14.165 1.00 56.55 45 GLY C N 1
ATOM 5428 C CA . GLY C 1 45 ? -35.985 -8.168 15.516 1.00 49.92 45 GLY C CA 1
ATOM 5429 C C . GLY C 1 45 ? -34.806 -7.630 16.284 1.00 52.27 45 GLY C C 1
ATOM 5430 O O . GLY C 1 45 ? -34.260 -8.297 17.159 1.00 52.41 45 GLY C O 1
ATOM 5431 N N . CYS C 1 46 ? -34.376 -6.430 15.907 1.00 54.50 46 CYS C N 1
ATOM 5432 C CA . CYS C 1 46 ? -33.354 -5.731 16.669 1.00 52.52 46 CYS C CA 1
ATOM 5433 C C . CYS C 1 46 ? -33.976 -4.675 17.602 1.00 49.14 46 CYS C C 1
ATOM 5434 O O . CYS C 1 46 ? -34.966 -4.033 17.254 1.00 48.47 46 CYS C O 1
ATOM 5437 N N . SER C 1 47 ? -33.376 -4.473 18.770 1.00 48.16 47 SER C N 1
ATOM 5438 C CA . SER C 1 47 ? -33.790 -3.401 19.672 1.00 44.62 47 SER C CA 1
ATOM 5439 C C . SER C 1 47 ? -33.255 -2.015 19.309 1.00 45.19 47 SER C C 1
ATOM 5440 O O . SER C 1 47 ? -33.839 -1.001 19.680 1.00 42.51 47 SER C O 1
ATOM 5443 N N . SER C 1 48 ? -32.147 -1.994 18.568 1.00 50.40 48 SER C N 1
ATOM 5444 C CA . SER C 1 48 ? -31.457 -0.763 18.182 1.00 44.80 48 SER C CA 1
ATOM 5445 C C . SER C 1 48 ? -30.725 -0.963 16.877 1.00 37.83 48 SER C C 1
ATOM 5446 O O . SER C 1 48 ? -30.249 -2.065 16.577 1.00 37.98 48 SER C O 1
ATOM 5449 N N . VAL C 1 49 ? -30.649 0.101 16.088 1.00 37.81 49 VAL C N 1
ATOM 5450 C CA . VAL C 1 49 ? -29.636 0.154 15.030 1.00 39.75 49 VAL C CA 1
ATOM 5451 C C . VAL C 1 49 ? -28.536 1.119 15.457 1.00 44.42 49 VAL C C 1
ATOM 5452 O O . VAL C 1 49 ? -28.774 1.956 16.326 1.00 46.46 49 VAL C O 1
ATOM 5456 N N . SER C 1 50 ? -27.345 0.989 14.862 1.00 39.91 50 SER C N 1
ATOM 5457 C CA . SER C 1 50 ? -26.189 1.842 15.173 1.00 39.89 50 SER C CA 1
ATOM 5458 C C . SER C 1 50 ? -25.497 2.359 13.910 1.00 38.27 50 SER C C 1
ATOM 5459 O O . SER C 1 50 ? -25.174 1.579 13.025 1.00 38.88 50 SER C O 1
ATOM 5462 N N . LEU C 1 51 ? -25.209 3.658 13.853 1.00 36.60 51 LEU C N 1
ATOM 5463 C CA . LEU C 1 51 ? -24.636 4.243 12.651 1.00 36.72 51 LEU C CA 1
ATOM 5464 C C . LEU C 1 51 ? -23.353 5.039 12.854 1.00 35.74 51 LEU C C 1
ATOM 5465 O O . LEU C 1 51 ? -23.051 5.518 13.937 1.00 38.96 51 LEU C O 1
ATOM 5470 N N . LYS C 1 52 ? -22.657 5.251 11.756 1.00 32.40 52 LYS C N 1
ATOM 5471 C CA . LYS C 1 52 ? -21.574 6.202 11.699 1.00 37.26 52 LYS C CA 1
ATOM 5472 C C . LYS C 1 52 ? -21.688 6.825 10.304 1.00 43.50 52 LYS C C 1
ATOM 5473 O O . LYS C 1 52 ? -20.915 6.496 9.394 1.00 41.27 52 LYS C O 1
ATOM 5479 N N . PRO C 1 53 ? -22.735 7.651 10.116 1.00 42.28 53 PRO C N 1
ATOM 5480 C CA . PRO C 1 53 ? -23.382 8.127 8.886 1.00 42.87 53 PRO C CA 1
ATOM 5481 C C . PRO C 1 53 ? -22.514 8.990 8.002 1.00 43.51 53 PRO C C 1
ATOM 5482 O O . PRO C 1 53 ? -21.638 9.677 8.521 1.00 41.66 53 PRO C O 1
ATOM 5486 N N . LEU C 1 54 ? -22.762 8.978 6.694 1.00 45.88 54 LEU C N 1
ATOM 5487 C CA . LEU C 1 54 ? -22.047 9.889 5.803 1.00 53.18 54 LEU C CA 1
ATOM 5488 C C . LEU C 1 54 ? -22.935 11.022 5.278 1.00 56.01 54 LEU C C 1
ATOM 5489 O O . LEU C 1 54 ? -22.468 11.878 4.523 1.00 57.18 54 LEU C O 1
ATOM 5494 N N . GLY C 1 55 ? -24.200 11.036 5.689 1.00 55.24 55 GLY C N 1
ATOM 5495 C CA . GLY C 1 55 ? -25.176 11.966 5.140 1.00 64.02 55 GLY C CA 1
ATOM 5496 C C . GLY C 1 55 ? -26.541 11.896 5.813 1.00 67.20 55 GLY C C 1
ATOM 5497 O O . GLY C 1 55 ? -26.766 11.024 6.653 1.00 66.53 55 GLY C O 1
ATOM 5498 N N . PRO C 1 56 ? -27.460 12.825 5.476 1.00 65.48 56 PRO C N 1
ATOM 5499 C CA . PRO C 1 56 ? -28.746 12.793 6.169 1.00 54.60 56 PRO C CA 1
ATOM 5500 C C . PRO C 1 56 ? -29.391 11.445 5.963 1.00 55.97 56 PRO C C 1
ATOM 5501 O O . PRO C 1 56 ? -29.188 10.774 4.947 1.00 53.74 56 PRO C O 1
ATOM 5505 N N . VAL C 1 57 ? -30.172 11.062 6.959 1.00 57.65 57 VAL C N 1
ATOM 5506 C CA . VAL C 1 57 ? -31.141 9.991 6.807 1.00 57.76 57 VAL C CA 1
ATOM 5507 C C . VAL C 1 57 ? -32.469 10.606 6.395 1.00 61.51 57 VAL C C 1
ATOM 5508 O O . VAL C 1 57 ? -33.264 11.061 7.226 1.00 59.65 57 VAL C O 1
ATOM 5512 N N . ASP C 1 58 ? -32.660 10.578 5.076 1.00 64.29 58 ASP C N 1
ATOM 5513 C CA . ASP C 1 58 ? -33.602 11.369 4.301 1.00 51.67 58 ASP C CA 1
ATOM 5514 C C . ASP C 1 58 ? -35.010 10.820 4.240 1.00 52.48 58 ASP C C 1
ATOM 5515 O O . ASP C 1 58 ? -35.918 11.600 3.991 1.00 55.46 58 ASP C O 1
ATOM 5520 N N . GLU C 1 59 ? -35.217 9.514 4.450 1.00 52.24 59 GLU C N 1
ATOM 5521 C CA . GLU C 1 59 ? -36.465 8.863 4.038 1.00 52.46 59 GLU C CA 1
ATOM 5522 C C . GLU C 1 59 ? -37.366 8.650 5.250 1.00 56.57 59 GLU C C 1
ATOM 5523 O O . GLU C 1 59 ? -36.997 7.932 6.169 1.00 62.37 59 GLU C O 1
ATOM 5529 N N . GLU C 1 60 ? -38.569 9.209 5.228 1.00 55.10 60 GLU C N 1
ATOM 5530 C CA . GLU C 1 60 ? -39.541 8.974 6.294 1.00 60.83 60 GLU C CA 1
ATOM 5531 C C . GLU C 1 60 ? -39.778 7.462 6.482 1.00 57.21 60 GLU C C 1
ATOM 5532 O O . GLU C 1 60 ? -39.784 6.909 7.614 1.00 52.39 60 GLU C O 1
ATOM 5538 N N . VAL C 1 61 ? -39.972 6.797 5.354 1.00 53.76 61 VAL C N 1
ATOM 5539 C CA . VAL C 1 61 ? -40.076 5.353 5.345 1.00 54.67 61 VAL C CA 1
ATOM 5540 C C . VAL C 1 61 ? -39.125 4.664 6.320 1.00 55.38 61 VAL C C 1
ATOM 5541 O O . VAL C 1 61 ? -39.514 3.729 7.019 1.00 55.07 61 VAL C O 1
ATOM 5545 N N . VAL C 1 62 ? -37.880 5.103 6.373 1.00 55.57 62 VAL C N 1
ATOM 5546 C CA . VAL C 1 62 ? -36.942 4.447 7.277 1.00 53.62 62 VAL C CA 1
ATOM 5547 C C . VAL C 1 62 ? -37.458 4.470 8.716 1.00 54.47 62 VAL C C 1
ATOM 5548 O O . VAL C 1 62 ? -37.489 3.442 9.388 1.00 53.74 62 VAL C O 1
ATOM 5552 N N . TYR C 1 63 ? -37.927 5.628 9.164 1.00 49.75 63 TYR C N 1
ATOM 5553 C CA . TYR C 1 63 ? -38.353 5.760 10.544 1.00 48.15 63 TYR C CA 1
ATOM 5554 C C . TYR C 1 63 ? -39.629 4.997 10.802 1.00 51.13 63 TYR C C 1
ATOM 5555 O O . TYR C 1 63 ? -39.805 4.397 11.876 1.00 49.52 63 TYR C O 1
ATOM 5564 N N . GLN C 1 64 ? -40.482 4.927 9.787 1.00 52.85 64 GLN C N 1
ATOM 5565 C CA . GLN C 1 64 ? -41.773 4.278 9.996 1.00 57.10 64 GLN C CA 1
ATOM 5566 C C . GLN C 1 64 ? -41.540 2.767 10.100 1.00 57.48 64 GLN C C 1
ATOM 5567 O O . GLN C 1 64 ? -42.035 2.084 11.014 1.00 49.60 64 GLN C O 1
ATOM 5573 N N . LYS C 1 65 ? -40.730 2.264 9.178 1.00 57.73 65 LYS C N 1
ATOM 5574 C CA . LYS C 1 65 ? -40.426 0.848 9.112 1.00 59.59 65 LYS C CA 1
ATOM 5575 C C . LYS C 1 65 ? -39.600 0.460 10.344 1.00 61.89 65 LYS C C 1
ATOM 5576 O O . LYS C 1 65 ? -39.638 -0.699 10.810 1.00 62.17 65 LYS C O 1
ATOM 5582 N N . LEU C 1 66 ? -38.874 1.437 10.889 1.00 57.24 66 LEU C N 1
ATOM 5583 C CA . LEU C 1 66 ? -38.146 1.200 12.122 1.00 52.90 66 LEU C CA 1
ATOM 5584 C C . LEU C 1 66 ? -39.033 0.977 13.331 1.00 54.30 66 LEU C C 1
ATOM 5585 O O . LEU C 1 66 ? -38.910 -0.061 13.997 1.00 52.11 66 LEU C O 1
ATOM 5590 N N . SER C 1 67 ? -39.893 1.946 13.659 1.00 56.53 67 SER C N 1
ATOM 5591 C CA . SER C 1 67 ? -40.791 1.705 14.798 1.00 54.04 67 SER C CA 1
ATOM 5592 C C . SER C 1 67 ? -41.780 0.573 14.526 1.00 48.70 67 SER C C 1
ATOM 5593 O O . SER C 1 67 ? -42.330 0.006 15.463 1.00 43.90 67 SER C O 1
ATOM 5596 N N . GLU C 1 68 ? -41.950 0.203 13.252 1.00 48.95 68 GLU C N 1
ATOM 5597 C CA . GLU C 1 68 ? -42.788 -0.950 12.936 1.00 47.07 68 GLU C CA 1
ATOM 5598 C C . GLU C 1 68 ? -42.084 -2.280 13.223 1.00 43.21 68 GLU C C 1
ATOM 5599 O O . GLU C 1 68 ? -42.710 -3.226 13.658 1.00 43.70 68 GLU C O 1
ATOM 5605 N N . TYR C 1 69 ? -40.775 -2.339 13.043 1.00 49.58 69 TYR C N 1
ATOM 5606 C CA . TYR C 1 69 ? -40.000 -3.495 13.511 1.00 54.81 69 TYR C CA 1
ATOM 5607 C C . TYR C 1 69 ? -39.905 -3.562 15.044 1.00 50.25 69 TYR C C 1
ATOM 5608 O O . TYR C 1 69 ? -39.648 -4.616 15.629 1.00 47.15 69 TYR C O 1
ATOM 5617 N N . GLY C 1 70 ? -40.077 -2.426 15.697 1.00 47.88 70 GLY C N 1
ATOM 5618 C CA . GLY C 1 70 ? -39.993 -2.401 17.139 1.00 52.50 70 GLY C CA 1
ATOM 5619 C C . GLY C 1 70 ? -38.591 -2.084 17.608 1.00 51.33 70 GLY C C 1
ATOM 5620 O O . GLY C 1 70 ? -38.171 -2.462 18.696 1.00 56.12 70 GLY C O 1
ATOM 5621 N N . VAL C 1 71 ? -37.868 -1.366 16.771 1.00 49.08 71 VAL C N 1
ATOM 5622 C CA . VAL C 1 71 ? -36.535 -0.882 17.099 1.00 53.06 71 VAL C CA 1
ATOM 5623 C C . VAL C 1 71 ? -36.706 0.300 18.033 1.00 48.26 71 VAL C C 1
ATOM 5624 O O . VAL C 1 71 ? -37.455 1.227 17.728 1.00 47.15 71 VAL C O 1
ATOM 5628 N N . LYS C 1 72 ? -36.099 0.230 19.213 1.00 48.17 72 LYS C N 1
ATOM 5629 C CA . LYS C 1 72 ? -36.362 1.239 20.229 1.00 52.15 72 LYS C CA 1
ATOM 5630 C C . LYS C 1 72 ? -35.569 2.515 19.904 1.00 51.74 72 LYS C C 1
ATOM 5631 O O . LYS C 1 72 ? -36.064 3.643 20.024 1.00 51.70 72 LYS C O 1
ATOM 5637 N N . CYS C 1 73 ? -34.335 2.317 19.459 1.00 45.16 73 CYS C N 1
ATOM 5638 C CA . CYS C 1 73 ? -33.417 3.432 19.322 1.00 46.54 73 CYS C CA 1
ATOM 5639 C C . CYS C 1 73 ? -32.434 3.374 18.128 1.00 51.31 73 CYS C C 1
ATOM 5640 O O . CYS C 1 73 ? -31.932 2.291 17.707 1.00 45.53 73 CYS C O 1
ATOM 5643 N N . ILE C 1 74 ? -32.144 4.570 17.615 1.00 48.62 74 ILE C N 1
ATOM 5644 C CA . ILE C 1 74 ? -31.125 4.750 16.599 1.00 41.93 74 ILE C CA 1
ATOM 5645 C C . ILE C 1 74 ? -29.948 5.337 17.367 1.00 43.54 74 ILE C C 1
ATOM 5646 O O . ILE C 1 74 ? -29.996 6.475 17.861 1.00 48.13 74 ILE C O 1
ATOM 5651 N N . GLY C 1 75 ? -28.912 4.529 17.531 1.00 43.76 75 GLY C N 1
ATOM 5652 C CA . GLY C 1 75 ? -27.705 4.958 18.215 1.00 48.22 75 GLY C CA 1
ATOM 5653 C C . GLY C 1 75 ? -26.702 5.397 17.172 1.00 43.97 75 GLY C C 1
ATOM 5654 O O . GLY C 1 75 ? -26.334 4.640 16.288 1.00 42.66 75 GLY C O 1
ATOM 5655 N N . LEU C 1 76 ? -26.246 6.629 17.277 1.00 42.93 76 LEU C N 1
ATOM 5656 C CA . LEU C 1 76 ? -25.106 7.068 16.499 1.00 42.57 76 LEU C CA 1
ATOM 5657 C C . LEU C 1 76 ? -23.803 6.722 17.234 1.00 48.44 76 LEU C C 1
ATOM 5658 O O . LEU C 1 76 ? -23.730 6.769 18.474 1.00 54.33 76 LEU C O 1
ATOM 5663 N N . ARG C 1 77 ? -22.786 6.353 16.461 1.00 41.57 77 ARG C N 1
ATOM 5664 C CA . ARG C 1 77 ? -21.422 6.184 16.963 1.00 42.88 77 ARG C CA 1
ATOM 5665 C C . ARG C 1 77 ? -20.577 7.462 16.856 1.00 49.82 77 ARG C C 1
ATOM 5666 O O . ARG C 1 77 ? -19.369 7.397 16.607 1.00 53.42 77 ARG C O 1
ATOM 5674 N N . ILE C 1 78 ? -21.230 8.617 16.928 1.00 48.33 78 ILE C N 1
ATOM 5675 C CA . ILE C 1 78 ? -20.562 9.906 16.777 1.00 48.69 78 ILE C CA 1
ATOM 5676 C C . ILE C 1 78 ? -21.304 10.928 17.641 1.00 53.50 78 ILE C C 1
ATOM 5677 O O . ILE C 1 78 ? -22.387 10.633 18.169 1.00 47.72 78 ILE C O 1
ATOM 5682 N N . VAL C 1 79 ? -20.658 12.047 17.946 1.00 56.89 79 VAL C N 1
ATOM 5683 C CA . VAL C 1 79 ? -21.372 13.102 18.659 1.00 56.71 79 VAL C CA 1
ATOM 5684 C C . VAL C 1 79 ? -22.538 13.648 17.834 1.00 51.48 79 VAL C C 1
ATOM 5685 O O . VAL C 1 79 ? -23.607 13.961 18.364 1.00 43.98 79 VAL C O 1
ATOM 5689 N N . GLY C 1 80 ? -22.309 13.763 16.527 1.00 50.98 80 GLY C N 1
ATOM 5690 C CA . GLY C 1 80 ? -23.202 14.514 15.663 1.00 57.47 80 GLY C CA 1
ATOM 5691 C C . GLY C 1 80 ? -24.519 13.847 15.353 1.00 49.55 80 GLY C C 1
ATOM 5692 O O . GLY C 1 80 ? -24.530 12.723 14.867 1.00 49.94 80 GLY C O 1
ATOM 5693 N N . PHE C 1 81 ? -25.626 14.538 15.596 1.00 45.98 81 PHE C N 1
ATOM 5694 C CA . PHE C 1 81 ? -26.926 13.965 15.267 1.00 52.05 81 PHE C CA 1
ATOM 5695 C C . PHE C 1 81 ? -27.698 14.802 14.253 1.00 58.65 81 PHE C C 1
ATOM 5696 O O . PHE C 1 81 ? -28.888 14.600 14.046 1.00 60.90 81 PHE C O 1
ATOM 5704 N N . ASN C 1 82 ? -27.003 15.726 13.608 1.00 61.14 82 ASN C N 1
ATOM 5705 C CA . ASN C 1 82 ? -27.590 16.559 12.562 1.00 59.42 82 ASN C CA 1
ATOM 5706 C C . ASN C 1 82 ? -28.157 15.688 11.432 1.00 58.56 82 ASN C C 1
ATOM 5707 O O . ASN C 1 82 ? -29.008 16.138 10.675 1.00 65.63 82 ASN C O 1
ATOM 5712 N N . THR C 1 83 ? -27.650 14.461 11.302 1.00 56.13 83 THR C N 1
ATOM 5713 C CA . THR C 1 83 ? -27.986 13.544 10.203 1.00 56.53 83 THR C CA 1
ATOM 5714 C C . THR C 1 83 ? -29.318 12.812 10.423 1.00 55.19 83 THR C C 1
ATOM 5715 O O . THR C 1 83 ? -29.717 11.996 9.594 1.00 51.76 83 THR C O 1
ATOM 5719 N N . ILE C 1 84 ? -29.942 13.043 11.579 1.00 54.45 84 ILE C N 1
ATOM 5720 C CA . ILE C 1 84 ? -31.233 12.441 11.952 1.00 52.53 84 ILE C CA 1
ATOM 5721 C C . ILE C 1 84 ? -32.428 13.407 11.863 1.00 54.04 84 ILE C C 1
ATOM 5722 O O . ILE C 1 84 ? -32.344 14.540 12.313 1.00 54.25 84 ILE C O 1
ATOM 5727 N N . ASN C 1 85 ? -33.542 12.969 11.294 1.00 56.26 85 ASN C N 1
ATOM 5728 C CA . ASN C 1 85 ? -34.703 13.839 11.256 1.00 60.21 85 ASN C CA 1
ATOM 5729 C C . ASN C 1 85 ? -35.469 13.589 12.529 1.00 61.54 85 ASN C C 1
ATOM 5730 O O . ASN C 1 85 ? -35.985 12.487 12.730 1.00 62.25 85 ASN C O 1
ATOM 5735 N N . PHE C 1 86 ? -35.552 14.605 13.388 1.00 59.93 86 PHE C N 1
ATOM 5736 C CA . PHE C 1 86 ? -36.191 14.415 14.699 1.00 66.99 86 PHE C CA 1
ATOM 5737 C C . PHE C 1 86 ? -37.719 14.573 14.768 1.00 65.76 86 PHE C C 1
ATOM 5738 O O . PHE C 1 86 ? -38.411 13.945 15.599 1.00 58.06 86 PHE C O 1
ATOM 5746 N N . ASP C 1 87 ? -38.231 15.374 13.847 1.00 65.45 87 ASP C N 1
ATOM 5747 C CA . ASP C 1 87 ? -39.643 15.489 13.652 1.00 58.71 87 ASP C CA 1
ATOM 5748 C C . ASP C 1 87 ? -40.037 14.034 13.567 1.00 65.70 87 ASP C C 1
ATOM 5749 O O . ASP C 1 87 ? -40.802 13.530 14.406 1.00 69.22 87 ASP C O 1
ATOM 5754 N N . TRP C 1 88 ? -39.426 13.329 12.622 1.00 63.80 88 TRP C N 1
ATOM 5755 C CA . TRP C 1 88 ? -39.759 11.925 12.403 1.00 63.66 88 TRP C CA 1
ATOM 5756 C C . TRP C 1 88 ? -39.383 10.917 13.506 1.00 57.34 88 TRP C C 1
ATOM 5757 O O . TRP C 1 88 ? -40.119 9.949 13.702 1.00 55.69 88 TRP C O 1
ATOM 5768 N N . THR C 1 89 ? -38.321 11.162 14.273 1.00 53.56 89 THR C N 1
ATOM 5769 C CA . THR C 1 89 ? -38.060 10.316 15.452 1.00 57.85 89 THR C CA 1
ATOM 5770 C C . THR C 1 89 ? -39.065 10.416 16.596 1.00 61.47 89 THR C C 1
ATOM 5771 O O . THR C 1 89 ? -39.192 9.482 17.396 1.00 57.79 89 THR C O 1
ATOM 5775 N N . LYS C 1 90 ? -39.776 11.535 16.679 1.00 62.52 90 LYS C N 1
ATOM 5776 C CA . LYS C 1 90 ? -40.844 11.650 17.670 1.00 59.03 90 LYS C CA 1
ATOM 5777 C C . LYS C 1 90 ? -42.120 11.139 17.093 1.00 53.33 90 LYS C C 1
ATOM 5778 O O . LYS C 1 90 ? -42.839 10.396 17.755 1.00 57.15 90 LYS C O 1
ATOM 5784 N N . LYS C 1 91 ? -42.379 11.500 15.844 1.00 52.34 91 LYS C N 1
ATOM 5785 C CA . LYS C 1 91 ? -43.458 10.877 15.077 1.00 60.86 91 LYS C CA 1
ATOM 5786 C C . LYS C 1 91 ? -43.490 9.340 15.203 1.00 55.90 91 LYS C C 1
ATOM 5787 O O . LYS C 1 91 ? -44.566 8.737 15.289 1.00 49.31 91 LYS C O 1
ATOM 5793 N N . TYR C 1 92 ? -42.329 8.706 15.242 1.00 52.35 92 TYR C N 1
ATOM 5794 C CA . TYR C 1 92 ? -42.301 7.249 15.293 1.00 53.29 92 TYR C CA 1
ATOM 5795 C C . TYR C 1 92 ? -41.903 6.670 16.646 1.00 57.27 92 TYR C C 1
ATOM 5796 O O . TYR C 1 92 ? -41.635 5.466 16.795 1.00 51.40 92 TYR C O 1
ATOM 5805 N N . ASN C 1 93 ? -41.925 7.550 17.644 1.00 63.98 93 ASN C N 1
ATOM 5806 C CA . ASN C 1 93 ? -41.656 7.138 19.008 1.00 64.70 93 ASN C CA 1
ATOM 5807 C C . ASN C 1 93 ? -40.344 6.377 19.063 1.00 63.90 93 ASN C C 1
ATOM 5808 O O . ASN C 1 93 ? -40.292 5.201 19.437 1.00 62.19 93 ASN C O 1
ATOM 5813 N N . LEU C 1 94 ? -39.319 7.042 18.531 1.00 65.44 94 LEU C N 1
ATOM 5814 C CA . LEU C 1 94 ? -37.978 6.493 18.370 1.00 60.84 94 LEU C CA 1
ATOM 5815 C C . LEU C 1 94 ? -36.942 7.234 19.204 1.00 54.36 94 LEU C C 1
ATOM 5816 O O . LEU C 1 94 ? -36.877 8.463 19.158 1.00 58.26 94 LEU C O 1
ATOM 5821 N N . LEU C 1 95 ? -36.149 6.506 19.980 1.00 47.87 95 LEU C N 1
ATOM 5822 C CA . LEU C 1 95 ? -35.073 7.154 20.723 1.00 53.28 95 LEU C CA 1
ATOM 5823 C C . LEU C 1 95 ? -33.879 7.451 19.812 1.00 59.55 95 LEU C C 1
ATOM 5824 O O . LEU C 1 95 ? -33.697 6.802 18.770 1.00 58.18 95 LEU C O 1
ATOM 5829 N N . VAL C 1 96 ? -33.007 8.353 20.255 1.00 55.32 96 VAL C N 1
ATOM 5830 C CA . VAL C 1 96 ? -31.780 8.619 19.508 1.00 53.68 96 VAL C CA 1
ATOM 5831 C C . VAL C 1 96 ? -30.673 8.798 20.519 1.00 49.89 96 VAL C C 1
ATOM 5832 O O . VAL C 1 96 ? -30.835 9.531 21.490 1.00 54.50 96 VAL C O 1
ATOM 5836 N N . THR C 1 97 ? -29.511 8.213 20.254 1.00 45.27 97 THR C N 1
ATOM 5837 C CA . THR C 1 97 ? -28.404 8.416 21.177 1.00 46.37 97 THR C CA 1
ATOM 5838 C C . THR C 1 97 ? -27.191 8.834 20.429 1.00 42.71 97 THR C C 1
ATOM 5839 O O . THR C 1 97 ? -27.060 8.601 19.243 1.00 44.05 97 THR C O 1
ATOM 5843 N N . ASN C 1 98 ? -26.255 9.392 21.157 1.00 44.10 98 ASN C N 1
ATOM 5844 C CA . ASN C 1 98 ? -25.001 9.717 20.545 1.00 52.36 98 ASN C CA 1
ATOM 5845 C C . ASN C 1 98 ? -23.829 9.367 21.442 1.00 54.08 98 ASN C C 1
ATOM 5846 O O . ASN C 1 98 ? -23.963 8.793 22.536 1.00 49.66 98 ASN C O 1
ATOM 5851 N N . VAL C 1 99 ? -22.658 9.601 20.895 1.00 49.74 99 VAL C N 1
ATOM 5852 C CA . VAL C 1 99 ? -21.464 9.418 21.661 1.00 56.76 99 VAL C CA 1
ATOM 5853 C C . VAL C 1 99 ? -20.834 10.815 21.780 1.00 59.78 99 VAL C C 1
ATOM 5854 O O . VAL C 1 99 ? -20.123 11.257 20.873 1.00 63.74 99 VAL C O 1
ATOM 5858 N N . PRO C 1 100 ? -21.071 11.509 22.913 1.00 53.68 100 PRO C N 1
ATOM 5859 C CA . PRO C 1 100 ? -20.575 12.890 23.068 1.00 50.01 100 PRO C CA 1
ATOM 5860 C C . PRO C 1 100 ? -19.134 12.965 23.456 1.00 46.42 100 PRO C C 1
ATOM 5861 O O . PRO C 1 100 ? -18.361 13.789 22.970 1.00 48.55 100 PRO C O 1
ATOM 5865 N N . VAL C 1 101 ? -18.778 12.061 24.342 1.00 49.59 101 VAL C N 1
ATOM 5866 C CA . VAL C 1 101 ? -17.424 11.963 24.800 1.00 50.85 101 VAL C CA 1
ATOM 5867 C C . VAL C 1 101 ? -16.777 10.652 24.400 1.00 57.26 101 VAL C C 1
ATOM 5868 O O . VAL C 1 101 ? -17.229 9.601 24.862 1.00 59.20 101 VAL C O 1
ATOM 5872 N N . TYR C 1 102 ? -15.777 10.684 23.513 1.00 55.99 102 TYR C N 1
ATOM 5873 C CA . TYR C 1 102 ? -15.117 9.427 23.145 1.00 51.80 102 TYR C CA 1
ATOM 5874 C C . TYR C 1 102 ? -13.625 9.315 23.433 1.00 52.89 102 TYR C C 1
ATOM 5875 O O . TYR C 1 102 ? -13.193 8.227 23.792 1.00 57.27 102 TYR C O 1
ATOM 5884 N N . SER C 1 103 ? -12.814 10.348 23.252 1.00 51.90 103 SER C N 1
ATOM 5885 C CA . SER C 1 103 ? -11.449 10.235 23.803 1.00 50.27 103 SER C CA 1
ATOM 5886 C C . SER C 1 103 ? -10.800 11.596 23.930 1.00 46.58 103 SER C C 1
ATOM 5887 O O . SER C 1 103 ? -9.942 11.988 23.133 1.00 43.91 103 SER C O 1
ATOM 5890 N N . PRO C 1 104 ? -11.116 12.271 25.019 1.00 44.08 104 PRO C N 1
ATOM 5891 C CA . PRO C 1 104 ? -10.573 13.611 25.208 1.00 45.16 104 PRO C CA 1
ATOM 5892 C C . PRO C 1 104 ? -9.063 13.730 25.086 1.00 39.18 104 PRO C C 1
ATOM 5893 O O . PRO C 1 104 ? -8.548 14.678 24.477 1.00 37.83 104 PRO C O 1
ATOM 5897 N N . ARG C 1 105 ? -8.350 12.737 25.573 1.00 33.79 105 ARG C N 1
ATOM 5898 C CA . ARG C 1 105 ? -6.919 12.838 25.489 1.00 32.86 105 ARG C CA 1
ATOM 5899 C C . ARG C 1 105 ? -6.423 12.758 24.048 1.00 34.20 105 ARG C C 1
ATOM 5900 O O . ARG C 1 105 ? -5.404 13.343 23.703 1.00 32.36 105 ARG C O 1
ATOM 5908 N N . ALA C 1 106 ? -7.103 12.024 23.189 1.00 34.44 106 ALA C N 1
ATOM 5909 C CA . ALA C 1 106 ? -6.715 12.130 21.798 1.00 37.04 106 ALA C CA 1
ATOM 5910 C C . ALA C 1 106 ? -6.468 13.586 21.403 1.00 30.66 106 ALA C C 1
ATOM 5911 O O . ALA C 1 106 ? -5.341 13.976 21.110 1.00 29.94 106 ALA C O 1
ATOM 5913 N N . ILE C 1 107 ? -7.482 14.416 21.559 1.00 29.45 107 ILE C N 1
ATOM 5914 C CA . ILE C 1 107 ? -7.391 15.784 21.089 1.00 29.43 107 ILE C CA 1
ATOM 5915 C C . ILE C 1 107 ? -6.470 16.599 21.953 1.00 30.47 107 ILE C C 1
ATOM 5916 O O . ILE C 1 107 ? -5.749 17.452 21.453 1.00 30.43 107 ILE C O 1
ATOM 5921 N N . ALA C 1 108 ? -6.525 16.388 23.258 1.00 30.20 108 ALA C N 1
ATOM 5922 C CA . ALA C 1 108 ? -5.710 17.210 24.137 1.00 31.89 108 ALA C CA 1
ATOM 5923 C C . ALA C 1 108 ? -4.253 16.975 23.749 1.00 29.80 108 ALA C C 1
ATOM 5924 O O . ALA C 1 108 ? -3.433 17.885 23.739 1.00 30.16 108 ALA C O 1
ATOM 5926 N N . GLU C 1 109 ? -3.953 15.736 23.399 1.00 28.11 109 GLU C N 1
ATOM 5927 C CA . GLU C 1 109 ? -2.614 15.346 23.043 1.00 26.98 109 GLU C CA 1
ATOM 5928 C C . GLU C 1 109 ? -2.198 15.888 21.700 1.00 30.70 109 GLU C C 1
ATOM 5929 O O . GLU C 1 109 ? -1.081 16.371 21.572 1.00 31.93 109 GLU C O 1
ATOM 5935 N N . MET C 1 110 ? -3.108 15.892 20.723 1.00 33.00 110 MET C N 1
ATOM 5936 C CA . MET C 1 110 ? -2.838 16.571 19.442 1.00 31.81 110 MET C CA 1
ATOM 5937 C C . MET C 1 110 ? -2.536 18.045 19.643 1.00 30.87 110 MET C C 1
ATOM 5938 O O . MET C 1 110 ? -1.583 18.591 19.070 1.00 28.44 110 MET C O 1
ATOM 5943 N N . THR C 1 111 ? -3.400 18.674 20.430 1.00 30.82 111 THR C N 1
ATOM 5944 C CA . THR C 1 111 ? -3.265 20.059 20.835 1.00 29.21 111 THR C CA 1
ATOM 5945 C C . THR C 1 111 ? -1.868 20.325 21.342 1.00 26.28 111 THR C C 1
ATOM 5946 O O . THR C 1 111 ? -1.103 21.049 20.725 1.00 27.49 111 THR C O 1
ATOM 5950 N N . VAL C 1 112 ? -1.536 19.696 22.461 1.00 27.58 112 VAL C N 1
ATOM 5951 C CA . VAL C 1 112 ? -0.197 19.795 23.002 1.00 26.36 112 VAL C CA 1
ATOM 5952 C C . VAL C 1 112 ? 0.857 19.572 21.932 1.00 25.64 112 VAL C C 1
ATOM 5953 O O . VAL C 1 112 ? 1.810 20.333 21.855 1.00 25.88 112 VAL C O 1
ATOM 5957 N N . THR C 1 113 ? 0.728 18.511 21.147 1.00 23.48 113 THR C N 1
ATOM 5958 C CA . THR C 1 113 ? 1.742 18.214 20.137 1.00 24.22 113 THR C CA 1
ATOM 5959 C C . THR C 1 113 ? 1.985 19.389 19.172 1.00 26.21 113 THR C C 1
ATOM 5960 O O . THR C 1 113 ? 3.121 19.786 18.900 1.00 22.39 113 THR C O 1
ATOM 5964 N N . GLN C 1 114 ? 0.904 19.982 18.694 1.00 26.93 114 GLN C N 1
ATOM 5965 C CA . GLN C 1 114 ? 1.027 21.088 17.776 1.00 22.07 114 GLN C CA 1
ATOM 5966 C C . GLN C 1 114 ? 1.650 22.283 18.472 1.00 24.08 114 GLN C C 1
ATOM 5967 O O . GLN C 1 114 ? 2.507 22.967 17.915 1.00 24.58 114 GLN C O 1
ATOM 5973 N N . ALA C 1 115 ? 1.247 22.499 19.718 1.00 27.34 115 ALA C N 1
ATOM 5974 C CA . ALA C 1 115 ? 1.774 23.607 20.504 1.00 25.96 115 ALA C CA 1
ATOM 5975 C C . ALA C 1 115 ? 3.274 23.458 20.609 1.00 29.22 115 ALA C C 1
ATOM 5976 O O . ALA C 1 115 ? 4.017 24.395 20.351 1.00 27.88 115 ALA C O 1
ATOM 5978 N N . MET C 1 116 ? 3.720 22.257 20.961 1.00 30.36 116 MET C N 1
ATOM 5979 C CA . MET C 1 116 ? 5.118 22.034 21.280 1.00 31.02 116 MET C CA 1
ATOM 5980 C C . MET C 1 116 ? 5.944 22.162 20.041 1.00 32.86 116 MET C C 1
ATOM 5981 O O . MET C 1 116 ? 6.973 22.844 20.054 1.00 35.62 116 MET C O 1
ATOM 5986 N N . TYR C 1 117 ? 5.439 21.570 18.953 1.00 33.55 117 TYR C N 1
ATOM 5987 C CA . TYR C 1 117 ? 6.090 21.629 17.644 1.00 31.38 117 TYR C CA 1
ATOM 5988 C C . TYR C 1 117 ? 6.313 23.035 17.193 1.00 30.53 117 TYR C C 1
ATOM 5989 O O . TYR C 1 117 ? 7.437 23.437 16.921 1.00 31.62 117 TYR C O 1
ATOM 5998 N N . LEU C 1 118 ? 5.249 23.814 17.218 1.00 30.62 118 LEU C N 1
ATOM 5999 C CA . LEU C 1 118 ? 5.370 25.228 16.931 1.00 34.53 118 LEU C CA 1
ATOM 6000 C C . LEU C 1 118 ? 6.358 25.957 17.845 1.00 36.42 118 LEU C C 1
ATOM 6001 O O . LEU C 1 118 ? 7.131 26.789 17.378 1.00 40.05 118 LEU C O 1
ATOM 6006 N N . LEU C 1 119 ? 6.249 25.702 19.145 1.00 34.87 119 LEU C N 1
ATOM 6007 C CA . LEU C 1 119 ? 7.050 26.346 20.178 1.00 32.81 119 LEU C CA 1
ATOM 6008 C C . LEU C 1 119 ? 8.547 26.130 19.971 1.00 32.98 119 LEU C C 1
ATOM 6009 O O . LEU C 1 119 ? 9.371 26.988 20.291 1.00 32.06 119 LEU C O 1
ATOM 6014 N N . ARG C 1 120 ? 8.889 24.969 19.435 1.00 31.92 120 ARG C N 1
ATOM 6015 C CA . ARG C 1 120 ? 10.269 24.618 19.189 1.00 30.82 120 ARG C CA 1
ATOM 6016 C C . ARG C 1 120 ? 10.680 25.015 17.803 1.00 32.78 120 ARG C C 1
ATOM 6017 O O . ARG C 1 120 ? 11.742 24.625 17.341 1.00 38.57 120 ARG C O 1
ATOM 6025 N N . LYS C 1 121 ? 9.810 25.755 17.126 1.00 31.07 121 LYS C N 1
ATOM 6026 C CA . LYS C 1 121 ? 10.142 26.375 15.852 1.00 30.38 121 LYS C CA 1
ATOM 6027 C C . LYS C 1 121 ? 10.557 25.318 14.824 1.00 35.25 121 LYS C C 1
ATOM 6028 O O . LYS C 1 121 ? 11.365 25.562 13.935 1.00 38.99 121 LYS C O 1
ATOM 6034 N N . ILE C 1 122 ? 10.021 24.125 14.959 1.00 34.20 122 ILE C N 1
ATOM 6035 C CA . ILE C 1 122 ? 10.590 23.011 14.248 1.00 30.63 122 ILE C CA 1
ATOM 6036 C C . ILE C 1 122 ? 10.410 23.177 12.779 1.00 36.69 122 ILE C C 1
ATOM 6037 O O . ILE C 1 122 ? 11.397 23.132 12.033 1.00 40.96 122 ILE C O 1
ATOM 6042 N N . GLY C 1 123 ? 9.190 23.545 12.375 1.00 32.06 123 GLY C N 1
ATOM 6043 C CA . GLY C 1 123 ? 8.925 23.732 10.962 1.00 35.96 123 GLY C CA 1
ATOM 6044 C C . GLY C 1 123 ? 9.678 24.892 10.367 1.00 37.29 123 GLY C C 1
ATOM 6045 O O . GLY C 1 123 ? 10.067 24.867 9.180 1.00 35.85 123 GLY C O 1
ATOM 6046 N N . GLU C 1 124 ? 10.010 25.844 11.220 1.00 36.00 124 GLU C N 1
ATOM 6047 C CA . GLU C 1 124 ? 10.772 26.988 10.773 1.00 39.38 124 GLU C CA 1
ATOM 6048 C C . GLU C 1 124 ? 12.253 26.694 10.565 1.00 41.86 124 GLU C C 1
ATOM 6049 O O . GLU C 1 124 ? 12.863 27.166 9.575 1.00 47.95 124 GLU C O 1
ATOM 6055 N N . PHE C 1 125 ? 12.820 25.848 11.422 1.00 39.80 125 PHE C N 1
ATOM 6056 C CA . PHE C 1 125 ? 14.182 25.393 11.180 1.00 41.64 125 PHE C CA 1
ATOM 6057 C C . PHE C 1 125 ? 14.238 24.553 9.935 1.00 44.64 125 PHE C C 1
ATOM 6058 O O . PHE C 1 125 ? 15.080 24.795 9.081 1.00 40.89 125 PHE C O 1
ATOM 6066 N N . ARG C 1 126 ? 13.341 23.568 9.823 1.00 47.84 126 ARG C N 1
ATOM 6067 C CA . ARG C 1 126 ? 13.367 22.710 8.641 1.00 44.33 126 ARG C CA 1
ATOM 6068 C C . ARG C 1 126 ? 13.284 23.551 7.392 1.00 48.12 126 ARG C C 1
ATOM 6069 O O . ARG C 1 126 ? 13.905 23.235 6.388 1.00 47.21 126 ARG C O 1
ATOM 6077 N N . TYR C 1 127 ? 12.578 24.670 7.467 1.00 50.10 127 TYR C N 1
ATOM 6078 C CA . TYR C 1 127 ? 12.436 25.474 6.275 1.00 45.54 127 TYR C CA 1
ATOM 6079 C C . TYR C 1 127 ? 13.789 26.040 5.987 1.00 45.17 127 TYR C C 1
ATOM 6080 O O . TYR C 1 127 ? 14.333 25.788 4.916 1.00 50.51 127 TYR C O 1
ATOM 6089 N N . ARG C 1 128 ? 14.389 26.711 6.970 1.00 46.19 128 ARG C N 1
ATOM 6090 C CA . ARG C 1 128 ? 15.699 27.313 6.707 1.00 48.98 128 ARG C CA 1
ATOM 6091 C C . ARG C 1 128 ? 16.674 26.285 6.185 1.00 49.95 128 ARG C C 1
ATOM 6092 O O . ARG C 1 128 ? 17.491 26.579 5.315 1.00 49.79 128 ARG C O 1
ATOM 6100 N N . MET C 1 129 ? 16.536 25.065 6.675 1.00 53.83 129 MET C N 1
ATOM 6101 C CA . MET C 1 129 ? 17.384 23.955 6.270 1.00 55.05 129 MET C CA 1
ATOM 6102 C C . MET C 1 129 ? 17.200 23.551 4.806 1.00 53.42 129 MET C C 1
ATOM 6103 O O . MET C 1 129 ? 18.134 23.612 4.020 1.00 54.95 129 MET C O 1
ATOM 6108 N N . ASP C 1 130 ? 15.978 23.196 4.439 1.00 54.29 130 ASP C N 1
ATOM 6109 C CA . ASP C 1 130 ? 15.708 22.616 3.134 1.00 55.07 130 ASP C CA 1
ATOM 6110 C C . ASP C 1 130 ? 15.719 23.611 1.998 1.00 57.47 130 ASP C C 1
ATOM 6111 O O . ASP C 1 130 ? 16.038 23.243 0.872 1.00 64.04 130 ASP C O 1
ATOM 6116 N N . HIS C 1 131 ? 15.354 24.858 2.285 1.00 60.72 131 HIS C N 1
ATOM 6117 C CA . HIS C 1 131 ? 15.232 25.838 1.213 1.00 62.29 131 HIS C CA 1
ATOM 6118 C C . HIS C 1 131 ? 16.172 27.037 1.164 1.00 61.08 131 HIS C C 1
ATOM 6119 O O . HIS C 1 131 ? 16.462 27.564 0.087 1.00 66.13 131 HIS C O 1
ATOM 6126 N N . ASP C 1 132 ? 16.670 27.467 2.303 1.00 56.58 132 ASP C N 1
ATOM 6127 C CA . ASP C 1 132 ? 17.686 28.484 2.243 1.00 58.00 132 ASP C CA 1
ATOM 6128 C C . ASP C 1 132 ? 19.029 27.815 2.474 1.00 62.17 132 ASP C C 1
ATOM 6129 O O . ASP C 1 132 ? 20.042 28.493 2.576 1.00 70.34 132 ASP C O 1
ATOM 6134 N N . HIS C 1 133 ? 19.038 26.480 2.517 1.00 62.22 133 HIS C N 1
ATOM 6135 C CA . HIS C 1 133 ? 20.263 25.704 2.808 1.00 62.28 133 HIS C CA 1
ATOM 6136 C C . HIS C 1 133 ? 21.038 26.287 3.980 1.00 62.72 133 HIS C C 1
ATOM 6137 O O . HIS C 1 133 ? 22.235 26.547 3.864 1.00 68.71 133 HIS C O 1
ATOM 6144 N N . ASP C 1 134 ? 20.338 26.498 5.099 1.00 64.80 134 ASP C N 1
ATOM 6145 C CA . ASP C 1 134 ? 20.841 27.285 6.232 1.00 58.50 134 ASP C CA 1
ATOM 6146 C C . ASP C 1 134 ? 20.565 26.579 7.558 1.00 50.72 134 ASP C C 1
ATOM 6147 O O . ASP C 1 134 ? 19.434 26.480 8.016 1.00 51.64 134 ASP C O 1
ATOM 6152 N N . PHE C 1 135 ? 21.638 26.152 8.194 1.00 50.37 135 PHE C N 1
ATOM 6153 C CA . PHE C 1 135 ? 21.567 25.329 9.378 1.00 52.23 135 PHE C CA 1
ATOM 6154 C C . PHE C 1 135 ? 22.049 26.059 10.629 1.00 54.96 135 PHE C C 1
ATOM 6155 O O . PHE C 1 135 ? 22.577 25.437 11.553 1.00 57.23 135 PHE C O 1
ATOM 6163 N N . THR C 1 136 ? 21.919 27.377 10.663 1.00 49.47 136 THR C N 1
ATOM 6164 C CA . THR C 1 136 ? 22.439 28.091 11.813 1.00 43.15 136 THR C CA 1
ATOM 6165 C C . THR C 1 136 ? 21.260 28.344 12.717 1.00 45.04 136 THR C C 1
ATOM 6166 O O . THR C 1 136 ? 20.113 28.082 12.355 1.00 48.70 136 THR C O 1
ATOM 6170 N N . TRP C 1 137 ? 21.553 28.778 13.928 1.00 42.82 137 TRP C N 1
ATOM 6171 C CA . TRP C 1 137 ? 20.522 29.085 14.904 1.00 44.08 137 TRP C CA 1
ATOM 6172 C C . TRP C 1 137 ? 20.306 30.603 14.909 1.00 38.98 137 TRP C C 1
ATOM 6173 O O . TRP C 1 137 ? 21.004 31.345 15.593 1.00 38.59 137 TRP C O 1
ATOM 6184 N N . PRO C 1 138 ? 19.276 31.072 14.211 1.00 35.11 138 PRO C N 1
ATOM 6185 C CA . PRO C 1 138 ? 19.196 32.519 14.330 1.00 36.83 138 PRO C CA 1
ATOM 6186 C C . PRO C 1 138 ? 18.620 32.928 15.660 1.00 42.33 138 PRO C C 1
ATOM 6187 O O . PRO C 1 138 ? 17.851 32.227 16.326 1.00 41.26 138 PRO C O 1
ATOM 6191 N N . SER C 1 139 ? 19.025 34.127 16.033 1.00 42.99 139 SER C N 1
ATOM 6192 C CA . SER C 1 139 ? 18.463 34.825 17.162 1.00 44.19 139 SER C CA 1
ATOM 6193 C C . SER C 1 139 ? 16.977 34.655 17.381 1.00 42.47 139 SER C C 1
ATOM 6194 O O . SER C 1 139 ? 16.541 34.463 18.507 1.00 43.10 139 SER C O 1
ATOM 6197 N N . ASN C 1 140 ? 16.200 34.686 16.316 1.00 41.99 140 ASN C N 1
ATOM 6198 C CA . ASN C 1 140 ? 14.750 34.796 16.475 1.00 47.07 140 ASN C CA 1
ATOM 6199 C C . ASN C 1 140 ? 14.053 33.448 16.565 1.00 39.20 140 ASN C C 1
ATOM 6200 O O . ASN C 1 140 ? 12.829 33.345 16.473 1.00 37.10 140 ASN C O 1
ATOM 6205 N N . LEU C 1 141 ? 14.838 32.401 16.691 1.00 34.40 141 LEU C N 1
ATOM 6206 C CA . LEU C 1 141 ? 14.263 31.085 16.623 1.00 36.89 141 LEU C CA 1
ATOM 6207 C C . LEU C 1 141 ? 14.603 30.341 17.892 1.00 40.09 141 LEU C C 1
ATOM 6208 O O . LEU C 1 141 ? 14.265 29.160 18.042 1.00 40.49 141 LEU C O 1
ATOM 6213 N N . ILE C 1 142 ? 15.261 31.033 18.820 1.00 40.13 142 ILE C N 1
ATOM 6214 C CA . ILE C 1 142 ? 15.411 30.501 20.168 1.00 34.46 142 ILE C CA 1
ATOM 6215 C C . ILE C 1 142 ? 14.084 30.224 20.798 1.00 31.06 142 ILE C C 1
ATOM 6216 O O . ILE C 1 142 ? 13.153 30.994 20.676 1.00 35.03 142 ILE C O 1
ATOM 6221 N N . SER C 1 143 ? 14.034 29.157 21.563 1.00 34.30 143 SER C N 1
ATOM 6222 C CA . SER C 1 143 ? 12.773 28.670 22.062 1.00 38.15 143 SER C CA 1
ATOM 6223 C C . SER C 1 143 ? 12.754 28.908 23.572 1.00 36.47 143 SER C C 1
ATOM 6224 O O . SER C 1 143 ? 13.665 29.517 24.117 1.00 35.65 143 SER C O 1
ATOM 6227 N N . ASN C 1 144 ? 11.728 28.407 24.246 1.00 37.10 144 ASN C N 1
ATOM 6228 C CA . ASN C 1 144 ? 11.661 28.454 25.702 1.00 36.27 144 ASN C CA 1
ATOM 6229 C C . ASN C 1 144 ? 11.027 27.197 26.277 1.00 36.32 144 ASN C C 1
ATOM 6230 O O . ASN C 1 144 ? 10.249 26.543 25.583 1.00 39.22 144 ASN C O 1
ATOM 6235 N N . GLU C 1 145 ? 11.287 26.874 27.548 1.00 33.55 145 GLU C N 1
ATOM 6236 C CA . GLU C 1 145 ? 10.612 25.707 28.117 1.00 35.77 145 GLU C CA 1
ATOM 6237 C C . GLU C 1 145 ? 9.220 26.034 28.583 1.00 38.64 145 GLU C C 1
ATOM 6238 O O . GLU C 1 145 ? 8.947 27.103 29.121 1.00 41.89 145 GLU C O 1
ATOM 6244 N N . ILE C 1 146 ? 8.370 25.028 28.477 1.00 36.86 146 ILE C N 1
ATOM 6245 C CA . ILE C 1 146 ? 6.945 25.214 28.641 1.00 34.77 146 ILE C CA 1
ATOM 6246 C C . ILE C 1 146 ? 6.602 25.615 30.057 1.00 32.50 146 ILE C C 1
ATOM 6247 O O . ILE C 1 146 ? 5.638 26.320 30.269 1.00 32.82 146 ILE C O 1
ATOM 6252 N N . TYR C 1 147 ? 7.417 25.201 31.018 1.00 38.19 147 TYR C N 1
ATOM 6253 C CA . TYR C 1 147 ? 7.222 25.624 32.408 1.00 38.27 147 TYR C CA 1
ATOM 6254 C C . TYR C 1 147 ? 7.447 27.114 32.626 1.00 36.83 147 TYR C C 1
ATOM 6255 O O . TYR C 1 147 ? 7.329 27.609 33.743 1.00 33.45 147 TYR C O 1
ATOM 6264 N N . ASN C 1 148 ? 7.810 27.820 31.564 1.00 40.57 148 ASN C N 1
ATOM 6265 C CA . ASN C 1 148 ? 7.965 29.261 31.665 1.00 43.86 148 ASN C CA 1
ATOM 6266 C C . ASN C 1 148 ? 6.791 29.997 31.023 1.00 36.86 148 ASN C C 1
ATOM 6267 O O . ASN C 1 148 ? 6.632 31.206 31.162 1.00 41.58 148 ASN C O 1
ATOM 6272 N N . LEU C 1 149 ? 5.908 29.240 30.409 1.00 33.77 149 LEU C N 1
ATOM 6273 C CA . LEU C 1 149 ? 4.840 29.841 29.628 1.00 38.68 149 LEU C CA 1
ATOM 6274 C C . LEU C 1 149 ? 3.474 29.801 30.280 1.00 39.02 149 LEU C C 1
ATOM 6275 O O . LEU C 1 149 ? 3.202 28.937 31.106 1.00 43.59 149 LEU C O 1
ATOM 6280 N N . THR C 1 150 ? 2.592 30.715 29.919 1.00 37.23 150 THR C N 1
ATOM 6281 C CA . THR C 1 150 ? 1.204 30.475 30.279 1.00 38.02 150 THR C CA 1
ATOM 6282 C C . THR C 1 150 ? 0.392 30.080 29.039 1.00 35.55 150 THR C C 1
ATOM 6283 O O . THR C 1 150 ? 0.559 30.686 27.972 1.00 33.35 150 THR C O 1
ATOM 6287 N N . VAL C 1 151 ? -0.409 29.016 29.181 1.00 33.94 151 VAL C N 1
ATOM 6288 C CA . VAL C 1 151 ? -1.288 28.499 28.133 1.00 29.86 151 VAL C CA 1
ATOM 6289 C C . VAL C 1 151 ? -2.707 28.934 28.497 1.00 34.79 151 VAL C C 1
ATOM 6290 O O . VAL C 1 151 ? -3.106 28.837 29.667 1.00 34.99 151 VAL C O 1
ATOM 6294 N N . GLY C 1 152 ? -3.472 29.376 27.498 1.00 32.31 152 GLY C N 1
ATOM 6295 C CA . GLY C 1 152 ? -4.777 29.991 27.696 1.00 29.92 152 GLY C CA 1
ATOM 6296 C C . GLY C 1 152 ? -5.865 29.256 26.964 1.00 29.73 152 GLY C C 1
ATOM 6297 O O . GLY C 1 152 ? -5.821 29.155 25.746 1.00 28.17 152 GLY C O 1
ATOM 6298 N N . LEU C 1 153 ? -6.873 28.782 27.685 1.00 31.27 153 LEU C N 1
ATOM 6299 C CA . LEU C 1 153 ? -7.913 28.046 27.003 1.00 30.75 153 LEU C CA 1
ATOM 6300 C C . LEU C 1 153 ? -9.147 28.879 26.861 1.00 31.35 153 LEU C C 1
ATOM 6301 O O . LEU C 1 153 ? -9.593 29.529 27.788 1.00 33.26 153 LEU C O 1
ATOM 6306 N N . ILE C 1 154 ? -9.717 28.810 25.675 1.00 31.57 154 ILE C N 1
ATOM 6307 C CA . ILE C 1 154 ? -11.026 29.340 25.448 1.00 31.92 154 ILE C CA 1
ATOM 6308 C C . ILE C 1 154 ? -11.968 28.171 25.464 1.00 31.30 154 ILE C C 1
ATOM 6309 O O . ILE C 1 154 ? -11.918 27.332 24.570 1.00 33.29 154 ILE C O 1
ATOM 6314 N N . GLY C 1 155 ? -12.777 28.045 26.500 1.00 25.46 155 GLY C N 1
ATOM 6315 C CA . GLY C 1 155 ? -13.629 26.895 26.485 1.00 29.31 155 GLY C CA 1
ATOM 6316 C C . GLY C 1 155 ? -12.856 25.800 27.145 1.00 33.72 155 GLY C C 1
ATOM 6317 O O . GLY C 1 155 ? -11.764 25.468 26.720 1.00 37.98 155 GLY C O 1
ATOM 6318 N N . VAL C 1 156 ? -13.429 25.203 28.159 1.00 35.83 156 VAL C N 1
ATOM 6319 C CA . VAL C 1 156 ? -12.749 24.190 28.927 1.00 36.29 156 VAL C CA 1
ATOM 6320 C C . VAL C 1 156 ? -13.690 23.035 29.007 1.00 41.91 156 VAL C C 1
ATOM 6321 O O . VAL C 1 156 ? -14.364 22.855 30.034 1.00 46.32 156 VAL C O 1
ATOM 6325 N N . GLY C 1 157 ? -13.728 22.171 28.010 1.00 30.85 157 GLY C N 1
ATOM 6326 C CA . GLY C 1 157 ? -14.658 21.116 28.288 1.00 34.80 157 GLY C CA 1
ATOM 6327 C C . GLY C 1 157 ? -13.874 19.907 28.657 1.00 39.98 157 GLY C C 1
ATOM 6328 O O . GLY C 1 157 ? -12.961 20.022 29.456 1.00 42.99 157 GLY C O 1
ATOM 6329 N N . HIS C 1 158 ? -14.218 18.763 28.111 1.00 45.92 158 HIS C N 1
ATOM 6330 C CA . HIS C 1 158 ? -13.485 17.541 28.367 1.00 44.05 158 HIS C CA 1
ATOM 6331 C C . HIS C 1 158 ? -12.114 17.775 27.818 1.00 41.05 158 HIS C C 1
ATOM 6332 O O . HIS C 1 158 ? -11.077 17.509 28.453 1.00 38.33 158 HIS C O 1
ATOM 6339 N N . ILE C 1 159 ? -12.122 18.224 26.581 1.00 41.06 159 ILE C N 1
ATOM 6340 C CA . ILE C 1 159 ? -10.885 18.480 25.920 1.00 39.24 159 ILE C CA 1
ATOM 6341 C C . ILE C 1 159 ? -10.127 19.580 26.607 1.00 38.03 159 ILE C C 1
ATOM 6342 O O . ILE C 1 159 ? -8.966 19.384 26.971 1.00 35.30 159 ILE C O 1
ATOM 6347 N N . GLY C 1 160 ? -10.784 20.705 26.874 1.00 39.69 160 GLY C N 1
ATOM 6348 C CA . GLY C 1 160 ? -10.041 21.780 27.506 1.00 39.13 160 GLY C CA 1
ATOM 6349 C C . GLY C 1 160 ? -9.359 21.383 28.811 1.00 34.62 160 GLY C C 1
ATOM 6350 O O . GLY C 1 160 ? -8.139 21.521 28.958 1.00 31.46 160 GLY C O 1
ATOM 6351 N N . SER C 1 161 ? -10.135 20.856 29.748 1.00 33.31 161 SER C N 1
ATOM 6352 C CA . SER C 1 161 ? -9.575 20.378 30.995 1.00 32.65 161 SER C CA 1
ATOM 6353 C C . SER C 1 161 ? -8.455 19.370 30.780 1.00 36.55 161 SER C C 1
ATOM 6354 O O . SER C 1 161 ? -7.435 19.429 31.457 1.00 36.97 161 SER C O 1
ATOM 6357 N N . ALA C 1 162 ? -8.589 18.501 29.785 1.00 36.98 162 ALA C N 1
ATOM 6358 C CA . ALA C 1 162 ? -7.517 17.546 29.547 1.00 32.77 162 ALA C CA 1
ATOM 6359 C C . ALA C 1 162 ? -6.251 18.243 29.076 1.00 29.99 162 ALA C C 1
ATOM 6360 O O . ALA C 1 162 ? -5.165 17.923 29.555 1.00 34.66 162 ALA C O 1
ATOM 6362 N N . VAL C 1 163 ? -6.374 19.244 28.218 1.00 27.93 163 VAL C N 1
ATOM 6363 C CA . VAL C 1 163 ? -5.215 20.078 27.936 1.00 29.62 163 VAL C CA 1
ATOM 6364 C C . VAL C 1 163 ? -4.612 20.680 29.192 1.00 31.03 163 VAL C C 1
ATOM 6365 O O . VAL C 1 163 ? -3.386 20.709 29.368 1.00 26.44 163 VAL C O 1
ATOM 6369 N N . ALA C 1 164 ? -5.488 21.147 30.074 1.00 34.55 164 ALA C N 1
ATOM 6370 C CA . ALA C 1 164 ? -5.034 21.780 31.292 1.00 32.16 164 ALA C CA 1
ATOM 6371 C C . ALA C 1 164 ? -4.221 20.802 32.162 1.00 35.45 164 ALA C C 1
ATOM 6372 O O . ALA C 1 164 ? -3.084 21.116 32.548 1.00 34.23 164 ALA C O 1
ATOM 6374 N N . GLU C 1 165 ? -4.743 19.589 32.371 1.00 33.73 165 GLU C N 1
ATOM 6375 C CA . GLU C 1 165 ? -4.087 18.612 33.232 1.00 29.79 165 GLU C CA 1
ATOM 6376 C C . GLU C 1 165 ? -2.763 18.320 32.594 1.00 28.24 165 GLU C C 1
ATOM 6377 O O . GLU C 1 165 ? -1.794 18.156 33.304 1.00 33.39 165 GLU C O 1
ATOM 6383 N N . ILE C 1 166 ? -2.692 18.295 31.263 1.00 26.18 166 ILE C N 1
ATOM 6384 C CA . ILE C 1 166 ? -1.435 17.880 30.649 1.00 26.65 166 ILE C CA 1
ATOM 6385 C C . ILE C 1 166 ? -0.362 18.950 30.762 1.00 29.88 166 ILE C C 1
ATOM 6386 O O . ILE C 1 166 ? 0.772 18.649 31.138 1.00 27.18 166 ILE C O 1
ATOM 6391 N N . PHE C 1 167 ? -0.684 20.174 30.355 1.00 32.32 167 PHE C N 1
ATOM 6392 C CA . PHE C 1 167 ? 0.310 21.254 30.350 1.00 32.38 167 PHE C CA 1
ATOM 6393 C C . PHE C 1 167 ? 0.712 21.642 31.772 1.00 34.57 167 PHE C C 1
ATOM 6394 O O . PHE C 1 167 ? 1.840 22.095 32.009 1.00 31.54 167 PHE C O 1
ATOM 6402 N N . SER C 1 168 ? -0.219 21.413 32.705 1.00 34.54 168 SER C N 1
ATOM 6403 C CA . SER C 1 168 ? -0.015 21.624 34.138 1.00 35.00 168 SER C CA 1
ATOM 6404 C C . SER C 1 168 ? 0.912 20.553 34.695 1.00 34.27 168 SER C C 1
ATOM 6405 O O . SER C 1 168 ? 1.722 20.826 35.577 1.00 37.35 168 SER C O 1
ATOM 6408 N N . ALA C 1 169 ? 0.738 19.317 34.248 1.00 33.51 169 ALA C N 1
ATOM 6409 C CA . ALA C 1 169 ? 1.686 18.268 34.618 1.00 38.18 169 ALA C CA 1
ATOM 6410 C C . ALA C 1 169 ? 3.106 18.668 34.242 1.00 34.73 169 ALA C C 1
ATOM 6411 O O . ALA C 1 169 ? 4.064 18.231 34.890 1.00 34.15 169 ALA C O 1
ATOM 6413 N N . MET C 1 170 ? 3.229 19.526 33.224 1.00 35.33 170 MET C N 1
ATOM 6414 C CA . MET C 1 170 ? 4.538 19.889 32.694 1.00 35.69 170 MET C CA 1
ATOM 6415 C C . MET C 1 170 ? 5.021 21.183 33.322 1.00 39.13 170 MET C C 1
ATOM 6416 O O . MET C 1 170 ? 6.144 21.635 33.059 1.00 35.45 170 MET C O 1
ATOM 6421 N N . GLY C 1 171 ? 4.147 21.785 34.124 1.00 35.32 171 GLY C N 1
ATOM 6422 C CA . GLY C 1 171 ? 4.501 22.926 34.928 1.00 32.67 171 GLY C CA 1
ATOM 6423 C C . GLY C 1 171 ? 4.097 24.261 34.343 1.00 36.44 171 GLY C C 1
ATOM 6424 O O . GLY C 1 171 ? 4.375 25.290 34.964 1.00 43.16 171 GLY C O 1
ATOM 6425 N N . ALA C 1 172 ? 3.418 24.274 33.195 1.00 32.97 172 ALA C N 1
ATOM 6426 C CA . ALA C 1 172 ? 2.986 25.555 32.630 1.00 30.58 172 ALA C CA 1
ATOM 6427 C C . ALA C 1 172 ? 1.883 26.152 33.465 1.00 34.48 172 ALA C C 1
ATOM 6428 O O . ALA C 1 172 ? 1.273 25.433 34.261 1.00 39.74 172 ALA C O 1
ATOM 6430 N N . LYS C 1 173 ? 1.662 27.465 33.352 1.00 36.30 173 LYS C N 1
ATOM 6431 C CA . LYS C 1 173 ? 0.510 28.082 34.014 1.00 38.07 173 LYS C CA 1
ATOM 6432 C C . LYS C 1 173 ? -0.619 28.015 32.988 1.00 36.36 173 LYS C C 1
ATOM 6433 O O . LYS C 1 173 ? -0.430 28.425 31.837 1.00 35.99 173 LYS C O 1
ATOM 6439 N N . VAL C 1 174 ? -1.800 27.543 33.409 1.00 37.54 174 VAL C N 1
ATOM 6440 C CA . VAL C 1 174 ? -2.952 27.471 32.506 1.00 35.60 174 VAL C CA 1
ATOM 6441 C C . VAL C 1 174 ? -4.015 28.442 33.023 1.00 37.00 174 VAL C C 1
ATOM 6442 O O . VAL C 1 174 ? -4.443 28.363 34.189 1.00 38.43 174 VAL C O 1
ATOM 6446 N N . ILE C 1 175 ? -4.467 29.332 32.141 1.00 30.45 175 ILE C N 1
ATOM 6447 C CA . ILE C 1 175 ? -5.576 30.193 32.483 1.00 30.10 175 ILE C CA 1
ATOM 6448 C C . ILE C 1 175 ? -6.688 29.899 31.515 1.00 32.71 175 ILE C C 1
ATOM 6449 O O . ILE C 1 175 ? -6.437 29.490 30.383 1.00 35.02 175 ILE C O 1
ATOM 6454 N N . ALA C 1 176 ? -7.925 30.104 31.924 1.00 29.68 176 ALA C N 1
ATOM 6455 C CA . ALA C 1 176 ? -8.958 29.747 31.001 1.00 30.09 176 ALA C CA 1
ATOM 6456 C C . ALA C 1 176 ? -10.228 30.560 31.195 1.00 32.96 176 ALA C C 1
ATOM 6457 O O . ALA C 1 176 ? -10.542 31.020 32.290 1.00 32.85 176 ALA C O 1
ATOM 6459 N N . TYR C 1 177 ? -10.951 30.717 30.089 1.00 35.36 177 TYR C N 1
ATOM 6460 C CA . TYR C 1 177 ? -12.288 31.266 30.063 1.00 36.37 177 TYR C CA 1
ATOM 6461 C C . TYR C 1 177 ? -13.273 30.168 29.706 1.00 37.45 177 TYR C C 1
ATOM 6462 O O . TYR C 1 177 ? -13.099 29.455 28.708 1.00 34.57 177 TYR C O 1
ATOM 6471 N N . ASP C 1 178 ? -14.289 30.032 30.549 1.00 37.13 178 ASP C N 1
ATOM 6472 C CA . ASP C 1 178 ? -15.467 29.217 30.275 1.00 43.24 178 ASP C CA 1
ATOM 6473 C C . ASP C 1 178 ? -16.607 30.009 30.810 1.00 51.45 178 ASP C C 1
ATOM 6474 O O . ASP C 1 178 ? -16.453 30.776 31.764 1.00 53.03 178 ASP C O 1
ATOM 6479 N N . VAL C 1 179 ? -17.754 29.811 30.188 1.00 56.05 179 VAL C N 1
ATOM 6480 C CA . VAL C 1 179 ? -18.975 30.414 30.643 1.00 50.03 179 VAL C CA 1
ATOM 6481 C C . VAL C 1 179 ? -19.426 29.686 31.874 1.00 46.20 179 VAL C C 1
ATOM 6482 O O . VAL C 1 179 ? -20.035 30.280 32.747 1.00 48.80 179 VAL C O 1
ATOM 6486 N N . ALA C 1 180 ? -18.931 28.466 32.034 1.00 43.64 180 ALA C N 1
ATOM 6487 C CA . ALA C 1 180 ? -19.342 27.615 33.135 1.00 44.90 180 ALA C CA 1
ATOM 6488 C C . ALA C 1 180 ? -18.263 27.310 34.151 1.00 44.48 180 ALA C C 1
ATOM 6489 O O . ALA C 1 180 ? -17.140 26.992 33.776 1.00 53.86 180 ALA C O 1
ATOM 6491 N N . TYR C 1 181 ? -18.609 27.421 35.434 1.00 36.68 181 TYR C N 1
ATOM 6492 C CA . TYR C 1 181 ? -17.693 27.074 36.533 1.00 41.12 181 TYR C CA 1
ATOM 6493 C C . TYR C 1 181 ? -17.793 25.601 36.960 1.00 42.26 181 TYR C C 1
ATOM 6494 O O . TYR C 1 181 ? -18.859 25.155 37.375 1.00 42.46 181 TYR C O 1
ATOM 6503 N N . ASN C 1 182 ? -16.668 24.886 36.876 1.00 42.83 182 ASN C N 1
ATOM 6504 C CA . ASN C 1 182 ? -16.478 23.502 37.357 1.00 39.74 182 ASN C CA 1
ATOM 6505 C C . ASN C 1 182 ? -15.374 23.418 38.378 1.00 46.78 182 ASN C C 1
ATOM 6506 O O . ASN C 1 182 ? -14.192 23.473 38.017 1.00 49.51 182 ASN C O 1
ATOM 6511 N N . PRO C 1 183 ? -15.739 23.323 39.662 1.00 48.15 183 PRO C N 1
ATOM 6512 C CA . PRO C 1 183 ? -14.710 23.175 40.696 1.00 44.66 183 PRO C CA 1
ATOM 6513 C C . PRO C 1 183 ? -13.717 22.061 40.348 1.00 41.85 183 PRO C C 1
ATOM 6514 O O . PRO C 1 183 ? -12.518 22.201 40.647 1.00 42.95 183 PRO C O 1
ATOM 6518 N N . GLU C 1 184 ? -14.197 20.994 39.713 1.00 41.10 184 GLU C N 1
ATOM 6519 C CA . GLU C 1 184 ? -13.326 19.901 39.291 1.00 46.27 184 GLU C CA 1
ATOM 6520 C C . GLU C 1 184 ? -12.001 20.421 38.697 1.00 47.15 184 GLU C C 1
ATOM 6521 O O . GLU C 1 184 ? -10.949 19.802 38.915 1.00 50.74 184 GLU C O 1
ATOM 6527 N N . PHE C 1 185 ? -12.014 21.544 37.972 1.00 40.71 185 PHE C N 1
ATOM 6528 C CA . PHE C 1 185 ? -10.823 21.909 37.199 1.00 40.15 185 PHE C CA 1
ATOM 6529 C C . PHE C 1 185 ? -9.819 22.814 37.902 1.00 42.26 185 PHE C C 1
ATOM 6530 O O . PHE C 1 185 ? -8.736 23.041 37.352 1.00 40.54 185 PHE C O 1
ATOM 6538 N N . GLU C 1 186 ? -10.118 23.274 39.121 1.00 40.63 186 GLU C N 1
ATOM 6539 C CA . GLU C 1 186 ? -9.186 24.200 39.782 1.00 32.87 186 GLU C CA 1
ATOM 6540 C C . GLU C 1 186 ? -7.787 23.683 40.106 1.00 34.49 186 GLU C C 1
ATOM 6541 O O . GLU C 1 186 ? -6.866 24.471 40.256 1.00 40.01 186 GLU C O 1
ATOM 6547 N N . PRO C 1 187 ? -7.615 22.374 40.266 1.00 31.71 187 PRO C N 1
ATOM 6548 C CA . PRO C 1 187 ? -6.238 21.938 40.451 1.00 32.81 187 PRO C CA 1
ATOM 6549 C C . PRO C 1 187 ? -5.362 22.176 39.240 1.00 42.15 187 PRO C C 1
ATOM 6550 O O . PRO C 1 187 ? -4.132 22.202 39.388 1.00 45.65 187 PRO C O 1
ATOM 6554 N N . PHE C 1 188 ? -5.962 22.340 38.060 1.00 44.26 188 PHE C N 1
ATOM 6555 C CA . PHE C 1 188 ? -5.171 22.364 36.825 1.00 38.21 188 PHE C CA 1
ATOM 6556 C C . PHE C 1 188 ? -5.129 23.702 36.093 1.00 37.55 188 PHE C C 1
ATOM 6557 O O . PHE C 1 188 ? -4.219 23.918 35.297 1.00 38.85 188 PHE C O 1
ATOM 6565 N N . LEU C 1 189 ? -6.061 24.610 36.388 1.00 36.34 189 LEU C N 1
ATOM 6566 C CA . LEU C 1 189 ? -6.126 25.888 35.676 1.00 32.21 189 LEU C CA 1
ATOM 6567 C C . LEU C 1 189 ? -6.639 27.008 36.571 1.00 33.25 189 LEU C C 1
ATOM 6568 O O . LEU C 1 189 ? -7.112 26.781 37.686 1.00 36.28 189 LEU C O 1
ATOM 6573 N N . THR C 1 190 ? -6.564 28.230 36.082 1.00 30.01 190 THR C N 1
ATOM 6574 C CA . THR C 1 190 ? -7.209 29.307 36.794 1.00 30.00 190 THR C CA 1
ATOM 6575 C C . THR C 1 190 ? -8.172 29.984 35.845 1.00 29.43 190 THR C C 1
ATOM 6576 O O . THR C 1 190 ? -7.745 30.491 34.809 1.00 27.02 190 THR C O 1
ATOM 6580 N N . TYR C 1 191 ? -9.450 30.057 36.231 1.00 28.78 191 TYR C N 1
ATOM 6581 C CA . TYR C 1 191 ? -10.431 30.776 35.429 1.00 24.94 191 TYR C CA 1
ATOM 6582 C C . TYR C 1 191 ? -10.172 32.258 35.390 1.00 25.81 191 TYR C C 1
ATOM 6583 O O . TYR C 1 191 ? -9.916 32.860 36.418 1.00 27.94 191 TYR C O 1
ATOM 6592 N N . THR C 1 192 ? -10.249 32.832 34.194 1.00 27.17 192 THR C N 1
ATOM 6593 C CA . THR C 1 192 ? -10.241 34.279 33.970 1.00 27.88 192 THR C CA 1
ATOM 6594 C C . THR C 1 192 ? -11.194 34.711 32.851 1.00 29.75 192 THR C C 1
ATOM 6595 O O . THR C 1 192 ? -11.930 33.893 32.293 1.00 31.46 192 THR C O 1
ATOM 6599 N N . ASP C 1 193 ? -11.176 35.994 32.511 1.00 27.67 193 ASP C N 1
ATOM 6600 C CA . ASP C 1 193 ? -12.042 36.449 31.440 1.00 32.67 193 ASP C CA 1
ATOM 6601 C C . ASP C 1 193 ? -11.363 36.338 30.086 1.00 37.29 193 ASP C C 1
ATOM 6602 O O . ASP C 1 193 ? -10.132 36.303 29.936 1.00 32.64 193 ASP C O 1
ATOM 6607 N N . PHE C 1 194 ? -12.224 36.319 29.092 1.00 39.31 194 PHE C N 1
ATOM 6608 C CA . PHE C 1 194 ? -11.822 36.154 27.736 1.00 35.26 194 PHE C CA 1
ATOM 6609 C C . PHE C 1 194 ? -10.745 37.131 27.377 1.00 35.47 194 PHE C C 1
ATOM 6610 O O . PHE C 1 194 ? -9.674 36.772 26.868 1.00 41.52 194 PHE C O 1
ATOM 6618 N N . ASP C 1 195 ? -10.995 38.385 27.683 1.00 38.77 195 ASP C N 1
ATOM 6619 C CA . ASP C 1 195 ? -10.008 39.346 27.269 1.00 49.87 195 ASP C CA 1
ATOM 6620 C C . ASP C 1 195 ? -8.642 38.984 27.833 1.00 42.62 195 ASP C C 1
ATOM 6621 O O . ASP C 1 195 ? -7.640 38.933 27.104 1.00 38.99 195 ASP C O 1
ATOM 6626 N N . THR C 1 196 ? -8.609 38.640 29.109 1.00 37.73 196 THR C N 1
ATOM 6627 C CA . THR C 1 196 ? -7.329 38.334 29.692 1.00 39.30 196 THR C CA 1
ATOM 6628 C C . THR C 1 196 ? -6.712 37.107 29.055 1.00 37.64 196 THR C C 1
ATOM 6629 O O . THR C 1 196 ? -5.548 37.132 28.697 1.00 37.53 196 THR C O 1
ATOM 6633 N N . VAL C 1 197 ? -7.483 36.041 28.873 1.00 33.53 197 VAL C N 1
ATOM 6634 C CA . VAL C 1 197 ? -6.867 34.864 28.287 1.00 31.68 197 VAL C CA 1
ATOM 6635 C C . VAL C 1 197 ? -6.162 35.272 27.025 1.00 35.38 197 VAL C C 1
ATOM 6636 O O . VAL C 1 197 ? -4.970 35.013 26.895 1.00 40.03 197 VAL C O 1
ATOM 6640 N N . LEU C 1 198 ? -6.848 35.958 26.117 1.00 36.65 198 LEU C N 1
ATOM 6641 C CA . LEU C 1 198 ? -6.168 36.390 24.882 1.00 38.04 198 LEU C CA 1
ATOM 6642 C C . LEU C 1 198 ? -4.893 37.192 25.148 1.00 38.58 198 LEU C C 1
ATOM 6643 O O . LEU C 1 198 ? -3.857 36.970 24.520 1.00 34.55 198 LEU C O 1
ATOM 6648 N N . LYS C 1 199 ? -4.997 38.153 26.051 1.00 43.36 199 LYS C N 1
ATOM 6649 C CA . LYS C 1 199 ? -3.923 39.103 26.339 1.00 44.25 199 LYS C CA 1
ATOM 6650 C C . LYS C 1 199 ? -2.662 38.510 27.016 1.00 41.05 199 LYS C C 1
ATOM 6651 O O . LYS C 1 199 ? -1.533 38.796 26.591 1.00 33.36 199 LYS C O 1
ATOM 6657 N N . GLU C 1 200 ? -2.847 37.668 28.032 1.00 43.35 200 GLU C N 1
ATOM 6658 C CA . GLU C 1 200 ? -1.718 37.101 28.791 1.00 45.61 200 GLU C CA 1
ATOM 6659 C C . GLU C 1 200 ? -1.082 35.835 28.206 1.00 36.39 200 GLU C C 1
ATOM 6660 O O . GLU C 1 200 ? 0.056 35.500 28.543 1.00 29.82 200 GLU C O 1
ATOM 6666 N N . ALA C 1 201 ? -1.763 35.195 27.264 1.00 33.41 201 ALA C N 1
ATOM 6667 C CA . ALA C 1 201 ? -1.323 33.876 26.826 1.00 34.63 201 ALA C CA 1
ATOM 6668 C C . ALA C 1 201 ? -0.281 33.763 25.695 1.00 38.00 201 ALA C C 1
ATOM 6669 O O . ALA C 1 201 ? -0.386 34.398 24.620 1.00 33.53 201 ALA C O 1
ATOM 6671 N N . ASP C 1 202 ? 0.683 32.872 25.962 1.00 34.49 202 ASP C N 1
ATOM 6672 C CA . ASP C 1 202 ? 1.758 32.506 25.045 1.00 34.59 202 ASP C CA 1
ATOM 6673 C C . ASP C 1 202 ? 1.306 31.495 24.006 1.00 35.53 202 ASP C C 1
ATOM 6674 O O . ASP C 1 202 ? 1.937 31.303 22.953 1.00 35.01 202 ASP C O 1
ATOM 6679 N N . ILE C 1 203 ? 0.213 30.835 24.378 1.00 32.58 203 ILE C N 1
ATOM 6680 C CA . ILE C 1 203 ? -0.527 29.858 23.603 1.00 29.22 203 ILE C CA 1
ATOM 6681 C C . ILE C 1 203 ? -2.005 30.017 23.878 1.00 29.54 203 ILE C C 1
ATOM 6682 O O . ILE C 1 203 ? -2.436 29.994 25.014 1.00 27.73 203 ILE C O 1
ATOM 6687 N N . VAL C 1 204 ? -2.786 30.140 22.824 1.00 30.76 204 VAL C N 1
ATOM 6688 C CA . VAL C 1 204 ? -4.219 30.195 22.969 1.00 24.08 204 VAL C CA 1
ATOM 6689 C C . VAL C 1 204 ? -4.792 28.984 22.323 1.00 25.86 204 VAL C C 1
ATOM 6690 O O . VAL C 1 204 ? -4.517 28.737 21.167 1.00 26.06 204 VAL C O 1
ATOM 6694 N N . SER C 1 205 ? -5.581 28.213 23.062 1.00 28.84 205 SER C N 1
ATOM 6695 C CA . SER C 1 205 ? -6.144 27.006 22.486 1.00 32.60 205 SER C CA 1
ATOM 6696 C C . SER C 1 205 ? -7.653 27.083 22.615 1.00 33.98 205 SER C C 1
ATOM 6697 O O . SER C 1 205 ? -8.219 27.295 23.698 1.00 32.55 205 SER C O 1
ATOM 6700 N N . LEU C 1 206 ? -8.304 26.844 21.490 1.00 31.71 206 LEU C N 1
ATOM 6701 C CA . LEU C 1 206 ? -9.735 26.913 21.459 1.00 36.12 206 LEU C CA 1
ATOM 6702 C C . LEU C 1 206 ? -10.379 25.586 21.804 1.00 37.20 206 LEU C C 1
ATOM 6703 O O . LEU C 1 206 ? -9.965 24.534 21.296 1.00 39.44 206 LEU C O 1
ATOM 6708 N N . HIS C 1 207 ? -11.415 25.663 22.638 1.00 32.90 207 HIS C N 1
ATOM 6709 C CA . HIS C 1 207 ? -12.183 24.497 23.025 1.00 29.93 207 HIS C CA 1
ATOM 6710 C C . HIS C 1 207 ? -13.653 24.779 23.342 1.00 31.30 207 HIS C C 1
ATOM 6711 O O . HIS C 1 207 ? -14.282 24.004 24.045 1.00 33.41 207 HIS C O 1
ATOM 6718 N N . THR C 1 208 ? -14.221 25.855 22.810 1.00 36.83 208 THR C N 1
ATOM 6719 C CA . THR C 1 208 ? -15.652 26.117 23.010 1.00 41.25 208 THR C CA 1
ATOM 6720 C C . THR C 1 208 ? -16.441 25.339 21.932 1.00 44.72 208 THR C C 1
ATOM 6721 O O . THR C 1 208 ? -15.949 25.137 20.802 1.00 44.32 208 THR C O 1
ATOM 6725 N N . PRO C 1 209 ? -17.706 24.995 22.222 1.00 39.49 209 PRO C N 1
ATOM 6726 C CA . PRO C 1 209 ? -18.508 24.427 21.131 1.00 43.82 209 PRO C CA 1
ATOM 6727 C C . PRO C 1 209 ? -18.881 25.447 20.072 1.00 49.04 209 PRO C C 1
ATOM 6728 O O . PRO C 1 209 ? -18.865 26.644 20.356 1.00 47.99 209 PRO C O 1
ATOM 6732 N N . LEU C 1 210 ? -19.271 24.968 18.887 1.00 49.80 210 LEU C N 1
ATOM 6733 C CA . LEU C 1 210 ? -19.797 25.826 17.810 1.00 46.28 210 LEU C CA 1
ATOM 6734 C C . LEU C 1 210 ? -21.293 26.201 17.779 1.00 48.80 210 LEU C C 1
ATOM 6735 O O . LEU C 1 210 ? -22.169 25.386 17.478 1.00 45.21 210 LEU C O 1
ATOM 6740 N N . PHE C 1 211 ? -21.547 27.470 18.075 1.00 49.88 211 PHE C N 1
ATOM 6741 C CA . PHE C 1 211 ? -22.843 28.105 17.921 1.00 48.44 211 PHE C CA 1
ATOM 6742 C C . PHE C 1 211 ? -22.723 29.341 17.050 1.00 54.76 211 PHE C C 1
ATOM 6743 O O . PHE C 1 211 ? -21.621 29.835 16.806 1.00 56.23 211 PHE C O 1
ATOM 6751 N N . PRO C 1 212 ? -23.857 29.798 16.509 1.00 61.38 212 PRO C N 1
ATOM 6752 C CA . PRO C 1 212 ? -23.996 31.098 15.850 1.00 67.42 212 PRO C CA 1
ATOM 6753 C C . PRO C 1 212 ? -23.296 32.194 16.653 1.00 67.32 212 PRO C C 1
ATOM 6754 O O . PRO C 1 212 ? -22.623 33.087 16.111 1.00 68.50 212 PRO C O 1
ATOM 6758 N N . SER C 1 213 ? -23.402 32.056 17.970 1.00 59.37 213 SER C N 1
ATOM 6759 C CA . SER C 1 213 ? -22.822 33.011 18.879 1.00 56.05 213 SER C CA 1
ATOM 6760 C C . SER C 1 213 ? -21.349 32.795 19.072 1.00 57.46 213 SER C C 1
ATOM 6761 O O . SER C 1 213 ? -20.719 33.478 19.873 1.00 60.65 213 SER C O 1
ATOM 6764 N N . THR C 1 214 ? -20.804 31.868 18.297 1.00 56.01 214 THR C N 1
ATOM 6765 C CA . THR C 1 214 ? -19.420 31.461 18.432 1.00 46.90 214 THR C CA 1
ATOM 6766 C C . THR C 1 214 ? -18.715 31.388 17.106 1.00 44.48 214 THR C C 1
ATOM 6767 O O . THR C 1 214 ? -17.496 31.347 17.011 1.00 44.66 214 THR C O 1
ATOM 6771 N N . GLU C 1 215 ? -19.507 31.453 16.061 1.00 50.91 215 GLU C N 1
ATOM 6772 C CA . GLU C 1 215 ? -18.945 31.552 14.746 1.00 51.35 215 GLU C CA 1
ATOM 6773 C C . GLU C 1 215 ? -18.070 32.808 14.666 1.00 46.04 215 GLU C C 1
ATOM 6774 O O . GLU C 1 215 ? -18.431 33.902 15.116 1.00 46.20 215 GLU C O 1
ATOM 6780 N N . ASN C 1 216 ? -16.852 32.590 14.206 1.00 40.56 216 ASN C N 1
ATOM 6781 C CA . ASN C 1 216 ? -15.906 33.671 14.031 1.00 45.10 216 ASN C CA 1
ATOM 6782 C C . ASN C 1 216 ? -15.524 34.355 15.323 1.00 40.54 216 ASN C C 1
ATOM 6783 O O . ASN C 1 216 ? -15.229 35.554 15.368 1.00 36.60 216 ASN C O 1
ATOM 6788 N N . MET C 1 217 ? -15.483 33.546 16.367 1.00 41.55 217 MET C N 1
ATOM 6789 C CA . MET C 1 217 ? -15.201 34.015 17.709 1.00 42.43 217 MET C CA 1
ATOM 6790 C C . MET C 1 217 ? -13.807 34.591 17.751 1.00 40.21 217 MET C C 1
ATOM 6791 O O . MET C 1 217 ? -13.547 35.566 18.454 1.00 41.03 217 MET C O 1
ATOM 6796 N N . ILE C 1 218 ? -12.940 34.020 16.925 1.00 38.03 218 ILE C N 1
ATOM 6797 C CA . ILE C 1 218 ? -11.581 34.524 16.748 1.00 38.37 218 ILE C CA 1
ATOM 6798 C C . ILE C 1 218 ? -11.452 35.275 15.450 1.00 41.04 218 ILE C C 1
ATOM 6799 O O . ILE C 1 218 ? -11.515 34.693 14.371 1.00 44.98 218 ILE C O 1
ATOM 6804 N N . GLY C 1 219 ? -11.288 36.587 15.572 1.00 38.66 219 GLY C N 1
ATOM 6805 C CA . GLY C 1 219 ? -11.252 37.441 14.412 1.00 38.49 219 GLY C CA 1
ATOM 6806 C C . GLY C 1 219 ? -10.137 38.437 14.502 1.00 35.96 219 GLY C C 1
ATOM 6807 O O . GLY C 1 219 ? -9.207 38.244 15.283 1.00 33.63 219 GLY C O 1
ATOM 6808 N N . GLU C 1 220 ? -10.260 39.529 13.750 1.00 40.48 220 GLU C N 1
ATOM 6809 C CA . GLU C 1 220 ? -9.145 40.451 13.593 1.00 39.94 220 GLU C CA 1
ATOM 6810 C C . GLU C 1 220 ? -8.856 41.021 14.952 1.00 39.47 220 GLU C C 1
ATOM 6811 O O . GLU C 1 220 ? -7.730 41.003 15.419 1.00 39.93 220 GLU C O 1
ATOM 6817 N N . LYS C 1 221 ? -9.882 41.612 15.548 1.00 37.78 221 LYS C N 1
ATOM 6818 C CA . LYS C 1 221 ? -9.717 42.200 16.854 1.00 38.08 221 LYS C CA 1
ATOM 6819 C C . LYS C 1 221 ? -9.080 41.188 17.834 1.00 42.08 221 LYS C C 1
ATOM 6820 O O . LYS C 1 221 ? -8.133 41.519 18.591 1.00 45.71 221 LYS C O 1
ATOM 6826 N N . GLN C 1 222 ? -9.490 39.923 17.741 1.00 35.14 222 GLN C N 1
ATOM 6827 C CA . GLN C 1 222 ? -8.944 38.967 18.681 1.00 33.96 222 GLN C CA 1
ATOM 6828 C C . GLN C 1 222 ? -7.514 38.576 18.369 1.00 37.70 222 GLN C C 1
ATOM 6829 O O . GLN C 1 222 ? -6.748 38.308 19.287 1.00 41.79 222 GLN C O 1
ATOM 6835 N N . LEU C 1 223 ? -7.126 38.519 17.105 1.00 35.40 223 LEU C N 1
ATOM 6836 C CA . LEU C 1 223 ? -5.713 38.282 16.823 1.00 30.90 223 LEU C CA 1
ATOM 6837 C C . LEU C 1 223 ? -4.822 39.493 17.134 1.00 40.23 223 LEU C C 1
ATOM 6838 O O . LEU C 1 223 ? -3.652 39.312 17.433 1.00 48.06 223 LEU C O 1
ATOM 6843 N N . LYS C 1 224 ? -5.356 40.717 17.041 1.00 44.04 224 LYS C N 1
ATOM 6844 C CA . LYS C 1 224 ? -4.611 41.944 17.399 1.00 43.20 224 LYS C CA 1
ATOM 6845 C C . LYS C 1 224 ? -4.287 41.898 18.897 1.00 42.54 224 LYS C C 1
ATOM 6846 O O . LYS C 1 224 ? -3.215 42.327 19.323 1.00 39.33 224 LYS C O 1
ATOM 6852 N N . GLU C 1 225 ? -5.236 41.411 19.698 1.00 44.87 225 GLU C N 1
ATOM 6853 C CA . GLU C 1 225 ? -5.045 41.356 21.156 1.00 45.70 225 GLU C CA 1
ATOM 6854 C C . GLU C 1 225 ? -4.028 40.313 21.694 1.00 40.48 225 GLU C C 1
ATOM 6855 O O . GLU C 1 225 ? -3.557 40.430 22.835 1.00 35.97 225 GLU C O 1
ATOM 6861 N N . MET C 1 226 ? -3.663 39.334 20.868 1.00 38.08 226 MET C N 1
ATOM 6862 C CA . MET C 1 226 ? -2.684 38.300 21.236 1.00 38.19 226 MET C CA 1
ATOM 6863 C C . MET C 1 226 ? -1.249 38.812 21.199 1.00 38.99 226 MET C C 1
ATOM 6864 O O . MET C 1 226 ? -0.988 39.891 20.678 1.00 41.01 226 MET C O 1
ATOM 6869 N N . LYS C 1 227 ? -0.321 38.050 21.775 1.00 38.53 227 LYS C N 1
ATOM 6870 C CA . LYS C 1 227 ? 1.093 38.447 21.769 1.00 40.86 227 LYS C CA 1
ATOM 6871 C C . LYS C 1 227 ? 1.719 38.231 20.399 1.00 38.48 227 LYS C C 1
ATOM 6872 O O . LYS C 1 227 ? 1.313 37.347 19.648 1.00 41.60 227 LYS C O 1
ATOM 6878 N N . LYS C 1 228 ? 2.726 39.036 20.082 1.00 36.38 228 LYS C N 1
ATOM 6879 C CA . LYS C 1 228 ? 3.466 38.806 18.862 1.00 35.61 228 LYS C CA 1
ATOM 6880 C C . LYS C 1 228 ? 3.947 37.375 18.909 1.00 40.71 228 LYS C C 1
ATOM 6881 O O . LYS C 1 228 ? 3.919 36.676 17.900 1.00 45.02 228 LYS C O 1
ATOM 6887 N N . SER C 1 229 ? 4.456 36.987 20.074 1.00 40.38 229 SER C N 1
ATOM 6888 C CA . SER C 1 229 ? 5.050 35.681 20.322 1.00 35.17 229 SER C CA 1
ATOM 6889 C C . SER C 1 229 ? 4.125 34.480 20.387 1.00 35.49 229 SER C C 1
ATOM 6890 O O . SER C 1 229 ? 4.591 33.352 20.427 1.00 40.50 229 SER C O 1
ATOM 6893 N N . ALA C 1 230 ? 2.823 34.702 20.377 1.00 33.47 230 ALA C N 1
ATOM 6894 C CA . ALA C 1 230 ? 1.907 33.632 20.759 1.00 36.56 230 ALA C CA 1
ATOM 6895 C C . ALA C 1 230 ? 1.434 32.750 19.606 1.00 34.91 230 ALA C C 1
ATOM 6896 O O . ALA C 1 230 ? 1.564 33.101 18.433 1.00 36.53 230 ALA C O 1
ATOM 6898 N N . TYR C 1 231 ? 0.985 31.551 19.944 1.00 31.08 231 TYR C N 1
ATOM 6899 C CA . TYR C 1 231 ? 0.521 30.624 18.931 1.00 31.31 231 TYR C CA 1
ATOM 6900 C C . TYR C 1 231 ? -0.938 30.341 19.125 1.00 28.07 231 TYR C C 1
ATOM 6901 O O . TYR C 1 231 ? -1.358 30.048 20.236 1.00 27.75 231 TYR C O 1
ATOM 6910 N N . LEU C 1 232 ? -1.694 30.373 18.026 1.00 31.12 232 LEU C N 1
ATOM 6911 C CA . LEU C 1 232 ? -3.102 29.972 18.051 1.00 29.27 232 LEU C CA 1
ATOM 6912 C C . LEU C 1 232 ? -3.323 28.499 17.687 1.00 27.92 232 LEU C C 1
ATOM 6913 O O . LEU C 1 232 ? -3.032 28.052 16.572 1.00 27.24 232 LEU C O 1
ATOM 6918 N N . ILE C 1 233 ? -3.927 27.772 18.612 1.00 27.04 233 ILE C N 1
ATOM 6919 C CA . ILE C 1 233 ? -4.285 26.387 18.393 1.00 28.08 233 ILE C CA 1
ATOM 6920 C C . ILE C 1 233 ? -5.788 26.229 18.298 1.00 34.03 233 ILE C C 1
ATOM 6921 O O . ILE C 1 233 ? -6.534 26.575 19.229 1.00 33.25 233 ILE C O 1
ATOM 6926 N N . ASN C 1 234 ? -6.214 25.647 17.181 1.00 34.71 234 ASN C N 1
ATOM 6927 C CA . ASN C 1 234 ? -7.578 25.172 17.019 1.00 35.01 234 ASN C CA 1
ATOM 6928 C C . ASN C 1 234 ? -7.716 23.700 16.688 1.00 36.86 234 ASN C C 1
ATOM 6929 O O . ASN C 1 234 ? -7.716 23.328 15.523 1.00 35.09 234 ASN C O 1
ATOM 6934 N N . CYS C 1 235 ? -7.773 22.856 17.711 1.00 38.70 235 CYS C N 1
ATOM 6935 C CA . CYS C 1 235 ? -8.160 21.484 17.478 1.00 32.77 235 CYS C CA 1
ATOM 6936 C C . CYS C 1 235 ? -9.581 21.323 17.865 1.00 34.53 235 CYS C C 1
ATOM 6937 O O . CYS C 1 235 ? -9.965 20.244 18.267 1.00 37.44 235 CYS C O 1
ATOM 6940 N N . ALA C 1 236 ? -10.392 22.347 17.652 1.00 34.87 236 ALA C N 1
ATOM 6941 C CA . ALA C 1 236 ? -11.809 22.213 17.958 1.00 37.22 236 ALA C CA 1
ATOM 6942 C C . ALA C 1 236 ? -12.694 22.248 16.693 1.00 40.60 236 ALA C C 1
ATOM 6943 O O . ALA C 1 236 ? -13.085 21.186 16.156 1.00 30.56 236 ALA C O 1
ATOM 6945 N N . ARG C 1 237 ? -13.034 23.454 16.239 1.00 41.27 237 ARG C N 1
ATOM 6946 C CA . ARG C 1 237 ? -13.870 23.580 15.058 1.00 37.18 237 ARG C CA 1
ATOM 6947 C C . ARG C 1 237 ? -13.462 24.781 14.210 1.00 37.22 237 ARG C C 1
ATOM 6948 O O . ARG C 1 237 ? -13.322 25.884 14.734 1.00 38.36 237 ARG C O 1
ATOM 6956 N N . GLY C 1 238 ? -13.396 24.591 12.891 1.00 34.06 238 GLY C N 1
ATOM 6957 C CA . GLY C 1 238 ? -12.940 25.626 11.977 1.00 34.97 238 GLY C CA 1
ATOM 6958 C C . GLY C 1 238 ? -13.720 26.919 12.075 1.00 36.95 238 GLY C C 1
ATOM 6959 O O . GLY C 1 238 ? -13.188 28.017 11.901 1.00 36.66 238 GLY C O 1
ATOM 6960 N N . GLU C 1 239 ? -15.019 26.775 12.239 1.00 34.98 239 GLU C N 1
ATOM 6961 C CA . GLU C 1 239 ? -15.893 27.909 12.169 1.00 37.42 239 GLU C CA 1
ATOM 6962 C C . GLU C 1 239 ? -15.599 28.875 13.335 1.00 38.82 239 GLU C C 1
ATOM 6963 O O . GLU C 1 239 ? -16.087 29.997 13.347 1.00 48.72 239 GLU C O 1
ATOM 6969 N N . LEU C 1 240 ? -14.754 28.492 14.279 1.00 32.40 240 LEU C N 1
ATOM 6970 C CA . LEU C 1 240 ? -14.481 29.368 15.425 1.00 37.31 240 LEU C CA 1
ATOM 6971 C C . LEU C 1 240 ? -13.570 30.467 14.925 1.00 39.02 240 LEU C C 1
ATOM 6972 O O . LEU C 1 240 ? -13.446 31.541 15.525 1.00 38.23 240 LEU C O 1
ATOM 6977 N N . VAL C 1 241 ? -12.924 30.176 13.810 1.00 37.55 241 VAL C N 1
ATOM 6978 C CA . VAL C 1 241 ? -11.880 31.018 13.284 1.00 36.71 241 VAL C CA 1
ATOM 6979 C C . VAL C 1 241 ? -12.260 31.580 11.935 1.00 40.17 241 VAL C C 1
ATOM 6980 O O . VAL C 1 241 ? -12.804 30.885 11.073 1.00 43.59 241 VAL C O 1
ATOM 6984 N N . ASP C 1 242 ? -12.026 32.875 11.797 1.00 40.54 242 ASP C N 1
ATOM 6985 C CA . ASP C 1 242 ? -12.279 33.586 10.564 1.00 42.53 242 ASP C CA 1
ATOM 6986 C C . ASP C 1 242 ? -10.932 33.423 9.872 1.00 36.31 242 ASP C C 1
ATOM 6987 O O . ASP C 1 242 ? -9.971 34.109 10.210 1.00 35.48 242 ASP C O 1
ATOM 6992 N N . THR C 1 243 ? -10.889 32.628 8.811 1.00 33.19 243 THR C N 1
ATOM 6993 C CA . THR C 1 243 ? -9.607 32.130 8.317 1.00 32.82 243 THR C CA 1
ATOM 6994 C C . THR C 1 243 ? -8.813 33.220 7.640 1.00 31.05 243 THR C C 1
ATOM 6995 O O . THR C 1 243 ? -7.600 33.336 7.794 1.00 30.69 243 THR C O 1
ATOM 6999 N N . GLY C 1 244 ? -9.505 34.014 6.864 1.00 33.21 244 GLY C N 1
ATOM 7000 C CA . GLY C 1 244 ? -8.875 35.119 6.196 1.00 36.42 244 GLY C CA 1
ATOM 7001 C C . GLY C 1 244 ? -8.123 35.898 7.234 1.00 31.04 244 GLY C C 1
ATOM 7002 O O . GLY C 1 244 ? -6.957 36.244 7.053 1.00 27.32 244 GLY C O 1
ATOM 7003 N N . ALA C 1 245 ? -8.803 36.117 8.353 1.00 33.13 245 ALA C N 1
ATOM 7004 C CA . ALA C 1 245 ? -8.270 36.915 9.446 1.00 37.78 245 ALA C CA 1
ATOM 7005 C C . ALA C 1 245 ? -7.024 36.313 10.063 1.00 38.79 245 ALA C C 1
ATOM 7006 O O . ALA C 1 245 ? -6.067 37.033 10.378 1.00 39.55 245 ALA C O 1
ATOM 7008 N N . LEU C 1 246 ? -7.027 35.001 10.238 1.00 37.28 246 LEU C N 1
ATOM 7009 C CA . LEU C 1 246 ? -5.871 34.315 10.791 1.00 35.71 246 LEU C CA 1
ATOM 7010 C C . LEU C 1 246 ? -4.688 34.500 9.803 1.00 38.08 246 LEU C C 1
ATOM 7011 O O . LEU C 1 246 ? -3.552 34.759 10.204 1.00 38.28 246 LEU C O 1
ATOM 7016 N N . ILE C 1 247 ? -4.960 34.341 8.509 1.00 37.91 247 ILE C N 1
ATOM 7017 C CA . ILE C 1 247 ? -3.937 34.517 7.470 1.00 36.14 247 ILE C CA 1
ATOM 7018 C C . ILE C 1 247 ? -3.333 35.908 7.565 1.00 37.42 247 ILE C C 1
ATOM 7019 O O . ILE C 1 247 ? -2.107 36.074 7.554 1.00 38.16 247 ILE C O 1
ATOM 7024 N N . LYS C 1 248 ? -4.208 36.906 7.643 1.00 37.35 248 LYS C N 1
ATOM 7025 C CA . LYS C 1 248 ? -3.753 38.281 7.716 1.00 41.44 248 LYS C CA 1
ATOM 7026 C C . LYS C 1 248 ? -2.868 38.464 8.926 1.00 43.62 248 LYS C C 1
ATOM 7027 O O . LYS C 1 248 ? -1.820 39.108 8.846 1.00 40.05 248 LYS C O 1
ATOM 7033 N N . ALA C 1 249 ? -3.265 37.844 10.033 1.00 42.48 249 ALA C N 1
ATOM 7034 C CA . ALA C 1 249 ? -2.519 37.990 11.267 1.00 36.74 249 ALA C CA 1
ATOM 7035 C C . ALA C 1 249 ? -1.151 37.336 11.171 1.00 42.78 249 ALA C C 1
ATOM 7036 O O . ALA C 1 249 ? -0.147 37.923 11.582 1.00 46.34 249 ALA C O 1
ATOM 7038 N N . LEU C 1 250 ? -1.071 36.174 10.540 1.00 41.59 250 LEU C N 1
ATOM 7039 C CA . LEU C 1 250 ? 0.228 35.539 10.455 1.00 43.69 250 LEU C CA 1
ATOM 7040 C C . LEU C 1 250 ? 1.149 36.345 9.557 1.00 47.83 250 LEU C C 1
ATOM 7041 O O . LEU C 1 250 ? 2.306 36.614 9.909 1.00 47.56 250 LEU C O 1
ATOM 7046 N N . GLN C 1 251 ? 0.605 36.786 8.429 1.00 46.80 251 GLN C N 1
ATOM 7047 C CA . GLN C 1 251 ? 1.376 37.561 7.474 1.00 43.77 251 GLN C CA 1
ATOM 7048 C C . GLN C 1 251 ? 1.825 38.872 8.107 1.00 42.45 251 GLN C C 1
ATOM 7049 O O . GLN C 1 251 ? 2.941 39.327 7.867 1.00 39.46 251 GLN C O 1
ATOM 7055 N N . ASP C 1 252 ? 0.983 39.448 8.960 1.00 41.73 252 ASP C N 1
ATOM 7056 C CA . ASP C 1 252 ? 1.297 40.745 9.544 1.00 46.06 252 ASP C CA 1
ATOM 7057 C C . ASP C 1 252 ? 2.101 40.611 10.839 1.00 43.21 252 ASP C C 1
ATOM 7058 O O . ASP C 1 252 ? 2.543 41.609 11.412 1.00 36.68 252 ASP C O 1
ATOM 7063 N N . GLY C 1 253 ? 2.327 39.364 11.249 1.00 42.19 253 GLY C N 1
ATOM 7064 C CA . GLY C 1 253 ? 3.113 39.043 12.430 1.00 45.45 253 GLY C CA 1
ATOM 7065 C C . GLY C 1 253 ? 2.434 39.471 13.717 1.00 39.98 253 GLY C C 1
ATOM 7066 O O . GLY C 1 253 ? 3.083 39.833 14.702 1.00 37.28 253 GLY C O 1
ATOM 7067 N N . GLU C 1 254 ? 1.118 39.348 13.716 1.00 37.98 254 GLU C N 1
ATOM 7068 C CA . GLU C 1 254 ? 0.302 39.623 14.879 1.00 39.20 254 GLU C CA 1
ATOM 7069 C C . GLU C 1 254 ? 0.559 38.501 15.891 1.00 43.74 254 GLU C C 1
ATOM 7070 O O . GLU C 1 254 ? 0.664 38.739 17.094 1.00 45.89 254 GLU C O 1
ATOM 7076 N N . ILE C 1 255 ? 0.616 37.266 15.406 1.00 39.71 255 ILE C N 1
ATOM 7077 C CA . ILE C 1 255 ? 1.043 36.139 16.230 1.00 36.56 255 ILE C CA 1
ATOM 7078 C C . ILE C 1 255 ? 2.145 35.349 15.524 1.00 39.50 255 ILE C C 1
ATOM 7079 O O . ILE C 1 255 ? 2.613 35.746 14.460 1.00 42.99 255 ILE C O 1
ATOM 7084 N N . ALA C 1 256 ? 2.645 34.298 16.164 1.00 37.70 256 ALA C N 1
ATOM 7085 C CA . ALA C 1 256 ? 3.920 33.729 15.753 1.00 37.24 256 ALA C CA 1
ATOM 7086 C C . ALA C 1 256 ? 3.719 32.466 14.943 1.00 36.02 256 ALA C C 1
ATOM 7087 O O . ALA C 1 256 ? 4.669 31.934 14.366 1.00 34.99 256 ALA C O 1
ATOM 7089 N N . GLY C 1 257 ? 2.478 31.991 14.902 1.00 33.01 257 GLY C N 1
ATOM 7090 C CA . GLY C 1 257 ? 2.204 30.636 14.469 1.00 30.32 257 GLY C CA 1
ATOM 7091 C C . GLY C 1 257 ? 0.854 30.059 14.872 1.00 29.44 257 GLY C C 1
ATOM 7092 O O . GLY C 1 257 ? 0.132 30.575 15.739 1.00 27.39 257 GLY C O 1
ATOM 7093 N N . ALA C 1 258 ? 0.505 28.959 14.228 1.00 25.50 258 ALA C N 1
ATOM 7094 C CA . ALA C 1 258 ? -0.797 28.391 14.439 1.00 24.41 258 ALA C CA 1
ATOM 7095 C C . ALA C 1 258 ? -0.835 26.923 14.073 1.00 28.08 258 ALA C C 1
ATOM 7096 O O . ALA C 1 258 ? -0.161 26.474 13.122 1.00 23.52 258 ALA C O 1
ATOM 7098 N N . GLY C 1 259 ? -1.609 26.192 14.873 1.00 25.74 259 GLY C N 1
ATOM 7099 C CA . GLY C 1 259 ? -1.785 24.764 14.750 1.00 26.15 259 GLY C CA 1
ATOM 7100 C C . GLY C 1 259 ? -3.263 24.499 14.529 1.00 33.36 259 GLY C C 1
ATOM 7101 O O . GLY C 1 259 ? -4.079 24.853 15.389 1.00 32.18 259 GLY C O 1
ATOM 7102 N N . LEU C 1 260 ? -3.608 23.881 13.388 1.00 39.25 260 LEU C N 1
ATOM 7103 C CA . LEU C 1 260 ? -5.016 23.706 12.975 1.00 37.46 260 LEU C CA 1
ATOM 7104 C C . LEU C 1 260 ? -5.375 22.276 12.599 1.00 38.93 260 LEU C C 1
ATOM 7105 O O . LEU C 1 260 ? -4.797 21.699 11.674 1.00 43.18 260 LEU C O 1
ATOM 7110 N N . ASP C 1 261 ? -6.380 21.742 13.281 1.00 33.51 261 ASP C N 1
ATOM 7111 C CA . ASP C 1 261 ? -6.920 20.441 12.978 1.00 30.79 261 ASP C CA 1
ATOM 7112 C C . ASP C 1 261 ? -8.193 20.584 12.191 1.00 35.25 261 ASP C C 1
ATOM 7113 O O . ASP C 1 261 ? -8.768 19.599 11.732 1.00 44.29 261 ASP C O 1
ATOM 7118 N N . THR C 1 262 ? -8.672 21.808 12.053 1.00 28.34 262 THR C N 1
ATOM 7119 C CA . THR C 1 262 ? -9.989 21.973 11.482 1.00 31.17 262 THR C CA 1
ATOM 7120 C C . THR C 1 262 ? -10.004 23.345 10.862 1.00 30.69 262 THR C C 1
ATOM 7121 O O . THR C 1 262 ? -9.479 24.275 11.438 1.00 32.24 262 THR C O 1
ATOM 7125 N N . LEU C 1 263 ? -10.654 23.483 9.712 1.00 35.67 263 LEU C N 1
ATOM 7126 C CA . LEU C 1 263 ? -10.748 24.778 9.044 1.00 37.69 263 LEU C CA 1
ATOM 7127 C C . LEU C 1 263 ? -12.154 25.211 8.677 1.00 39.00 263 LEU C C 1
ATOM 7128 O O . LEU C 1 263 ? -13.046 24.386 8.460 1.00 40.55 263 LEU C O 1
ATOM 7133 N N . ALA C 1 264 ? -12.361 26.515 8.589 1.00 37.80 264 ALA C N 1
ATOM 7134 C CA . ALA C 1 264 ? -13.635 26.945 8.088 1.00 38.51 264 ALA C CA 1
ATOM 7135 C C . ALA C 1 264 ? -13.672 26.510 6.640 1.00 42.76 264 ALA C C 1
ATOM 7136 O O . ALA C 1 264 ? -12.669 26.619 5.906 1.00 40.97 264 ALA C O 1
ATOM 7138 N N . GLY C 1 265 ? -14.827 25.984 6.246 1.00 43.20 265 GLY C N 1
ATOM 7139 C CA . GLY C 1 265 ? -15.013 25.489 4.898 1.00 48.45 265 GLY C CA 1
ATOM 7140 C C . GLY C 1 265 ? -14.246 24.216 4.617 1.00 47.32 265 GLY C C 1
ATOM 7141 O O . GLY C 1 265 ? -14.152 23.781 3.476 1.00 48.57 265 GLY C O 1
ATOM 7142 N N . GLU C 1 266 ? -13.708 23.611 5.666 1.00 50.35 266 GLU C N 1
ATOM 7143 C CA . GLU C 1 266 ? -13.040 22.313 5.541 1.00 47.66 266 GLU C CA 1
ATOM 7144 C C . GLU C 1 266 ? -13.891 21.230 4.925 1.00 45.68 266 GLU C C 1
ATOM 7145 O O . GLU C 1 266 ? -13.354 20.334 4.288 1.00 43.98 266 GLU C O 1
ATOM 7151 N N . SER C 1 267 ? -15.199 21.278 5.176 1.00 47.30 267 SER C N 1
ATOM 7152 C CA . SER C 1 267 ? -16.040 20.122 4.895 1.00 47.26 267 SER C CA 1
ATOM 7153 C C . SER C 1 267 ? -16.027 19.679 3.448 1.00 54.24 267 SER C C 1
ATOM 7154 O O . SER C 1 267 ? -16.297 18.522 3.137 1.00 54.27 267 SER C O 1
ATOM 7157 N N . SER C 1 268 ? -15.679 20.599 2.564 1.00 59.87 268 SER C N 1
ATOM 7158 C CA . SER C 1 268 ? -15.657 20.291 1.145 1.00 57.20 268 SER C CA 1
ATOM 7159 C C . SER C 1 268 ? -14.346 19.665 0.620 1.00 53.63 268 SER C C 1
ATOM 7160 O O . SER C 1 268 ? -14.333 19.181 -0.500 1.00 65.10 268 SER C O 1
ATOM 7163 N N . TYR C 1 269 ? -13.266 19.655 1.411 1.00 49.34 269 TYR C N 1
ATOM 7164 C CA . TYR C 1 269 ? -12.027 18.925 1.050 1.00 48.54 269 TYR C CA 1
ATOM 7165 C C . TYR C 1 269 ? -11.467 17.852 2.013 1.00 46.70 269 TYR C C 1
ATOM 7166 O O . TYR C 1 269 ? -10.935 16.836 1.575 1.00 43.00 269 TYR C O 1
ATOM 7175 N N . PHE C 1 270 ? -11.568 18.079 3.315 1.00 47.29 270 PHE C N 1
ATOM 7176 C CA . PHE C 1 270 ? -11.119 17.078 4.266 1.00 46.48 270 PHE C CA 1
ATOM 7177 C C . PHE C 1 270 ? -11.904 15.812 4.032 1.00 46.99 270 PHE C C 1
ATOM 7178 O O . PHE C 1 270 ? -13.122 15.854 3.865 1.00 37.44 270 PHE C O 1
ATOM 7186 N N . GLY C 1 271 ? -11.213 14.681 4.071 1.00 54.76 271 GLY C N 1
ATOM 7187 C CA . GLY C 1 271 ? -11.842 13.399 3.792 1.00 58.02 271 GLY C CA 1
ATOM 7188 C C . GLY C 1 271 ? -12.293 13.175 2.343 1.00 54.80 271 GLY C C 1
ATOM 7189 O O . GLY C 1 271 ? -13.144 12.333 2.083 1.00 50.13 271 GLY C O 1
ATOM 7190 N N . HIS C 1 272 ? -11.722 13.927 1.402 1.00 53.93 272 HIS C N 1
ATOM 7191 C CA . HIS C 1 272 ? -11.929 13.679 -0.023 1.00 54.26 272 HIS C CA 1
ATOM 7192 C C . HIS C 1 272 ? -10.564 13.223 -0.644 1.00 60.65 272 HIS C C 1
ATOM 7193 O O . HIS C 1 272 ? -9.502 13.550 -0.088 1.00 50.10 272 HIS C O 1
ATOM 7200 N N . THR C 1 273 ? -10.601 12.434 -1.739 1.00 69.33 273 THR C N 1
ATOM 7201 C CA . THR C 1 273 ? -9.412 12.107 -2.577 1.00 65.95 273 THR C CA 1
ATOM 7202 C C . THR C 1 273 ? -9.601 12.450 -4.043 1.00 61.52 273 THR C C 1
ATOM 7203 O O . THR C 1 273 ? -10.709 12.777 -4.479 1.00 55.50 273 THR C O 1
ATOM 7207 N N . GLY C 1 274 ? -8.497 12.408 -4.788 1.00 64.66 274 GLY C N 1
ATOM 7208 C CA . GLY C 1 274 ? -8.526 12.653 -6.214 1.00 64.70 274 GLY C CA 1
ATOM 7209 C C . GLY C 1 274 ? -8.915 14.092 -6.441 1.00 64.92 274 GLY C C 1
ATOM 7210 O O . GLY C 1 274 ? -9.563 14.429 -7.440 1.00 60.50 274 GLY C O 1
ATOM 7211 N N . LEU C 1 275 ? -8.534 14.948 -5.502 1.00 67.88 275 LEU C N 1
ATOM 7212 C CA . LEU C 1 275 ? -8.787 16.362 -5.677 1.00 62.09 275 LEU C CA 1
ATOM 7213 C C . LEU C 1 275 ? -7.816 16.976 -6.643 1.00 59.43 275 LEU C C 1
ATOM 7214 O O . LEU C 1 275 ? -6.638 16.622 -6.689 1.00 57.89 275 LEU C O 1
ATOM 7219 N N . THR C 1 276 ? -8.304 17.962 -7.366 1.00 58.31 276 THR C N 1
ATOM 7220 C CA . THR C 1 276 ? -7.457 18.610 -8.305 1.00 64.83 276 THR C CA 1
ATOM 7221 C C . THR C 1 276 ? -7.403 20.004 -7.719 1.00 61.30 276 THR C C 1
ATOM 7222 O O . THR C 1 276 ? -8.259 20.405 -6.925 1.00 52.92 276 THR C O 1
ATOM 7226 N N . ASP C 1 277 ? -6.367 20.727 -8.096 1.00 60.67 277 ASP C N 1
ATOM 7227 C CA . ASP C 1 277 ? -6.059 21.987 -7.470 1.00 64.84 277 ASP C CA 1
ATOM 7228 C C . ASP C 1 277 ? -7.301 22.848 -7.472 1.00 64.24 277 ASP C C 1
ATOM 7229 O O . ASP C 1 277 ? -7.455 23.717 -6.615 1.00 72.32 277 ASP C O 1
ATOM 7234 N N . SER C 1 278 ? -8.195 22.626 -8.422 1.00 59.22 278 SER C N 1
ATOM 7235 C CA . SER C 1 278 ? -9.365 23.474 -8.503 1.00 60.69 278 SER C CA 1
ATOM 7236 C C . SER C 1 278 ? -10.204 23.238 -7.251 1.00 64.76 278 SER C C 1
ATOM 7237 O O . SER C 1 278 ? -10.832 24.178 -6.752 1.00 61.11 278 SER C O 1
ATOM 7240 N N . GLU C 1 279 ? -10.246 21.986 -6.769 1.00 67.59 279 GLU C N 1
ATOM 7241 C CA . GLU C 1 279 ? -11.175 21.607 -5.683 1.00 69.41 279 GLU C CA 1
ATOM 7242 C C . GLU C 1 279 ? -10.645 21.814 -4.242 1.00 63.07 279 GLU C C 1
ATOM 7243 O O . GLU C 1 279 ? -11.417 21.707 -3.289 1.00 60.79 279 GLU C O 1
ATOM 7249 N N . ILE C 1 280 ? -9.358 22.157 -4.110 1.00 56.81 280 ILE C N 1
ATOM 7250 C CA . ILE C 1 280 ? -8.701 22.563 -2.853 1.00 53.13 280 ILE C CA 1
ATOM 7251 C C . ILE C 1 280 ? -8.464 24.088 -2.806 1.00 57.36 280 ILE C C 1
ATOM 7252 O O . ILE C 1 280 ? -7.770 24.637 -3.671 1.00 54.29 280 ILE C O 1
ATOM 7257 N N . PRO C 1 281 ? -8.993 24.775 -1.763 1.00 57.38 281 PRO C N 1
ATOM 7258 C CA . PRO C 1 281 ? -8.895 26.245 -1.708 1.00 60.61 281 PRO C CA 1
ATOM 7259 C C . PRO C 1 281 ? -7.575 26.911 -1.422 1.00 49.90 281 PRO C C 1
ATOM 7260 O O . PRO C 1 281 ? -6.697 26.342 -0.807 1.00 54.53 281 PRO C O 1
ATOM 7264 N N . GLU C 1 282 ? -7.495 28.164 -1.854 1.00 48.50 282 GLU C N 1
ATOM 7265 C CA . GLU C 1 282 ? -6.308 28.975 -1.689 1.00 49.31 282 GLU C CA 1
ATOM 7266 C C . GLU C 1 282 ? -6.202 29.285 -0.235 1.00 53.85 282 GLU C C 1
ATOM 7267 O O . GLU C 1 282 ? -5.133 29.631 0.241 1.00 53.94 282 GLU C O 1
ATOM 7273 N N . ASP C 1 283 ? -7.319 29.182 0.476 1.00 51.04 283 ASP C N 1
ATOM 7274 C CA . ASP C 1 283 ? -7.279 29.431 1.900 1.00 47.55 283 ASP C CA 1
ATOM 7275 C C . ASP C 1 283 ? -6.248 28.512 2.547 1.00 49.81 283 ASP C C 1
ATOM 7276 O O . ASP C 1 283 ? -5.222 28.943 3.156 1.00 44.53 283 ASP C O 1
ATOM 7281 N N . TYR C 1 284 ? -6.465 27.230 2.268 1.00 51.14 284 TYR C N 1
ATOM 7282 C CA . TYR C 1 284 ? -5.633 26.171 2.785 1.00 42.76 284 TYR C CA 1
ATOM 7283 C C . TYR C 1 284 ? -4.245 26.258 2.170 1.00 40.38 284 TYR C C 1
ATOM 7284 O O . TYR C 1 284 ? -3.245 26.106 2.863 1.00 42.27 284 TYR C O 1
ATOM 7293 N N . LYS C 1 285 ? -4.163 26.505 0.873 1.00 40.29 285 LYS C N 1
ATOM 7294 C CA . LYS C 1 285 ? -2.845 26.594 0.272 1.00 45.29 285 LYS C CA 1
ATOM 7295 C C . LYS C 1 285 ? -1.977 27.682 0.900 1.00 49.93 285 LYS C C 1
ATOM 7296 O O . LYS C 1 285 ? -0.785 27.448 1.162 1.00 45.38 285 LYS C O 1
ATOM 7302 N N . THR C 1 286 ? -2.563 28.872 1.086 1.00 51.60 286 THR C N 1
ATOM 7303 C CA . THR C 1 286 ? -1.871 30.026 1.679 1.00 46.36 286 THR C CA 1
ATOM 7304 C C . THR C 1 286 ? -1.325 29.675 3.054 1.00 43.91 286 THR C C 1
ATOM 7305 O O . THR C 1 286 ? -0.139 29.935 3.325 1.00 41.98 286 THR C O 1
ATOM 7309 N N . LEU C 1 287 ? -2.179 29.100 3.922 1.00 42.26 287 LEU C N 1
ATOM 7310 C CA . LEU C 1 287 ? -1.698 28.636 5.246 1.00 39.11 287 LEU C CA 1
ATOM 7311 C C . LEU C 1 287 ? -0.629 27.545 5.227 1.00 40.81 287 LEU C C 1
ATOM 7312 O O . LEU C 1 287 ? 0.324 27.606 6.005 1.00 40.13 287 LEU C O 1
ATOM 7317 N N . ALA C 1 288 ? -0.762 26.578 4.322 1.00 40.20 288 ALA C N 1
ATOM 7318 C CA . ALA C 1 288 ? 0.119 25.411 4.305 1.00 38.29 288 ALA C CA 1
ATOM 7319 C C . ALA C 1 288 ? 1.585 25.628 3.926 1.00 32.06 288 ALA C C 1
ATOM 7320 O O . ALA C 1 288 ? 2.431 24.892 4.403 1.00 33.49 288 ALA C O 1
ATOM 7322 N N . LYS C 1 289 ? 1.898 26.638 3.123 1.00 33.16 289 LYS C N 1
ATOM 7323 C CA . LYS C 1 289 ? 3.309 26.947 2.830 1.00 44.78 289 LYS C CA 1
ATOM 7324 C C . LYS C 1 289 ? 4.021 27.651 4.007 1.00 45.17 289 LYS C C 1
ATOM 7325 O O . LYS C 1 289 ? 5.235 27.897 3.938 1.00 41.43 289 LYS C O 1
ATOM 7331 N N . MET C 1 290 ? 3.261 28.071 5.018 1.00 42.71 290 MET C N 1
ATOM 7332 C CA . MET C 1 290 ? 3.812 28.752 6.201 1.00 40.11 290 MET C CA 1
ATOM 7333 C C . MET C 1 290 ? 4.523 27.801 7.194 1.00 40.32 290 MET C C 1
ATOM 7334 O O . MET C 1 290 ? 3.896 26.910 7.780 1.00 43.21 290 MET C O 1
ATOM 7339 N N . PRO C 1 291 ? 5.830 27.981 7.382 1.00 35.96 291 PRO C N 1
ATOM 7340 C CA . PRO C 1 291 ? 6.672 27.198 8.290 1.00 40.26 291 PRO C CA 1
ATOM 7341 C C . PRO C 1 291 ? 6.194 27.304 9.757 1.00 42.76 291 PRO C C 1
ATOM 7342 O O . PRO C 1 291 ? 6.531 26.467 10.620 1.00 38.62 291 PRO C O 1
ATOM 7346 N N . ASN C 1 292 ? 5.449 28.366 10.049 1.00 39.69 292 ASN C N 1
ATOM 7347 C CA . ASN C 1 292 ? 4.937 28.530 11.390 1.00 35.20 292 ASN C CA 1
ATOM 7348 C C . ASN C 1 292 ? 3.494 28.106 11.536 1.00 34.51 292 ASN C C 1
ATOM 7349 O O . ASN C 1 292 ? 2.815 28.476 12.497 1.00 31.11 292 ASN C O 1
ATOM 7354 N N . VAL C 1 293 ? 3.026 27.337 10.561 1.00 37.95 293 VAL C N 1
ATOM 7355 C CA . VAL C 1 293 ? 1.704 26.722 10.631 1.00 34.82 293 VAL C CA 1
ATOM 7356 C C . VAL C 1 293 ? 1.786 25.202 10.469 1.00 38.03 293 VAL C C 1
ATOM 7357 O O . VAL C 1 293 ? 2.496 24.700 9.572 1.00 38.21 293 VAL C O 1
ATOM 7361 N N . VAL C 1 294 ? 1.041 24.481 11.301 1.00 32.09 294 VAL C N 1
ATOM 7362 C CA . VAL C 1 294 ? 0.861 23.035 11.124 1.00 34.87 294 VAL C CA 1
ATOM 7363 C C . VAL C 1 294 ? -0.640 22.724 11.037 1.00 40.20 294 VAL C C 1
ATOM 7364 O O . VAL C 1 294 ? -1.471 23.252 11.787 1.00 39.45 294 VAL C O 1
ATOM 7368 N N . ILE C 1 295 ? -0.984 21.852 10.105 1.00 39.49 295 ILE C N 1
ATOM 7369 C CA . ILE C 1 295 ? -2.377 21.588 9.843 1.00 35.56 295 ILE C CA 1
ATOM 7370 C C . ILE C 1 295 ? -2.538 20.106 9.817 1.00 36.12 295 ILE C C 1
ATOM 7371 O O . ILE C 1 295 ? -1.817 19.426 9.097 1.00 43.31 295 ILE C O 1
ATOM 7376 N N . THR C 1 296 ? -3.488 19.588 10.572 1.00 32.95 296 THR C N 1
ATOM 7377 C CA . THR C 1 296 ? -3.849 18.209 10.372 1.00 35.04 296 THR C CA 1
ATOM 7378 C C . THR C 1 296 ? -5.292 18.134 9.944 1.00 36.20 296 THR C C 1
ATOM 7379 O O . THR C 1 296 ? -6.092 19.007 10.285 1.00 31.07 296 THR C O 1
ATOM 7383 N N . PRO C 1 297 ? -5.641 17.049 9.253 1.00 38.06 297 PRO C N 1
ATOM 7384 C CA . PRO C 1 297 ? -6.941 16.888 8.604 1.00 36.77 297 PRO C CA 1
ATOM 7385 C C . PRO C 1 297 ? -8.001 16.308 9.514 1.00 38.04 297 PRO C C 1
ATOM 7386 O O . PRO C 1 297 ? -8.470 15.195 9.287 1.00 36.52 297 PRO C O 1
ATOM 7390 N N . HIS C 1 298 ? -8.317 17.067 10.562 1.00 40.19 298 HIS C N 1
ATOM 7391 C CA . HIS C 1 298 ? -9.344 16.723 11.541 1.00 40.80 298 HIS C CA 1
ATOM 7392 C C . HIS C 1 298 ? -9.074 15.324 12.046 1.00 42.34 298 HIS C C 1
ATOM 7393 O O . HIS C 1 298 ? -9.981 14.526 12.272 1.00 42.50 298 HIS C O 1
ATOM 7400 N N . SER C 1 299 ? -7.796 15.069 12.278 1.00 42.04 299 SER C N 1
ATOM 7401 C CA . SER C 1 299 ? -7.349 13.792 12.780 1.00 43.68 299 SER C CA 1
ATOM 7402 C C . SER C 1 299 ? -7.124 13.810 14.289 1.00 43.91 299 SER C C 1
ATOM 7403 O O . SER C 1 299 ? -6.551 12.883 14.840 1.00 45.12 299 SER C O 1
ATOM 7406 N N . ALA C 1 300 ? -7.501 14.890 14.955 1.00 41.06 300 ALA C N 1
ATOM 7407 C CA . ALA C 1 300 ? -7.184 14.987 16.364 1.00 37.71 300 ALA C CA 1
ATOM 7408 C C . ALA C 1 300 ? -7.753 13.790 17.131 1.00 43.97 300 ALA C C 1
ATOM 7409 O O . ALA C 1 300 ? -7.118 13.274 18.053 1.00 41.47 300 ALA C O 1
ATOM 7411 N N . PHE C 1 301 ? -8.969 13.383 16.748 1.00 46.78 301 PHE C N 1
ATOM 7412 C CA . PHE C 1 301 ? -9.690 12.232 17.331 1.00 44.77 301 PHE C CA 1
ATOM 7413 C C . PHE C 1 301 ? -9.176 10.834 16.979 1.00 41.63 301 PHE C C 1
ATOM 7414 O O . PHE C 1 301 ? -9.640 9.863 17.552 1.00 40.67 301 PHE C O 1
ATOM 7422 N N . TYR C 1 302 ? -8.293 10.715 15.998 1.00 39.68 302 TYR C N 1
ATOM 7423 C CA . TYR C 1 302 ? -8.066 9.426 15.344 1.00 40.82 302 TYR C CA 1
ATOM 7424 C C . TYR C 1 302 ? -7.123 8.426 16.030 1.00 42.83 302 TYR C C 1
ATOM 7425 O O . TYR C 1 302 ? -6.022 8.151 15.518 1.00 42.41 302 TYR C O 1
ATOM 7434 N N . THR C 1 303 ? -7.554 7.878 17.163 1.00 41.87 303 THR C N 1
ATOM 7435 C CA . THR C 1 303 ? -6.770 6.890 17.899 1.00 39.50 303 THR C CA 1
ATOM 7436 C C . THR C 1 303 ? -7.631 5.665 18.068 1.00 38.86 303 THR C C 1
ATOM 7437 O O . THR C 1 303 ? -8.856 5.770 18.112 1.00 39.23 303 THR C O 1
ATOM 7441 N N . GLU C 1 304 ? -6.999 4.526 18.292 1.00 38.85 304 GLU C N 1
ATOM 7442 C CA . GLU C 1 304 ? -7.748 3.306 18.545 1.00 37.59 304 GLU C CA 1
ATOM 7443 C C . GLU C 1 304 ? -8.721 3.459 19.709 1.00 38.64 304 GLU C C 1
ATOM 7444 O O . GLU C 1 304 ? -9.856 2.999 19.629 1.00 41.08 304 GLU C O 1
ATOM 7450 N N . THR C 1 305 ? -8.332 4.189 20.743 1.00 39.53 305 THR C N 1
ATOM 7451 C CA . THR C 1 305 ? -9.253 4.407 21.848 1.00 43.56 305 THR C CA 1
ATOM 7452 C C . THR C 1 305 ? -10.521 5.088 21.284 1.00 42.95 305 THR C C 1
ATOM 7453 O O . THR C 1 305 ? -11.643 4.684 21.599 1.00 41.48 305 THR C O 1
ATOM 7457 N N . SER C 1 306 ? -10.361 6.127 20.479 1.00 39.40 306 SER C N 1
ATOM 7458 C CA . SER C 1 306 ? -11.519 6.806 19.921 1.00 42.35 306 SER C CA 1
ATOM 7459 C C . SER C 1 306 ? -12.489 5.868 19.176 1.00 43.37 306 SER C C 1
ATOM 7460 O O . SER C 1 306 ? -13.690 5.839 19.468 1.00 42.12 306 SER C O 1
ATOM 7463 N N . ILE C 1 307 ? -11.947 5.082 18.245 1.00 40.82 307 ILE C N 1
ATOM 7464 C CA . ILE C 1 307 ? -12.737 4.168 17.414 1.00 38.75 307 ILE C CA 1
ATOM 7465 C C . ILE C 1 307 ? -13.457 3.116 18.224 1.00 38.25 307 ILE C C 1
ATOM 7466 O O . ILE C 1 307 ? -14.679 2.892 18.094 1.00 32.88 307 ILE C O 1
ATOM 7471 N N . ARG C 1 308 ? -12.684 2.544 19.134 1.00 40.27 308 ARG C N 1
ATOM 7472 C CA . ARG C 1 308 ? -13.186 1.545 20.038 1.00 41.04 308 ARG C CA 1
ATOM 7473 C C . ARG C 1 308 ? -14.322 2.131 20.834 1.00 41.47 308 ARG C C 1
ATOM 7474 O O . ARG C 1 308 ? -15.335 1.472 21.054 1.00 43.66 308 ARG C O 1
ATOM 7482 N N . ASN C 1 309 ? -14.134 3.347 21.326 1.00 37.74 309 ASN C N 1
ATOM 7483 C CA . ASN C 1 309 ? -15.085 3.843 22.280 1.00 37.53 309 ASN C CA 1
ATOM 7484 C C . ASN C 1 309 ? -16.328 4.228 21.518 1.00 40.92 309 ASN C C 1
ATOM 7485 O O . ASN C 1 309 ? -17.426 4.184 22.072 1.00 38.49 309 ASN C O 1
ATOM 7490 N N . MET C 1 310 ? -16.170 4.598 20.245 1.00 42.05 310 MET C N 1
ATOM 7491 C CA . MET C 1 310 ? -17.348 4.938 19.456 1.00 38.45 310 MET C CA 1
ATOM 7492 C C . MET C 1 310 ? -18.174 3.704 19.169 1.00 38.84 310 MET C C 1
ATOM 7493 O O . MET C 1 310 ? -19.394 3.767 19.073 1.00 43.42 310 MET C O 1
ATOM 7498 N N . VAL C 1 311 ? -17.514 2.562 19.087 1.00 39.88 311 VAL C N 1
ATOM 7499 C CA . VAL C 1 311 ? -18.262 1.326 18.993 1.00 37.21 311 VAL C CA 1
ATOM 7500 C C . VAL C 1 311 ? -18.902 0.975 20.321 1.00 37.11 311 VAL C C 1
ATOM 7501 O O . VAL C 1 311 ? -20.115 0.835 20.402 1.00 40.87 311 VAL C O 1
ATOM 7505 N N . GLN C 1 312 ? -18.112 0.924 21.381 1.00 38.52 312 GLN C N 1
ATOM 7506 C CA . GLN C 1 312 ? -18.556 0.265 22.599 1.00 42.40 312 GLN C CA 1
ATOM 7507 C C . GLN C 1 312 ? -19.464 1.153 23.423 1.00 38.24 312 GLN C C 1
ATOM 7508 O O . GLN C 1 312 ? -20.394 0.665 24.049 1.00 37.13 312 GLN C O 1
ATOM 7514 N N . ILE C 1 313 ? -19.219 2.449 23.408 1.00 36.31 313 ILE C N 1
ATOM 7515 C CA . ILE C 1 313 ? -20.110 3.349 24.114 1.00 41.29 313 ILE C CA 1
ATOM 7516 C C . ILE C 1 313 ? -21.497 3.341 23.476 1.00 43.64 313 ILE C C 1
ATOM 7517 O O . ILE C 1 313 ? -22.550 3.315 24.158 1.00 40.20 313 ILE C O 1
ATOM 7522 N N . CYS C 1 314 ? -21.494 3.293 22.155 1.00 44.15 314 CYS C N 1
ATOM 7523 C CA . CYS C 1 314 ? -22.735 3.198 21.439 1.00 42.63 314 CYS C CA 1
ATOM 7524 C C . CYS C 1 314 ? -23.447 1.898 21.783 1.00 43.77 314 CYS C C 1
ATOM 7525 O O . CYS C 1 314 ? -24.624 1.895 22.209 1.00 46.03 314 CYS C O 1
ATOM 7528 N N . LEU C 1 315 ? -22.727 0.788 21.655 1.00 40.79 315 LEU C N 1
ATOM 7529 C CA . LEU C 1 315 ? -23.400 -0.481 21.870 1.00 42.25 315 LEU C CA 1
ATOM 7530 C C . LEU C 1 315 ? -23.892 -0.676 23.304 1.00 43.81 315 LEU C C 1
ATOM 7531 O O . LEU C 1 315 ? -25.026 -1.099 23.483 1.00 44.19 315 LEU C O 1
ATOM 7536 N N . THR C 1 316 ? -23.110 -0.344 24.330 1.00 43.48 316 THR C N 1
ATOM 7537 C CA . THR C 1 316 ? -23.704 -0.462 25.660 1.00 42.36 316 THR C CA 1
ATOM 7538 C C . THR C 1 316 ? -24.847 0.528 25.921 1.00 41.08 316 THR C C 1
ATOM 7539 O O . THR C 1 316 ? -25.808 0.191 26.607 1.00 45.64 316 THR C O 1
ATOM 7543 N N . ASP C 1 317 ? -24.789 1.724 25.355 1.00 40.80 317 ASP C N 1
ATOM 7544 C CA . ASP C 1 317 ? -25.937 2.615 25.476 1.00 42.75 317 ASP C CA 1
ATOM 7545 C C . ASP C 1 317 ? -27.200 1.906 24.953 1.00 41.34 317 ASP C C 1
ATOM 7546 O O . ASP C 1 317 ? -28.296 2.016 25.533 1.00 36.83 317 ASP C O 1
ATOM 7551 N N . GLN C 1 318 ? -27.055 1.190 23.837 1.00 41.94 318 GLN C N 1
ATOM 7552 C CA . GLN C 1 318 ? -28.225 0.578 23.218 1.00 40.05 318 GLN C CA 1
ATOM 7553 C C . GLN C 1 318 ? -28.652 -0.653 23.968 1.00 40.43 318 GLN C C 1
ATOM 7554 O O . GLN C 1 318 ? -29.833 -0.956 24.028 1.00 38.88 318 GLN C O 1
ATOM 7560 N N . LEU C 1 319 ? -27.685 -1.372 24.526 1.00 45.84 319 LEU C N 1
ATOM 7561 C CA . LEU C 1 319 ? -27.975 -2.497 25.407 1.00 44.24 319 LEU C CA 1
ATOM 7562 C C . LEU C 1 319 ? -28.735 -2.107 26.643 1.00 41.52 319 LEU C C 1
ATOM 7563 O O . LEU C 1 319 ? -29.653 -2.803 27.031 1.00 45.52 319 LEU C O 1
ATOM 7568 N N . THR C 1 320 ? -28.392 -0.974 27.236 1.00 37.42 320 THR C N 1
ATOM 7569 C CA . THR C 1 320 ? -29.185 -0.487 28.349 1.00 42.48 320 THR C CA 1
ATOM 7570 C C . THR C 1 320 ? -30.560 0.008 27.906 1.00 45.10 320 THR C C 1
ATOM 7571 O O . THR C 1 320 ? -31.511 -0.110 28.675 1.00 43.45 320 THR C O 1
ATOM 7575 N N . ILE C 1 321 ? -30.668 0.599 26.710 1.00 45.63 321 ILE C N 1
ATOM 7576 C CA . ILE C 1 321 ? -32.014 0.859 26.163 1.00 42.31 321 ILE C CA 1
ATOM 7577 C C . ILE C 1 321 ? -32.820 -0.421 26.009 1.00 37.75 321 ILE C C 1
ATOM 7578 O O . ILE C 1 321 ? -34.000 -0.449 26.309 1.00 40.31 321 ILE C O 1
ATOM 7583 N N . ALA C 1 322 ? -32.202 -1.462 25.496 1.00 36.76 322 ALA C N 1
ATOM 7584 C CA . ALA C 1 322 ? -32.868 -2.757 25.398 1.00 44.25 322 ALA C CA 1
ATOM 7585 C C . ALA C 1 322 ? -33.352 -3.283 26.767 1.00 48.18 322 ALA C C 1
ATOM 7586 O O . ALA C 1 322 ? -34.434 -3.849 26.871 1.00 45.42 322 ALA C O 1
ATOM 7588 N N . LYS C 1 323 ? -32.512 -3.124 27.796 1.00 50.84 323 LYS C N 1
ATOM 7589 C CA . LYS C 1 323 ? -32.806 -3.515 29.191 1.00 47.26 323 LYS C CA 1
ATOM 7590 C C . LYS C 1 323 ? -33.898 -2.671 29.893 1.00 53.76 323 LYS C C 1
ATOM 7591 O O . LYS C 1 323 ? -34.359 -3.015 30.999 1.00 54.79 323 LYS C O 1
ATOM 7597 N N . GLY C 1 324 ? -34.252 -1.545 29.268 1.00 53.55 324 GLY C N 1
ATOM 7598 C CA . GLY C 1 324 ? -35.228 -0.584 29.771 1.00 48.97 324 GLY C CA 1
ATOM 7599 C C . GLY C 1 324 ? -34.687 0.674 30.427 1.00 47.12 324 GLY C C 1
ATOM 7600 O O . GLY C 1 324 ? -35.465 1.496 30.899 1.00 40.46 324 GLY C O 1
ATOM 7601 N N . GLY C 1 325 ? -33.364 0.849 30.408 1.00 51.58 325 GLY C N 1
ATOM 7602 C CA . GLY C 1 325 ? -32.712 2.049 30.919 1.00 51.38 325 GLY C CA 1
ATOM 7603 C C . GLY C 1 325 ? -32.736 3.210 29.948 1.00 56.79 325 GLY C C 1
ATOM 7604 O O . GLY C 1 325 ? -32.979 3.025 28.753 1.00 60.20 325 GLY C O 1
ATOM 7605 N N . ARG C 1 326 ? -32.523 4.423 30.441 1.00 56.62 326 ARG C N 1
ATOM 7606 C CA . ARG C 1 326 ? -32.348 5.526 29.515 1.00 54.80 326 ARG C CA 1
ATOM 7607 C C . ARG C 1 326 ? -30.997 6.111 29.882 1.00 54.44 326 ARG C C 1
ATOM 7608 O O . ARG C 1 326 ? -30.836 6.633 30.989 1.00 54.26 326 ARG C O 1
ATOM 7616 N N . PRO C 1 327 ? -30.029 6.041 28.955 1.00 49.12 327 PRO C N 1
ATOM 7617 C CA . PRO C 1 327 ? -28.672 6.561 29.156 1.00 50.40 327 PRO C CA 1
ATOM 7618 C C . PRO C 1 327 ? -28.588 8.043 28.852 1.00 50.90 327 PRO C C 1
ATOM 7619 O O . PRO C 1 327 ? -29.326 8.521 27.997 1.00 49.72 327 PRO C O 1
ATOM 7623 N N . ARG C 1 328 ? -27.677 8.757 29.508 1.00 52.28 328 ARG C N 1
ATOM 7624 C CA . ARG C 1 328 ? -27.605 10.198 29.302 1.00 50.13 328 ARG C CA 1
ATOM 7625 C C . ARG C 1 328 ? -27.142 10.557 27.900 1.00 51.89 328 ARG C C 1
ATOM 7626 O O . ARG C 1 328 ? -27.139 11.727 27.512 1.00 52.28 328 ARG C O 1
ATOM 7634 N N . SER C 1 329 ? -26.791 9.535 27.126 1.00 49.40 329 SER C N 1
ATOM 7635 C CA . SER C 1 329 ? -26.392 9.757 25.756 1.00 45.50 329 SER C CA 1
ATOM 7636 C C . SER C 1 329 ? -27.604 9.981 24.857 1.00 47.67 329 SER C C 1
ATOM 7637 O O . SER C 1 329 ? -27.471 10.287 23.674 1.00 49.80 329 SER C O 1
ATOM 7640 N N . ILE C 1 330 ? -28.792 9.806 25.420 1.00 49.39 330 ILE C N 1
ATOM 7641 C CA . ILE C 1 330 ? -30.031 10.053 24.692 1.00 45.51 330 ILE C CA 1
ATOM 7642 C C . ILE C 1 330 ? -30.105 11.518 24.281 1.00 47.37 330 ILE C C 1
ATOM 7643 O O . ILE C 1 330 ? -29.916 12.413 25.099 1.00 53.03 330 ILE C O 1
ATOM 7648 N N . VAL C 1 331 ? -30.406 11.760 23.018 1.00 49.68 331 VAL C N 1
ATOM 7649 C CA . VAL C 1 331 ? -30.540 13.118 22.522 1.00 52.63 331 VAL C CA 1
ATOM 7650 C C . VAL C 1 331 ? -31.941 13.737 22.568 1.00 55.59 331 VAL C C 1
ATOM 7651 O O . VAL C 1 331 ? -32.900 13.192 22.023 1.00 59.59 331 VAL C O 1
ATOM 7655 N N . ASN C 1 332 ? -32.064 14.860 23.261 1.00 59.93 332 ASN C N 1
ATOM 7656 C CA . ASN C 1 332 ? -33.376 15.461 23.450 1.00 70.18 332 ASN C CA 1
ATOM 7657 C C . ASN C 1 332 ? -33.514 16.871 22.859 1.00 70.80 332 ASN C C 1
ATOM 7658 O O . ASN C 1 332 ? -34.614 17.438 22.832 1.00 67.62 332 ASN C O 1
ATOM 7663 N N . THR D 1 2 ? 37.656 43.688 39.212 1.00 81.49 2 THR D N 1
ATOM 7664 C CA . THR D 1 2 ? 37.928 42.457 38.465 1.00 89.56 2 THR D CA 1
ATOM 7665 C C . THR D 1 2 ? 37.398 42.466 37.041 1.00 82.59 2 THR D C 1
ATOM 7666 O O . THR D 1 2 ? 36.244 42.804 36.799 1.00 80.60 2 THR D O 1
ATOM 7670 N N . LYS D 1 3 ? 38.279 42.148 36.102 1.00 85.14 3 LYS D N 1
ATOM 7671 C CA . LYS D 1 3 ? 37.998 42.249 34.677 1.00 89.13 3 LYS D CA 1
ATOM 7672 C C . LYS D 1 3 ? 37.863 40.839 34.102 1.00 84.66 3 LYS D C 1
ATOM 7673 O O . LYS D 1 3 ? 38.581 39.948 34.541 1.00 83.12 3 LYS D O 1
ATOM 7679 N N . ILE D 1 4 ? 36.926 40.612 33.173 1.00 81.38 4 ILE D N 1
ATOM 7680 C CA . ILE D 1 4 ? 36.814 39.283 32.542 1.00 82.35 4 ILE D CA 1
ATOM 7681 C C . ILE D 1 4 ? 36.857 39.350 31.003 1.00 76.60 4 ILE D C 1
ATOM 7682 O O . ILE D 1 4 ? 36.282 40.257 30.390 1.00 69.99 4 ILE D O 1
ATOM 7687 N N . ALA D 1 5 ? 37.453 38.339 30.379 1.00 67.50 5 ALA D N 1
ATOM 7688 C CA . ALA D 1 5 ? 37.567 38.333 28.929 1.00 66.24 5 ALA D CA 1
ATOM 7689 C C . ALA D 1 5 ? 36.824 37.168 28.291 1.00 77.29 5 ALA D C 1
ATOM 7690 O O . ALA D 1 5 ? 37.174 36.025 28.582 1.00 77.78 5 ALA D O 1
ATOM 7692 N N . MET D 1 6 ? 35.836 37.433 27.414 1.00 75.46 6 MET D N 1
ATOM 7693 C CA . MET D 1 6 ? 35.106 36.332 26.739 1.00 73.64 6 MET D CA 1
ATOM 7694 C C . MET D 1 6 ? 35.361 36.136 25.251 1.00 69.60 6 MET D C 1
ATOM 7695 O O . MET D 1 6 ? 35.665 37.070 24.511 1.00 69.23 6 MET D O 1
ATOM 7700 N N . TYR D 1 7 ? 35.124 34.896 24.836 1.00 66.72 7 TYR D N 1
ATOM 7701 C CA . TYR D 1 7 ? 35.511 34.398 23.535 1.00 64.55 7 TYR D CA 1
ATOM 7702 C C . TYR D 1 7 ? 34.447 33.466 22.990 1.00 66.90 7 TYR D C 1
ATOM 7703 O O . TYR D 1 7 ? 33.813 32.741 23.754 1.00 70.75 7 TYR D O 1
ATOM 7712 N N . ASN D 1 8 ? 34.230 33.498 21.684 1.00 67.70 8 ASN D N 1
ATOM 7713 C CA . ASN D 1 8 ? 33.245 32.640 21.015 1.00 65.38 8 ASN D CA 1
ATOM 7714 C C . ASN D 1 8 ? 31.797 33.105 21.127 1.00 66.60 8 ASN D C 1
ATOM 7715 O O . ASN D 1 8 ? 30.879 32.346 20.806 1.00 68.87 8 ASN D O 1
ATOM 7720 N N . VAL D 1 9 ? 31.591 34.331 21.600 1.00 66.88 9 VAL D N 1
ATOM 7721 C CA . VAL D 1 9 ? 30.239 34.821 21.906 1.00 62.10 9 VAL D CA 1
ATOM 7722 C C . VAL D 1 9 ? 29.360 35.093 20.659 1.00 62.46 9 VAL D C 1
ATOM 7723 O O . VAL D 1 9 ? 29.815 35.675 19.676 1.00 60.56 9 VAL D O 1
ATOM 7727 N N . SER D 1 10 ? 28.113 34.625 20.718 1.00 65.33 10 SER D N 1
ATOM 7728 C CA . SER D 1 10 ? 27.088 34.847 19.701 1.00 53.55 10 SER D CA 1
ATOM 7729 C C . SER D 1 10 ? 26.236 36.052 20.128 1.00 53.58 10 SER D C 1
ATOM 7730 O O . SER D 1 10 ? 26.183 36.385 21.306 1.00 53.34 10 SER D O 1
ATOM 7733 N N . PRO D 1 11 ? 25.575 36.731 19.170 1.00 58.14 11 PRO D N 1
ATOM 7734 C CA . PRO D 1 11 ? 24.815 37.924 19.567 1.00 51.63 11 PRO D CA 1
ATOM 7735 C C . PRO D 1 11 ? 23.775 37.612 20.636 1.00 54.81 11 PRO D C 1
ATOM 7736 O O . PRO D 1 11 ? 23.408 38.481 21.425 1.00 55.04 11 PRO D O 1
ATOM 7740 N N . ILE D 1 12 ? 23.275 36.380 20.622 1.00 54.13 12 ILE D N 1
ATOM 7741 C CA . ILE D 1 12 ? 22.263 35.948 21.569 1.00 48.71 12 ILE D CA 1
ATOM 7742 C C . ILE D 1 12 ? 22.799 35.821 22.988 1.00 52.39 12 ILE D C 1
ATOM 7743 O O . ILE D 1 12 ? 22.032 35.937 23.946 1.00 56.70 12 ILE D O 1
ATOM 7748 N N . GLU D 1 13 ? 24.115 35.640 23.126 1.00 50.26 13 GLU D N 1
ATOM 7749 C CA . GLU D 1 13 ? 24.727 35.478 24.449 1.00 50.92 13 GLU D CA 1
ATOM 7750 C C . GLU D 1 13 ? 24.965 36.825 25.065 1.00 49.73 13 GLU D C 1
ATOM 7751 O O . GLU D 1 13 ? 25.123 36.981 26.276 1.00 54.72 13 GLU D O 1
ATOM 7757 N N . VAL D 1 14 ? 24.971 37.809 24.193 1.00 48.94 14 VAL D N 1
ATOM 7758 C CA . VAL D 1 14 ? 25.313 39.155 24.580 1.00 55.02 14 VAL D CA 1
ATOM 7759 C C . VAL D 1 14 ? 24.400 39.811 25.615 1.00 58.97 14 VAL D C 1
ATOM 7760 O O . VAL D 1 14 ? 24.867 40.339 26.627 1.00 62.92 14 VAL D O 1
ATOM 7764 N N . PRO D 1 15 ? 23.087 39.772 25.372 1.00 52.50 15 PRO D N 1
ATOM 7765 C CA . PRO D 1 15 ? 22.241 40.430 26.368 1.00 59.02 15 PRO D CA 1
ATOM 7766 C C . PRO D 1 15 ? 22.480 39.916 27.790 1.00 66.95 15 PRO D C 1
ATOM 7767 O O . PRO D 1 15 ? 22.597 40.693 28.745 1.00 69.93 15 PRO D O 1
ATOM 7771 N N . TYR D 1 16 ? 22.604 38.599 27.910 1.00 63.75 16 TYR D N 1
ATOM 7772 C CA . TYR D 1 16 ? 22.732 37.970 29.211 1.00 59.28 16 TYR D CA 1
ATOM 7773 C C . TYR D 1 16 ? 24.084 38.211 29.805 1.00 65.38 16 TYR D C 1
ATOM 7774 O O . TYR D 1 16 ? 24.220 38.348 31.027 1.00 78.08 16 TYR D O 1
ATOM 7783 N N . ILE D 1 17 ? 25.077 38.331 28.930 1.00 61.74 17 ILE D N 1
ATOM 7784 C CA . ILE D 1 17 ? 26.379 38.804 29.369 1.00 65.51 17 ILE D CA 1
ATOM 7785 C C . ILE D 1 17 ? 26.279 40.158 30.014 1.00 71.01 17 ILE D C 1
ATOM 7786 O O . ILE D 1 17 ? 26.677 40.320 31.159 1.00 71.04 17 ILE D O 1
ATOM 7791 N N . GLU D 1 18 ? 25.736 41.127 29.302 1.00 68.82 18 GLU D N 1
ATOM 7792 C CA . GLU D 1 18 ? 25.683 42.477 29.833 1.00 77.07 18 GLU D CA 1
ATOM 7793 C C . GLU D 1 18 ? 24.788 42.580 31.089 1.00 78.61 18 GLU D C 1
ATOM 7794 O O . GLU D 1 18 ? 25.077 43.359 32.021 1.00 83.41 18 GLU D O 1
ATOM 7800 N N . ASP D 1 19 ? 23.847 41.650 31.210 1.00 73.27 19 ASP D N 1
ATOM 7801 C CA . ASP D 1 19 ? 22.969 41.593 32.376 1.00 80.62 19 ASP D CA 1
ATOM 7802 C C . ASP D 1 19 ? 23.747 41.062 33.591 1.00 90.57 19 ASP D C 1
ATOM 7803 O O . ASP D 1 19 ? 23.561 41.526 34.739 1.00 90.54 19 ASP D O 1
ATOM 7808 N N . TRP D 1 20 ? 24.692 40.165 33.335 1.00 89.51 20 TRP D N 1
ATOM 7809 C CA . TRP D 1 20 ? 25.528 39.710 34.431 1.00 86.00 20 TRP D CA 1
ATOM 7810 C C . TRP D 1 20 ? 26.588 40.766 34.769 1.00 88.64 20 TRP D C 1
ATOM 7811 O O . TRP D 1 20 ? 26.795 41.069 35.949 1.00 83.27 20 TRP D O 1
ATOM 7822 N N . ALA D 1 21 ? 27.245 41.315 33.741 1.00 94.04 21 ALA D N 1
ATOM 7823 C CA . ALA D 1 21 ? 28.261 42.375 33.887 1.00 89.38 21 ALA D CA 1
ATOM 7824 C C . ALA D 1 21 ? 27.785 43.433 34.854 1.00 93.01 21 ALA D C 1
ATOM 7825 O O . ALA D 1 21 ? 28.518 43.856 35.752 1.00 94.30 21 ALA D O 1
ATOM 7827 N N . LYS D 1 22 ? 26.574 43.925 34.610 1.00 90.10 22 LYS D N 1
ATOM 7828 C CA . LYS D 1 22 ? 26.049 45.003 35.436 1.00 89.36 22 LYS D CA 1
ATOM 7829 C C . LYS D 1 22 ? 25.483 44.513 36.802 1.00 94.18 22 LYS D C 1
ATOM 7830 O O . LYS D 1 22 ? 25.618 45.200 37.828 1.00 87.95 22 LYS D O 1
ATOM 7836 N N . LYS D 1 23 ? 24.920 43.297 36.808 1.00 95.66 23 LYS D N 1
ATOM 7837 C CA . LYS D 1 23 ? 24.368 42.674 38.029 1.00 98.38 23 LYS D CA 1
ATOM 7838 C C . LYS D 1 23 ? 25.436 42.326 39.088 1.00 93.80 23 LYS D C 1
ATOM 7839 O O . LYS D 1 23 ? 25.238 42.578 40.277 1.00 87.72 23 LYS D O 1
ATOM 7845 N N . ASN D 1 24 ? 26.542 41.719 38.656 1.00 93.23 24 ASN D N 1
ATOM 7846 C CA . ASN D 1 24 ? 27.675 41.417 39.550 1.00 94.83 24 ASN D CA 1
ATOM 7847 C C . ASN D 1 24 ? 28.739 42.506 39.572 1.00 99.47 24 ASN D C 1
ATOM 7848 O O . ASN D 1 24 ? 29.800 42.355 40.203 1.00 95.12 24 ASN D O 1
ATOM 7853 N N . ASP D 1 25 ? 28.458 43.596 38.862 1.00 95.83 25 ASP D N 1
ATOM 7854 C CA . ASP D 1 25 ? 29.303 44.769 38.950 1.00 95.56 25 ASP D CA 1
ATOM 7855 C C . ASP D 1 25 ? 30.787 44.423 38.651 1.00 92.87 25 ASP D C 1
ATOM 7856 O O . ASP D 1 25 ? 31.702 44.748 39.408 1.00 88.03 25 ASP D O 1
ATOM 7861 N N . VAL D 1 26 ? 30.988 43.698 37.552 1.00 91.74 26 VAL D N 1
ATOM 7862 C CA . VAL D 1 26 ? 32.311 43.293 37.075 1.00 81.94 26 VAL D CA 1
ATOM 7863 C C . VAL D 1 26 ? 32.552 43.754 35.636 1.00 81.84 26 VAL D C 1
ATOM 7864 O O . VAL D 1 26 ? 31.629 43.761 34.817 1.00 80.81 26 VAL D O 1
ATOM 7868 N N . GLU D 1 27 ? 33.770 44.213 35.350 1.00 80.60 27 GLU D N 1
ATOM 7869 C CA . GLU D 1 27 ? 34.095 44.673 34.006 1.00 79.77 27 GLU D CA 1
ATOM 7870 C C . GLU D 1 27 ? 34.272 43.498 33.047 1.00 73.53 27 GLU D C 1
ATOM 7871 O O . GLU D 1 27 ? 34.932 42.510 33.374 1.00 69.07 27 GLU D O 1
ATOM 7877 N N . ILE D 1 28 ? 33.637 43.586 31.882 1.00 71.60 28 ILE D N 1
ATOM 7878 C CA . ILE D 1 28 ? 33.683 42.483 30.928 1.00 74.16 28 ILE D CA 1
ATOM 7879 C C . ILE D 1 28 ? 34.070 42.972 29.526 1.00 69.74 28 ILE D C 1
ATOM 7880 O O . ILE D 1 28 ? 33.505 43.934 29.010 1.00 69.37 28 ILE D O 1
ATOM 7885 N N . LYS D 1 29 ? 35.020 42.283 28.912 1.00 61.52 29 LYS D N 1
ATOM 7886 C CA . LYS D 1 29 ? 35.371 42.471 27.517 1.00 59.66 29 LYS D CA 1
ATOM 7887 C C . LYS D 1 29 ? 35.142 41.208 26.695 1.00 67.24 29 LYS D C 1
ATOM 7888 O O . LYS D 1 29 ? 35.388 40.101 27.183 1.00 67.63 29 LYS D O 1
ATOM 7894 N N . THR D 1 30 ? 34.629 41.367 25.474 1.00 69.14 30 THR D N 1
ATOM 7895 C CA . THR D 1 30 ? 34.095 40.240 24.704 1.00 69.90 30 THR D CA 1
ATOM 7896 C C . THR D 1 30 ? 34.442 40.278 23.208 1.00 63.70 30 THR D C 1
ATOM 7897 O O . THR D 1 30 ? 34.876 41.299 22.687 1.00 66.23 30 THR D O 1
ATOM 7901 N N . THR D 1 31 ? 34.199 39.168 22.516 1.00 63.31 31 THR D N 1
ATOM 7902 C CA . THR D 1 31 ? 34.521 39.034 21.092 1.00 66.45 31 THR D CA 1
ATOM 7903 C C . THR D 1 31 ? 34.055 37.699 20.515 1.00 67.15 31 THR D C 1
ATOM 7904 O O . THR D 1 31 ? 34.120 36.662 21.183 1.00 66.81 31 THR D O 1
ATOM 7908 N N . ASP D 1 32 ? 33.627 37.729 19.254 1.00 65.31 32 ASP D N 1
ATOM 7909 C CA . ASP D 1 32 ? 33.037 36.558 18.599 1.00 71.13 32 ASP D CA 1
ATOM 7910 C C . ASP D 1 32 ? 34.030 35.504 18.186 1.00 73.46 32 ASP D C 1
ATOM 7911 O O . ASP D 1 32 ? 33.672 34.347 17.941 1.00 77.14 32 ASP D O 1
ATOM 7916 N N . GLN D 1 33 ? 35.280 35.927 18.103 1.00 70.87 33 GLN D N 1
ATOM 7917 C CA . GLN D 1 33 ? 36.360 35.059 17.666 1.00 81.57 33 GLN D CA 1
ATOM 7918 C C . GLN D 1 33 ? 36.930 34.108 18.712 1.00 81.89 33 GLN D C 1
ATOM 7919 O O . GLN D 1 33 ? 36.961 34.417 19.906 1.00 77.00 33 GLN D O 1
ATOM 7925 N N . ALA D 1 34 ? 37.411 32.959 18.234 1.00 85.14 34 ALA D N 1
ATOM 7926 C CA . ALA D 1 34 ? 37.878 31.906 19.115 1.00 74.33 34 ALA D CA 1
ATOM 7927 C C . ALA D 1 34 ? 39.149 32.445 19.693 1.00 73.47 34 ALA D C 1
ATOM 7928 O O . ALA D 1 34 ? 39.814 33.268 19.074 1.00 82.50 34 ALA D O 1
ATOM 7930 N N . LEU D 1 35 ? 39.467 32.001 20.894 1.00 72.66 35 LEU D N 1
ATOM 7931 C CA . LEU D 1 35 ? 40.732 32.323 21.549 1.00 80.58 35 LEU D CA 1
ATOM 7932 C C . LEU D 1 35 ? 42.017 31.762 20.918 1.00 85.88 35 LEU D C 1
ATOM 7933 O O . LEU D 1 35 ? 42.175 30.537 20.816 1.00 80.55 35 LEU D O 1
ATOM 7938 N N . THR D 1 36 ? 42.887 32.662 20.436 1.00 85.96 36 THR D N 1
ATOM 7939 C CA . THR D 1 36 ? 44.114 32.266 19.755 1.00 79.73 36 THR D CA 1
ATOM 7940 C C . THR D 1 36 ? 45.262 33.039 20.428 1.00 84.22 36 THR D C 1
ATOM 7941 O O . THR D 1 36 ? 45.046 33.776 21.396 1.00 81.19 36 THR D O 1
ATOM 7945 N N . SER D 1 37 ? 46.475 32.897 19.897 1.00 91.88 37 SER D N 1
ATOM 7946 C CA . SER D 1 37 ? 47.640 33.685 20.327 1.00 89.86 37 SER D CA 1
ATOM 7947 C C . SER D 1 37 ? 47.452 35.106 19.844 1.00 88.51 37 SER D C 1
ATOM 7948 O O . SER D 1 37 ? 48.100 36.037 20.331 1.00 84.09 37 SER D O 1
ATOM 7951 N N . ALA D 1 38 ? 46.535 35.258 18.892 1.00 87.21 38 ALA D N 1
ATOM 7952 C CA . ALA D 1 38 ? 46.298 36.543 18.277 1.00 85.89 38 ALA D CA 1
ATOM 7953 C C . ALA D 1 38 ? 45.195 37.284 18.987 1.00 81.97 38 ALA D C 1
ATOM 7954 O O . ALA D 1 38 ? 44.881 38.427 18.665 1.00 80.86 38 ALA D O 1
ATOM 7956 N N . THR D 1 39 ? 44.618 36.628 19.976 1.00 85.36 39 THR D N 1
ATOM 7957 C CA . THR D 1 39 ? 43.545 37.238 20.726 1.00 88.13 39 THR D CA 1
ATOM 7958 C C . THR D 1 39 ? 43.718 36.999 22.221 1.00 82.84 39 THR D C 1
ATOM 7959 O O . THR D 1 39 ? 42.782 37.126 22.997 1.00 83.10 39 THR D O 1
ATOM 7963 N N . VAL D 1 40 ? 44.941 36.719 22.636 1.00 78.29 40 VAL D N 1
ATOM 7964 C CA . VAL D 1 40 ? 45.173 36.522 24.051 1.00 88.90 40 VAL D CA 1
ATOM 7965 C C . VAL D 1 40 ? 45.384 37.869 24.703 1.00 94.08 40 VAL D C 1
ATOM 7966 O O . VAL D 1 40 ? 45.083 38.053 25.881 1.00 95.20 40 VAL D O 1
ATOM 7970 N N . ASP D 1 41 ? 45.884 38.811 23.910 1.00 95.02 41 ASP D N 1
ATOM 7971 C CA . ASP D 1 41 ? 46.122 40.178 24.360 1.00 100.41 41 ASP D CA 1
ATOM 7972 C C . ASP D 1 41 ? 44.899 40.782 25.066 1.00 98.93 41 ASP D C 1
ATOM 7973 O O . ASP D 1 41 ? 45.018 41.728 25.848 1.00 97.89 41 ASP D O 1
ATOM 7978 N N . LEU D 1 42 ? 43.720 40.298 24.698 1.00 94.02 42 LEU D N 1
ATOM 7979 C CA . LEU D 1 42 ? 42.455 40.774 25.258 1.00 99.81 42 LEU D CA 1
ATOM 7980 C C . LEU D 1 42 ? 42.214 40.464 26.769 1.00 95.43 42 LEU D C 1
ATOM 7981 O O . LEU D 1 42 ? 41.461 41.178 27.441 1.00 87.58 42 LEU D O 1
ATOM 7986 N N . ALA D 1 43 ? 42.854 39.419 27.299 1.00 91.05 43 ALA D N 1
ATOM 7987 C CA . ALA D 1 43 ? 42.632 38.993 28.694 1.00 88.86 43 ALA D CA 1
ATOM 7988 C C . ALA D 1 43 ? 43.497 39.719 29.727 1.00 96.37 43 ALA D C 1
ATOM 7989 O O . ALA D 1 43 ? 43.782 39.195 30.804 1.00 98.96 43 ALA D O 1
ATOM 7991 N N . GLU D 1 44 ? 43.871 40.946 29.386 1.00 97.53 44 GLU D N 1
ATOM 7992 C CA . GLU D 1 44 ? 44.605 41.871 30.248 1.00 99.52 44 GLU D CA 1
ATOM 7993 C C . GLU D 1 44 ? 43.830 42.292 31.515 1.00 103.21 44 GLU D C 1
ATOM 7994 O O . GLU D 1 44 ? 42.694 42.773 31.443 1.00 105.07 44 GLU D O 1
ATOM 8000 N N . GLY D 1 45 ? 44.458 42.113 32.678 1.00 105.09 45 GLY D N 1
ATOM 8001 C CA . GLY D 1 45 ? 43.826 42.401 33.958 1.00 99.36 45 GLY D CA 1
ATOM 8002 C C . GLY D 1 45 ? 42.864 41.301 34.363 1.00 99.16 45 GLY D C 1
ATOM 8003 O O . GLY D 1 45 ? 42.795 40.918 35.535 1.00 94.64 45 GLY D O 1
ATOM 8004 N N . CYS D 1 46 ? 42.109 40.809 33.385 1.00 98.82 46 CYS D N 1
ATOM 8005 C CA . CYS D 1 46 ? 41.071 39.805 33.597 1.00 94.14 46 CYS D CA 1
ATOM 8006 C C . CYS D 1 46 ? 41.337 38.729 34.648 1.00 91.92 46 CYS D C 1
ATOM 8007 O O . CYS D 1 46 ? 42.361 38.045 34.612 1.00 89.36 46 CYS D O 1
ATOM 8010 N N . SER D 1 47 ? 40.360 38.524 35.522 1.00 91.71 47 SER D N 1
ATOM 8011 C CA . SER D 1 47 ? 40.445 37.503 36.557 1.00 93.34 47 SER D CA 1
ATOM 8012 C C . SER D 1 47 ? 40.257 36.117 35.897 1.00 89.93 47 SER D C 1
ATOM 8013 O O . SER D 1 47 ? 40.702 35.098 36.428 1.00 89.22 47 SER D O 1
ATOM 8016 N N . SER D 1 48 ? 39.611 36.111 34.724 1.00 86.95 48 SER D N 1
ATOM 8017 C CA . SER D 1 48 ? 39.288 34.888 33.980 1.00 79.07 48 SER D CA 1
ATOM 8018 C C . SER D 1 48 ? 39.036 35.097 32.481 1.00 82.35 48 SER D C 1
ATOM 8019 O O . SER D 1 48 ? 38.589 36.172 32.042 1.00 78.01 48 SER D O 1
ATOM 8022 N N . VAL D 1 49 ? 39.270 34.037 31.708 1.00 85.29 49 VAL D N 1
ATOM 8023 C CA . VAL D 1 49 ? 38.833 33.986 30.311 1.00 75.07 49 VAL D CA 1
ATOM 8024 C C . VAL D 1 49 ? 37.720 32.976 30.221 1.00 76.39 49 VAL D C 1
ATOM 8025 O O . VAL D 1 49 ? 37.782 31.935 30.870 1.00 76.90 49 VAL D O 1
ATOM 8029 N N . SER D 1 50 ? 36.727 33.295 29.389 1.00 81.56 50 SER D N 1
ATOM 8030 C CA . SER D 1 50 ? 35.599 32.415 29.016 1.00 78.63 50 SER D CA 1
ATOM 8031 C C . SER D 1 50 ? 35.501 31.994 27.572 1.00 69.04 50 SER D C 1
ATOM 8032 O O . SER D 1 50 ? 35.549 32.829 26.670 1.00 72.44 50 SER D O 1
ATOM 8035 N N . LEU D 1 51 ? 35.341 30.704 27.332 1.00 58.50 51 LEU D N 1
ATOM 8036 C CA . LEU D 1 51 ? 35.319 30.310 25.947 1.00 64.35 51 LEU D CA 1
ATOM 8037 C C . LEU D 1 51 ? 34.034 29.554 25.725 1.00 63.38 51 LEU D C 1
ATOM 8038 O O . LEU D 1 51 ? 33.451 29.056 26.673 1.00 71.05 51 LEU D O 1
ATOM 8043 N N . LYS D 1 52 ? 33.581 29.493 24.480 1.00 56.83 52 LYS D N 1
ATOM 8044 C CA . LYS D 1 52 ? 32.572 28.520 24.083 1.00 58.07 52 LYS D CA 1
ATOM 8045 C C . LYS D 1 52 ? 33.105 28.025 22.763 1.00 58.97 52 LYS D C 1
ATOM 8046 O O . LYS D 1 52 ? 32.703 28.454 21.686 1.00 66.88 52 LYS D O 1
ATOM 8052 N N . PRO D 1 53 ? 34.018 27.075 22.857 1.00 56.19 53 PRO D N 1
ATOM 8053 C CA . PRO D 1 53 ? 34.876 26.693 21.739 1.00 66.87 53 PRO D CA 1
ATOM 8054 C C . PRO D 1 53 ? 34.146 25.971 20.626 1.00 63.30 53 PRO D C 1
ATOM 8055 O O . PRO D 1 53 ? 33.354 25.085 20.912 1.00 53.23 53 PRO D O 1
ATOM 8059 N N . LEU D 1 54 ? 34.393 26.359 19.380 1.00 67.86 54 LEU D N 1
ATOM 8060 C CA . LEU D 1 54 ? 34.121 25.485 18.241 1.00 68.86 54 LEU D CA 1
ATOM 8061 C C . LEU D 1 54 ? 35.244 24.482 17.976 1.00 70.88 54 LEU D C 1
ATOM 8062 O O . LEU D 1 54 ? 34.995 23.413 17.420 1.00 78.48 54 LEU D O 1
ATOM 8067 N N . GLY D 1 55 ? 36.472 24.827 18.362 1.00 72.53 55 GLY D N 1
ATOM 8068 C CA . GLY D 1 55 ? 37.634 23.975 18.108 1.00 78.72 55 GLY D CA 1
ATOM 8069 C C . GLY D 1 55 ? 38.695 23.866 19.201 1.00 78.17 55 GLY D C 1
ATOM 8070 O O . GLY D 1 55 ? 38.671 24.627 20.175 1.00 75.60 55 GLY D O 1
ATOM 8071 N N . PRO D 1 56 ? 39.638 22.916 19.045 1.00 75.22 56 PRO D N 1
ATOM 8072 C CA . PRO D 1 56 ? 40.737 22.787 20.020 1.00 78.31 56 PRO D CA 1
ATOM 8073 C C . PRO D 1 56 ? 41.571 24.068 20.174 1.00 77.87 56 PRO D C 1
ATOM 8074 O O . PRO D 1 56 ? 41.807 24.769 19.200 1.00 80.83 56 PRO D O 1
ATOM 8078 N N . VAL D 1 57 ? 41.955 24.391 21.407 1.00 82.46 57 VAL D N 1
ATOM 8079 C CA . VAL D 1 57 ? 42.898 25.481 21.711 1.00 93.10 57 VAL D CA 1
ATOM 8080 C C . VAL D 1 57 ? 44.338 24.982 21.885 1.00 96.39 57 VAL D C 1
ATOM 8081 O O . VAL D 1 57 ? 44.997 25.255 22.894 1.00 100.52 57 VAL D O 1
ATOM 8085 N N . ASP D 1 58 ? 44.804 24.229 20.896 1.00 100.22 58 ASP D N 1
ATOM 8086 C CA . ASP D 1 58 ? 46.056 23.463 20.966 1.00 108.23 58 ASP D CA 1
ATOM 8087 C C . ASP D 1 58 ? 47.303 24.257 21.408 1.00 102.13 58 ASP D C 1
ATOM 8088 O O . ASP D 1 58 ? 47.922 23.940 22.443 1.00 93.09 58 ASP D O 1
ATOM 8093 N N . GLU D 1 59 ? 47.658 25.287 20.644 1.00 95.98 59 GLU D N 1
ATOM 8094 C CA . GLU D 1 59 ? 48.889 26.021 20.907 1.00 99.19 59 GLU D CA 1
ATOM 8095 C C . GLU D 1 59 ? 48.964 26.484 22.341 1.00 96.31 59 GLU D C 1
ATOM 8096 O O . GLU D 1 59 ? 48.088 27.161 22.844 1.00 97.54 59 GLU D O 1
ATOM 8102 N N . GLU D 1 60 ? 50.064 26.122 22.964 1.00 98.38 60 GLU D N 1
ATOM 8103 C CA . GLU D 1 60 ? 50.290 26.282 24.385 1.00 106.73 60 GLU D CA 1
ATOM 8104 C C . GLU D 1 60 ? 50.796 27.621 24.906 1.00 97.93 60 GLU D C 1
ATOM 8105 O O . GLU D 1 60 ? 50.938 27.792 26.122 1.00 96.61 60 GLU D O 1
ATOM 8111 N N . VAL D 1 61 ? 51.056 28.588 24.043 1.00 90.66 61 VAL D N 1
ATOM 8112 C CA . VAL D 1 61 ? 51.573 29.819 24.618 1.00 98.86 61 VAL D CA 1
ATOM 8113 C C . VAL D 1 61 ? 50.453 30.707 25.152 1.00 94.17 61 VAL D C 1
ATOM 8114 O O . VAL D 1 61 ? 50.686 31.665 25.904 1.00 86.93 61 VAL D O 1
ATOM 8118 N N . VAL D 1 62 ? 49.228 30.307 24.835 1.00 90.99 62 VAL D N 1
ATOM 8119 C CA . VAL D 1 62 ? 48.052 31.014 25.290 1.00 85.40 62 VAL D CA 1
ATOM 8120 C C . VAL D 1 62 ? 48.056 30.922 26.791 1.00 90.95 62 VAL D C 1
ATOM 8121 O O . VAL D 1 62 ? 47.777 31.883 27.491 1.00 89.48 62 VAL D O 1
ATOM 8125 N N . TYR D 1 63 ? 48.372 29.731 27.276 1.00 92.75 63 TYR D N 1
ATOM 8126 C CA . TYR D 1 63 ? 48.390 29.474 28.697 1.00 91.11 63 TYR D CA 1
ATOM 8127 C C . TYR D 1 63 ? 49.478 30.250 29.391 1.00 95.07 63 TYR D C 1
ATOM 8128 O O . TYR D 1 63 ? 49.268 30.873 30.449 1.00 98.16 63 TYR D O 1
ATOM 8137 N N . GLN D 1 64 ? 50.636 30.255 28.751 1.00 95.60 64 GLN D N 1
ATOM 8138 C CA . GLN D 1 64 ? 51.746 31.043 29.230 1.00 106.01 64 GLN D CA 1
ATOM 8139 C C . GLN D 1 64 ? 51.247 32.471 29.477 1.00 102.93 64 GLN D C 1
ATOM 8140 O O . GLN D 1 64 ? 51.414 33.023 30.584 1.00 98.88 64 GLN D O 1
ATOM 8146 N N . LYS D 1 65 ? 50.562 33.040 28.486 1.00 97.12 65 LYS D N 1
ATOM 8147 C CA . LYS D 1 65 ? 50.100 34.421 28.624 1.00 97.87 65 LYS D CA 1
ATOM 8148 C C . LYS D 1 65 ? 48.973 34.564 29.644 1.00 96.89 65 LYS D C 1
ATOM 8149 O O . LYS D 1 65 ? 48.840 35.607 30.276 1.00 96.66 65 LYS D O 1
ATOM 8155 N N . LEU D 1 66 ? 48.159 33.527 29.804 1.00 96.03 66 LEU D N 1
ATOM 8156 C CA . LEU D 1 66 ? 47.075 33.596 30.777 1.00 94.19 66 LEU D CA 1
ATOM 8157 C C . LEU D 1 66 ? 47.659 33.814 32.146 1.00 94.52 66 LEU D C 1
ATOM 8158 O O . LEU D 1 66 ? 47.327 34.795 32.812 1.00 92.01 66 LEU D O 1
ATOM 8163 N N . SER D 1 67 ? 48.543 32.911 32.565 1.00 101.26 67 SER D N 1
ATOM 8164 C CA . SER D 1 67 ? 49.096 33.045 33.910 1.00 103.62 67 SER D CA 1
ATOM 8165 C C . SER D 1 67 ? 50.057 34.225 34.018 1.00 100.90 67 SER D C 1
ATOM 8166 O O . SER D 1 67 ? 50.330 34.700 35.124 1.00 101.12 67 SER D O 1
ATOM 8169 N N . GLU D 1 68 ? 50.526 34.748 32.889 1.00 100.53 68 GLU D N 1
ATOM 8170 C CA . GLU D 1 68 ? 51.368 35.938 32.979 1.00 99.70 68 GLU D CA 1
ATOM 8171 C C . GLU D 1 68 ? 50.516 37.196 33.192 1.00 101.16 68 GLU D C 1
ATOM 8172 O O . GLU D 1 68 ? 50.924 38.098 33.929 1.00 95.85 68 GLU D O 1
ATOM 8178 N N . TYR D 1 69 ? 49.327 37.224 32.577 1.00 102.84 69 TYR D N 1
ATOM 8179 C CA . TYR D 1 69 ? 48.366 38.335 32.707 1.00 103.66 69 TYR D CA 1
ATOM 8180 C C . TYR D 1 69 ? 47.545 38.384 34.015 1.00 107.91 69 TYR D C 1
ATOM 8181 O O . TYR D 1 69 ? 46.923 39.411 34.329 1.00 101.60 69 TYR D O 1
ATOM 8190 N N . GLY D 1 70 ? 47.562 37.294 34.784 1.00 106.67 70 GLY D N 1
ATOM 8191 C CA . GLY D 1 70 ? 46.821 37.220 36.038 1.00 97.89 70 GLY D CA 1
ATOM 8192 C C . GLY D 1 70 ? 45.443 36.570 35.939 1.00 90.40 70 GLY D C 1
ATOM 8193 O O . GLY D 1 70 ? 44.617 36.720 36.850 1.00 81.36 70 GLY D O 1
ATOM 8194 N N . VAL D 1 71 ? 45.202 35.833 34.851 1.00 94.90 71 VAL D N 1
ATOM 8195 C CA . VAL D 1 71 ? 43.973 35.054 34.689 1.00 89.03 71 VAL D CA 1
ATOM 8196 C C . VAL D 1 71 ? 44.057 33.891 35.660 1.00 90.42 71 VAL D C 1
ATOM 8197 O O . VAL D 1 71 ? 45.026 33.121 35.635 1.00 85.01 71 VAL D O 1
ATOM 8201 N N . LYS D 1 72 ? 43.021 33.751 36.487 1.00 88.84 72 LYS D N 1
ATOM 8202 C CA . LYS D 1 72 ? 42.938 32.680 37.472 1.00 77.14 72 LYS D CA 1
ATOM 8203 C C . LYS D 1 72 ? 42.328 31.442 36.866 1.00 76.84 72 LYS D C 1
ATOM 8204 O O . LYS D 1 72 ? 42.613 30.323 37.295 1.00 75.69 72 LYS D O 1
ATOM 8210 N N . CYS D 1 73 ? 41.488 31.631 35.859 1.00 84.23 73 CYS D N 1
ATOM 8211 C CA . CYS D 1 73 ? 40.657 30.519 35.444 1.00 88.90 73 CYS D CA 1
ATOM 8212 C C . CYS D 1 73 ? 40.182 30.597 33.949 1.00 90.82 73 CYS D C 1
ATOM 8213 O O . CYS D 1 73 ? 39.882 31.687 33.413 1.00 87.26 73 CYS D O 1
ATOM 8216 N N . ILE D 1 74 ? 40.173 29.439 33.278 1.00 89.43 74 ILE D N 1
ATOM 8217 C CA . ILE D 1 74 ? 39.523 29.267 31.967 1.00 82.51 74 ILE D CA 1
ATOM 8218 C C . ILE D 1 74 ? 38.176 28.578 32.152 1.00 84.78 74 ILE D C 1
ATOM 8219 O O . ILE D 1 74 ? 38.117 27.377 32.448 1.00 83.53 74 ILE D O 1
ATOM 8224 N N . GLY D 1 75 ? 37.096 29.315 31.897 1.00 86.90 75 GLY D N 1
ATOM 8225 C CA . GLY D 1 75 ? 35.750 28.784 32.040 1.00 81.84 75 GLY D CA 1
ATOM 8226 C C . GLY D 1 75 ? 34.936 28.631 30.768 1.00 81.46 75 GLY D C 1
ATOM 8227 O O . GLY D 1 75 ? 34.597 29.586 30.047 1.00 82.71 75 GLY D O 1
ATOM 8228 N N . LEU D 1 76 ? 34.707 27.368 30.447 1.00 77.14 76 LEU D N 1
ATOM 8229 C CA . LEU D 1 76 ? 33.919 27.001 29.291 1.00 76.27 76 LEU D CA 1
ATOM 8230 C C . LEU D 1 76 ? 32.424 27.214 29.549 1.00 73.37 76 LEU D C 1
ATOM 8231 O O . LEU D 1 76 ? 31.982 27.212 30.700 1.00 73.90 76 LEU D O 1
ATOM 8236 N N . ARG D 1 77 ? 31.671 27.474 28.481 1.00 69.15 77 ARG D N 1
ATOM 8237 C CA . ARG D 1 77 ? 30.226 27.657 28.562 1.00 62.09 77 ARG D CA 1
ATOM 8238 C C . ARG D 1 77 ? 29.385 26.438 28.148 1.00 54.55 77 ARG D C 1
ATOM 8239 O O . ARG D 1 77 ? 28.311 26.618 27.612 1.00 51.71 77 ARG D O 1
ATOM 8247 N N . ILE D 1 78 ? 29.842 25.216 28.424 1.00 59.32 78 ILE D N 1
ATOM 8248 C CA . ILE D 1 78 ? 29.172 24.010 27.906 1.00 64.90 78 ILE D CA 1
ATOM 8249 C C . ILE D 1 78 ? 29.243 22.711 28.731 1.00 66.79 78 ILE D C 1
ATOM 8250 O O . ILE D 1 78 ? 30.185 22.466 29.490 1.00 67.88 78 ILE D O 1
ATOM 8255 N N . ASN D 1 82 ? 37.430 19.434 27.339 1.00 68.26 82 ASN D N 1
ATOM 8256 C CA . ASN D 1 82 ? 38.058 18.453 26.442 1.00 84.84 82 ASN D CA 1
ATOM 8257 C C . ASN D 1 82 ? 38.781 19.110 25.270 1.00 86.58 82 ASN D C 1
ATOM 8258 O O . ASN D 1 82 ? 39.618 18.507 24.591 1.00 91.25 82 ASN D O 1
ATOM 8263 N N . THR D 1 83 ? 38.385 20.345 25.015 1.00 79.14 83 THR D N 1
ATOM 8264 C CA . THR D 1 83 ? 39.057 21.219 24.074 1.00 80.40 83 THR D CA 1
ATOM 8265 C C . THR D 1 83 ? 40.258 21.883 24.765 1.00 88.48 83 THR D C 1
ATOM 8266 O O . THR D 1 83 ? 40.996 22.631 24.133 1.00 97.04 83 THR D O 1
ATOM 8270 N N . ILE D 1 84 ? 40.412 21.666 26.073 1.00 86.82 84 ILE D N 1
ATOM 8271 C CA . ILE D 1 84 ? 41.523 22.256 26.837 1.00 89.08 84 ILE D CA 1
ATOM 8272 C C . ILE D 1 84 ? 42.672 21.254 27.101 1.00 98.51 84 ILE D C 1
ATOM 8273 O O . ILE D 1 84 ? 42.448 20.219 27.734 1.00 100.73 84 ILE D O 1
ATOM 8278 N N . ASN D 1 85 ? 43.882 21.523 26.585 1.00 101.69 85 ASN D N 1
ATOM 8279 C CA . ASN D 1 85 ? 45.029 20.669 26.931 1.00 96.90 85 ASN D CA 1
ATOM 8280 C C . ASN D 1 85 ? 45.386 20.832 28.397 1.00 97.04 85 ASN D C 1
ATOM 8281 O O . ASN D 1 85 ? 45.944 21.845 28.820 1.00 92.57 85 ASN D O 1
ATOM 8286 N N . PHE D 1 86 ? 45.132 19.768 29.137 1.00 103.50 86 PHE D N 1
ATOM 8287 C CA . PHE D 1 86 ? 45.068 19.799 30.593 1.00 107.17 86 PHE D CA 1
ATOM 8288 C C . PHE D 1 86 ? 46.438 19.749 31.210 1.00 108.14 86 PHE D C 1
ATOM 8289 O O . PHE D 1 86 ? 46.641 20.114 32.378 1.00 106.40 86 PHE D O 1
ATOM 8297 N N . ASP D 1 87 ? 47.392 19.363 30.379 1.00 102.09 87 ASP D N 1
ATOM 8298 C CA . ASP D 1 87 ? 48.756 19.227 30.813 1.00 99.84 87 ASP D CA 1
ATOM 8299 C C . ASP D 1 87 ? 49.387 20.608 30.931 1.00 102.69 87 ASP D C 1
ATOM 8300 O O . ASP D 1 87 ? 50.177 20.888 31.845 1.00 95.13 87 ASP D O 1
ATOM 8305 N N . TRP D 1 88 ? 48.960 21.483 30.031 1.00 104.97 88 TRP D N 1
ATOM 8306 C CA . TRP D 1 88 ? 49.445 22.849 29.961 1.00 103.70 88 TRP D CA 1
ATOM 8307 C C . TRP D 1 88 ? 48.831 23.721 31.060 1.00 97.24 88 TRP D C 1
ATOM 8308 O O . TRP D 1 88 ? 49.396 24.747 31.442 1.00 93.87 88 TRP D O 1
ATOM 8319 N N . THR D 1 89 ? 47.681 23.290 31.571 1.00 98.67 89 THR D N 1
ATOM 8320 C CA . THR D 1 89 ? 46.936 24.040 32.581 1.00 96.34 89 THR D CA 1
ATOM 8321 C C . THR D 1 89 ? 47.634 24.085 33.948 1.00 92.09 89 THR D C 1
ATOM 8322 O O . THR D 1 89 ? 47.388 24.988 34.749 1.00 91.29 89 THR D O 1
ATOM 8326 N N . LYS D 1 90 ? 48.520 23.133 34.211 1.00 86.31 90 LYS D N 1
ATOM 8327 C CA . LYS D 1 90 ? 49.371 23.244 35.384 1.00 84.20 90 LYS D CA 1
ATOM 8328 C C . LYS D 1 90 ? 50.637 24.024 35.087 1.00 87.10 90 LYS D C 1
ATOM 8329 O O . LYS D 1 90 ? 50.581 25.196 34.710 1.00 86.84 90 LYS D O 1
ATOM 8335 N N . LEU D 1 94 ? 46.671 27.130 36.030 1.00 78.93 94 LEU D N 1
ATOM 8336 C CA . LEU D 1 94 ? 45.305 27.668 35.945 1.00 80.61 94 LEU D CA 1
ATOM 8337 C C . LEU D 1 94 ? 44.204 26.634 36.205 1.00 87.54 94 LEU D C 1
ATOM 8338 O O . LEU D 1 94 ? 44.305 25.460 35.811 1.00 88.21 94 LEU D O 1
ATOM 8343 N N . LEU D 1 95 ? 43.144 27.094 36.863 1.00 80.75 95 LEU D N 1
ATOM 8344 C CA . LEU D 1 95 ? 41.944 26.296 37.071 1.00 79.27 95 LEU D CA 1
ATOM 8345 C C . LEU D 1 95 ? 41.019 26.314 35.857 1.00 78.86 95 LEU D C 1
ATOM 8346 O O . LEU D 1 95 ? 40.759 27.381 35.302 1.00 80.63 95 LEU D O 1
ATOM 8351 N N . VAL D 1 96 ? 40.489 25.150 35.475 1.00 78.91 96 VAL D N 1
ATOM 8352 C CA . VAL D 1 96 ? 39.503 25.072 34.385 1.00 82.06 96 VAL D CA 1
ATOM 8353 C C . VAL D 1 96 ? 38.094 24.896 35.000 1.00 78.06 96 VAL D C 1
ATOM 8354 O O . VAL D 1 96 ? 37.943 24.246 36.037 1.00 76.99 96 VAL D O 1
ATOM 8358 N N . THR D 1 97 ? 37.067 25.458 34.364 1.00 73.32 97 THR D N 1
ATOM 8359 C CA . THR D 1 97 ? 35.681 25.223 34.788 1.00 70.41 97 THR D CA 1
ATOM 8360 C C . THR D 1 97 ? 34.776 24.897 33.596 1.00 74.22 97 THR D C 1
ATOM 8361 O O . THR D 1 97 ? 35.081 25.254 32.448 1.00 75.83 97 THR D O 1
ATOM 8365 N N . ASN D 1 98 ? 33.679 24.189 33.871 1.00 76.26 98 ASN D N 1
ATOM 8366 C CA . ASN D 1 98 ? 32.642 23.999 32.856 1.00 82.58 98 ASN D CA 1
ATOM 8367 C C . ASN D 1 98 ? 31.221 24.300 33.340 1.00 81.19 98 ASN D C 1
ATOM 8368 O O . ASN D 1 98 ? 31.000 24.715 34.484 1.00 73.65 98 ASN D O 1
ATOM 8373 N N . VAL D 1 99 ? 30.275 24.065 32.434 1.00 75.35 99 VAL D N 1
ATOM 8374 C CA . VAL D 1 99 ? 28.865 24.280 32.667 1.00 66.05 99 VAL D CA 1
ATOM 8375 C C . VAL D 1 99 ? 28.220 22.954 32.414 1.00 68.34 99 VAL D C 1
ATOM 8376 O O . VAL D 1 99 ? 27.911 22.601 31.278 1.00 72.12 99 VAL D O 1
ATOM 8380 N N . PRO D 1 100 ? 28.071 22.191 33.485 1.00 70.13 100 PRO D N 1
ATOM 8381 C CA . PRO D 1 100 ? 27.673 20.792 33.544 1.00 73.74 100 PRO D CA 1
ATOM 8382 C C . PRO D 1 100 ? 26.210 20.667 33.193 1.00 78.66 100 PRO D C 1
ATOM 8383 O O . PRO D 1 100 ? 25.774 19.684 32.594 1.00 75.75 100 PRO D O 1
ATOM 8387 N N . VAL D 1 101 ? 25.461 21.698 33.567 1.00 81.28 101 VAL D N 1
ATOM 8388 C CA . VAL D 1 101 ? 24.008 21.664 33.508 1.00 76.87 101 VAL D CA 1
ATOM 8389 C C . VAL D 1 101 ? 23.447 23.011 33.076 1.00 70.85 101 VAL D C 1
ATOM 8390 O O . VAL D 1 101 ? 23.606 24.005 33.779 1.00 73.07 101 VAL D O 1
ATOM 8394 N N . TYR D 1 102 ? 22.884 23.076 31.881 1.00 60.87 102 TYR D N 1
ATOM 8395 C CA . TYR D 1 102 ? 22.333 24.336 31.436 1.00 60.69 102 TYR D CA 1
ATOM 8396 C C . TYR D 1 102 ? 20.814 24.313 31.358 1.00 61.34 102 TYR D C 1
ATOM 8397 O O . TYR D 1 102 ? 20.158 25.276 31.758 1.00 61.05 102 TYR D O 1
ATOM 8406 N N . SER D 1 103 ? 20.236 23.269 30.799 1.00 54.93 103 SER D N 1
ATOM 8407 C CA . SER D 1 103 ? 18.795 23.128 30.908 1.00 49.74 103 SER D CA 1
ATOM 8408 C C . SER D 1 103 ? 18.478 21.720 30.538 1.00 50.76 103 SER D C 1
ATOM 8409 O O . SER D 1 103 ? 18.177 21.450 29.383 1.00 56.97 103 SER D O 1
ATOM 8412 N N . PRO D 1 104 ? 18.499 20.818 31.500 1.00 48.67 104 PRO D N 1
ATOM 8413 C CA . PRO D 1 104 ? 17.954 19.511 31.148 1.00 51.99 104 PRO D CA 1
ATOM 8414 C C . PRO D 1 104 ? 16.589 19.539 30.444 1.00 45.98 104 PRO D C 1
ATOM 8415 O O . PRO D 1 104 ? 16.390 18.866 29.403 1.00 39.91 104 PRO D O 1
ATOM 8419 N N . ARG D 1 105 ? 15.694 20.384 30.935 1.00 42.93 105 ARG D N 1
ATOM 8420 C CA . ARG D 1 105 ? 14.374 20.438 30.348 1.00 40.26 105 ARG D CA 1
ATOM 8421 C C . ARG D 1 105 ? 14.392 20.837 28.905 1.00 42.32 105 ARG D C 1
ATOM 8422 O O . ARG D 1 105 ? 13.491 20.472 28.174 1.00 42.52 105 ARG D O 1
ATOM 8430 N N . ALA D 1 106 ? 15.400 21.579 28.475 1.00 45.15 106 ALA D N 1
ATOM 8431 C CA . ALA D 1 106 ? 15.441 21.942 27.062 1.00 45.07 106 ALA D CA 1
ATOM 8432 C C . ALA D 1 106 ? 15.496 20.710 26.146 1.00 43.60 106 ALA D C 1
ATOM 8433 O O . ALA D 1 106 ? 14.637 20.494 25.266 1.00 40.54 106 ALA D O 1
ATOM 8435 N N . ILE D 1 107 ? 16.430 19.827 26.435 1.00 42.54 107 ILE D N 1
ATOM 8436 C CA . ILE D 1 107 ? 16.633 18.723 25.530 1.00 41.32 107 ILE D CA 1
ATOM 8437 C C . ILE D 1 107 ? 15.501 17.739 25.759 1.00 42.03 107 ILE D C 1
ATOM 8438 O O . ILE D 1 107 ? 14.967 17.160 24.798 1.00 39.68 107 ILE D O 1
ATOM 8443 N N . ALA D 1 108 ? 15.095 17.593 27.022 1.00 41.78 108 ALA D N 1
ATOM 8444 C CA . ALA D 1 108 ? 13.918 16.770 27.328 1.00 41.27 108 ALA D CA 1
ATOM 8445 C C . ALA D 1 108 ? 12.689 17.220 26.523 1.00 39.89 108 ALA D C 1
ATOM 8446 O O . ALA D 1 108 ? 11.952 16.397 25.942 1.00 38.70 108 ALA D O 1
ATOM 8448 N N . GLU D 1 109 ? 12.465 18.524 26.472 1.00 36.03 109 GLU D N 1
ATOM 8449 C CA . GLU D 1 109 ? 11.249 19.004 25.855 1.00 35.33 109 GLU D CA 1
ATOM 8450 C C . GLU D 1 109 ? 11.314 18.799 24.363 1.00 36.11 109 GLU D C 1
ATOM 8451 O O . GLU D 1 109 ? 10.317 18.414 23.750 1.00 33.31 109 GLU D O 1
ATOM 8457 N N . MET D 1 110 ? 12.505 18.954 23.788 1.00 39.15 110 MET D N 1
ATOM 8458 C CA . MET D 1 110 ? 12.636 18.667 22.363 1.00 37.69 110 MET D CA 1
ATOM 8459 C C . MET D 1 110 ? 12.333 17.216 22.099 1.00 36.26 110 MET D C 1
ATOM 8460 O O . MET D 1 110 ? 11.650 16.880 21.106 1.00 33.20 110 MET D O 1
ATOM 8465 N N . THR D 1 111 ? 12.810 16.361 22.996 1.00 32.06 111 THR D N 1
ATOM 8466 C CA . THR D 1 111 ? 12.629 14.934 22.821 1.00 33.87 111 THR D CA 1
ATOM 8467 C C . THR D 1 111 ? 11.146 14.572 22.739 1.00 36.55 111 THR D C 1
ATOM 8468 O O . THR D 1 111 ? 10.639 13.942 21.762 1.00 33.57 111 THR D O 1
ATOM 8472 N N . VAL D 1 112 ? 10.438 15.051 23.758 1.00 36.67 112 VAL D N 1
ATOM 8473 C CA . VAL D 1 112 ? 9.021 14.772 23.862 1.00 32.98 112 VAL D CA 1
ATOM 8474 C C . VAL D 1 112 ? 8.277 15.312 22.649 1.00 32.82 112 VAL D C 1
ATOM 8475 O O . VAL D 1 112 ? 7.484 14.604 22.014 1.00 29.53 112 VAL D O 1
ATOM 8479 N N . THR D 1 113 ? 8.628 16.533 22.268 1.00 31.92 113 THR D N 1
ATOM 8480 C CA . THR D 1 113 ? 8.024 17.149 21.101 1.00 32.62 113 THR D CA 1
ATOM 8481 C C . THR D 1 113 ? 8.131 16.298 19.849 1.00 40.67 113 THR D C 1
ATOM 8482 O O . THR D 1 113 ? 7.115 15.991 19.190 1.00 42.57 113 THR D O 1
ATOM 8486 N N . GLN D 1 114 ? 9.336 15.815 19.570 1.00 38.01 114 GLN D N 1
ATOM 8487 C CA . GLN D 1 114 ? 9.541 15.120 18.304 1.00 37.29 114 GLN D CA 1
ATOM 8488 C C . GLN D 1 114 ? 8.787 13.812 18.331 1.00 35.65 114 GLN D C 1
ATOM 8489 O O . GLN D 1 114 ? 8.177 13.397 17.317 1.00 34.51 114 GLN D O 1
ATOM 8495 N N . ALA D 1 115 ? 8.673 13.265 19.536 1.00 28.65 115 ALA D N 1
ATOM 8496 C CA . ALA D 1 115 ? 8.034 11.982 19.663 1.00 26.33 115 ALA D CA 1
ATOM 8497 C C . ALA D 1 115 ? 6.517 12.056 19.514 1.00 31.46 115 ALA D C 1
ATOM 8498 O O . ALA D 1 115 ? 5.889 11.183 18.892 1.00 27.96 115 ALA D O 1
ATOM 8500 N N . MET D 1 116 ? 5.906 13.054 20.134 1.00 34.45 116 MET D N 1
ATOM 8501 C CA . MET D 1 116 ? 4.492 13.329 19.879 1.00 34.89 116 MET D CA 1
ATOM 8502 C C . MET D 1 116 ? 4.152 13.677 18.406 1.00 36.45 116 MET D C 1
ATOM 8503 O O . MET D 1 116 ? 3.146 13.196 17.872 1.00 33.77 116 MET D O 1
ATOM 8508 N N . TYR D 1 117 ? 4.988 14.485 17.743 1.00 33.42 117 TYR D N 1
ATOM 8509 C CA . TYR D 1 117 ? 4.721 14.803 16.340 1.00 35.12 117 TYR D CA 1
ATOM 8510 C C . TYR D 1 117 ? 4.664 13.516 15.530 1.00 38.55 117 TYR D C 1
ATOM 8511 O O . TYR D 1 117 ? 3.668 13.226 14.854 1.00 38.62 117 TYR D O 1
ATOM 8520 N N . LEU D 1 118 ? 5.684 12.681 15.685 1.00 36.57 118 LEU D N 1
ATOM 8521 C CA . LEU D 1 118 ? 5.682 11.442 14.919 1.00 37.22 118 LEU D CA 1
ATOM 8522 C C . LEU D 1 118 ? 4.526 10.552 15.307 1.00 40.94 118 LEU D C 1
ATOM 8523 O O . LEU D 1 118 ? 3.844 10.014 14.433 1.00 40.55 118 LEU D O 1
ATOM 8528 N N . LEU D 1 119 ? 4.261 10.450 16.605 1.00 38.66 119 LEU D N 1
ATOM 8529 C CA . LEU D 1 119 ? 3.195 9.589 17.062 1.00 35.84 119 LEU D CA 1
ATOM 8530 C C . LEU D 1 119 ? 1.871 9.932 16.434 1.00 39.29 119 LEU D C 1
ATOM 8531 O O . LEU D 1 119 ? 1.140 9.037 16.032 1.00 39.47 119 LEU D O 1
ATOM 8536 N N . ARG D 1 120 ? 1.574 11.218 16.326 1.00 42.40 120 ARG D N 1
ATOM 8537 C CA . ARG D 1 120 ? 0.325 11.672 15.725 1.00 42.49 120 ARG D CA 1
ATOM 8538 C C . ARG D 1 120 ? 0.496 11.674 14.216 1.00 40.80 120 ARG D C 1
ATOM 8539 O O . ARG D 1 120 ? -0.383 12.081 13.454 1.00 37.68 120 ARG D O 1
ATOM 8547 N N . LYS D 1 121 ? 1.658 11.202 13.799 1.00 36.89 121 LYS D N 1
ATOM 8548 C CA . LYS D 1 121 ? 1.843 10.899 12.415 1.00 38.76 121 LYS D CA 1
ATOM 8549 C C . LYS D 1 121 ? 1.524 12.073 11.555 1.00 39.57 121 LYS D C 1
ATOM 8550 O O . LYS D 1 121 ? 1.024 11.915 10.451 1.00 42.06 121 LYS D O 1
ATOM 8556 N N . ILE D 1 122 ? 1.817 13.254 12.076 1.00 36.46 122 ILE D N 1
ATOM 8557 C CA . ILE D 1 122 ? 1.582 14.481 11.341 1.00 36.95 122 ILE D CA 1
ATOM 8558 C C . ILE D 1 122 ? 2.373 14.587 10.033 1.00 42.10 122 ILE D C 1
ATOM 8559 O O . ILE D 1 122 ? 1.859 15.097 9.028 1.00 43.71 122 ILE D O 1
ATOM 8564 N N . GLY D 1 123 ? 3.614 14.113 10.025 1.00 40.21 123 GLY D N 1
ATOM 8565 C CA . GLY D 1 123 ? 4.430 14.271 8.833 1.00 40.45 123 GLY D CA 1
ATOM 8566 C C . GLY D 1 123 ? 3.817 13.473 7.692 1.00 42.14 123 GLY D C 1
ATOM 8567 O O . GLY D 1 123 ? 3.785 13.922 6.516 1.00 34.43 123 GLY D O 1
ATOM 8568 N N . GLU D 1 124 ? 3.227 12.335 8.065 1.00 43.76 124 GLU D N 1
ATOM 8569 C CA . GLU D 1 124 ? 2.733 11.393 7.082 1.00 45.25 124 GLU D CA 1
ATOM 8570 C C . GLU D 1 124 ? 1.433 11.901 6.491 1.00 39.99 124 GLU D C 1
ATOM 8571 O O . GLU D 1 124 ? 1.163 11.762 5.293 1.00 42.35 124 GLU D O 1
ATOM 8577 N N . PHE D 1 125 ? 0.672 12.578 7.330 1.00 39.38 125 PHE D N 1
ATOM 8578 C CA . PHE D 1 125 ? -0.570 13.207 6.915 1.00 45.06 125 PHE D CA 1
ATOM 8579 C C . PHE D 1 125 ? -0.323 14.369 5.979 1.00 49.19 125 PHE D C 1
ATOM 8580 O O . PHE D 1 125 ? -0.978 14.488 4.946 1.00 48.27 125 PHE D O 1
ATOM 8588 N N . ARG D 1 126 ? 0.624 15.235 6.344 1.00 48.03 126 ARG D N 1
ATOM 8589 C CA . ARG D 1 126 ? 0.929 16.347 5.460 1.00 47.56 126 ARG D CA 1
ATOM 8590 C C . ARG D 1 126 ? 1.456 15.916 4.116 1.00 49.50 126 ARG D C 1
ATOM 8591 O O . ARG D 1 126 ? 1.110 16.522 3.119 1.00 48.88 126 ARG D O 1
ATOM 8599 N N . TYR D 1 127 ? 2.274 14.870 4.070 1.00 53.68 127 TYR D N 1
ATOM 8600 C CA . TYR D 1 127 ? 2.624 14.315 2.758 1.00 55.08 127 TYR D CA 1
ATOM 8601 C C . TYR D 1 127 ? 1.363 13.868 2.012 1.00 50.29 127 TYR D C 1
ATOM 8602 O O . TYR D 1 127 ? 1.164 14.245 0.866 1.00 55.56 127 TYR D O 1
ATOM 8611 N N . ARG D 1 128 ? 0.516 13.055 2.641 1.00 47.84 128 ARG D N 1
ATOM 8612 C CA . ARG D 1 128 ? -0.668 12.590 1.916 1.00 51.36 128 ARG D CA 1
ATOM 8613 C C . ARG D 1 128 ? -1.421 13.794 1.402 1.00 53.70 128 ARG D C 1
ATOM 8614 O O . ARG D 1 128 ? -1.953 13.779 0.303 1.00 58.80 128 ARG D O 1
ATOM 8622 N N . MET D 1 129 ? -1.534 14.814 2.225 1.00 54.12 129 MET D N 1
ATOM 8623 C CA . MET D 1 129 ? -2.339 15.961 1.871 1.00 58.44 129 MET D CA 1
ATOM 8624 C C . MET D 1 129 ? -1.707 16.731 0.698 1.00 58.76 129 MET D C 1
ATOM 8625 O O . MET D 1 129 ? -2.344 16.958 -0.330 1.00 61.59 129 MET D O 1
ATOM 8630 N N . ASP D 1 130 ? -0.429 17.067 0.832 1.00 54.81 130 ASP D N 1
ATOM 8631 C CA . ASP D 1 130 ? 0.220 17.936 -0.135 1.00 56.47 130 ASP D CA 1
ATOM 8632 C C . ASP D 1 130 ? 0.730 17.310 -1.428 1.00 62.23 130 ASP D C 1
ATOM 8633 O O . ASP D 1 130 ? 0.774 17.987 -2.447 1.00 71.26 130 ASP D O 1
ATOM 8638 N N . HIS D 1 131 ? 1.111 16.041 -1.421 1.00 60.97 131 HIS D N 1
ATOM 8639 C CA . HIS D 1 131 ? 1.629 15.471 -2.662 1.00 66.74 131 HIS D CA 1
ATOM 8640 C C . HIS D 1 131 ? 0.689 14.559 -3.456 1.00 68.32 131 HIS D C 1
ATOM 8641 O O . HIS D 1 131 ? 0.763 14.486 -4.693 1.00 73.63 131 HIS D O 1
ATOM 8648 N N . ASP D 1 132 ? -0.189 13.876 -2.737 1.00 61.59 132 ASP D N 1
ATOM 8649 C CA . ASP D 1 132 ? -1.142 12.958 -3.341 1.00 60.92 132 ASP D CA 1
ATOM 8650 C C . ASP D 1 132 ? -2.545 13.600 -3.336 1.00 57.83 132 ASP D C 1
ATOM 8651 O O . ASP D 1 132 ? -3.491 13.020 -3.861 1.00 61.36 132 ASP D O 1
ATOM 8656 N N . HIS D 1 133 ? -2.685 14.764 -2.692 1.00 57.21 133 HIS D N 1
ATOM 8657 C CA . HIS D 1 133 ? -3.998 15.406 -2.451 1.00 59.47 133 HIS D CA 1
ATOM 8658 C C . HIS D 1 133 ? -5.059 14.518 -1.773 1.00 59.90 133 HIS D C 1
ATOM 8659 O O . HIS D 1 133 ? -6.205 14.469 -2.220 1.00 57.25 133 HIS D O 1
ATOM 8666 N N . ASP D 1 134 ? -4.673 13.833 -0.698 1.00 58.65 134 ASP D N 1
ATOM 8667 C CA . ASP D 1 134 ? -5.458 12.749 -0.103 1.00 54.03 134 ASP D CA 1
ATOM 8668 C C . ASP D 1 134 ? -5.708 13.141 1.362 1.00 57.14 134 ASP D C 1
ATOM 8669 O O . ASP D 1 134 ? -4.813 13.049 2.201 1.00 57.94 134 ASP D O 1
ATOM 8674 N N . PHE D 1 135 ? -6.923 13.622 1.639 1.00 59.85 135 PHE D N 1
ATOM 8675 C CA . PHE D 1 135 ? -7.288 14.219 2.929 1.00 49.50 135 PHE D CA 1
ATOM 8676 C C . PHE D 1 135 ? -8.042 13.259 3.801 1.00 50.06 135 PHE D C 1
ATOM 8677 O O . PHE D 1 135 ? -8.812 13.678 4.667 1.00 53.04 135 PHE D O 1
ATOM 8685 N N . THR D 1 136 ? -7.906 11.977 3.477 1.00 51.08 136 THR D N 1
ATOM 8686 C CA . THR D 1 136 ? -8.612 10.894 4.163 1.00 56.09 136 THR D CA 1
ATOM 8687 C C . THR D 1 136 ? -7.851 10.297 5.361 1.00 51.01 136 THR D C 1
ATOM 8688 O O . THR D 1 136 ? -6.666 10.560 5.542 1.00 50.99 136 THR D O 1
ATOM 8692 N N . TRP D 1 137 ? -8.539 9.451 6.130 1.00 46.47 137 TRP D N 1
ATOM 8693 C CA . TRP D 1 137 ? -7.975 8.750 7.295 1.00 48.32 137 TRP D CA 1
ATOM 8694 C C . TRP D 1 137 ? -7.746 7.240 7.036 1.00 51.34 137 TRP D C 1
ATOM 8695 O O . TRP D 1 137 ? -8.658 6.425 7.247 1.00 51.61 137 TRP D O 1
ATOM 8706 N N . PRO D 1 138 ? -6.517 6.856 6.624 1.00 45.68 138 PRO D N 1
ATOM 8707 C CA . PRO D 1 138 ? -6.226 5.440 6.333 1.00 49.34 138 PRO D CA 1
ATOM 8708 C C . PRO D 1 138 ? -6.074 4.534 7.579 1.00 51.46 138 PRO D C 1
ATOM 8709 O O . PRO D 1 138 ? -5.572 4.982 8.607 1.00 52.27 138 PRO D O 1
ATOM 8713 N N . SER D 1 139 ? -6.439 3.256 7.462 1.00 49.75 139 SER D N 1
ATOM 8714 C CA . SER D 1 139 ? -6.218 2.305 8.553 1.00 44.55 139 SER D CA 1
ATOM 8715 C C . SER D 1 139 ? -4.831 2.389 9.165 1.00 55.28 139 SER D C 1
ATOM 8716 O O . SER D 1 139 ? -4.691 2.425 10.388 1.00 61.60 139 SER D O 1
ATOM 8719 N N . ASN D 1 140 ? -3.805 2.448 8.327 1.00 53.91 140 ASN D N 1
ATOM 8720 C CA . ASN D 1 140 ? -2.416 2.509 8.804 1.00 56.64 140 ASN D CA 1
ATOM 8721 C C . ASN D 1 140 ? -1.898 3.791 9.468 1.00 52.39 140 ASN D C 1
ATOM 8722 O O . ASN D 1 140 ? -0.818 3.809 10.059 1.00 47.60 140 ASN D O 1
ATOM 8727 N N . LEU D 1 141 ? -2.692 4.846 9.421 1.00 52.03 141 LEU D N 1
ATOM 8728 C CA . LEU D 1 141 ? -2.313 6.092 10.066 1.00 48.36 141 LEU D CA 1
ATOM 8729 C C . LEU D 1 141 ? -3.041 6.378 11.378 1.00 41.91 141 LEU D C 1
ATOM 8730 O O . LEU D 1 141 ? -2.938 7.454 11.939 1.00 41.40 141 LEU D O 1
ATOM 8735 N N . ILE D 1 142 ? -3.784 5.411 11.874 1.00 40.52 142 ILE D N 1
ATOM 8736 C CA . ILE D 1 142 ? -4.363 5.604 13.183 1.00 40.79 142 ILE D CA 1
ATOM 8737 C C . ILE D 1 142 ? -3.269 5.860 14.210 1.00 41.86 142 ILE D C 1
ATOM 8738 O O . ILE D 1 142 ? -2.146 5.368 14.095 1.00 38.73 142 ILE D O 1
ATOM 8743 N N . SER D 1 143 ? -3.607 6.633 15.229 1.00 41.32 143 SER D N 1
ATOM 8744 C CA . SER D 1 143 ? -2.618 7.042 16.195 1.00 36.91 143 SER D CA 1
ATOM 8745 C C . SER D 1 143 ? -2.998 6.431 17.515 1.00 37.37 143 SER D C 1
ATOM 8746 O O . SER D 1 143 ? -3.820 5.523 17.558 1.00 39.89 143 SER D O 1
ATOM 8749 N N . ASN D 1 144 ? -2.383 6.884 18.596 1.00 40.54 144 ASN D N 1
ATOM 8750 C CA . ASN D 1 144 ? -2.742 6.335 19.888 1.00 42.19 144 ASN D CA 1
ATOM 8751 C C . ASN D 1 144 ? -2.375 7.335 20.989 1.00 42.78 144 ASN D C 1
ATOM 8752 O O . ASN D 1 144 ? -1.559 8.255 20.765 1.00 39.40 144 ASN D O 1
ATOM 8757 N N . GLU D 1 145 ? -2.987 7.172 22.165 1.00 41.95 145 GLU D N 1
ATOM 8758 C CA . GLU D 1 145 ? -2.709 8.088 23.263 1.00 41.33 145 GLU D CA 1
ATOM 8759 C C . GLU D 1 145 ? -1.443 7.689 23.952 1.00 37.47 145 GLU D C 1
ATOM 8760 O O . GLU D 1 145 ? -1.159 6.505 24.131 1.00 36.34 145 GLU D O 1
ATOM 8766 N N . ILE D 1 146 ? -0.709 8.712 24.364 1.00 34.07 146 ILE D N 1
ATOM 8767 C CA . ILE D 1 146 ? 0.573 8.558 25.017 1.00 31.30 146 ILE D CA 1
ATOM 8768 C C . ILE D 1 146 ? 0.582 7.691 26.278 1.00 33.97 146 ILE D C 1
ATOM 8769 O O . ILE D 1 146 ? 1.498 6.911 26.488 1.00 29.37 146 ILE D O 1
ATOM 8774 N N . TYR D 1 147 ? -0.497 7.737 27.050 1.00 41.65 147 TYR D N 1
ATOM 8775 C CA . TYR D 1 147 ? -0.569 6.973 28.288 1.00 34.05 147 TYR D CA 1
ATOM 8776 C C . TYR D 1 147 ? -0.657 5.478 28.036 1.00 40.21 147 TYR D C 1
ATOM 8777 O O . TYR D 1 147 ? -0.286 4.696 28.896 1.00 48.45 147 TYR D O 1
ATOM 8786 N N . ASN D 1 148 ? -1.086 5.091 26.833 1.00 42.28 148 ASN D N 1
ATOM 8787 C CA . ASN D 1 148 ? -1.084 3.683 26.413 1.00 41.05 148 ASN D CA 1
ATOM 8788 C C . ASN D 1 148 ? 0.225 3.121 25.967 1.00 40.32 148 ASN D C 1
ATOM 8789 O O . ASN D 1 148 ? 0.330 1.959 25.602 1.00 46.89 148 ASN D O 1
ATOM 8794 N N . LEU D 1 149 ? 1.252 3.920 26.045 1.00 35.44 149 LEU D N 1
ATOM 8795 C CA . LEU D 1 149 ? 2.447 3.502 25.398 1.00 39.04 149 LEU D CA 1
ATOM 8796 C C . LEU D 1 149 ? 3.432 3.305 26.494 1.00 46.33 149 LEU D C 1
ATOM 8797 O O . LEU D 1 149 ? 3.202 3.728 27.639 1.00 45.33 149 LEU D O 1
ATOM 8802 N N . THR D 1 150 ? 4.522 2.640 26.149 1.00 46.12 150 THR D N 1
ATOM 8803 C CA . THR D 1 150 ? 5.599 2.461 27.087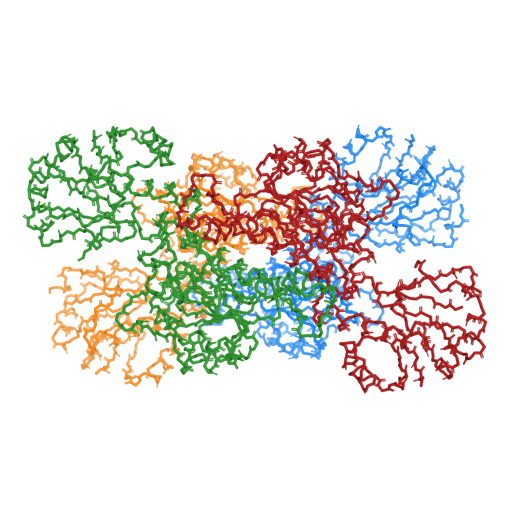 1.00 37.51 150 THR D CA 1
ATOM 8804 C C . THR D 1 150 ? 6.809 2.949 26.351 1.00 36.34 150 THR D C 1
ATOM 8805 O O . THR D 1 150 ? 6.965 2.683 25.154 1.00 40.04 150 THR D O 1
ATOM 8809 N N . VAL D 1 151 ? 7.606 3.742 27.056 1.00 35.19 151 VAL D N 1
ATOM 8810 C CA . VAL D 1 151 ? 8.740 4.457 26.468 1.00 37.38 151 VAL D CA 1
ATOM 8811 C C . VAL D 1 151 ? 10.019 3.851 27.020 1.00 43.18 151 VAL D C 1
ATOM 8812 O O . VAL D 1 151 ? 10.091 3.585 28.229 1.00 46.14 151 VAL D O 1
ATOM 8816 N N . GLY D 1 152 ? 10.998 3.600 26.147 1.00 35.74 152 GLY D N 1
ATOM 8817 C CA . GLY D 1 152 ? 12.288 3.102 26.568 1.00 34.80 152 GLY D CA 1
ATOM 8818 C C . GLY D 1 152 ? 13.477 4.021 26.341 1.00 39.85 152 GLY D C 1
ATOM 8819 O O . GLY D 1 152 ? 13.663 4.586 25.258 1.00 38.36 152 GLY D O 1
ATOM 8820 N N . LEU D 1 153 ? 14.278 4.199 27.388 1.00 42.52 153 LEU D N 1
ATOM 8821 C CA . LEU D 1 153 ? 15.401 5.121 27.325 1.00 41.94 153 LEU D CA 1
ATOM 8822 C C . LEU D 1 153 ? 16.727 4.408 27.362 1.00 40.54 153 LEU D C 1
ATOM 8823 O O . LEU D 1 153 ? 16.926 3.546 28.206 1.00 40.97 153 LEU D O 1
ATOM 8828 N N . ILE D 1 154 ? 17.595 4.669 26.393 1.00 43.98 154 ILE D N 1
ATOM 8829 C CA . ILE D 1 154 ? 18.906 4.050 26.434 1.00 40.59 154 ILE D CA 1
ATOM 8830 C C . ILE D 1 154 ? 19.810 5.176 26.966 1.00 41.52 154 ILE D C 1
ATOM 8831 O O . ILE D 1 154 ? 20.148 6.112 26.230 1.00 36.30 154 ILE D O 1
ATOM 8836 N N . GLY D 1 155 ? 20.213 5.082 28.232 1.00 44.87 155 GLY D N 1
ATOM 8837 C CA . GLY D 1 155 ? 21.079 6.066 28.860 1.00 43.95 155 GLY D CA 1
ATOM 8838 C C . GLY D 1 155 ? 20.152 7.112 29.444 1.00 48.80 155 GLY D C 1
ATOM 8839 O O . GLY D 1 155 ? 19.315 7.647 28.725 1.00 53.85 155 GLY D O 1
ATOM 8840 N N . VAL D 1 156 ? 20.255 7.401 30.726 1.00 44.81 156 VAL D N 1
ATOM 8841 C CA . VAL D 1 156 ? 19.469 8.479 31.309 1.00 41.78 156 VAL D CA 1
ATOM 8842 C C . VAL D 1 156 ? 20.296 9.307 32.276 1.00 47.10 156 VAL D C 1
ATOM 8843 O O . VAL D 1 156 ? 20.815 8.774 33.257 1.00 58.84 156 VAL D O 1
ATOM 88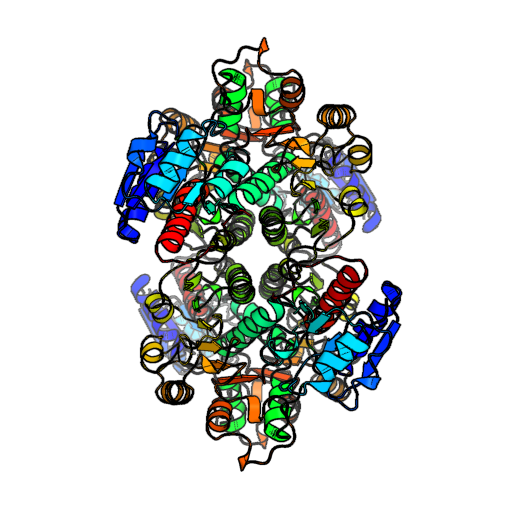47 N N . GLY D 1 157 ? 20.495 10.582 32.014 1.00 43.00 157 GLY D N 1
ATOM 8848 C CA . GLY D 1 157 ? 21.233 11.343 33.006 1.00 46.21 157 GLY D CA 1
ATOM 8849 C C . GLY D 1 157 ? 20.362 12.514 33.353 1.00 45.65 157 GLY D C 1
ATOM 8850 O O . GLY D 1 157 ? 19.200 12.329 33.684 1.00 43.46 157 GLY D O 1
ATOM 8851 N N . HIS D 1 158 ? 20.934 13.702 33.382 1.00 51.16 158 HIS D N 1
ATOM 8852 C CA . HIS D 1 158 ? 20.135 14.892 33.597 1.00 56.36 158 HIS D CA 1
ATOM 8853 C C . HIS D 1 158 ? 19.139 15.013 32.478 1.00 57.63 158 HIS D C 1
ATOM 8854 O O . HIS D 1 158 ? 18.009 15.455 32.708 1.00 60.82 158 HIS D O 1
ATOM 8861 N N . ILE D 1 159 ? 19.506 14.610 31.275 1.00 46.37 159 ILE D N 1
ATOM 8862 C CA . ILE D 1 159 ? 18.587 14.860 30.203 1.00 44.12 159 ILE D CA 1
ATOM 8863 C C . ILE D 1 159 ? 17.555 13.720 30.220 1.00 42.19 159 ILE D C 1
ATOM 8864 O O . ILE D 1 159 ? 16.325 13.937 30.323 1.00 37.85 159 ILE D O 1
ATOM 8869 N N . GLY D 1 160 ? 18.048 12.503 30.295 1.00 46.01 160 GLY D N 1
ATOM 8870 C CA . GLY D 1 160 ? 17.151 11.377 30.341 1.00 44.18 160 GLY D CA 1
ATOM 8871 C C . GLY D 1 160 ? 16.069 11.490 31.406 1.00 43.42 160 GLY D C 1
ATOM 8872 O O . GLY D 1 160 ? 14.881 11.366 31.096 1.00 45.34 160 GLY D O 1
ATOM 8873 N N . SER D 1 161 ? 16.459 11.787 32.646 1.00 44.57 161 SER D N 1
ATOM 8874 C CA . SER D 1 161 ? 15.495 11.846 33.757 1.00 43.79 161 SER D CA 1
ATOM 8875 C C . SER D 1 161 ? 14.406 12.904 33.588 1.00 45.88 161 SER D C 1
ATOM 8876 O O . SER D 1 161 ? 13.241 12.649 33.895 1.00 42.96 161 SER D O 1
ATOM 8879 N N . ALA D 1 162 ? 14.767 14.083 33.094 1.00 43.99 162 ALA D N 1
ATOM 8880 C CA . ALA D 1 162 ? 13.743 15.057 32.751 1.00 38.36 162 ALA D CA 1
ATOM 8881 C C . ALA D 1 162 ? 12.738 14.491 31.757 1.00 33.75 162 ALA D C 1
ATOM 8882 O O . ALA D 1 162 ? 11.515 14.618 31.951 1.00 33.58 162 ALA D O 1
ATOM 8884 N N . VAL D 1 163 ? 13.247 13.802 30.736 1.00 38.91 163 VAL D N 1
ATOM 8885 C CA . VAL D 1 163 ? 12.350 13.083 29.811 1.00 40.18 163 VAL D CA 1
ATOM 8886 C C . VAL D 1 163 ? 11.398 12.081 30.514 1.00 35.64 163 VAL D C 1
ATOM 8887 O O . VAL D 1 163 ? 10.186 11.992 30.198 1.00 34.10 163 VAL D O 1
ATOM 8891 N N . ALA D 1 164 ? 11.938 11.358 31.481 1.00 31.10 164 ALA D N 1
ATOM 8892 C CA . ALA D 1 164 ? 11.144 10.432 32.270 1.00 32.50 164 ALA D CA 1
ATOM 8893 C C . ALA D 1 164 ? 10.034 11.148 33.056 1.00 37.06 164 ALA D C 1
ATOM 8894 O O . ALA D 1 164 ? 8.874 10.716 33.040 1.00 38.76 164 ALA D O 1
ATOM 8896 N N . GLU D 1 165 ? 10.389 12.201 33.797 1.00 36.69 165 GLU D N 1
ATOM 8897 C CA . GLU D 1 165 ? 9.392 12.898 34.612 1.00 36.18 165 GLU D CA 1
ATOM 8898 C C . GLU D 1 165 ? 8.271 13.390 33.713 1.00 34.20 165 GLU D C 1
ATOM 8899 O O . GLU D 1 165 ? 7.088 13.148 34.024 1.00 32.90 165 GLU D O 1
ATOM 8905 N N . ILE D 1 166 ? 8.626 13.922 32.535 1.00 33.25 166 ILE D N 1
ATOM 8906 C CA . ILE D 1 166 ? 7.569 14.395 31.647 1.00 31.83 166 ILE D CA 1
ATOM 8907 C C . ILE D 1 166 ? 6.629 13.290 31.158 1.00 34.94 166 ILE D C 1
ATOM 8908 O O . ILE D 1 166 ? 5.402 13.430 31.268 1.00 32.33 166 ILE D O 1
ATOM 8913 N N . PHE D 1 167 ? 7.183 12.206 30.612 1.00 37.05 167 PHE D N 1
ATOM 8914 C CA . PHE D 1 167 ? 6.314 11.149 30.071 1.00 34.31 167 PHE D CA 1
ATOM 8915 C C . PHE D 1 167 ? 5.514 10.463 31.157 1.00 30.50 167 PHE D C 1
ATOM 8916 O O . PHE D 1 167 ? 4.326 10.263 30.994 1.00 32.23 167 PHE D O 1
ATOM 8924 N N . SER D 1 168 ? 6.157 10.100 32.265 1.00 28.79 168 SER D N 1
ATOM 8925 C CA . SER D 1 168 ? 5.424 9.451 33.350 1.00 32.21 168 SER D CA 1
ATOM 8926 C C . SER D 1 168 ? 4.279 10.374 33.762 1.00 33.95 168 SER D C 1
ATOM 8927 O O . SER D 1 168 ? 3.202 9.901 34.137 1.00 32.96 168 SER D O 1
ATOM 8930 N N . ALA D 1 169 ? 4.525 11.685 33.703 1.00 31.47 169 ALA D N 1
ATOM 8931 C CA . ALA D 1 169 ? 3.503 12.664 34.040 1.00 26.49 169 ALA D CA 1
ATOM 8932 C C . ALA D 1 169 ? 2.315 12.613 33.082 1.00 28.13 169 ALA D C 1
ATOM 8933 O O . ALA D 1 169 ? 1.158 12.778 33.476 1.00 30.00 169 ALA D O 1
ATOM 8935 N N . MET D 1 170 ? 2.603 12.318 31.827 1.00 28.52 170 MET D N 1
ATOM 8936 C CA . MET D 1 170 ? 1.572 12.179 30.808 1.00 24.86 170 MET D CA 1
ATOM 8937 C C . MET D 1 170 ? 0.887 10.822 30.861 1.00 25.56 170 MET D C 1
ATOM 8938 O O . MET D 1 170 ? 0.034 10.505 30.038 1.00 24.78 170 MET D O 1
ATOM 8943 N N . GLY D 1 171 ? 1.319 9.980 31.789 1.00 30.09 171 GLY D N 1
ATOM 8944 C CA . GLY D 1 171 ? 0.619 8.727 31.989 1.00 33.56 171 GLY D CA 1
ATOM 8945 C C . GLY D 1 171 ? 1.330 7.509 31.444 1.00 33.71 171 GLY D C 1
ATOM 8946 O O . GLY D 1 171 ? 0.925 6.381 31.720 1.00 35.30 171 GLY D O 1
ATOM 8947 N N . ALA D 1 172 ? 2.353 7.754 30.632 1.00 34.36 172 ALA D N 1
ATOM 8948 C CA . ALA D 1 172 ? 3.208 6.723 30.044 1.00 31.98 172 ALA D CA 1
ATOM 8949 C C . ALA D 1 172 ? 4.000 5.884 31.030 1.00 38.33 172 ALA D C 1
ATOM 8950 O O . ALA D 1 172 ? 4.349 6.346 32.126 1.00 43.61 172 ALA D O 1
ATOM 8952 N N . LYS D 1 173 ? 4.239 4.629 30.646 1.00 38.50 173 LYS D N 1
ATOM 8953 C CA . LYS D 1 173 ? 5.170 3.764 31.362 1.00 33.92 173 LYS D CA 1
ATOM 8954 C C . LYS D 1 173 ? 6.553 4.077 30.829 1.00 34.41 173 LYS D C 1
ATOM 8955 O O . LYS D 1 173 ? 6.813 3.980 29.631 1.00 36.86 173 LYS D O 1
ATOM 8961 N N . VAL D 1 174 ? 7.482 4.407 31.691 1.00 32.17 174 VAL D N 1
ATOM 8962 C CA . VAL D 1 174 ? 8.804 4.573 31.153 1.00 32.91 174 VAL D CA 1
ATOM 8963 C C . VAL D 1 174 ? 9.668 3.424 31.637 1.00 38.61 174 VAL D C 1
ATOM 8964 O O . VAL D 1 174 ? 9.642 3.064 32.816 1.00 41.39 174 VAL D O 1
ATOM 8968 N N . ILE D 1 175 ? 10.459 2.867 30.737 1.00 35.68 175 ILE D N 1
ATOM 8969 C CA . ILE D 1 175 ? 11.383 1.830 31.134 1.00 36.20 175 ILE D CA 1
ATOM 8970 C C . ILE D 1 175 ? 12.712 2.298 30.564 1.00 41.39 175 ILE D C 1
ATOM 8971 O O . ILE D 1 175 ? 12.747 2.999 29.553 1.00 41.08 175 ILE D O 1
ATOM 8976 N N . ALA D 1 176 ? 13.807 1.940 31.226 1.00 45.64 176 ALA D N 1
ATOM 8977 C CA . ALA D 1 176 ? 15.082 2.604 30.958 1.00 48.09 176 ALA D CA 1
ATOM 8978 C C . ALA D 1 176 ? 16.319 1.758 31.290 1.00 54.15 176 ALA D C 1
ATOM 8979 O O . ALA D 1 176 ? 16.343 1.049 32.306 1.00 53.88 176 ALA D O 1
ATOM 8981 N N . TYR D 1 177 ? 17.332 1.817 30.423 1.00 52.37 177 TYR D N 1
ATOM 8982 C CA . TYR D 1 177 ? 18.612 1.179 30.708 1.00 48.96 177 TYR D CA 1
ATOM 8983 C C . TYR D 1 177 ? 19.795 2.162 30.881 1.00 47.96 177 TYR D C 1
ATOM 8984 O O . TYR D 1 177 ? 20.087 2.968 30.004 1.00 47.30 177 TYR D O 1
ATOM 8993 N N . ASP D 1 178 ? 20.475 2.070 32.022 1.00 48.71 178 ASP D N 1
ATOM 8994 C CA . ASP D 1 178 ? 21.639 2.903 32.356 1.00 47.97 178 ASP D CA 1
ATOM 8995 C C . ASP D 1 178 ? 22.566 1.990 33.124 1.00 52.25 178 ASP D C 1
ATOM 8996 O O . ASP D 1 178 ? 22.116 1.094 33.830 1.00 56.43 178 ASP D O 1
ATOM 9001 N N . VAL D 1 179 ? 23.864 2.214 32.994 1.00 57.02 179 VAL D N 1
ATOM 9002 C CA . VAL D 1 179 ? 24.835 1.463 33.780 1.00 61.02 179 VAL D CA 1
ATOM 9003 C C . VAL D 1 179 ? 24.891 1.898 35.247 1.00 53.53 179 VAL D C 1
ATOM 9004 O O . VAL D 1 179 ? 25.525 1.250 36.056 1.00 54.78 179 VAL D O 1
ATOM 9008 N N . ALA D 1 180 ? 24.201 2.970 35.596 1.00 52.25 180 ALA D N 1
ATOM 9009 C CA . ALA D 1 180 ? 24.292 3.495 36.940 1.00 46.45 180 ALA D CA 1
ATOM 9010 C C . ALA D 1 180 ? 22.898 3.677 37.540 1.00 52.43 180 ALA D C 1
ATOM 9011 O O . ALA D 1 180 ? 22.015 4.299 36.934 1.00 55.89 180 ALA D O 1
ATOM 9013 N N . TYR D 1 181 ? 22.703 3.089 38.718 1.00 51.74 181 TYR D N 1
ATOM 9014 C CA . TYR D 1 181 ? 21.469 3.210 39.493 1.00 47.05 181 TYR D CA 1
ATOM 9015 C C . TYR D 1 181 ? 21.441 4.511 40.253 1.00 46.52 181 TYR D C 1
ATOM 9016 O O . TYR D 1 181 ? 22.322 4.743 41.071 1.00 44.02 181 TYR D O 1
ATOM 9025 N N . ASN D 1 182 ? 20.505 5.391 39.917 1.00 49.91 182 ASN D N 1
ATOM 9026 C CA . ASN D 1 182 ? 20.192 6.553 40.746 1.00 49.73 182 ASN D CA 1
ATOM 9027 C C . ASN D 1 182 ? 18.804 6.246 41.247 1.00 50.76 182 ASN D C 1
ATOM 9028 O O . ASN D 1 182 ? 17.884 6.085 40.454 1.00 52.93 182 ASN D O 1
ATOM 9033 N N . PRO D 1 183 ? 18.654 6.089 42.561 1.00 53.87 183 PRO D N 1
ATOM 9034 C CA . PRO D 1 183 ? 17.382 5.763 43.222 1.00 56.42 183 PRO D CA 1
ATOM 9035 C C . PRO D 1 183 ? 16.311 6.840 43.040 1.00 52.61 183 PRO D C 1
ATOM 9036 O O . PRO D 1 183 ? 15.120 6.539 42.869 1.00 51.18 183 PRO D O 1
ATOM 9040 N N . GLU D 1 184 ? 16.755 8.090 43.062 1.00 50.93 184 GLU D N 1
ATOM 9041 C CA . GLU D 1 184 ? 15.868 9.232 42.930 1.00 51.27 184 GLU D CA 1
ATOM 9042 C C . GLU D 1 184 ? 15.068 9.176 41.652 1.00 46.19 184 GLU D C 1
ATOM 9043 O O . GLU D 1 184 ? 14.040 9.837 41.569 1.00 48.69 184 GLU D O 1
ATOM 9049 N N . PHE D 1 185 ? 15.530 8.408 40.662 1.00 44.13 185 PHE D N 1
ATOM 9050 C CA . PHE D 1 185 ? 14.748 8.243 39.429 1.00 43.05 185 PHE D CA 1
ATOM 9051 C C . PHE D 1 185 ? 13.606 7.219 39.505 1.00 42.47 185 PHE D C 1
ATOM 9052 O O . PHE D 1 185 ? 12.735 7.185 38.637 1.00 41.66 185 PHE D O 1
ATOM 9060 N N . GLU D 1 186 ? 13.573 6.401 40.542 1.00 40.68 186 GLU D N 1
ATOM 9061 C CA . GLU D 1 186 ? 12.595 5.329 40.538 1.00 39.41 186 GLU D CA 1
ATOM 9062 C C . GLU D 1 186 ? 11.130 5.750 40.428 1.00 41.83 186 GLU D C 1
ATOM 9063 O O . GLU D 1 186 ? 10.312 4.982 39.906 1.00 41.26 186 GLU D O 1
ATOM 9069 N N . PRO D 1 187 ? 10.793 6.980 40.864 1.00 41.61 187 PRO D N 1
ATOM 9070 C CA . PRO D 1 187 ? 9.404 7.432 40.680 1.00 39.01 187 PRO D CA 1
ATOM 9071 C C . PRO D 1 187 ? 8.951 7.549 39.234 1.00 43.55 187 PRO D C 1
ATOM 9072 O O . PRO D 1 187 ? 7.737 7.491 38.939 1.00 39.08 187 PRO D O 1
ATOM 9076 N N . PHE D 1 188 ? 9.921 7.614 38.328 1.00 43.95 188 PHE D N 1
ATOM 9077 C CA . PHE D 1 188 ? 9.596 7.961 36.959 1.00 38.74 188 PHE D CA 1
ATOM 9078 C C . PHE D 1 188 ? 9.787 6.865 35.938 1.00 39.90 188 PHE D C 1
ATOM 9079 O O . PHE D 1 188 ? 9.147 6.887 34.895 1.00 44.45 188 PHE D O 1
ATOM 9087 N N . LEU D 1 189 ? 10.636 5.892 36.241 1.00 41.33 189 LEU D N 1
ATOM 9088 C CA . LEU D 1 189 ? 10.989 4.872 35.259 1.00 42.73 189 LEU D CA 1
ATOM 9089 C C . LEU D 1 189 ? 11.213 3.497 35.917 1.00 47.66 189 LEU D C 1
ATOM 9090 O O . LEU D 1 189 ? 11.403 3.408 37.135 1.00 50.85 189 LEU D O 1
ATOM 9095 N N . THR D 1 190 ? 11.182 2.432 35.114 1.00 45.43 190 THR D N 1
ATOM 9096 C CA . THR D 1 190 ? 11.589 1.102 35.580 1.00 41.02 190 THR D CA 1
ATOM 9097 C C . THR D 1 190 ? 12.930 0.769 34.953 1.00 41.30 190 THR D C 1
ATOM 9098 O O . THR D 1 190 ? 13.059 0.722 33.737 1.00 45.69 190 THR D O 1
ATOM 9102 N N . TYR D 1 191 ? 13.935 0.494 35.766 1.00 43.65 191 TYR D N 1
ATOM 9103 C CA . TYR D 1 191 ? 15.214 0.111 35.203 1.00 40.24 191 TYR D CA 1
ATOM 9104 C C . TYR D 1 191 ? 15.095 -1.335 34.716 1.00 41.24 191 TYR D C 1
ATOM 9105 O O . TYR D 1 191 ? 14.450 -2.188 35.358 1.00 38.14 191 TYR D O 1
ATOM 9114 N N . THR D 1 192 ? 15.708 -1.605 33.574 1.00 43.20 192 THR D N 1
ATOM 9115 C CA . THR D 1 192 ? 15.728 -2.948 33.019 1.00 44.02 192 THR D CA 1
ATOM 9116 C C . THR D 1 192 ? 16.898 -3.029 32.039 1.00 44.98 192 THR D C 1
ATOM 9117 O O . THR D 1 192 ? 17.710 -2.098 31.945 1.00 45.31 192 THR D O 1
ATOM 9121 N N . ASP D 1 193 ? 17.019 -4.133 31.319 1.00 40.67 193 ASP D N 1
ATOM 9122 C CA . ASP D 1 193 ? 18.153 -4.262 30.413 1.00 45.72 193 ASP D CA 1
ATOM 9123 C C . ASP D 1 193 ? 17.959 -3.643 29.024 1.00 52.02 193 ASP D C 1
ATOM 9124 O O . ASP D 1 193 ? 16.829 -3.493 28.536 1.00 51.04 193 ASP D O 1
ATOM 9129 N N . PHE D 1 194 ? 19.083 -3.446 28.341 1.00 53.91 194 PHE D N 1
ATOM 9130 C CA . PHE D 1 194 ? 19.128 -2.920 26.981 1.00 48.48 194 PHE D CA 1
ATOM 9131 C C . PHE D 1 194 ? 18.087 -3.585 26.093 1.00 45.90 194 PHE D C 1
ATOM 9132 O O . PHE D 1 194 ? 17.224 -2.925 25.514 1.00 47.07 194 PHE D O 1
ATOM 9140 N N . ASP D 1 195 ? 18.150 -4.909 26.031 1.00 46.13 195 ASP D N 1
ATOM 9141 C CA . ASP D 1 195 ? 17.308 -5.658 25.117 1.00 46.95 195 ASP D CA 1
ATOM 9142 C C . ASP D 1 195 ? 15.860 -5.479 25.449 1.00 46.36 195 ASP D C 1
ATOM 9143 O O . ASP D 1 195 ? 15.080 -5.182 24.562 1.00 49.93 195 ASP D O 1
ATOM 9148 N N . THR D 1 196 ? 15.477 -5.725 26.695 1.00 43.16 196 THR D N 1
ATOM 9149 C CA . THR D 1 196 ? 14.116 -5.422 27.124 1.00 45.17 196 THR D CA 1
ATOM 9150 C C . THR D 1 196 ? 13.641 -4.012 26.739 1.00 50.34 196 THR D C 1
ATOM 9151 O O . THR D 1 196 ? 12.508 -3.836 26.250 1.00 52.65 196 THR D O 1
ATOM 9155 N N . VAL D 1 197 ? 14.482 -3.005 26.958 1.00 47.31 197 VAL D N 1
ATOM 9156 C CA . VAL D 1 197 ? 14.116 -1.664 26.495 1.00 44.95 197 VAL D CA 1
ATOM 9157 C C . VAL D 1 197 ? 13.766 -1.626 25.002 1.00 43.91 197 VAL D C 1
ATOM 9158 O O . VAL D 1 197 ? 12.716 -1.128 24.622 1.00 43.71 197 VAL D O 1
ATOM 9162 N N . LEU D 1 198 ? 14.581 -2.282 24.181 1.00 47.02 198 LEU D N 1
ATOM 9163 C CA . LEU D 1 198 ? 14.359 -2.278 22.736 1.00 42.54 198 LEU D CA 1
ATOM 9164 C C . LEU D 1 198 ? 13.142 -3.069 22.365 1.00 42.23 198 LEU D C 1
ATOM 9165 O O . LEU D 1 198 ? 12.484 -2.753 21.376 1.00 45.02 198 LEU D O 1
ATOM 9170 N N . LYS D 1 199 ? 12.906 -4.155 23.085 1.00 42.35 199 LYS D N 1
ATOM 9171 C CA . LYS D 1 199 ? 11.812 -5.052 22.761 1.00 53.37 199 LYS D CA 1
ATOM 9172 C C . LYS D 1 199 ? 10.447 -4.439 23.099 1.00 54.27 199 LYS D C 1
ATOM 9173 O O . LYS D 1 199 ? 9.478 -4.609 22.339 1.00 46.47 199 LYS D O 1
ATOM 9179 N N . GLU D 1 200 ? 10.365 -3.738 24.236 1.00 49.07 200 GLU D N 1
ATOM 9180 C CA . GLU D 1 200 ? 9.051 -3.462 24.819 1.00 48.18 200 GLU D CA 1
ATOM 9181 C C . GLU D 1 200 ? 8.534 -2.057 24.541 1.00 42.04 200 GLU D C 1
ATOM 9182 O O . GLU D 1 200 ? 7.363 -1.752 24.780 1.00 39.53 200 GLU D O 1
ATOM 9188 N N . ALA D 1 201 ? 9.418 -1.211 24.037 1.00 38.50 201 ALA D N 1
ATOM 9189 C CA . ALA D 1 201 ? 9.201 0.224 24.043 1.00 37.50 201 ALA D CA 1
ATOM 9190 C C . ALA D 1 201 ? 8.596 0.678 22.699 1.00 39.93 201 ALA D C 1
ATOM 9191 O O . ALA D 1 201 ? 9.003 0.183 21.644 1.00 37.00 201 ALA D O 1
ATOM 9193 N N . ASP D 1 202 ? 7.647 1.617 22.738 1.00 38.26 202 ASP D N 1
ATOM 9194 C CA . ASP D 1 202 ? 6.952 2.119 21.539 1.00 39.61 202 ASP D CA 1
ATOM 9195 C C . ASP D 1 202 ? 7.607 3.384 21.079 1.00 38.18 202 ASP D C 1
ATOM 9196 O O . ASP D 1 202 ? 7.437 3.809 19.933 1.00 38.85 202 ASP D O 1
ATOM 9201 N N . ILE D 1 203 ? 8.321 3.996 22.006 1.00 30.57 203 ILE D N 1
ATOM 9202 C CA . ILE D 1 203 ? 9.192 5.099 21.677 1.00 31.72 203 ILE D CA 1
ATOM 9203 C C . ILE D 1 203 ? 10.517 4.815 22.345 1.00 38.06 203 ILE D C 1
ATOM 9204 O O . ILE D 1 203 ? 10.553 4.338 23.473 1.00 38.13 203 ILE D O 1
ATOM 9209 N N . VAL D 1 204 ? 11.602 5.050 21.613 1.00 35.73 204 VAL D N 1
ATOM 9210 C CA . VAL D 1 204 ? 12.944 4.825 22.111 1.00 32.82 204 VAL D CA 1
ATOM 9211 C C . VAL D 1 204 ? 13.792 6.044 22.037 1.00 34.60 204 VAL D C 1
ATOM 9212 O O . VAL D 1 204 ? 13.817 6.677 21.023 1.00 34.05 204 VAL D O 1
ATOM 9216 N N . SER D 1 205 ? 14.429 6.424 23.134 1.00 37.21 205 SER D N 1
ATOM 9217 C CA . SER D 1 205 ? 15.094 7.716 23.172 1.00 36.80 205 SER D CA 1
ATOM 9218 C C . SER D 1 205 ? 16.498 7.517 23.683 1.00 36.55 205 SER D C 1
ATOM 9219 O O . SER D 1 205 ? 16.696 6.907 24.728 1.00 39.30 205 SER D O 1
ATOM 9222 N N . LEU D 1 206 ? 17.466 8.050 22.947 1.00 36.01 206 LEU D N 1
ATOM 9223 C CA . LEU D 1 206 ? 18.866 7.831 23.267 1.00 37.67 206 LEU D CA 1
ATOM 9224 C C . LEU D 1 206 ? 19.401 8.973 24.104 1.00 44.36 206 LEU D C 1
ATOM 9225 O O . LEU D 1 206 ? 19.226 10.143 23.735 1.00 43.91 206 LEU D O 1
ATOM 9230 N N . HIS D 1 207 ? 20.101 8.634 25.190 1.00 44.16 207 HIS D N 1
ATOM 9231 C CA . HIS D 1 207 ? 20.538 9.631 26.155 1.00 40.59 207 HIS D CA 1
ATOM 9232 C C . HIS D 1 207 ? 21.804 9.163 26.808 1.00 39.22 207 HIS D C 1
ATOM 9233 O O . HIS D 1 207 ? 22.153 9.657 27.875 1.00 45.27 207 HIS D O 1
ATOM 9240 N N . THR D 1 208 ? 22.512 8.235 26.173 1.00 39.23 208 THR D N 1
ATOM 9241 C CA . THR D 1 208 ? 23.807 7.846 26.726 1.00 49.17 208 THR D CA 1
ATOM 9242 C C . THR D 1 208 ? 24.873 8.816 26.248 1.00 53.25 208 THR D C 1
ATOM 9243 O O . THR D 1 208 ? 24.668 9.545 25.270 1.00 55.35 208 THR D O 1
ATOM 9247 N N . PRO D 1 209 ? 26.038 8.805 26.912 1.00 41.74 209 PRO D N 1
ATOM 9248 C CA . PRO D 1 209 ? 27.110 9.630 26.353 1.00 53.63 209 PRO D CA 1
ATOM 9249 C C . PRO D 1 209 ? 27.817 9.034 25.131 1.00 59.69 209 PRO D C 1
ATOM 9250 O O . PRO D 1 209 ? 27.590 7.876 24.749 1.00 52.98 209 PRO D O 1
ATOM 9254 N N . LEU D 1 210 ? 28.712 9.826 24.543 1.00 62.09 210 LEU D N 1
ATOM 9255 C CA . LEU D 1 210 ? 29.574 9.328 23.478 1.00 65.03 210 LEU D CA 1
ATOM 9256 C C . LEU D 1 210 ? 30.980 8.852 23.883 1.00 69.26 210 LEU D C 1
ATOM 9257 O O . LEU D 1 210 ? 31.833 9.656 24.279 1.00 64.85 210 LEU D O 1
ATOM 9262 N N . PHE D 1 211 ? 31.208 7.546 23.732 1.00 74.62 211 PHE D N 1
ATOM 9263 C CA . PHE D 1 211 ? 32.520 6.902 23.902 1.00 74.42 211 PHE D CA 1
ATOM 9264 C C . PHE D 1 211 ? 32.747 5.868 22.822 1.00 73.59 211 PHE D C 1
ATOM 9265 O O . PHE D 1 211 ? 31.799 5.253 22.343 1.00 69.70 211 PHE D O 1
ATOM 9273 N N . PRO D 1 212 ? 34.020 5.647 22.470 1.00 77.31 212 PRO D N 1
ATOM 9274 C CA . PRO D 1 212 ? 34.427 4.631 21.500 1.00 77.95 212 PRO D CA 1
ATOM 9275 C C . PRO D 1 212 ? 33.536 3.397 21.589 1.00 68.96 212 PRO D C 1
ATOM 9276 O O . PRO D 1 212 ? 33.025 2.899 20.586 1.00 68.88 212 PRO D O 1
ATOM 9280 N N . SER D 1 213 ? 33.324 2.943 22.810 1.00 59.26 213 SER D N 1
ATOM 9281 C CA . SER D 1 213 ? 32.520 1.778 23.058 1.00 61.31 213 SER D CA 1
ATOM 9282 C C . SER D 1 213 ? 31.049 2.014 22.665 1.00 67.06 213 SER D C 1
ATOM 9283 O O . SER D 1 213 ? 30.352 1.065 22.295 1.00 66.39 213 SER D O 1
ATOM 9286 N N . THR D 1 214 ? 30.602 3.273 22.686 1.00 63.94 214 THR D N 1
ATOM 9287 C CA . THR D 1 214 ? 29.189 3.645 22.442 1.00 60.80 214 THR D CA 1
ATOM 9288 C C . THR D 1 214 ? 28.870 4.154 21.020 1.00 68.64 214 THR D C 1
ATOM 9289 O O . THR D 1 214 ? 27.717 4.422 20.660 1.00 63.17 214 THR D O 1
ATOM 9293 N N . GLU D 1 215 ? 29.903 4.210 20.197 1.00 75.44 215 GLU D N 1
ATOM 9294 C CA . GLU D 1 215 ? 29.811 4.677 18.828 1.00 65.77 215 GLU D CA 1
ATOM 9295 C C . GLU D 1 215 ? 29.069 3.590 18.078 1.00 56.42 215 GLU D C 1
ATOM 9296 O O . GLU D 1 215 ? 29.336 2.404 18.238 1.00 60.70 215 GLU D O 1
ATOM 9302 N N . ASN D 1 216 ? 28.076 3.981 17.316 1.00 50.85 216 ASN D N 1
ATOM 9303 C CA . ASN D 1 216 ? 27.299 2.999 16.588 1.00 59.18 216 ASN D CA 1
ATOM 9304 C C . ASN D 1 216 ? 26.627 1.975 17.482 1.00 57.53 216 ASN D C 1
ATOM 9305 O O . ASN D 1 216 ? 26.478 0.802 17.127 1.00 52.89 216 ASN D O 1
ATOM 9310 N N . MET D 1 217 ? 26.225 2.464 18.647 1.00 57.46 217 MET D N 1
ATOM 9311 C CA . MET D 1 217 ? 25.422 1.749 19.625 1.00 54.68 217 MET D CA 1
ATOM 9312 C C . MET D 1 217 ? 24.168 1.183 18.967 1.00 50.68 217 MET D C 1
ATOM 9313 O O . MET D 1 217 ? 23.683 0.104 19.293 1.00 45.25 217 MET D O 1
ATOM 9318 N N . ILE D 1 218 ? 23.565 2.027 18.146 1.00 54.18 218 ILE D N 1
ATOM 9319 C CA . ILE D 1 218 ? 22.381 1.674 17.397 1.00 55.43 218 ILE D CA 1
ATOM 9320 C C . ILE D 1 218 ? 22.671 1.443 15.908 1.00 57.30 218 ILE D C 1
ATOM 9321 O O . ILE D 1 218 ? 22.999 2.378 15.175 1.00 55.49 218 ILE D O 1
ATOM 9326 N N . GLY D 1 219 ? 22.572 0.182 15.492 1.00 57.52 219 GLY D N 1
ATOM 9327 C CA . GLY D 1 219 ? 22.643 -0.234 14.100 1.00 51.37 219 GLY D CA 1
ATOM 9328 C C . GLY D 1 219 ? 21.625 -1.321 13.776 1.00 53.18 219 GLY D C 1
ATOM 9329 O O . GLY D 1 219 ? 20.600 -1.457 14.461 1.00 56.11 219 GLY D O 1
ATOM 9330 N N . GLU D 1 220 ? 21.899 -2.080 12.715 1.00 47.33 220 GLU D N 1
ATOM 9331 C CA . GLU D 1 220 ? 20.966 -3.075 12.170 1.00 52.90 220 GLU D CA 1
ATOM 9332 C C . GLU D 1 220 ? 20.234 -3.955 13.211 1.00 58.04 220 GLU D C 1
ATOM 9333 O O . GLU D 1 220 ? 18.978 -3.977 13.273 1.00 53.53 220 GLU D O 1
ATOM 9339 N N . LYS D 1 221 ? 21.019 -4.699 13.994 1.00 59.44 221 LYS D N 1
ATOM 9340 C CA . LYS D 1 221 ? 20.471 -5.610 15.001 1.00 59.88 221 LYS D CA 1
ATOM 9341 C C . LYS D 1 221 ? 19.349 -4.925 15.768 1.00 65.82 221 LYS D C 1
ATOM 9342 O O . LYS D 1 221 ? 18.178 -5.327 15.707 1.00 61.64 221 LYS D O 1
ATOM 9348 N N . GLN D 1 222 ? 19.731 -3.868 16.472 1.00 63.55 222 GLN D N 1
ATOM 9349 C CA . GLN D 1 222 ? 18.800 -3.055 17.225 1.00 57.10 222 GLN D CA 1
ATOM 9350 C C . GLN D 1 222 ? 17.484 -2.754 16.536 1.00 55.50 222 GLN D C 1
ATOM 9351 O O . GLN D 1 222 ? 16.412 -2.953 17.100 1.00 55.15 222 GLN D O 1
ATOM 9357 N N . LEU D 1 223 ? 17.571 -2.294 15.304 1.00 50.39 223 LEU D N 1
ATOM 9358 C CA . LEU D 1 223 ? 16.387 -1.958 14.538 1.00 52.13 223 LEU D CA 1
ATOM 9359 C C . LEU D 1 223 ? 15.421 -3.105 14.147 1.00 57.54 223 LEU D C 1
ATOM 9360 O O . LEU D 1 223 ? 14.173 -2.998 14.270 1.00 45.40 223 LEU D O 1
ATOM 9365 N N . LYS D 1 224 ? 16.005 -4.251 13.803 1.00 64.11 224 LYS D N 1
ATOM 9366 C CA . LYS D 1 224 ? 15.168 -5.417 13.565 1.00 61.39 224 LYS D CA 1
ATOM 9367 C C . LYS D 1 224 ? 14.573 -5.796 14.881 1.00 61.39 224 LYS D C 1
ATOM 9368 O O . LYS D 1 224 ? 13.481 -6.364 14.948 1.00 63.01 224 LYS D O 1
ATOM 9374 N N . GLU D 1 225 ? 15.298 -5.408 15.928 1.00 63.49 225 GLU D N 1
ATOM 9375 C CA . GLU D 1 225 ? 14.923 -5.699 17.300 1.00 61.63 225 GLU D CA 1
ATOM 9376 C C . GLU D 1 225 ? 13.859 -4.757 17.846 1.00 56.52 225 GLU D C 1
ATOM 9377 O O . GLU D 1 225 ? 13.062 -5.142 18.686 1.00 55.11 225 GLU D O 1
ATOM 9383 N N . MET D 1 226 ? 13.775 -3.548 17.306 1.00 59.98 226 MET D N 1
ATOM 9384 C CA . MET D 1 226 ? 12.745 -2.634 17.779 1.00 57.07 226 MET D CA 1
ATOM 9385 C C . MET D 1 226 ? 11.415 -3.089 17.254 1.00 53.51 226 MET D C 1
ATOM 9386 O O . MET D 1 226 ? 11.346 -3.830 16.258 1.00 54.60 226 MET D O 1
ATOM 9391 N N . LYS D 1 227 ? 10.360 -2.555 17.851 1.00 44.71 227 LYS D N 1
ATOM 9392 C CA . LYS D 1 227 ? 9.038 -2.871 17.369 1.00 48.11 227 LYS D CA 1
ATOM 9393 C C . LYS D 1 227 ? 8.971 -2.278 15.998 1.00 49.54 227 LYS D C 1
ATOM 9394 O O . LYS D 1 227 ? 9.559 -1.227 15.743 1.00 47.78 227 LYS D O 1
ATOM 9400 N N . LYS D 1 228 ? 8.286 -2.960 15.090 1.00 48.57 228 LYS D N 1
ATOM 9401 C CA . LYS D 1 228 ? 8.221 -2.415 13.761 1.00 45.89 228 LYS D CA 1
ATOM 9402 C C . LYS D 1 228 ? 7.390 -1.134 13.866 1.00 46.96 228 LYS D C 1
ATOM 9403 O O . LYS D 1 228 ? 7.553 -0.228 13.052 1.00 49.99 228 LYS D O 1
ATOM 9409 N N . SER D 1 229 ? 6.528 -1.033 14.881 1.00 42.33 229 SER D N 1
ATOM 9410 C CA . SER D 1 229 ? 5.712 0.184 15.030 1.00 40.77 229 SER D CA 1
ATOM 9411 C C . SER D 1 229 ? 6.345 1.276 15.878 1.00 40.84 229 SER D C 1
ATOM 9412 O O . SER D 1 229 ? 5.738 2.327 16.116 1.00 39.99 229 SER D O 1
ATOM 9415 N N . ALA D 1 230 ? 7.577 1.051 16.299 1.00 37.35 230 ALA D N 1
ATOM 9416 C CA . ALA D 1 230 ? 8.241 1.993 17.173 1.00 35.76 230 ALA D CA 1
ATOM 9417 C C . ALA D 1 230 ? 8.898 3.153 16.481 1.00 32.62 230 ALA D C 1
ATOM 9418 O O . ALA D 1 230 ? 9.278 3.078 15.334 1.00 34.58 230 ALA D O 1
ATOM 9420 N N . TYR D 1 231 ? 8.992 4.248 17.205 1.00 34.61 231 TYR D N 1
ATOM 9421 C CA . TYR D 1 231 ? 9.709 5.420 16.759 1.00 34.86 231 TYR D CA 1
ATOM 9422 C C . TYR D 1 231 ? 11.015 5.533 17.565 1.00 37.41 231 TYR D C 1
ATOM 9423 O O . TYR D 1 231 ? 11.031 5.286 18.772 1.00 36.94 231 TYR D O 1
ATOM 9432 N N . LEU D 1 232 ? 12.111 5.873 16.888 1.00 36.97 232 LEU D N 1
ATOM 9433 C CA . LEU D 1 232 ? 13.393 6.160 17.532 1.00 35.78 232 LEU D CA 1
ATOM 9434 C C . LEU D 1 232 ? 13.711 7.641 17.614 1.00 31.84 232 LEU D C 1
ATOM 9435 O O . LEU D 1 232 ? 13.574 8.345 16.650 1.00 34.23 232 LEU D O 1
ATOM 9440 N N . ILE D 1 233 ? 14.158 8.090 18.767 1.00 28.83 233 ILE D N 1
ATOM 9441 C CA . ILE D 1 233 ? 14.477 9.473 19.019 1.00 33.25 233 ILE D CA 1
ATOM 9442 C C . ILE D 1 233 ? 15.891 9.627 19.484 1.00 34.88 233 ILE D C 1
ATOM 9443 O O . ILE D 1 233 ? 16.252 9.115 20.536 1.00 36.19 233 ILE D O 1
ATOM 9448 N N . ASN D 1 234 ? 16.679 10.372 18.729 1.00 35.42 234 ASN D N 1
ATOM 9449 C CA . ASN D 1 234 ? 18.026 10.713 19.143 1.00 37.53 234 ASN D CA 1
ATOM 9450 C C . ASN D 1 234 ? 18.237 12.195 19.300 1.00 35.02 234 ASN D C 1
ATOM 9451 O O . ASN D 1 234 ? 18.392 12.890 18.319 1.00 37.05 234 ASN D O 1
ATOM 9456 N N . CYS D 1 235 ? 18.189 12.695 20.521 1.00 35.89 235 CYS D N 1
ATOM 9457 C CA . CYS D 1 235 ? 18.478 14.098 20.755 1.00 35.66 235 CYS D CA 1
ATOM 9458 C C . CYS D 1 235 ? 19.817 14.203 21.445 1.00 38.21 235 CYS D C 1
ATOM 9459 O O . CYS D 1 235 ? 20.158 15.245 22.018 1.00 39.72 235 CYS D O 1
ATOM 9462 N N . ALA D 1 236 ? 20.609 13.145 21.312 1.00 33.65 236 ALA D N 1
ATOM 9463 C CA . ALA D 1 236 ? 21.884 13.102 21.979 1.00 34.09 236 ALA D CA 1
ATOM 9464 C C . ALA D 1 236 ? 23.108 13.329 21.093 1.00 47.09 236 ALA D C 1
ATOM 9465 O O . ALA D 1 236 ? 23.644 14.444 21.086 1.00 58.06 236 ALA D O 1
ATOM 9467 N N . ARG D 1 237 ? 23.606 12.293 20.416 1.00 47.62 237 ARG D N 1
ATOM 9468 C CA . ARG D 1 237 ? 24.779 12.419 19.521 1.00 48.77 237 ARG D CA 1
ATOM 9469 C C . ARG D 1 237 ? 24.641 11.553 18.280 1.00 49.07 237 ARG D C 1
ATOM 9470 O O . ARG D 1 237 ? 24.315 10.377 18.386 1.00 51.50 237 ARG D O 1
ATOM 9478 N N . GLY D 1 238 ? 24.935 12.093 17.106 1.00 41.81 238 GLY D N 1
ATOM 9479 C CA . GLY D 1 238 ? 24.738 11.307 15.905 1.00 46.63 238 GLY D CA 1
ATOM 9480 C C . GLY D 1 238 ? 25.553 10.031 15.818 1.00 48.90 238 GLY D C 1
ATOM 9481 O O . GLY D 1 238 ? 25.089 9.007 15.288 1.00 42.80 238 GLY D O 1
ATOM 9482 N N . GLU D 1 239 ? 26.748 10.079 16.398 1.00 52.43 239 GLU D N 1
ATOM 9483 C CA . GLU D 1 239 ? 27.636 8.924 16.431 1.00 52.71 239 GLU D CA 1
ATOM 9484 C C . GLU D 1 239 ? 27.066 7.749 17.206 1.00 53.83 239 GLU D C 1
ATOM 9485 O O . GLU D 1 239 ? 27.565 6.625 17.116 1.00 58.88 239 GLU D O 1
ATOM 9491 N N . LEU D 1 240 ? 26.025 8.009 17.977 1.00 55.34 240 LEU D N 1
ATOM 9492 C CA . LEU D 1 240 ? 25.295 6.938 18.642 1.00 56.95 240 LEU D CA 1
ATOM 9493 C C . LEU D 1 240 ? 24.538 6.093 17.625 1.00 53.65 240 LEU D C 1
ATOM 9494 O O . LEU D 1 240 ? 24.282 4.910 17.833 1.00 51.47 240 LEU D O 1
ATOM 9499 N N . VAL D 1 241 ? 24.097 6.723 16.550 1.00 51.02 241 VAL D N 1
ATOM 9500 C CA . VAL D 1 241 ? 23.348 5.965 15.580 1.00 52.31 241 VAL D CA 1
ATOM 9501 C C . VAL D 1 241 ? 24.154 5.690 14.325 1.00 57.50 241 VAL D C 1
ATOM 9502 O O . VAL D 1 241 ? 24.769 6.597 13.751 1.00 55.66 241 VAL D O 1
ATOM 9506 N N . ASP D 1 242 ? 24.191 4.419 13.940 1.00 57.85 242 ASP D N 1
ATOM 9507 C CA . ASP D 1 242 ? 24.633 4.047 12.609 1.00 58.70 242 ASP D CA 1
ATOM 9508 C C . ASP D 1 242 ? 23.576 4.557 11.651 1.00 55.50 242 ASP D C 1
ATOM 9509 O O . ASP D 1 242 ? 22.502 3.957 11.493 1.00 45.12 242 ASP D O 1
ATOM 9514 N N . THR D 1 243 ? 23.934 5.616 10.940 1.00 58.02 243 THR D N 1
ATOM 9515 C CA . THR D 1 243 ? 22.960 6.365 10.172 1.00 58.96 243 THR D CA 1
ATOM 9516 C C . THR D 1 243 ? 22.432 5.495 9.029 1.00 58.49 243 THR D C 1
ATOM 9517 O O . THR D 1 243 ? 21.218 5.279 8.903 1.00 50.82 243 THR D O 1
ATOM 9521 N N . GLY D 1 244 ? 23.353 4.976 8.221 1.00 57.31 244 GLY D N 1
ATOM 9522 C CA . GLY D 1 244 ? 23.015 4.104 7.107 1.00 60.58 244 GLY D CA 1
ATOM 9523 C C . GLY D 1 244 ? 22.094 2.959 7.511 1.00 65.65 244 GLY D C 1
ATOM 9524 O O . GLY D 1 244 ? 21.127 2.577 6.797 1.00 58.26 244 GLY D O 1
ATOM 9525 N N . ALA D 1 245 ? 22.362 2.448 8.709 1.00 63.37 245 ALA D N 1
ATOM 9526 C CA . ALA D 1 245 ? 21.557 1.381 9.261 1.00 60.79 245 ALA D CA 1
ATOM 9527 C C . ALA D 1 245 ? 20.144 1.900 9.416 1.00 57.60 245 ALA D C 1
ATOM 9528 O O . ALA D 1 245 ? 19.173 1.281 8.967 1.00 53.36 245 ALA D O 1
ATOM 9530 N N . LEU D 1 246 ? 20.046 3.074 10.008 1.00 53.64 246 LEU D N 1
ATOM 9531 C CA . LEU D 1 246 ? 18.768 3.715 10.218 1.00 54.27 246 LEU D CA 1
ATOM 9532 C C . LEU D 1 246 ? 17.980 3.823 8.931 1.00 53.74 246 LEU D C 1
ATOM 9533 O O . LEU D 1 246 ? 16.798 3.491 8.861 1.00 44.01 246 LEU D O 1
ATOM 9538 N N . ILE D 1 247 ? 18.677 4.263 7.898 1.00 58.48 247 ILE D N 1
ATOM 9539 C CA . ILE D 1 247 ? 18.051 4.501 6.617 1.00 59.02 247 ILE D CA 1
ATOM 9540 C C . ILE D 1 247 ? 17.496 3.217 6.011 1.00 62.92 247 ILE D C 1
ATOM 9541 O O . ILE D 1 247 ? 16.360 3.206 5.501 1.00 59.46 247 ILE D O 1
ATOM 9546 N N . LYS D 1 248 ? 18.247 2.117 6.122 1.00 67.16 248 LYS D N 1
ATOM 9547 C CA . LYS D 1 248 ? 17.691 0.838 5.672 1.00 68.79 248 LYS D CA 1
ATOM 9548 C C . LYS D 1 248 ? 16.495 0.427 6.510 1.00 65.73 248 LYS D C 1
ATOM 9549 O O . LYS D 1 248 ? 15.445 0.054 5.980 1.00 61.88 248 LYS D O 1
ATOM 9555 N N . ALA D 1 249 ? 16.664 0.522 7.821 1.00 61.84 249 ALA D N 1
ATOM 9556 C CA . ALA D 1 249 ? 15.629 0.140 8.763 1.00 64.41 249 ALA D CA 1
ATOM 9557 C C . ALA D 1 249 ? 14.313 0.814 8.424 1.00 67.53 249 ALA D C 1
ATOM 9558 O O . ALA D 1 249 ? 13.242 0.184 8.387 1.00 61.33 249 ALA D O 1
ATOM 9560 N N . LEU D 1 250 ? 14.412 2.110 8.162 1.00 68.59 250 LEU D N 1
ATOM 9561 C CA . LEU D 1 250 ? 13.249 2.901 7.820 1.00 64.35 250 LEU D CA 1
ATOM 9562 C C . LEU D 1 250 ? 12.657 2.465 6.490 1.00 65.00 250 LEU D C 1
ATOM 9563 O O . LEU D 1 250 ? 11.467 2.157 6.423 1.00 65.06 250 LEU D O 1
ATOM 9568 N N . GLN D 1 251 ? 13.498 2.341 5.460 1.00 63.44 251 GLN D N 1
ATOM 9569 C CA . GLN D 1 251 ? 12.984 1.938 4.157 1.00 59.99 251 GLN D CA 1
ATOM 9570 C C . GLN D 1 251 ? 12.230 0.634 4.277 1.00 61.96 251 GLN D C 1
ATOM 9571 O O . GLN D 1 251 ? 11.061 0.532 3.910 1.00 58.51 251 GLN D O 1
ATOM 9577 N N . ASP D 1 252 ? 12.906 -0.368 4.809 1.00 67.25 252 ASP D N 1
ATOM 9578 C CA . ASP D 1 252 ? 12.324 -1.697 4.872 1.00 71.28 252 ASP D CA 1
ATOM 9579 C C . ASP D 1 252 ? 11.267 -1.797 5.971 1.00 65.95 252 ASP D C 1
ATOM 9580 O O . ASP D 1 252 ? 10.676 -2.862 6.188 1.00 55.20 252 ASP D O 1
ATOM 9585 N N . GLY D 1 253 ? 10.974 -0.648 6.582 1.00 67.41 253 GLY D N 1
ATOM 9586 C CA . GLY D 1 253 ? 10.027 -0.528 7.683 1.00 64.03 253 GLY D CA 1
ATOM 9587 C C . GLY D 1 253 ? 10.202 -1.348 8.959 1.00 59.00 253 GLY D C 1
ATOM 9588 O O . GLY D 1 253 ? 9.224 -1.915 9.455 1.00 56.15 253 GLY D O 1
ATOM 9589 N N . GLU D 1 254 ? 11.415 -1.391 9.512 1.00 57.02 254 GLU D N 1
ATOM 9590 C CA . GLU D 1 254 ? 11.677 -2.107 10.777 1.00 59.18 254 GLU D CA 1
ATOM 9591 C C . GLU D 1 254 ? 11.418 -1.267 12.018 1.00 52.12 254 GLU D C 1
ATOM 9592 O O . GLU D 1 254 ? 11.428 -1.787 13.156 1.00 48.36 254 GLU D O 1
ATOM 9598 N N . ILE D 1 255 ? 11.181 0.023 11.758 1.00 50.74 255 ILE D N 1
ATOM 9599 C CA . ILE D 1 255 ? 10.617 0.984 12.716 1.00 48.51 255 ILE D CA 1
ATOM 9600 C C . ILE D 1 255 ? 9.584 1.940 12.043 1.00 52.07 255 ILE D C 1
ATOM 9601 O O . ILE D 1 255 ? 9.464 1.964 10.814 1.00 60.52 255 ILE D O 1
ATOM 9606 N N . ALA D 1 256 ? 8.846 2.732 12.823 1.00 48.35 256 ALA D N 1
ATOM 9607 C CA . ALA D 1 256 ? 7.762 3.540 12.244 1.00 42.78 256 ALA D CA 1
ATOM 9608 C C . ALA D 1 256 ? 8.261 4.922 11.901 1.00 38.26 256 ALA D C 1
ATOM 9609 O O . ALA D 1 256 ? 7.616 5.643 11.148 1.00 39.91 256 ALA D O 1
ATOM 9611 N N . GLY D 1 257 ? 9.380 5.304 12.505 1.00 31.86 257 GLY D N 1
ATOM 9612 C CA . GLY D 1 257 ? 9.884 6.649 12.354 1.00 35.25 257 GLY D CA 1
ATOM 9613 C C . GLY D 1 257 ? 11.053 6.943 13.273 1.00 40.09 257 GLY D C 1
ATOM 9614 O O . GLY D 1 257 ? 11.418 6.111 14.099 1.00 40.20 257 GLY D O 1
ATOM 9615 N N . ALA D 1 258 ? 11.635 8.133 13.115 1.00 41.13 258 ALA D N 1
ATOM 9616 C CA . ALA D 1 258 ? 12.809 8.582 13.865 1.00 36.43 258 ALA D CA 1
ATOM 9617 C C . ALA D 1 258 ? 12.774 10.106 13.963 1.00 37.67 258 ALA D C 1
ATOM 9618 O O . ALA D 1 258 ? 12.417 10.790 13.006 1.00 39.95 258 ALA D O 1
ATOM 9620 N N . GLY D 1 259 ? 13.087 10.624 15.141 1.00 37.51 259 GLY D N 1
ATOM 9621 C CA . GLY D 1 259 ? 13.303 12.038 15.363 1.00 37.92 259 GLY D CA 1
ATOM 9622 C C . GLY D 1 259 ? 14.717 12.388 15.787 1.00 38.75 259 GLY D C 1
ATOM 9623 O O . GLY D 1 259 ? 15.210 11.880 16.790 1.00 39.52 259 GLY D O 1
ATOM 9624 N N . LEU D 1 260 ? 15.387 13.227 15.006 1.00 37.18 260 LEU D N 1
ATOM 9625 C CA . LEU D 1 260 ? 16.805 13.490 15.213 1.00 35.51 260 LEU D CA 1
ATOM 9626 C C . LEU D 1 260 ? 17.139 14.952 15.491 1.00 35.63 260 LEU D C 1
ATOM 9627 O O . LEU D 1 260 ? 16.672 15.831 14.794 1.00 44.50 260 LEU D O 1
ATOM 9632 N N . ASP D 1 261 ? 17.982 15.215 16.474 1.00 31.84 261 ASP D N 1
ATOM 9633 C CA . ASP D 1 261 ? 18.477 16.562 16.684 1.00 32.51 261 ASP D CA 1
ATOM 9634 C C . ASP D 1 261 ? 19.961 16.557 16.293 1.00 39.72 261 ASP D C 1
ATOM 9635 O O . ASP D 1 261 ? 20.679 17.527 16.519 1.00 45.05 261 ASP D O 1
ATOM 9640 N N . THR D 1 262 ? 20.423 15.444 15.722 1.00 39.42 262 THR D N 1
ATOM 9641 C CA . THR D 1 262 ? 21.853 15.207 15.500 1.00 42.22 262 THR D CA 1
ATOM 9642 C C . THR D 1 262 ? 22.135 13.943 14.654 1.00 45.70 262 THR D C 1
ATOM 9643 O O . THR D 1 262 ? 21.485 12.904 14.789 1.00 40.20 262 THR D O 1
ATOM 9647 N N . LEU D 1 263 ? 23.176 14.044 13.830 1.00 53.24 263 LEU D N 1
ATOM 9648 C CA . LEU D 1 263 ? 23.635 12.994 12.910 1.00 53.54 263 LEU D CA 1
ATOM 9649 C C . LEU D 1 263 ? 25.142 12.888 12.926 1.00 56.35 263 LEU D C 1
ATOM 9650 O O . LEU D 1 263 ? 25.845 13.872 13.195 1.00 53.12 263 LEU D O 1
ATOM 9655 N N . ALA D 1 264 ? 25.631 11.672 12.714 1.00 55.82 264 ALA D N 1
ATOM 9656 C CA . ALA D 1 264 ? 27.059 11.475 12.592 1.00 62.51 264 ALA D CA 1
ATOM 9657 C C . ALA D 1 264 ? 27.559 12.372 11.458 1.00 69.06 264 ALA D C 1
ATOM 9658 O O . ALA D 1 264 ? 26.901 12.482 10.411 1.00 64.33 264 ALA D O 1
ATOM 9660 N N . GLY D 1 265 ? 28.713 13.012 11.664 1.00 66.96 265 GLY D N 1
ATOM 9661 C CA . GLY D 1 265 ? 29.271 13.886 10.644 1.00 68.94 265 GLY D CA 1
ATOM 9662 C C . GLY D 1 265 ? 28.486 15.159 10.383 1.00 64.40 265 GLY D C 1
ATOM 9663 O O . GLY D 1 265 ? 28.436 15.665 9.269 1.00 64.12 265 GLY D O 1
ATOM 9664 N N . GLU D 1 266 ? 27.828 15.659 11.415 1.00 70.59 266 GLU D N 1
ATOM 9665 C CA . GLU D 1 266 ? 26.911 16.769 11.246 1.00 63.23 266 GLU D CA 1
ATOM 9666 C C . GLU D 1 266 ? 27.693 18.059 11.162 1.00 62.13 266 GLU D C 1
ATOM 9667 O O . GLU D 1 266 ? 27.196 19.066 10.670 1.00 64.70 266 GLU D O 1
ATOM 9673 N N . SER D 1 267 ? 28.930 18.021 11.644 1.00 64.53 267 SER D N 1
ATOM 9674 C CA . SER D 1 267 ? 29.719 19.239 11.732 1.00 67.77 267 SER D CA 1
ATOM 9675 C C . SER D 1 267 ? 30.091 19.755 10.356 1.00 70.31 267 SER D C 1
ATOM 9676 O O . SER D 1 267 ? 30.615 20.871 10.236 1.00 69.53 267 SER D O 1
ATOM 9679 N N . SER D 1 268 ? 29.854 18.916 9.338 1.00 63.70 268 SER D N 1
ATOM 9680 C CA . SER D 1 268 ? 30.150 19.261 7.952 1.00 55.28 268 SER D CA 1
ATOM 9681 C C . SER D 1 268 ? 29.221 20.352 7.458 1.00 58.93 268 SER D C 1
ATOM 9682 O O . SER D 1 268 ? 29.597 21.190 6.650 1.00 60.77 268 SER D O 1
ATOM 9685 N N . TYR D 1 269 ? 28.008 20.364 7.984 1.00 59.87 269 TYR D N 1
ATOM 9686 C CA . TYR D 1 269 ? 26.989 21.212 7.408 1.00 58.38 269 TYR D CA 1
ATOM 9687 C C . TYR D 1 269 ? 26.110 21.890 8.434 1.00 62.80 269 TYR D C 1
ATOM 9688 O O . TYR D 1 269 ? 25.630 22.994 8.202 1.00 69.04 269 TYR D O 1
ATOM 9697 N N . PHE D 1 270 ? 25.960 21.258 9.591 1.00 61.69 270 PHE D N 1
ATOM 9698 C CA . PHE D 1 270 ? 25.310 21.872 10.745 1.00 58.74 270 PHE D CA 1
ATOM 9699 C C . PHE D 1 270 ? 26.200 23.036 11.166 1.00 61.69 270 PHE D C 1
ATOM 9700 O O . PHE D 1 270 ? 27.423 22.876 11.258 1.00 60.96 270 PHE D O 1
ATOM 9708 N N . GLY D 1 271 ? 25.611 24.210 11.368 1.00 59.00 271 GLY D N 1
ATOM 9709 C CA . GLY D 1 271 ? 26.389 25.376 11.739 1.00 54.95 271 GLY D CA 1
ATOM 9710 C C . GLY D 1 271 ? 26.825 26.226 10.554 1.00 60.66 271 GLY D C 1
ATOM 9711 O O . GLY D 1 271 ? 27.178 27.388 10.717 1.00 60.77 271 GLY D O 1
ATOM 9712 N N . HIS D 1 272 ? 26.789 25.665 9.352 1.00 64.76 272 HIS D N 1
ATOM 9713 C CA . HIS D 1 272 ? 27.159 26.425 8.160 1.00 71.44 272 HIS D CA 1
ATOM 9714 C C . HIS D 1 272 ? 25.953 26.956 7.405 1.00 72.68 272 HIS D C 1
ATOM 9715 O O . HIS D 1 272 ? 24.829 26.509 7.627 1.00 70.00 272 HIS D O 1
ATOM 9722 N N . THR D 1 273 ? 26.205 27.929 6.529 1.00 73.44 273 THR D N 1
ATOM 9723 C CA . THR D 1 273 ? 25.168 28.541 5.697 1.00 73.45 273 THR D CA 1
ATOM 9724 C C . THR D 1 273 ? 25.628 28.583 4.255 1.00 79.19 273 THR D C 1
ATOM 9725 O O . THR D 1 273 ? 26.828 28.554 3.967 1.00 83.58 273 THR D O 1
ATOM 9729 N N . GLY D 1 274 ? 24.659 28.676 3.352 1.00 75.64 274 GLY D N 1
ATOM 9730 C CA . GLY D 1 274 ? 24.926 28.818 1.932 1.00 75.66 274 GLY D CA 1
ATOM 9731 C C . GLY D 1 274 ? 25.616 27.626 1.272 1.00 71.80 274 GLY D C 1
ATOM 9732 O O . GLY D 1 274 ? 26.510 27.785 0.452 1.00 76.06 274 GLY D O 1
ATOM 9733 N N . LEU D 1 275 ? 25.257 26.421 1.686 1.00 68.90 275 LEU D N 1
ATOM 9734 C CA . LEU D 1 275 ? 25.901 25.217 1.183 1.00 65.82 275 LEU D CA 1
ATOM 9735 C C . LEU D 1 275 ? 25.342 24.870 -0.205 1.00 67.07 275 LEU D C 1
ATOM 9736 O O . LEU D 1 275 ? 24.222 25.275 -0.522 1.00 68.87 275 LEU D O 1
ATOM 9741 N N . THR D 1 276 ? 26.093 24.135 -1.025 1.00 63.56 276 THR D N 1
ATOM 9742 C CA . THR D 1 276 ? 25.575 23.617 -2.307 1.00 67.80 276 THR D CA 1
ATOM 9743 C C . THR D 1 276 ? 24.777 22.325 -2.082 1.00 68.25 276 THR D C 1
ATOM 9744 O O . THR D 1 276 ? 24.888 21.727 -1.017 1.00 67.87 276 THR D O 1
ATOM 9748 N N . ASP D 1 277 ? 24.012 21.866 -3.077 1.00 69.14 277 ASP D N 1
ATOM 9749 C CA . ASP D 1 277 ? 23.426 20.516 -3.006 1.00 71.64 277 ASP D CA 1
ATOM 9750 C C . ASP D 1 277 ? 24.588 19.557 -2.724 1.00 74.58 277 ASP D C 1
ATOM 9751 O O . ASP D 1 277 ? 24.461 18.584 -1.974 1.00 72.82 277 ASP D O 1
ATOM 9756 N N . SER D 1 278 ? 25.723 19.842 -3.355 1.00 76.43 278 SER D N 1
ATOM 9757 C CA . SER D 1 278 ? 26.898 18.990 -3.269 1.00 73.08 278 SER D CA 1
ATOM 9758 C C . SER D 1 278 ? 27.540 18.960 -1.870 1.00 77.39 278 SER D C 1
ATOM 9759 O O . SER D 1 278 ? 28.120 17.941 -1.514 1.00 88.22 278 SER D O 1
ATOM 9762 N N . GLU D 1 279 ? 27.418 20.027 -1.065 1.00 69.79 279 GLU D N 1
ATOM 9763 C CA . GLU D 1 279 ? 28.022 20.044 0.292 1.00 67.00 279 GLU D CA 1
ATOM 9764 C C . GLU D 1 279 ? 27.188 19.415 1.423 1.00 62.97 279 GLU D C 1
ATOM 9765 O O . GLU D 1 279 ? 27.680 19.145 2.524 1.00 53.67 279 GLU D O 1
ATOM 9771 N N . ILE D 1 280 ? 25.920 19.201 1.139 1.00 61.77 280 ILE D N 1
ATOM 9772 C CA . ILE D 1 280 ? 25.048 18.457 2.006 1.00 53.35 280 ILE D CA 1
ATOM 9773 C C . ILE D 1 280 ? 24.990 17.005 1.627 1.00 59.90 280 ILE D C 1
ATOM 9774 O O . ILE D 1 280 ? 24.728 16.677 0.467 1.00 64.48 280 ILE D O 1
ATOM 9779 N N . PRO D 1 281 ? 25.245 16.120 2.597 1.00 55.30 281 PRO D N 1
ATOM 9780 C CA . PRO D 1 281 ? 25.321 14.697 2.248 1.00 54.60 281 PRO D CA 1
ATOM 9781 C C . PRO D 1 281 ? 23.982 14.049 1.884 1.00 54.55 281 PRO D C 1
ATOM 9782 O O . PRO D 1 281 ? 22.956 14.434 2.425 1.00 54.17 281 PRO D O 1
ATOM 9786 N N . GLU D 1 282 ? 24.018 13.040 1.016 1.00 59.40 282 GLU D N 1
ATOM 9787 C CA . GLU D 1 282 ? 22.811 12.328 0.556 1.00 60.42 282 GLU D CA 1
ATOM 9788 C C . GLU D 1 282 ? 22.045 11.614 1.638 1.00 55.91 282 GLU D C 1
ATOM 9789 O O . GLU D 1 282 ? 20.833 11.585 1.593 1.00 54.23 282 GLU D O 1
ATOM 9795 N N . ASP D 1 283 ? 22.733 11.026 2.603 1.00 53.70 283 ASP D N 1
ATOM 9796 C CA . ASP D 1 283 ? 21.998 10.428 3.704 1.00 57.70 283 ASP D CA 1
ATOM 9797 C C . ASP D 1 283 ? 21.071 11.407 4.414 1.00 60.52 283 ASP D C 1
ATOM 9798 O O . ASP D 1 283 ? 19.876 11.106 4.638 1.00 56.23 283 ASP D O 1
ATOM 9803 N N . TYR D 1 284 ? 21.599 12.609 4.679 1.00 56.19 284 TYR D N 1
ATOM 9804 C CA . TYR D 1 284 ? 20.758 13.683 5.177 1.00 54.89 284 TYR D CA 1
ATOM 9805 C C . TYR D 1 284 ? 19.581 13.944 4.226 1.00 55.31 284 TYR D C 1
ATOM 9806 O O . TYR D 1 284 ? 18.415 13.881 4.627 1.00 53.56 284 TYR D O 1
ATOM 9815 N N . LYS D 1 285 ? 19.894 14.289 2.979 1.00 56.87 285 LYS D N 1
ATOM 9816 C CA . LYS D 1 285 ? 18.868 14.617 1.990 1.00 56.94 285 LYS D CA 1
ATOM 9817 C C . LYS D 1 285 ? 17.769 13.553 1.906 1.00 58.06 285 LYS D C 1
ATOM 9818 O O . LYS D 1 285 ? 16.602 13.854 1.604 1.00 54.74 285 LYS D O 1
ATOM 9824 N N . THR D 1 286 ? 18.153 12.311 2.211 1.00 58.24 286 THR D N 1
ATOM 9825 C CA . THR D 1 286 ? 17.255 11.173 2.055 1.00 57.24 286 THR D CA 1
ATOM 9826 C C . THR D 1 286 ? 16.304 11.131 3.245 1.00 57.14 286 THR D C 1
ATOM 9827 O O . THR D 1 286 ? 15.093 10.971 3.073 1.00 58.74 286 THR D O 1
ATOM 9831 N N . LEU D 1 287 ? 16.857 11.245 4.454 1.00 59.54 287 LEU D N 1
ATOM 9832 C CA . LEU D 1 287 ? 16.016 11.281 5.659 1.00 52.98 287 LEU D CA 1
ATOM 9833 C C . LEU D 1 287 ? 15.099 12.475 5.682 1.00 48.56 287 LEU D C 1
ATOM 9834 O O . LEU D 1 287 ? 13.892 12.334 5.829 1.00 51.23 287 LEU D O 1
ATOM 9839 N N . ALA D 1 288 ? 15.679 13.650 5.482 1.00 46.06 288 ALA D N 1
ATOM 9840 C CA . ALA D 1 288 ? 14.915 14.886 5.432 1.00 50.16 288 ALA D CA 1
ATOM 9841 C C . ALA D 1 288 ? 13.655 14.744 4.594 1.00 48.89 288 ALA D C 1
ATOM 9842 O O . ALA D 1 288 ? 12.627 15.375 4.873 1.00 49.93 288 ALA D O 1
ATOM 9844 N N . LYS D 1 289 ? 13.687 13.811 3.662 1.00 50.08 289 LYS D N 1
ATOM 9845 C CA . LYS D 1 289 ? 12.603 13.671 2.724 1.00 50.58 289 LYS D CA 1
ATOM 9846 C C . LYS D 1 289 ? 11.585 12.681 3.232 1.00 44.14 289 LYS D C 1
ATOM 9847 O O . LYS D 1 289 ? 10.506 12.587 2.680 1.00 50.47 289 LYS D O 1
ATOM 9853 N N . MET D 1 290 ? 11.902 11.945 4.283 1.00 40.34 290 MET D N 1
ATOM 9854 C CA . MET D 1 290 ? 10.967 10.923 4.728 1.00 45.97 290 MET D CA 1
ATOM 9855 C C . MET D 1 290 ? 9.891 11.558 5.615 1.00 44.19 290 MET D C 1
ATOM 9856 O O . MET D 1 290 ? 10.187 12.200 6.621 1.00 47.17 290 MET D O 1
ATOM 9861 N N . PRO D 1 291 ? 8.630 11.404 5.222 1.00 37.50 291 PRO D N 1
ATOM 9862 C CA . PRO D 1 291 ? 7.508 11.952 5.980 1.00 41.71 291 PRO D CA 1
ATOM 9863 C C . PRO D 1 291 ? 7.418 11.428 7.420 1.00 41.53 291 PRO D C 1
ATOM 9864 O O . PRO D 1 291 ? 6.819 12.057 8.298 1.00 43.17 291 PRO D O 1
ATOM 9868 N N . ASN D 1 292 ? 8.007 10.277 7.677 1.00 38.78 292 ASN D N 1
ATOM 9869 C CA . ASN D 1 292 ? 7.935 9.742 9.021 1.00 42.67 292 ASN D CA 1
ATOM 9870 C C . ASN D 1 292 ? 9.223 10.013 9.778 1.00 44.40 292 ASN D C 1
ATOM 9871 O O . ASN D 1 292 ? 9.590 9.285 10.706 1.00 39.80 292 ASN D O 1
ATOM 9876 N N . VAL D 1 293 ? 9.936 11.037 9.318 1.00 44.21 293 VAL D N 1
ATOM 9877 C CA . VAL D 1 293 ? 11.080 11.577 10.034 1.00 38.45 293 VAL D CA 1
ATOM 9878 C C . VAL D 1 293 ? 11.084 13.075 10.215 1.00 39.30 293 VAL D C 1
ATOM 9879 O O . VAL D 1 293 ? 10.649 13.838 9.336 1.00 41.15 293 VAL D O 1
ATOM 9883 N N . VAL D 1 294 ? 11.662 13.479 11.335 1.00 34.28 294 VAL D N 1
ATOM 9884 C CA . VAL D 1 294 ? 11.907 14.874 11.629 1.00 36.45 294 VAL D CA 1
ATOM 9885 C C . VAL D 1 294 ? 13.344 15.075 12.082 1.00 42.08 294 VAL D C 1
ATOM 9886 O O . VAL D 1 294 ? 13.835 14.310 12.913 1.00 39.44 294 VAL D O 1
ATOM 9890 N N . ILE D 1 295 ? 14.019 16.077 11.502 1.00 47.41 295 ILE D N 1
ATOM 9891 C CA . ILE D 1 295 ? 15.396 16.427 11.860 1.00 37.83 295 ILE D CA 1
ATOM 9892 C C . ILE D 1 295 ? 15.448 17.880 12.251 1.00 34.60 295 ILE D C 1
ATOM 9893 O O . ILE D 1 295 ? 14.763 18.710 11.671 1.00 41.63 295 ILE D O 1
ATOM 9898 N N . THR D 1 296 ? 16.296 18.190 13.215 1.00 32.67 296 THR D N 1
ATOM 9899 C CA . THR D 1 296 ? 16.506 19.560 13.643 1.00 39.76 296 THR D CA 1
ATOM 9900 C C . THR D 1 296 ? 17.999 19.790 13.730 1.00 41.72 296 THR D C 1
ATOM 9901 O O . THR D 1 296 ? 18.751 18.860 13.994 1.00 42.17 296 THR D O 1
ATOM 9905 N N . PRO D 1 297 ? 18.451 21.014 13.475 1.00 40.12 297 PRO D N 1
ATOM 9906 C CA . PRO D 1 297 ? 19.900 21.193 13.450 1.00 39.25 297 PRO D CA 1
ATOM 9907 C C . PRO D 1 297 ? 20.539 21.261 14.853 1.00 39.20 297 PRO D C 1
ATOM 9908 O O . PRO D 1 297 ? 20.987 22.332 15.245 1.00 38.28 297 PRO D O 1
ATOM 9912 N N . HIS D 1 298 ? 20.552 20.157 15.606 1.00 40.36 298 HIS D N 1
ATOM 9913 C CA . HIS D 1 298 ? 21.138 20.170 16.949 1.00 39.78 298 HIS D CA 1
ATOM 9914 C C . HIS D 1 298 ? 20.690 21.361 17.687 1.00 42.60 298 HIS D C 1
ATOM 9915 O O . HIS D 1 298 ? 21.519 22.139 18.153 1.00 46.46 298 HIS D O 1
ATOM 9922 N N . SER D 1 299 ? 19.382 21.531 17.763 1.00 38.67 299 SER D N 1
ATOM 9923 C CA . SER D 1 299 ? 18.854 22.753 18.293 1.00 36.01 299 SER D CA 1
ATOM 9924 C C . SER D 1 299 ? 18.193 22.459 19.612 1.00 33.66 299 SER D C 1
ATOM 9925 O O . SER D 1 299 ? 17.714 23.355 20.282 1.00 32.89 299 SER D O 1
ATOM 9928 N N . ALA D 1 300 ? 18.248 21.188 20.002 1.00 36.77 300 ALA D N 1
ATOM 9929 C CA . ALA D 1 300 ? 17.591 20.735 21.216 1.00 37.34 300 ALA D CA 1
ATOM 9930 C C . ALA D 1 300 ? 17.935 21.585 22.407 1.00 37.32 300 ALA D C 1
ATOM 9931 O O . ALA D 1 300 ? 17.081 21.893 23.227 1.00 36.08 300 ALA D O 1
ATOM 9933 N N . PHE D 1 301 ? 19.185 22.015 22.453 1.00 36.46 301 PHE D N 1
ATOM 9934 C CA . PHE D 1 301 ? 19.687 22.781 23.581 1.00 38.64 301 PHE D CA 1
ATOM 9935 C C . PHE D 1 301 ? 19.196 24.219 23.592 1.00 37.47 301 PHE D C 1
ATOM 9936 O O . PHE D 1 301 ? 19.435 24.925 24.552 1.00 37.79 301 PHE D O 1
ATOM 9944 N N . TYR D 1 302 ? 18.527 24.654 22.529 1.00 35.66 302 TYR D N 1
ATOM 9945 C CA . TYR D 1 302 ? 18.356 26.093 22.243 1.00 38.06 302 TYR D CA 1
ATOM 9946 C C . TYR D 1 302 ? 17.163 26.839 22.834 1.00 42.61 302 TYR D C 1
ATOM 9947 O O . TYR D 1 302 ? 16.254 27.233 22.097 1.00 47.40 302 TYR D O 1
ATOM 9956 N N . THR D 1 303 ? 17.201 27.103 24.136 1.00 41.12 303 THR D N 1
ATOM 9957 C CA . THR D 1 303 ? 16.172 27.897 24.788 1.00 36.74 303 THR D CA 1
ATOM 9958 C C . THR D 1 303 ? 16.841 29.043 25.491 1.00 39.50 303 THR D C 1
ATOM 9959 O O . THR D 1 303 ? 18.042 28.997 25.726 1.00 40.92 303 THR D O 1
ATOM 9963 N N . GLU D 1 304 ? 16.073 30.073 25.834 1.00 42.60 304 GLU D N 1
ATOM 9964 C CA . GLU D 1 304 ? 16.640 31.211 26.547 1.00 42.86 304 GLU D CA 1
ATOM 9965 C C . GLU D 1 304 ? 17.352 30.695 27.782 1.00 43.47 304 GLU D C 1
ATOM 9966 O O . GLU D 1 304 ? 18.430 31.149 28.113 1.00 45.97 304 GLU D O 1
ATOM 9972 N N . THR D 1 305 ? 16.742 29.736 28.461 1.00 40.75 305 THR D N 1
ATOM 9973 C CA . THR D 1 305 ? 17.314 29.225 29.694 1.00 46.22 305 THR D CA 1
ATOM 9974 C C . THR D 1 305 ? 18.710 28.642 29.495 1.00 49.22 305 THR D C 1
ATOM 9975 O O . THR D 1 305 ? 19.623 28.958 30.249 1.00 51.12 305 THR D O 1
ATOM 9979 N N . SER D 1 306 ? 18.873 27.816 28.467 1.00 51.32 306 SER D N 1
ATOM 9980 C CA . SER D 1 306 ? 20.195 27.340 28.045 1.00 48.58 306 SER D CA 1
ATOM 9981 C C . SER D 1 306 ? 21.205 28.460 27.808 1.00 44.27 306 SER D C 1
ATOM 9982 O O . SER D 1 306 ? 22.309 28.409 28.325 1.00 45.19 306 SER D O 1
ATOM 9985 N N . ILE D 1 307 ? 20.843 29.446 27.001 1.00 42.21 307 ILE D N 1
ATOM 9986 C CA . ILE D 1 307 ? 21.719 30.585 26.769 1.00 43.14 307 ILE D CA 1
ATOM 9987 C C . ILE D 1 307 ? 22.094 31.365 28.023 1.00 46.56 307 ILE D C 1
ATOM 9988 O O . ILE D 1 307 ? 23.288 31.627 28.298 1.00 52.81 307 ILE D O 1
ATOM 9993 N N . ARG D 1 308 ? 21.079 31.622 28.835 1.00 45.15 308 ARG D N 1
ATOM 9994 C CA . ARG D 1 308 ? 21.214 32.393 30.059 1.00 47.11 308 ARG D CA 1
ATOM 9995 C C . ARG D 1 308 ? 22.176 31.671 30.983 1.00 48.88 308 ARG D C 1
ATOM 9996 O O . ARG D 1 308 ? 23.073 32.295 31.525 1.00 46.48 308 ARG D O 1
ATOM 10004 N N . ASN D 1 309 ? 21.916 30.386 31.235 1.00 49.09 309 ASN D N 1
ATOM 10005 C CA . ASN D 1 309 ? 22.748 29.572 32.118 1.00 44.05 309 ASN D CA 1
ATOM 10006 C C . ASN D 1 309 ? 24.147 29.277 31.588 1.00 48.31 309 ASN D C 1
ATOM 10007 O O . ASN D 1 309 ? 25.073 29.074 32.381 1.00 51.97 309 ASN D O 1
ATOM 10012 N N . MET D 1 310 ? 24.321 29.267 30.264 1.00 56.09 310 MET D N 1
ATOM 10013 C CA . MET D 1 310 ? 25.659 29.055 29.692 1.00 58.74 310 MET D CA 1
ATOM 10014 C C . MET D 1 310 ? 26.504 30.284 30.066 1.00 57.51 310 MET D C 1
ATOM 10015 O O . MET D 1 310 ? 27.678 30.166 30.436 1.00 56.81 310 MET D O 1
ATOM 10020 N N . VAL D 1 311 ? 25.905 31.468 30.026 1.00 54.98 311 VAL D N 1
ATOM 10021 C CA . VAL D 1 311 ? 26.715 32.638 30.316 1.00 48.34 311 VAL D CA 1
ATOM 10022 C C . VAL D 1 311 ? 26.802 32.792 31.807 1.00 47.24 311 VAL D C 1
ATOM 10023 O O . VAL D 1 311 ? 27.881 32.746 32.389 1.00 55.48 311 VAL D O 1
ATOM 10027 N N . GLN D 1 312 ? 25.648 32.871 32.440 1.00 48.00 312 GLN D N 1
ATOM 10028 C CA . GLN D 1 312 ? 25.578 33.229 33.844 1.00 58.00 312 GLN D CA 1
ATOM 10029 C C . GLN D 1 312 ? 26.244 32.218 34.781 1.00 65.17 312 GLN D C 1
ATOM 10030 O O . GLN D 1 312 ? 26.912 32.623 35.753 1.00 77.55 312 GLN D O 1
ATOM 10036 N N . ILE D 1 313 ? 26.103 30.920 34.522 1.00 60.41 313 ILE D N 1
ATOM 10037 C CA . ILE D 1 313 ? 26.681 30.000 35.487 1.00 57.38 313 ILE D CA 1
ATOM 10038 C C . ILE D 1 313 ? 28.193 30.239 35.522 1.00 69.30 313 ILE D C 1
ATOM 10039 O O . ILE D 1 313 ? 28.811 30.438 36.589 1.00 73.63 313 ILE D O 1
ATOM 10044 N N . CYS D 1 314 ? 28.769 30.312 34.327 1.00 71.76 314 CYS D N 1
ATOM 10045 C CA . CYS D 1 314 ? 30.203 30.466 34.209 1.00 71.11 314 CYS D CA 1
ATOM 10046 C C . CYS D 1 314 ? 30.720 31.784 34.766 1.00 68.14 314 CYS D C 1
ATOM 10047 O O . CYS D 1 314 ? 31.747 31.796 35.411 1.00 70.72 314 CYS D O 1
ATOM 10050 N N . LEU D 1 315 ? 30.020 32.892 34.536 1.00 66.67 315 LEU D N 1
ATOM 10051 C CA . LEU D 1 315 ? 30.505 34.146 35.115 1.00 67.22 315 LEU D CA 1
ATOM 10052 C C . LEU D 1 315 ? 30.398 34.230 36.625 1.00 72.17 315 LEU D C 1
ATOM 10053 O O . LEU D 1 315 ? 31.313 34.753 37.259 1.00 80.03 315 LEU D O 1
ATOM 10058 N N . THR D 1 316 ? 29.321 33.735 37.233 1.00 74.08 316 THR D N 1
ATOM 10059 C CA . THR D 1 316 ? 29.300 33.819 38.704 1.00 78.74 316 THR D CA 1
ATOM 10060 C C . THR D 1 316 ? 30.338 32.884 39.321 1.00 77.59 316 THR D C 1
ATOM 10061 O O . THR D 1 316 ? 31.015 33.234 40.308 1.00 81.61 316 THR D O 1
ATOM 10065 N N . ASP D 1 317 ? 30.498 31.722 38.706 1.00 72.38 317 ASP D N 1
ATOM 10066 C CA . ASP D 1 317 ? 31.630 30.864 39.022 1.00 78.39 317 ASP D CA 1
ATOM 10067 C C . ASP D 1 317 ? 32.929 31.686 38.950 1.00 80.41 317 ASP D C 1
ATOM 10068 O O . ASP D 1 317 ? 33.777 31.663 39.857 1.00 82.63 317 ASP D O 1
ATOM 10073 N N . GLN D 1 318 ? 33.108 32.374 37.839 1.00 78.67 318 GLN D N 1
ATOM 10074 C CA . GLN D 1 318 ? 34.338 33.085 37.570 1.00 76.52 318 GLN D CA 1
ATOM 10075 C C . GLN D 1 318 ? 34.552 34.125 38.669 1.00 78.18 318 GLN D C 1
ATOM 10076 O O . GLN D 1 318 ? 35.691 34.476 38.993 1.00 81.34 318 GLN D O 1
ATOM 10082 N N . LEU D 1 319 ? 33.451 34.569 39.277 1.00 76.04 319 LEU D N 1
ATOM 10083 C CA . LEU D 1 319 ? 33.531 35.543 40.360 1.00 75.83 319 LEU D CA 1
ATOM 10084 C C . LEU D 1 319 ? 34.014 34.909 41.645 1.00 80.86 319 LEU D C 1
ATOM 10085 O O . LEU D 1 319 ? 34.861 35.478 42.340 1.00 76.90 319 LEU D O 1
ATOM 10090 N N . THR D 1 320 ? 33.515 33.708 41.938 1.00 88.18 320 THR D N 1
ATOM 10091 C CA . THR D 1 320 ? 34.003 32.960 43.109 1.00 90.32 320 THR D CA 1
ATOM 10092 C C . THR D 1 320 ? 35.443 32.439 42.920 1.00 87.46 320 THR D C 1
ATOM 10093 O O . THR D 1 320 ? 36.102 32.073 43.898 1.00 90.59 320 THR D O 1
ATOM 10097 N N . ILE D 1 321 ? 35.940 32.410 41.684 1.00 81.89 321 ILE D N 1
ATOM 10098 C CA . ILE D 1 321 ? 37.330 32.005 41.495 1.00 81.78 321 ILE D CA 1
ATOM 10099 C C . ILE D 1 321 ? 38.308 33.186 41.596 1.00 84.58 321 ILE D C 1
ATOM 10100 O O . ILE D 1 321 ? 39.486 33.007 41.918 1.00 78.90 321 ILE D O 1
ATOM 10105 N N . ALA D 1 322 ? 37.796 34.396 41.391 1.00 88.12 322 ALA D N 1
ATOM 10106 C CA . ALA D 1 322 ? 38.584 35.595 41.624 1.00 85.12 322 ALA D CA 1
ATOM 10107 C C . ALA D 1 322 ? 38.636 35.866 43.120 1.00 81.88 322 ALA D C 1
ATOM 10108 O O . ALA D 1 322 ? 39.013 36.961 43.537 1.00 77.53 322 ALA D O 1
ATOM 10110 N N . LYS D 1 323 ? 38.158 34.892 43.906 1.00 87.75 323 LYS D N 1
ATOM 10111 C CA . LYS D 1 323 ? 38.231 34.900 45.385 1.00 91.58 323 LYS D CA 1
ATOM 10112 C C . LYS D 1 323 ? 38.601 33.538 46.069 1.00 84.11 323 LYS D C 1
ATOM 10113 O O . LYS D 1 323 ? 39.383 33.506 47.021 1.00 82.48 323 LYS D O 1
ATOM 10119 N N . GLY D 1 324 ? 37.999 32.435 45.630 1.00 81.13 324 GLY D N 1
ATOM 10120 C CA . GLY D 1 324 ? 38.272 31.133 46.222 1.00 76.56 324 GLY D CA 1
ATOM 10121 C C . GLY D 1 324 ? 37.972 29.948 45.315 1.00 76.23 324 GLY D C 1
ATOM 10122 O O . GLY D 1 324 ? 36.986 29.220 45.505 1.00 58.93 324 GLY D O 1
ATOM 10123 N N . PRO D 1 327 ? 34.168 26.636 43.766 1.00 73.25 327 PRO D N 1
ATOM 10124 C CA . PRO D 1 327 ? 32.953 25.911 43.376 1.00 73.57 327 PRO D CA 1
ATOM 10125 C C . PRO D 1 327 ? 33.260 24.622 42.588 1.00 70.08 327 PRO D C 1
ATOM 10126 O O . PRO D 1 327 ? 34.352 24.514 42.016 1.00 66.12 327 PRO D O 1
ATOM 10130 N N . ARG D 1 328 ? 32.255 23.746 42.464 1.00 64.79 328 ARG D N 1
ATOM 10131 C CA . ARG D 1 328 ? 32.364 22.369 41.920 1.00 67.85 328 ARG D CA 1
ATOM 10132 C C . ARG D 1 328 ? 32.711 22.151 40.436 1.00 71.95 328 ARG D C 1
ATOM 10133 O O . ARG D 1 328 ? 32.943 21.016 39.983 1.00 61.00 328 ARG D O 1
ATOM 10141 N N . SER D 1 329 ? 32.744 23.232 39.682 1.00 73.92 329 SER D N 1
ATOM 10142 C CA . SER D 1 329 ? 32.830 23.155 38.233 1.00 72.83 329 SER D CA 1
ATOM 10143 C C . SER D 1 329 ? 34.151 22.638 37.656 1.00 69.30 329 SER D C 1
ATOM 10144 O O . SER D 1 329 ? 34.186 22.033 36.584 1.00 69.27 329 SER D O 1
ATOM 10147 N N . ILE D 1 330 ? 35.204 22.770 38.441 1.00 64.81 330 ILE D N 1
ATOM 10148 C CA . ILE D 1 330 ? 36.542 22.370 38.041 1.00 65.01 330 ILE D CA 1
ATOM 10149 C C . ILE D 1 330 ? 36.636 21.011 37.327 1.00 54.49 330 ILE D C 1
ATOM 10150 O O . ILE D 1 330 ? 37.209 20.898 36.234 1.00 34.65 330 ILE D O 1
#

InterPro domains:
  IPR006139 D-isomer specific 2-hydroxyacid dehydrogenase, catalytic domain [PF00389] (5-332)
  IPR006140 D-isomer specific 2-hydroxyacid dehydrogenase, NAD-binding domain [PF02826] (113-300)
  IPR029753 D-isomer specific 2-hydroxyacid dehydrogenase, NAD-binding domain conserved site [PS00670] (197-219)
  IPR029753 D-isomer specific 2-hydroxyacid dehydrogenase, NAD-binding domain conserved site [PS00671] (226-242)
  IPR036291 NAD(P)-binding domain superfamily [SSF51735] (104-301)
  IPR058205 D-lactate dehydrogenase-like [PTHR43026] (2-322)

Organism: Lactobacillus delbrueckii subsp. bulgaricus (strain ATCC 11842 / DSM 20081 / BCRC 10696 / JCM 1002 / NBRC 13953 / NCIMB 11778 / NCTC 12712 / WDCM 00102 / Lb 14) (NCBI:txid390333)

Radius of gyration: 33.74 Å; Cα contacts (8 Å, |Δi|>4): 2808; chains: 4; bounding box: 100×60×92 Å

Secondary structure (DSSP, 8-state):
-EEEEES--GGGHHHHHHHHHHHT-EEEEESSPPSTTGGGG-TT-SEEEE--SS-B--HHHHHHHHHHT--EEEESSS--TTB-SSTT---EEE----S-HHHHHHHHHHHHHHHHHTHHHHHHHHHHH------GGG-B--GGGSEEEEES-SHHHHHHHHHHHHTT-EEEEE-SS--GGGTTT-EE--HHHHHHH-SEEEE-----TTTTT-BSHHHHHHS-TT-EEEE-S-GGGB-HHHHHHHHHHTSSSEEEES--TTGGGTTT--S--TTTS-HHHHHHTT-TTEEE-SS-TT-BHHHHHHHHHHHHHHHHHHHTT---TTB-/-EEEEES--TTTHHHHHHHHHHHT-EEEEESS---TTTGGG-TT-SEEEE--SS-B--HHHHHHHHHHT--EEEESSS--TTB-TTTT--EEE----S-HHHHHHHHHHHHHHHHTTHHHHHHHHHHS---S--GGG-B--GGGSEEEEES-SHHHHHHHHHHHHTT-EEEEE-SS--GGGTTT-EE--HHHHHHH-SEEEE-PPP-TTTTT-B-HHHHHHS-TTPEEEESS-GGGB-HHHHHHHHHHTSSSEEEES--TTGGGTTT--PPPGGGS-HHHHHHHT-TTEEE--S-TT-BHHHHHHHHHHHHHHHHHHHTT---TTB--/-EEEE-S--GGGHHHHHHHHHHHT-EEEE-SS--STTTGGGGTT-SEEEE--SS----HHHHHHHHHHT--EEEESSS--TTS-HHHHHHTT-EEE----S-HHHHHHHHHHHHHHHHTTHHHHHHHHHHS-B----GGG-B--GGG-EEEEES-SHHHHHHHHHHHHTT-EEEEE-SS--GGGTTT-EE--HHHHHHH-SEEEE-----TTTTT-B-HHHHHHS-TT-EEEESS-GGGB-HHHHHHHHHHTSSSEEEES--TTGGGTTT--S--TTTS-HHHHHHHT-TTEEE-SS-TT-BHHHHHHHHHHHHHHHHHHHTT---TTB--/-EEEE-S--TTTHHHHHHHHHHTT-EEE--SS---TTSSGGGSS-SEEEE--SS----THHHHHHHHHT--EEEE----S-TTTT--EEE--S-S-HHHHHHHHHHHHHHHHTTHHHHHHHHHHH---S--GGG-B--GGG-EEEEES-SHHHHHHHHHHHHTT-EEEEE-SS--GGGTTT-EE--HHHHHHH-SEEEE-----GGGTT-BSHHHHHHS-TT-EEEE-S-GGGB-HHHHHHHHHTTSSSEEEES--TTGGGTTT-BS--GGGS-HHHHHHHT-TTEEE-SS-TT-BHHHHHHHHHHHHHHHHHHTT--TT-

Solvent-accessible surface area: 51443 Å² total; per-residue (Å²): 98,81,1,0,0,0,17,14,40,109,33,0,55,80,41,6,114,51,9,18,169,146,48,136,18,78,27,136,71,22,111,102,53,4,50,52,78,22,0,92,51,0,110,50,4,8,0,0,0,0,30,9,171,35,96,12,98,57,81,75,1,2,100,71,0,46,110,52,52,8,87,0,2,0,0,0,34,69,31,76,124,17,10,50,77,107,65,3,145,118,24,45,7,0,15,0,66,35,32,3,6,6,0,11,0,0,2,0,0,0,0,0,1,20,5,7,3,24,1,15,44,4,37,102,58,2,64,134,85,48,19,0,42,103,23,52,117,9,27,5,19,0,0,23,78,19,30,0,0,0,0,4,2,32,100,56,0,18,11,0,0,9,1,0,30,33,3,26,9,115,6,4,0,60,35,132,52,85,50,7,38,24,43,13,35,11,78,52,42,79,45,79,24,0,0,127,68,0,16,1,0,0,0,17,18,90,50,124,121,119,15,108,83,41,1,12,94,127,25,1,119,67,5,77,158,71,0,7,0,0,0,7,22,108,1,49,0,6,57,18,46,15,2,25,116,7,12,107,94,41,45,1,29,0,0,0,2,1,2,6,36,50,26,90,72,1,18,52,83,81,70,22,77,88,94,88,5,43,120,48,7,50,46,0,20,163,31,42,21,6,1,1,0,1,47,3,4,23,6,0,66,5,0,4,64,1,8,0,39,35,0,0,64,16,0,30,48,5,20,149,72,18,184,24,224,12,58,72,94,57,7,0,0,0,12,16,43,104,38,0,53,74,48,5,102,49,8,14,165,156,51,132,12,88,29,92,66,26,115,98,52,2,52,51,83,18,2,94,50,0,113,56,4,15,1,0,0,1,34,17,164,34,90,9,95,60,75,74,0,1,92,80,0,62,122,60,40,6,115,0,3,0,0,0,36,74,26,78,132,13,6,55,76,122,80,1,144,49,44,0,1,7,0,74,34,38,2,7,6,0,17,0,1,0,1,2,0,0,1,0,18,7,9,3,22,0,10,42,3,41,102,53,1,54,136,76,44,16,2,43,115,22,61,113,4,23,6,39,0,0,23,77,10,30,0,0,0,0,5,5,34,98,55,0,15,15,0,0,14,0,0,27,31,4,23,10,133,7,12,0,61,33,138,52,75,39,11,41,27,37,10,36,9,86,50,44,71,42,58,31,0,0,115,97,0,29,2,0,0,0,18,16,85,56,113,134,106,8,97,82,38,0,8,102,117,34,2,128,55,9,68,170,67,0,10,0,0,1,5,19,101,0,47,0,6,56,10,46,16,1,19,100,4,14,113,86,37,48,3,26,0,0,0,2,0,2,6,32,48,25,94,70,2,19,38,82,81,54,20,80,91,113,93,7,36,147,46,6,70,47,0,18,169,26,54,25,6,3,0,0,0,45,2,1,20,7,0,73,1,0,5,63,3,4,0,40,36,1,0,53,21,2,28,69,8,26,150,65,31,196,27,248,12,29,53,104,109,59,0,0,0,0,17,13,51,109,46,1,53,74,46,5,113,72,0,22,166,132,34,129,10,91,35,49,73,22,113,93,53,8,49,46,82,22,0,90,56,0,97,61,4,9,0,0,0,1,43,20,172,27,100,11,109,52,60,69,0,0,78,69,0,41,123,73,45,3,84,0,1,0,0,0,37,62,23,79,130,21,10,51,66,116,64,2,136,124,31,125,2,39,4,0,14,0,71,31,38,5,8,9,0,15,0,2,0,1,4,0,0,0,0,18,4,6,3,24,0,14,43,4,31,98,51,2,54,136,87,49,20,3,41,111,25,64,113,9,26,4,32,0,0,26,72,14,27,0,0,0,0,4,4,33,97,58,0,19,14,0,0,12,2,1,30,30,2,31,9,114,5,5,0,63,39,135,49,86,42,8,40,27,45,10,38,11,81,55,42,76,42,79,20,0,0,120,73,0,25,2,0,0,0,17,18,90,46,113,132,106,6,92,71,41,0,8,89,126,35,2,128,53,12,77,169,68,0,9,0,0,0,7,19,101,0,54,0,7,56,9,45,16,0,19,112,5,15,121,88,42,48,4,27,0,0,0,2,2,3,5,30,47,22,94,71,2,18,40,77,84,60,15,70,88,107,91,9,49,115,50,8,57,48,0,18,175,26,46,23,7,3,0,0,0,54,2,2,27,12,0,71,7,0,4,58,1,4,0,28,28,0,0,48,19,0,16,54,0,27,162,50,31,151,22,232,10,36,24,183,98,77,4,0,0,0,10,13,39,110,34,0,52,74,44,4,109,52,6,21,154,141,40,126,13,83,31,108,64,26,111,92,52,12,64,50,88,21,4,84,53,0,92,51,3,5,0,0,0,2,30,23,158,30,105,14,99,66,64,65,1,8,92,68,2,76,130,59,41,6,98,0,3,0,7,0,78,155,34,6,62,116,118,111,6,187,34,79,20,1,56,2,86,25,48,3,8,8,0,7,0,0,1,0,1,0,0,0,4,23,1,10,2,23,0,10,42,4,37,93,58,2,57,126,90,48,21,1,39,103,18,72,114,9,27,5,29,0,0,25,69,13,29,0,0,0,0,4,5,33,104,60,0,18,13,0,0,14,0,0,31,28,4,26,6,107,5,4,0,63,37,134,50,80,55,6,42,26,38,11,34,12,76,56,41,74,44,76,34,0,1,145,67,0,27,1,0,0,0,19,15,82,45,116,121,108,13,91,91,40,0,8,90,127,27,1,110,63,5,74,143,74,0,5,0,0,0,6,16,99,1,51,0,7,52,19,46,17,0,23,113,6,11,104,86,31,40,5,25,0,0,0,2,0,2,6,42,42,35,88,76,2,17,51,89,79,64,13,75,90,101,99,5,41,117,56,8,48,59,0,22,162,31,48,28,8,2,0,0,1,49,2,1,21,7,0,71,7,0,3,59,1,8,0,34,32,2,0,60,23,1,34,55,16,18,155,80,67,234,12,109

Sequence (1308 aa):
TKIAMYNVSPIEVPYIEDWAKKNDVEIKTTDQALTSATVDLAEGCSSVSLKPLGPVDEEVVYQKLSEYGVKCIGLRIVGFNTINFDWTKKLLVTNVPVYSPRAIAEMTVTQAMYLLRKIGEFRYRMDHDHDFTWPSNLISNEIYNLTVGLIGVGHIGSAVAEIFSAMGAKVIAYDVAYNPEFEPFLTYTDFDTVLKEADIVSLHTPLFPSTENMIGEKQLKEMKKSAYLINCARGELVDTGALIKALQDGEIAGAGLDTLAGESSYFGHTGLTDSEIPEDYKTLAKMPNVVITPHSAFYTETSIRNMVQICLTDQLTIAKGGRPRSIVTKIAMYNVSPIEVPYIEDWAKKNDVEIKTTDQALTSATVDLAEGCSSVSLKPLGPVDEEVVYQKLSEYGVKCIGLRIVGFNTINFDWTKLLVTNVPVYSPRAIAEMTVTQAMYLLRKIGEFRYRMDHDHDFTWPSNLISNEIYNLTVGLIGVGHIGSAVAEIFSAMGAKVIAYDVAYNPEFEPFLTYTDFDTVLKEADIVSLHTPLFPSTENMIGEKQLKEMKKSAYLINCARGELVDTGALIKALQDGEIAGAGLDTLAGESSYFGHTGLTDSEIPEDYKTLAKMPNVVITPHSAFYTETSIRNMVQICLTDQLTIAKGGRPRSIVNTKIAMYNVSPIEVPYIEDWAKKNDVEIKTTDQALTSATVDLAEGCSSVSLKPLGPVDEEVVYQKLSEYGVKCIGLRIVGFNTINFDWTKKYNLLVTNVPVYSPRAIAEMTVTQAMYLLRKIGEFRYRMDHDHDFTWPSNLISNEIYNLTVGLIGVGHIGSAVAEIFSAMGAKVIAYDVAYNPEFEPFLTYTDFDTVLKEADIVSLHTPLFPSTENMIGEKQLKEMKKSAYLINCARGELVDTGALIKALQDGEIAGAGLDTLAGESSYFGHTGLTDSEIPEDYKTLAKMPNVVITPHSAFYTETSIRNMVQICLTDQLTIAKGGRPRSIVNTKIAMYNVSPIEVPYIEDWAKKNDVEIKTTDQALTSATVDLAEGCSSVSLKPLGPVDEEVVYQKLSEYGVKCIGLRINTINFDWTKLLVTNVPVYSPRAIAEMTVTQAMYLLRKIGEFRYRMDHDHDFTWPSNLISNEIYNLTVGLIGVGHIGSAVAEIFSAMGAKVIAYDVAYNPEFEPFLTYTDFDTVLKEADIVSLHTPLFPSTENMIGEKQLKEMKKSAYLINCARGELVDTGALIKALQDGEIAGAGLDTLAGESSYFGHTGLTDSEIPEDYKTLAKMPNVVITPHSAFYTETSIRNMVQICLTDQLTIAKGPRSI

Foldseek 3Di:
DEEEEELDDPLLPVLQVVLCVVVVYYYHYDNHDDDPPPLVVCAPELEYEYADPAAHPDLNSLQVCLVRNHAAYEYLAQDPVSYDVVSCPSHFYFYQNDQPLPLLLVVQVVQVVVLLQLVLVQVCCCPPVVDNDDDPVRDHDQLQVFEAEEEAADSNNQSNLVVSVVSNHAYEYEDPDDDPVRVVRYHYDDPLVSQQRGQEYEYAHADDPVQQQLDAQVSLLNHALNHEYEYLHEQRNHDLVRVLVCCVVSSYVAYEEQYHVVLSQPLVDPPDDVVSPDPSVVSQVVDSRYHYHPSCSQPDSSSSSRSSNVRVVCSVCVVVVHHPPSGD/DEEEEELDDPLLVVLQVVQCVVVVYHYDYDNHADADVCLVVCQPHQEYEYADLAAHDDLCSLVVCVVSPHAAYEYLACDDPRYDPVSCCHWYFYQNCQDLVLLLVLQVVLQVCLQQLVLVQVCCCPPVVDNDDDPVNDGDQLLVFEEEEEACDSNNQSNQVVSVVSNHAYEYEDPDDDPVRPVRYHYDDDLVSQQGGLEYEYAHADDPVQQQVDFQVSLLRHQLRHEYEYLHEASNHDLVRVLVCCVVSSHPAYEYAYHVPQSQPLVDDDDDPVSPDPSVVSRVVDSRYHYHRSCSQPDPRSSSRSNVVRVVCSVCVVVPDDDPSTPD/DEEEEELDDPLLVVLQVVLCVVPVYDYHYDNHADAPVPLVRCAPHQEYEYAHDAAHPDLVSLQVCLVSVHAEYEYLALDDPNYDVVSCVVSNHWYFYDNDFPLCLQLVLQVVLQVCLQQLVLVQVCCCPPVVDNDDDPVNDGDQQLVFEAEEEAQDSNNLSNQQVSVVSNHAYEYEDPDDDPVRVVRYHYDDPLVSQQRGQEYEYDHDDDPVQFQCDFQVSLLNHQLNHEYEYLHEARNHPLVRVLVSCVVSSHPAYEEAYHDVLPQPQPDPPDDVVSDDPSVVSQVVDSRYHYHRSCSQPDSSRSSRSSNVRVVCSVVVVVVDHDPSIDD/DEEEEELDDVLLPVLQVVVCVVVVYHYYYDNHADAPVCLVRCALHLAYEYADPAAHPDLVSLVSCVVRNHQEYEYLAVSDPVVSPCRHYFYQPCQDLVLLLVVQVVQQVCLQQLVLVQVCCCPPVVHNDDDPVNDGDALLPFEAEEEAADSNNLSNQVVSVVSNYAYEYEHPDDDPVSVVRYHYDDPLCSQQRGQEYEYDHADDPVQFQVAAQVSLLSHQLAHEYEYLYEQRNHPLVRVLVSVVVRSYQAYEEAYHVPLVQPQVDPDDDPVSDDPSVVSQVPDSSYDYHSSCSQPDSSSSSSSNVVRVVVSVVSSPPDDRD

CATH classification: 3.40.50.720 (+1 more: 3.40.50.720)